Protein AF-0000000084599984 (afdb_homodimer)

Foldseek 3Di:
DCPPADPVLVVDDADADFLADEAEDAVQLLCVQVVCVVLPWAEEEEFAAPVLVVVVLCVSNVVSNVVSNHHYDYDHHFDFQAAQVLLVVLLVVCVVVVGQYYEFEEDQRSLLSRLQSQQPNFDPDHSVQQFPDPPGDHRDAAGGAYEYEYQAQAQLLLGAFWHWHAHLVVLAITIGGDSRSHHHYYYYHLVSNLPDALQRLQLRLVNLLQLLLQLCQWSNHDDQLVVLSLLLLLLSLVQSLVCNVHSNPSVSSVSSNSSSNSSNSSPRRHFGALLQLLLRLVVSPAVFRSSLSSLLLVLLLLLLQCVLPLQSLLSSLVSSVHDCVPPDSNLSSLSSSVVSVVSSVSSPRDAPVSRPHDLVCLLVSLVSSCPRPSHVGRSDHDDSVNSSSSSCVSVVVDDRPSD/DCPPADPVLVVDDADADFLADEAEDAVQLLCVQVVCVVLVWAEEEEFAAPVLVVVVLCVSNVVSNVVSNHHYDYDHHFDFQAAQVLLVVLLVVCVVVVGQYYEFEEAQRSLLSRLQSQQPNFDPDHSVQQFPDPPGDHRDAAGGAYEYEYQAQAQLLLGAFWHWHAHLVVLAITIGGDSRSHHHYYYYHLVSNLPDALQRLQLRLVNLLQLLLQLCQFSNHDDQLVVLSLLLLLLSLVQSLVCNVHSNPSVSSVSSNSSSNSSNSSPRRHFGALLQLLLRLVVSPAVFRSSLSSLLLVLLLLLLQCVLPLQSLLSSLVSSVHDCVPPDSNLSSLSSSVVSVVSSVSSPRDAPVSRPDDLVCLLVSLVSSCPRPSNPRRSDRDDSVNSSSSSCVSVVVDDRPSD

Nearest PDB structures (foldseek):
  3bfj-assembly1_A  TM=9.751E-01  e=1.156E-36  Klebsiella pneumoniae
  3ox4-assembly2_C  TM=9.682E-01  e=1.104E-35  Zymomonas mobilis
  5yvm-assembly1_A  TM=9.123E-01  e=4.122E-34  candidate division MSBL1 archaeon SCGC-AAA259E19
  5yvr-assembly1_A-2  TM=9.114E-01  e=8.154E-34  candidate division MSBL1 archaeon SCGC-AAA259E19
  6jkp-assembly1_A  TM=9.214E-01  e=4.272E-28  Bifidobacterium catenulatum PV20-2

Structure (mmCIF, N/CA/C/O backbone):
data_AF-0000000084599984-model_v1
#
loop_
_entity.id
_entity.type
_entity.pdbx_description
1 polymer 'Alcohol dehydrogenase'
#
loop_
_atom_site.group_PDB
_atom_site.id
_atom_site.type_symbol
_atom_site.label_atom_id
_atom_site.label_alt_id
_atom_site.label_comp_id
_atom_site.label_asym_id
_atom_site.label_entity_id
_atom_site.label_seq_id
_atom_site.pdbx_PDB_ins_code
_atom_site.Cartn_x
_atom_site.Cartn_y
_atom_site.Cartn_z
_atom_site.occupancy
_atom_site.B_iso_or_equiv
_atom_site.auth_seq_id
_atom_site.auth_comp_id
_atom_site.auth_asym_id
_atom_site.auth_atom_id
_atom_site.pdbx_PDB_model_num
ATOM 1 N N . MET A 1 1 ? 17.562 8.758 -10.367 1 39.75 1 MET A N 1
ATOM 2 C CA . MET A 1 1 ? 16.75 7.707 -10.969 1 39.75 1 MET A CA 1
ATOM 3 C C . MET A 1 1 ? 15.328 8.203 -11.219 1 39.75 1 MET A C 1
ATOM 5 O O . MET A 1 1 ? 14.695 8.773 -10.328 1 39.75 1 MET A O 1
ATOM 9 N N . SER A 1 2 ? 15.102 8.516 -12.461 1 47.41 2 SER A N 1
ATOM 10 C CA . SER A 1 2 ? 13.938 9.211 -13 1 47.41 2 SER A CA 1
ATOM 11 C C . SER A 1 2 ? 12.648 8.477 -12.641 1 47.41 2 SER A C 1
ATOM 13 O O . SER A 1 2 ? 12.438 7.336 -13.055 1 47.41 2 SER A O 1
ATOM 15 N N . MET A 1 3 ? 12.234 8.578 -11.406 1 57.84 3 MET A N 1
ATOM 16 C CA . MET A 1 3 ? 10.844 8.273 -11.07 1 57.84 3 MET A CA 1
ATOM 17 C C . MET A 1 3 ? 9.898 8.867 -12.102 1 57.84 3 MET A C 1
ATOM 19 O O . MET A 1 3 ? 8.711 9.055 -11.828 1 57.84 3 MET A O 1
ATOM 23 N N . HIS A 1 4 ? 10.438 8.906 -13.352 1 67.06 4 HIS A N 1
ATOM 24 C CA . HIS A 1 4 ? 9.609 9.727 -14.234 1 67.06 4 HIS A CA 1
ATOM 25 C C . HIS A 1 4 ? 8.484 8.898 -14.844 1 67.06 4 HIS A C 1
ATOM 27 O O . HIS A 1 4 ? 8.742 7.957 -15.602 1 67.06 4 HIS A O 1
ATOM 33 N N . MET A 1 5 ? 7.41 9.055 -14.305 1 78.5 5 MET A N 1
ATOM 34 C CA . MET A 1 5 ? 6.195 8.539 -14.93 1 78.5 5 MET A CA 1
ATOM 35 C C . MET A 1 5 ? 5.949 9.203 -16.281 1 78.5 5 MET A C 1
ATOM 37 O O . MET A 1 5 ? 6.207 10.391 -16.453 1 78.5 5 MET A O 1
ATOM 41 N N . LYS A 1 6 ? 5.5 8.422 -17.234 1 85.19 6 LYS A N 1
ATOM 42 C CA . LYS A 1 6 ? 5.094 8.977 -18.516 1 85.19 6 LYS A CA 1
ATOM 43 C C . LYS A 1 6 ? 3.898 9.914 -18.359 1 85.19 6 LYS A C 1
ATOM 45 O O . LYS A 1 6 ? 3.057 9.711 -17.469 1 85.19 6 LYS A O 1
ATOM 50 N N . VAL A 1 7 ? 3.861 10.883 -19.203 1 85.88 7 VAL A N 1
ATOM 51 C CA . VAL A 1 7 ? 2.797 11.875 -19.141 1 85.88 7 VAL A CA 1
ATOM 52 C C . VAL A 1 7 ? 1.439 11.195 -19.297 1 85.88 7 VAL A C 1
ATOM 54 O O . VAL A 1 7 ? 0.481 11.555 -18.609 1 85.88 7 VAL A O 1
ATOM 57 N N . GLU A 1 8 ? 1.394 10.172 -20.156 1 87.94 8 GLU A N 1
ATOM 58 C CA . GLU A 1 8 ? 0.133 9.469 -20.375 1 87.94 8 GLU A CA 1
ATOM 59 C C . GLU A 1 8 ? -0.333 8.766 -19.109 1 87.94 8 GLU A C 1
ATOM 61 O O . GLU A 1 8 ? -1.536 8.648 -18.859 1 87.94 8 GLU A O 1
ATOM 66 N N . SER A 1 9 ? 0.617 8.367 -18.312 1 87.75 9 SER A N 1
ATOM 67 C CA . SER A 1 9 ? 0.284 7.711 -17.047 1 87.75 9 SER A CA 1
ATOM 68 C C . SER A 1 9 ? -0.282 8.711 -16.047 1 87.75 9 SER A C 1
ATOM 70 O O . SER A 1 9 ? -1.201 8.383 -15.297 1 87.75 9 SER A O 1
ATOM 72 N N . MET A 1 10 ? 0.209 9.922 -16.031 1 91.38 10 MET A N 1
ATOM 73 C CA . MET A 1 10 ? -0.267 10.945 -15.117 1 91.38 10 MET A CA 1
ATOM 74 C C . MET A 1 10 ? -1.677 11.398 -15.484 1 91.38 10 MET A C 1
ATOM 76 O O . MET A 1 10 ? -2.453 11.789 -14.609 1 91.38 10 MET A O 1
ATOM 80 N N . LEU A 1 11 ? -2.01 11.273 -16.812 1 92.19 11 LEU A N 1
ATOM 81 C CA . LEU A 1 11 ? -3.307 11.711 -17.312 1 92.19 11 LEU A CA 1
ATOM 82 C C . LEU A 1 11 ? -4.363 10.633 -17.109 1 92.19 11 LEU A C 1
ATOM 84 O O . LEU A 1 11 ? -5.562 10.914 -17.156 1 92.19 11 LEU A O 1
ATOM 88 N N . SER A 1 12 ? -3.873 9.414 -16.859 1 92.75 12 SER A N 1
ATOM 89 C CA . SER A 1 12 ? -4.785 8.297 -16.672 1 92.75 12 SER A CA 1
ATOM 90 C C . SER A 1 12 ? -5.477 8.359 -15.312 1 92.75 12 SER A C 1
ATOM 92 O O . SER A 1 12 ? -4.945 8.953 -14.367 1 92.75 12 SER A O 1
ATOM 94 N N . TYR A 1 13 ? -6.723 7.859 -15.273 1 96.06 13 TYR A N 1
ATOM 95 C CA . TYR A 1 13 ? -7.465 7.703 -14.031 1 96.06 13 TYR A CA 1
ATOM 96 C C . TYR A 1 13 ? -7.133 6.375 -13.359 1 96.06 13 TYR A C 1
ATOM 98 O O . TYR A 1 13 ? -7.703 5.34 -13.703 1 96.06 13 TYR A O 1
ATOM 106 N N . HIS A 1 14 ? -6.254 6.418 -12.391 1 95.94 14 HIS A N 1
ATOM 107 C CA . HIS A 1 14 ? -5.75 5.223 -11.727 1 95.94 14 HIS A CA 1
ATOM 108 C C . HIS A 1 14 ? -6.586 4.879 -10.5 1 95.94 14 HIS A C 1
ATOM 110 O O . HIS A 1 14 ? -7.199 5.762 -9.891 1 95.94 14 HIS A O 1
ATOM 116 N N . THR A 1 15 ? -6.656 3.65 -10.18 1 95.81 15 THR A N 1
ATOM 117 C CA . THR A 1 15 ? -7.332 3.154 -8.984 1 95.81 15 THR A CA 1
ATOM 118 C C . THR A 1 15 ? -6.453 2.154 -8.242 1 95.81 15 THR A C 1
ATOM 120 O O . THR A 1 15 ? -5.773 1.332 -8.867 1 95.81 15 THR A O 1
ATOM 123 N N . PHE A 1 16 ? -6.387 2.244 -6.973 1 96.44 16 PHE A N 1
ATOM 124 C CA . PHE A 1 16 ? -5.746 1.271 -6.094 1 96.44 16 PHE A CA 1
ATOM 125 C C . PHE A 1 16 ? -6.629 0.969 -4.887 1 96.44 16 PHE A C 1
ATOM 127 O O . PHE A 1 16 ? -7.012 1.878 -4.148 1 96.44 16 PHE A O 1
ATOM 134 N N . GLU A 1 17 ? -6.91 -0.33 -4.66 1 95.62 17 GLU A N 1
ATOM 135 C CA . GLU A 1 17 ? -7.762 -0.783 -3.566 1 95.62 17 GLU A CA 1
ATOM 136 C C . GLU A 1 17 ? -7.199 -2.041 -2.912 1 95.62 17 GLU A C 1
ATOM 138 O O . GLU A 1 17 ? -6.707 -2.939 -3.6 1 95.62 17 GLU A O 1
ATOM 143 N N . VAL A 1 18 ? -7.25 -2.105 -1.603 1 95.56 18 VAL A N 1
ATOM 144 C CA . VAL A 1 18 ? -6.852 -3.277 -0.828 1 95.56 18 VAL A CA 1
ATOM 145 C C . VAL A 1 18 ? -7.961 -3.646 0.155 1 95.56 18 VAL A C 1
ATOM 147 O O . VAL A 1 18 ? -7.898 -3.289 1.333 1 95.56 18 VAL A O 1
ATOM 150 N N . PRO A 1 19 ? -8.914 -4.438 -0.272 1 95.5 19 PRO A N 1
ATOM 151 C CA . PRO A 1 19 ? -10.039 -4.797 0.592 1 95.5 19 PRO A CA 1
ATOM 152 C C . PRO A 1 19 ? -9.648 -5.777 1.695 1 95.5 19 PRO A C 1
ATOM 154 O O . PRO A 1 19 ? -10.469 -6.098 2.561 1 95.5 19 PRO A O 1
ATOM 157 N N . THR A 1 20 ? -8.445 -6.23 1.667 1 97.5 20 THR A N 1
ATOM 158 C CA . THR A 1 20 ? -7.98 -7.273 2.574 1 97.5 20 THR A CA 1
ATOM 159 C C . THR A 1 20 ? -7.227 -6.672 3.756 1 97.5 20 THR A C 1
ATOM 161 O O . THR A 1 20 ? -6.348 -5.828 3.572 1 97.5 20 THR A O 1
ATOM 164 N N . ALA A 1 21 ? -7.645 -7.055 4.988 1 97.44 21 ALA A N 1
ATOM 165 C CA . ALA A 1 21 ? -6.801 -6.77 6.145 1 97.44 21 ALA A CA 1
ATOM 166 C C . ALA A 1 21 ? -5.57 -7.676 6.168 1 97.44 21 ALA A C 1
ATOM 168 O O . ALA A 1 21 ? -5.699 -8.898 6.262 1 97.44 21 ALA A O 1
ATOM 169 N N . ILE A 1 22 ? -4.402 -7.105 6.086 1 98.19 22 ILE A N 1
ATOM 170 C CA . ILE A 1 22 ? -3.156 -7.863 6.008 1 98.19 22 ILE A CA 1
ATOM 171 C C . ILE A 1 22 ? -2.523 -7.961 7.395 1 98.19 22 ILE A C 1
ATOM 173 O O . ILE A 1 22 ? -2.158 -6.941 7.988 1 98.19 22 ILE A O 1
ATOM 177 N N . LYS A 1 23 ? -2.4 -9.133 7.887 1 98.25 23 LYS A N 1
ATOM 178 C CA . LYS A 1 23 ? -1.77 -9.375 9.18 1 98.25 23 LYS A CA 1
ATOM 179 C C . LYS A 1 23 ? -0.641 -10.391 9.062 1 98.25 23 LYS A C 1
ATOM 181 O O . LYS A 1 23 ? -0.747 -11.359 8.305 1 98.25 23 LYS A O 1
ATOM 186 N N . HIS A 1 24 ? 0.423 -10.109 9.758 1 98 24 HIS A N 1
ATOM 187 C CA . HIS A 1 24 ? 1.549 -11.023 9.594 1 98 24 HIS A CA 1
ATOM 188 C C . HIS A 1 24 ? 2.455 -11.008 10.82 1 98 24 HIS A C 1
ATOM 190 O O . HIS A 1 24 ? 2.395 -10.078 11.625 1 98 24 HIS A O 1
ATOM 196 N N . GLY A 1 25 ? 3.307 -11.938 10.945 1 97.75 25 GLY A N 1
ATOM 197 C CA . GLY A 1 25 ? 4.305 -12.133 11.984 1 97.75 25 GLY A CA 1
ATOM 198 C C . GLY A 1 25 ? 4.672 -13.594 12.188 1 97.75 25 GLY A C 1
ATOM 199 O O . GLY A 1 25 ? 3.924 -14.492 11.797 1 97.75 25 GLY A O 1
ATOM 200 N N . ILE A 1 26 ? 5.836 -13.82 12.828 1 97.62 26 ILE A N 1
ATOM 201 C CA . ILE A 1 26 ? 6.211 -15.18 13.203 1 97.62 26 ILE A CA 1
ATOM 202 C C . ILE A 1 26 ? 5.27 -15.703 14.289 1 97.62 26 ILE A C 1
ATOM 204 O O . ILE A 1 26 ? 5.164 -15.109 15.359 1 97.62 26 ILE A O 1
ATOM 208 N N . GLY A 1 27 ? 4.539 -16.719 13.945 1 98 27 GLY A N 1
ATOM 209 C CA . GLY A 1 27 ? 3.582 -17.297 14.883 1 98 27 GLY A CA 1
ATOM 210 C C . GLY A 1 27 ? 2.217 -16.641 14.812 1 98 27 GLY A C 1
ATOM 211 O O . GLY A 1 27 ? 1.361 -16.875 15.664 1 98 27 GLY A O 1
ATOM 212 N N . ALA A 1 28 ? 1.979 -15.898 13.789 1 98.44 28 ALA A N 1
ATOM 213 C CA . ALA A 1 28 ? 0.77 -15.086 13.68 1 98.44 28 ALA A CA 1
ATOM 214 C C . ALA A 1 28 ? -0.473 -15.961 13.562 1 98.44 28 ALA A C 1
ATOM 216 O O . ALA A 1 28 ? -1.584 -15.516 13.867 1 98.44 28 ALA A O 1
ATOM 217 N N . ILE A 1 29 ? -0.336 -17.203 13.203 1 98.56 29 ILE A N 1
ATOM 218 C CA . ILE A 1 29 ? -1.457 -18.078 12.891 1 98.56 29 ILE A CA 1
ATOM 219 C C . ILE A 1 29 ? -2.291 -18.328 14.148 1 98.56 29 ILE A C 1
ATOM 221 O O . ILE A 1 29 ? -3.482 -18.625 14.062 1 98.56 29 ILE A O 1
ATOM 225 N N . LYS A 1 30 ? -1.701 -18.188 15.297 1 98.31 30 LYS A N 1
ATOM 226 C CA . LYS A 1 30 ? -2.391 -18.422 16.562 1 98.31 30 LYS A CA 1
ATOM 227 C C . LYS A 1 30 ? -3.568 -17.453 16.734 1 98.31 30 LYS A C 1
ATOM 229 O O . LYS A 1 30 ? -4.48 -17.719 17.516 1 98.31 30 LYS A O 1
ATOM 234 N N . HIS A 1 31 ? -3.592 -16.359 16 1 98.5 31 HIS A N 1
ATOM 235 C CA . HIS A 1 31 ? -4.621 -15.344 16.141 1 98.5 31 HIS A CA 1
ATOM 236 C C . HIS A 1 31 ? -5.801 -15.609 15.219 1 98.5 31 HIS A C 1
ATOM 238 O O . HIS A 1 31 ? -6.84 -14.961 15.32 1 98.5 31 HIS A O 1
ATOM 244 N N . LEU A 1 32 ? -5.742 -16.547 14.312 1 98.75 32 LEU A N 1
ATOM 245 C CA . LEU A 1 32 ? -6.711 -16.766 13.242 1 98.75 32 LEU A CA 1
ATOM 246 C C . LEU A 1 32 ? -8.109 -16.984 13.812 1 98.75 32 LEU A C 1
ATOM 248 O O . LEU A 1 32 ? -9.07 -16.375 13.352 1 98.75 32 LEU A O 1
ATOM 252 N N . GLY A 1 33 ? -8.195 -17.906 14.773 1 98.62 33 GLY A N 1
ATOM 253 C CA . GLY A 1 33 ? -9.492 -18.25 15.32 1 98.62 33 GLY A CA 1
ATOM 254 C C . GLY A 1 33 ? -10.258 -17.047 15.836 1 98.62 33 GLY A C 1
ATOM 255 O O . GLY A 1 33 ? -11.43 -16.859 15.5 1 98.62 33 GLY A O 1
ATOM 256 N N . GLU A 1 34 ? -9.625 -16.234 16.578 1 98.25 34 GLU A N 1
ATOM 257 C CA . GLU A 1 34 ? -10.258 -15.047 17.141 1 98.25 34 GLU A CA 1
ATOM 258 C C . GLU A 1 34 ? -10.633 -14.047 16.047 1 98.25 34 GLU A C 1
ATOM 260 O O . GLU A 1 34 ? -11.648 -13.359 16.156 1 98.25 34 GLU A O 1
ATOM 265 N N . GLU A 1 35 ? -9.766 -13.945 15.062 1 98.25 35 GLU A N 1
ATOM 266 C CA . GLU A 1 35 ? -10.062 -13.062 13.945 1 98.25 35 GLU A CA 1
ATOM 267 C C . GLU A 1 35 ? -11.32 -13.516 13.203 1 98.25 35 GLU A C 1
ATOM 269 O O . GLU A 1 35 ? -12.188 -12.695 12.883 1 98.25 35 GLU A O 1
ATOM 274 N N . ILE A 1 36 ? -11.398 -14.766 12.938 1 98.38 36 ILE A N 1
ATOM 275 C CA . ILE A 1 36 ? -12.531 -15.328 12.211 1 98.38 36 ILE A CA 1
ATOM 276 C C . ILE A 1 36 ? -13.805 -15.133 13.031 1 98.38 36 ILE A C 1
ATOM 278 O O . ILE A 1 36 ? -14.852 -14.781 12.484 1 98.38 36 ILE A O 1
ATOM 282 N N . LYS A 1 37 ? -13.719 -15.352 14.297 1 97.31 37 LYS A N 1
ATOM 283 C CA . LYS A 1 37 ? -14.852 -15.141 15.195 1 97.31 37 LYS A CA 1
ATOM 284 C C . LYS A 1 37 ? -15.312 -13.688 15.172 1 97.31 37 LYS A C 1
ATOM 286 O O . LYS A 1 37 ? -16.516 -13.406 15.18 1 97.31 37 LYS A O 1
ATOM 291 N N . ALA A 1 38 ? -14.375 -12.82 15.117 1 95.5 38 ALA A N 1
ATOM 292 C CA . ALA A 1 38 ? -14.68 -11.391 15.109 1 95.5 38 ALA A CA 1
ATOM 293 C C . ALA A 1 38 ? -15.43 -10.992 13.844 1 95.5 38 ALA A C 1
ATOM 295 O O . ALA A 1 38 ? -16.219 -10.047 13.852 1 95.5 38 ALA A O 1
ATOM 296 N N . PHE A 1 39 ? -15.211 -11.758 12.75 1 96.19 39 PHE A N 1
ATOM 297 C CA . PHE A 1 39 ? -15.93 -11.516 11.508 1 96.19 39 PHE A CA 1
ATOM 298 C C . PHE A 1 39 ? -17.328 -12.117 11.555 1 96.19 39 PHE A C 1
ATOM 300 O O . PHE A 1 39 ? -18.141 -11.906 10.648 1 96.19 39 PHE A O 1
ATOM 307 N N . GLY A 1 40 ? -17.578 -12.953 12.562 1 96.31 40 GLY A N 1
ATOM 308 C CA . GLY A 1 40 ? -18.906 -13.477 12.789 1 96.31 40 GLY A CA 1
ATOM 309 C C . GLY A 1 40 ? -19.094 -14.891 12.258 1 96.31 40 GLY A C 1
ATOM 310 O O . GLY A 1 40 ? -20.188 -15.445 12.32 1 96.31 40 GLY A O 1
ATOM 311 N N . SER A 1 41 ? -18.031 -15.508 11.742 1 97.75 41 SER A N 1
ATOM 312 C CA . SER A 1 41 ? -18.125 -16.859 11.211 1 97.75 41 SER A CA 1
ATOM 313 C C . SER A 1 41 ? -18.062 -17.906 12.328 1 97.75 41 SER A C 1
ATOM 315 O O . SER A 1 41 ? -17.25 -17.781 13.25 1 97.75 41 SER A O 1
ATOM 317 N N . LYS A 1 42 ? -18.922 -18.906 12.242 1 98.12 42 LYS A N 1
ATOM 318 C CA . LYS A 1 42 ? -19 -19.938 13.266 1 98.12 42 LYS A CA 1
ATOM 319 C C . LYS A 1 42 ? -18.578 -21.297 12.703 1 98.12 42 LYS A C 1
ATOM 321 O O . LYS A 1 42 ? -18.172 -22.188 13.461 1 98.12 42 LYS A O 1
ATOM 326 N N . LYS A 1 43 ? -18.859 -21.547 11.523 1 98.56 43 LYS A N 1
ATOM 327 C CA . LYS A 1 43 ? -18.531 -22.781 10.828 1 98.56 43 LYS A CA 1
ATOM 328 C C . LYS A 1 43 ? -17.891 -22.5 9.469 1 98.56 43 LYS A C 1
ATOM 330 O O . LYS A 1 43 ? -18.578 -22.078 8.539 1 98.56 43 LYS A O 1
ATOM 335 N N . VAL A 1 44 ? -16.516 -22.781 9.281 1 98.88 44 VAL A N 1
ATOM 336 C CA . VAL A 1 44 ? -15.82 -22.375 8.062 1 98.88 44 VAL A CA 1
ATOM 337 C C . VAL A 1 44 ? -15.484 -23.625 7.23 1 98.88 44 VAL A C 1
ATOM 339 O O . VAL A 1 44 ? -15.25 -24.703 7.777 1 98.88 44 VAL A O 1
ATOM 342 N N . LEU A 1 45 ? -15.531 -23.453 5.926 1 98.94 45 LEU A N 1
ATOM 343 C CA . LEU A 1 45 ? -14.953 -24.422 5.012 1 98.94 45 LEU A CA 1
ATOM 344 C C . LEU A 1 45 ? -13.453 -24.203 4.859 1 98.94 45 LEU A C 1
ATOM 346 O O . LEU A 1 45 ? -13.023 -23.156 4.375 1 98.94 45 LEU A O 1
ATOM 350 N N . LEU A 1 46 ? -12.695 -25.141 5.328 1 98.88 46 LEU A N 1
ATOM 351 C CA . LEU A 1 46 ? -11.25 -25.094 5.137 1 98.88 46 LEU A CA 1
ATOM 352 C C . LEU A 1 46 ? -10.859 -25.672 3.785 1 98.88 46 LEU A C 1
ATOM 354 O O . LEU A 1 46 ? -11.047 -26.859 3.543 1 98.88 46 LEU A O 1
ATOM 358 N N . VAL A 1 47 ? -10.383 -24.828 2.926 1 98.88 47 VAL A N 1
ATOM 359 C CA . VAL A 1 47 ? -10.055 -25.188 1.552 1 98.88 47 VAL A CA 1
ATOM 360 C C . VAL A 1 47 ? -8.539 -25.344 1.407 1 98.88 47 VAL A C 1
ATOM 362 O O . VAL A 1 47 ? -7.785 -24.406 1.655 1 98.88 47 VAL A O 1
ATOM 365 N N . THR A 1 48 ? -8.109 -26.516 1.024 1 98.38 48 THR A N 1
ATOM 366 C CA . THR A 1 48 ? -6.688 -26.781 0.888 1 98.38 48 THR A CA 1
ATOM 367 C C . THR A 1 48 ? -6.449 -27.938 -0.092 1 98.38 48 THR A C 1
ATOM 369 O O . THR A 1 48 ? -7.391 -28.438 -0.704 1 98.38 48 THR A O 1
ATOM 372 N N . ASP A 1 49 ? -5.23 -28.203 -0.403 1 95.88 49 ASP A N 1
ATOM 373 C CA . ASP A 1 49 ? -4.902 -29.344 -1.263 1 95.88 49 ASP A CA 1
ATOM 374 C C . ASP A 1 49 ? -4.461 -30.547 -0.436 1 95.88 49 ASP A C 1
ATOM 376 O O . ASP A 1 49 ? -3.982 -30.391 0.689 1 95.88 49 ASP A O 1
ATOM 380 N N . PRO A 1 50 ? -4.613 -31.781 -0.982 1 96.12 50 PRO A N 1
ATOM 381 C CA . PRO A 1 50 ? -4.312 -33 -0.23 1 96.12 50 PRO A CA 1
ATOM 382 C C . PRO A 1 50 ? -2.861 -33.062 0.237 1 96.12 50 PRO A C 1
ATOM 384 O O . PRO A 1 50 ? -2.58 -33.562 1.328 1 96.12 50 PRO A O 1
ATOM 387 N N . GLY A 1 51 ? -1.997 -32.594 -0.567 1 92 51 GLY A N 1
ATOM 388 C CA . GLY A 1 51 ? -0.59 -32.625 -0.204 1 92 51 GLY A CA 1
ATOM 389 C C . GLY A 1 51 ? -0.268 -31.828 1.032 1 92 51 GLY A C 1
ATOM 390 O O . GLY A 1 51 ? 0.389 -32.312 1.953 1 92 51 GLY A O 1
ATOM 391 N N . ILE A 1 52 ? -0.755 -30.625 1.097 1 92.12 52 ILE A N 1
ATOM 392 C CA . ILE A 1 52 ? -0.554 -29.734 2.225 1 92.12 52 ILE A CA 1
ATOM 393 C C . ILE A 1 52 ? -1.21 -30.312 3.475 1 92.12 52 ILE A C 1
ATOM 395 O O . ILE A 1 52 ? -0.633 -30.266 4.562 1 92.12 52 ILE A O 1
ATOM 399 N N . TYR A 1 53 ? -2.346 -30.844 3.281 1 95.31 53 TYR A N 1
ATOM 400 C CA . TYR A 1 53 ? -3.066 -31.422 4.41 1 95.31 53 TYR A CA 1
ATOM 401 C C . TYR A 1 53 ? -2.326 -32.625 4.973 1 95.31 53 TYR A C 1
ATOM 403 O O . TYR A 1 53 ? -2.158 -32.75 6.188 1 95.31 53 TYR A O 1
ATOM 411 N N . GLN A 1 54 ? -1.889 -33.438 4.133 1 94.31 54 GLN A N 1
ATOM 412 C CA . GLN A 1 54 ? -1.204 -34.656 4.547 1 94.31 54 GLN A CA 1
ATOM 413 C C . GLN A 1 54 ? 0.126 -34.344 5.223 1 94.31 54 GLN A C 1
ATOM 415 O O . GLN A 1 54 ? 0.56 -35.062 6.125 1 94.31 54 GLN A O 1
ATOM 420 N N . ALA A 1 55 ? 0.684 -33.25 4.816 1 92 55 ALA A N 1
ATOM 421 C CA . ALA A 1 55 ? 1.96 -32.844 5.387 1 92 55 ALA A CA 1
ATOM 422 C C . ALA A 1 55 ? 1.766 -32.219 6.773 1 92 55 ALA A C 1
ATOM 424 O O . ALA A 1 55 ? 2.738 -31.953 7.48 1 92 55 ALA A O 1
ATOM 425 N N . GLY A 1 56 ? 0.532 -31.969 7.172 1 94.12 56 GLY A N 1
ATOM 426 C CA . GLY A 1 56 ? 0.239 -31.469 8.508 1 94.12 56 GLY A CA 1
ATOM 427 C C . GLY A 1 56 ? 0.326 -29.953 8.602 1 94.12 56 GLY A C 1
ATOM 428 O O . GLY A 1 56 ? 0.242 -29.391 9.695 1 94.12 56 GLY A O 1
ATOM 429 N N . VAL A 1 57 ? 0.44 -29.281 7.5 1 93.81 57 VAL A N 1
ATOM 430 C CA . VAL A 1 57 ? 0.651 -27.844 7.469 1 93.81 57 VAL A CA 1
ATOM 431 C C . VAL A 1 57 ? -0.601 -27.125 7.973 1 93.81 57 VAL A C 1
ATOM 433 O O . VAL A 1 57 ? -0.517 -26.016 8.5 1 93.81 57 VAL A O 1
ATOM 436 N N . THR A 1 58 ? -1.772 -27.766 7.875 1 97 58 THR A N 1
ATOM 437 C CA . THR A 1 58 ? -3.031 -27.125 8.242 1 97 58 THR A CA 1
ATOM 438 C C . THR A 1 58 ? -3.285 -27.266 9.742 1 97 58 THR A C 1
ATOM 440 O O . THR A 1 58 ? -4.172 -26.594 10.289 1 97 58 THR A O 1
ATOM 443 N N . LYS A 1 59 ? -2.537 -28.016 10.438 1 97.44 59 LYS A N 1
ATOM 444 C CA . LYS A 1 59 ? -2.814 -28.344 11.828 1 97.44 59 LYS A CA 1
ATOM 445 C C . LYS A 1 59 ? -2.859 -27.094 12.695 1 97.44 59 LYS A C 1
ATOM 447 O O . LYS A 1 59 ? -3.822 -26.875 13.43 1 97.44 59 LYS A O 1
ATOM 452 N N . PRO A 1 60 ? -1.8 -26.219 12.586 1 98 60 PRO A N 1
ATOM 453 C CA . PRO A 1 60 ? -1.861 -25.016 13.414 1 98 60 PRO A CA 1
ATOM 454 C C . PRO A 1 60 ? -3.07 -24.141 13.086 1 98 60 PRO A C 1
ATOM 456 O O . PRO A 1 60 ? -3.596 -23.453 13.969 1 98 60 PRO A O 1
ATOM 459 N N . VAL A 1 61 ? -3.492 -24.156 11.875 1 98.5 61 VAL A N 1
ATOM 460 C CA . VAL A 1 61 ? -4.664 -23.422 11.43 1 98.5 61 VAL A CA 1
ATOM 461 C C . VAL A 1 61 ? -5.918 -23.984 12.094 1 98.5 61 VAL A C 1
ATOM 463 O O . VAL A 1 61 ? -6.703 -23.234 12.688 1 98.5 61 VAL A O 1
ATOM 466 N N . GLU A 1 62 ? -6.043 -25.25 11.984 1 98.5 62 GLU A N 1
ATOM 467 C CA . GLU A 1 62 ? -7.191 -25.953 12.57 1 98.5 62 GLU A CA 1
ATOM 468 C C . GLU A 1 62 ? -7.227 -25.781 14.086 1 98.5 62 GLU A C 1
ATOM 470 O O . GLU A 1 62 ? -8.289 -25.578 14.672 1 98.5 62 GLU A O 1
ATOM 475 N N . ASP A 1 63 ? -6.062 -25.906 14.711 1 98.44 63 ASP A N 1
ATOM 476 C CA . ASP A 1 63 ? -5.973 -25.75 16.156 1 98.44 63 ASP A CA 1
ATOM 477 C C . ASP A 1 63 ? -6.441 -24.375 16.594 1 98.44 63 ASP A C 1
ATOM 479 O O . ASP A 1 63 ? -7.191 -24.234 17.562 1 98.44 63 ASP A O 1
ATOM 483 N N . SER A 1 64 ? -5.992 -23.344 15.906 1 98.62 64 SER A N 1
ATOM 484 C CA . SER A 1 64 ? -6.379 -21.984 16.234 1 98.62 64 SER A CA 1
ATOM 485 C C . SER A 1 64 ? -7.887 -21.797 16.125 1 98.62 64 SER A C 1
ATOM 487 O O . SER A 1 64 ? -8.508 -21.172 17 1 98.62 64 SER A O 1
ATOM 489 N N . LEU A 1 65 ? -8.492 -22.297 15.062 1 98.69 65 LEU A N 1
ATOM 490 C CA . LEU A 1 65 ? -9.93 -22.188 14.844 1 98.69 65 LEU A CA 1
ATOM 491 C C . LEU A 1 65 ? -10.703 -22.938 15.93 1 98.69 65 LEU A C 1
ATOM 493 O O . LEU A 1 65 ? -11.648 -22.391 16.516 1 98.69 65 LEU A O 1
ATOM 497 N N . LYS A 1 66 ? -10.273 -24.109 16.234 1 98.25 66 LYS A N 1
ATOM 498 C CA . LYS A 1 66 ? -10.922 -24.922 17.25 1 98.25 66 LYS A CA 1
ATOM 499 C C . LYS A 1 66 ? -10.859 -24.25 18.625 1 98.25 66 LYS A C 1
ATOM 501 O O . LYS A 1 66 ? -11.844 -24.25 19.359 1 98.25 66 LYS A O 1
ATOM 506 N N . GLU A 1 67 ? -9.734 -23.766 18.938 1 98.25 67 GLU A N 1
ATOM 507 C CA . GLU A 1 67 ? -9.539 -23.109 20.219 1 98.25 67 GLU A CA 1
ATOM 508 C C . GLU A 1 67 ? -10.484 -21.922 20.375 1 98.25 67 GLU A C 1
ATOM 510 O O . GLU A 1 67 ? -10.93 -21.609 21.484 1 98.25 67 GLU A O 1
ATOM 515 N N . ALA A 1 68 ? -10.812 -21.297 19.281 1 98.25 68 ALA A N 1
ATOM 516 C CA . ALA A 1 68 ? -11.695 -20.141 19.312 1 98.25 68 ALA A CA 1
ATOM 517 C C . ALA A 1 68 ? -13.164 -20.562 19.25 1 98.25 68 ALA A C 1
ATOM 519 O O . ALA A 1 68 ? -14.062 -19.719 19.312 1 98.25 68 ALA A O 1
ATOM 520 N N . GLY A 1 69 ? -13.391 -21.812 19.062 1 98.31 69 GLY A N 1
ATOM 521 C CA . GLY A 1 69 ? -14.75 -22.328 19.016 1 98.31 69 GLY A CA 1
ATOM 522 C C . GLY A 1 69 ? -15.359 -22.266 17.625 1 98.31 69 GLY A C 1
ATOM 523 O O . GLY A 1 69 ? -16.578 -22.312 17.484 1 98.31 69 GLY A O 1
ATOM 524 N N . VAL A 1 70 ? -14.547 -22.156 16.594 1 98.56 70 VAL A N 1
ATOM 525 C CA . VAL A 1 70 ? -15.016 -22.141 15.211 1 98.56 70 VAL A CA 1
ATOM 526 C C . VAL A 1 70 ? -14.992 -23.562 14.641 1 98.56 70 VAL A C 1
ATOM 528 O O . VAL A 1 70 ? -13.961 -24.234 14.688 1 98.56 70 VAL A O 1
ATOM 531 N N . LYS A 1 71 ? -16.094 -24.047 14.125 1 98.69 71 LYS A N 1
ATOM 532 C CA . LYS A 1 71 ? -16.156 -25.375 13.523 1 98.69 71 LYS A CA 1
ATOM 533 C C . LYS A 1 71 ? -15.492 -25.391 12.148 1 98.69 71 LYS A C 1
ATOM 535 O O . LYS A 1 71 ? -15.602 -24.438 11.391 1 98.69 71 LYS A O 1
ATOM 540 N N . VAL A 1 72 ? -14.867 -26.516 11.891 1 98.69 72 VAL A N 1
ATOM 541 C CA . VAL A 1 72 ? -14.125 -26.625 10.641 1 98.69 72 VAL A CA 1
ATOM 542 C C . VAL A 1 72 ? -14.688 -27.781 9.797 1 98.69 72 VAL A C 1
ATOM 544 O O . VAL A 1 72 ? -14.836 -28.891 10.289 1 98.69 72 VAL A O 1
ATOM 547 N N . VAL A 1 73 ? -15.047 -27.484 8.578 1 98.75 73 VAL A N 1
ATOM 548 C CA . VAL A 1 73 ? -15.367 -28.469 7.555 1 98.75 73 VAL A CA 1
ATOM 549 C C . VAL A 1 73 ? -14.227 -28.531 6.535 1 98.75 73 VAL A C 1
ATOM 551 O O . VAL A 1 73 ? -13.891 -27.531 5.906 1 98.75 73 VAL A O 1
ATOM 554 N N . LEU A 1 74 ? -13.719 -29.703 6.375 1 98.56 74 LEU A N 1
ATOM 555 C CA . LEU A 1 74 ? -12.508 -29.828 5.57 1 98.56 74 LEU A CA 1
ATOM 556 C C . LEU A 1 74 ? -12.852 -30.125 4.113 1 98.56 74 LEU A C 1
ATOM 558 O O . LEU A 1 74 ? -13.609 -31.062 3.826 1 98.56 74 LEU A O 1
ATOM 562 N N . PHE A 1 75 ? -12.398 -29.328 3.207 1 98.69 75 PHE A N 1
ATOM 563 C CA . PHE A 1 75 ? -12.375 -29.562 1.767 1 98.69 75 PHE A CA 1
ATOM 564 C C . PHE A 1 75 ? -10.945 -29.625 1.247 1 98.69 75 PHE A C 1
ATOM 566 O O . PHE A 1 75 ? -10.398 -28.609 0.796 1 98.69 75 PHE A O 1
ATOM 573 N N . ASN A 1 76 ? -10.32 -30.766 1.203 1 97.94 76 ASN A N 1
ATOM 574 C CA . ASN A 1 76 ? -8.922 -30.938 0.821 1 97.94 76 ASN A CA 1
ATOM 575 C C . ASN A 1 76 ? -8.797 -31.594 -0.549 1 97.94 76 ASN A C 1
ATOM 577 O O . ASN A 1 76 ? -8.055 -32.562 -0.708 1 97.94 76 ASN A O 1
ATOM 581 N N . GLU A 1 77 ? -9.461 -31 -1.531 1 97.5 77 GLU A N 1
ATOM 582 C CA . GLU A 1 77 ? -9.539 -31.594 -2.861 1 97.5 77 GLU A CA 1
ATOM 583 C C . GLU A 1 77 ? -8.961 -30.656 -3.92 1 97.5 77 GLU A C 1
ATOM 585 O O . GLU A 1 77 ? -9.078 -30.922 -5.117 1 97.5 77 GLU A O 1
ATOM 590 N N . VAL A 1 78 ? -8.344 -29.594 -3.492 1 96.44 78 VAL A N 1
ATOM 591 C CA . VAL A 1 78 ? -7.871 -28.578 -4.422 1 96.44 78 VAL A CA 1
ATOM 592 C C . VAL A 1 78 ? -6.824 -29.188 -5.355 1 96.44 78 VAL A C 1
ATOM 594 O O . VAL A 1 78 ? -5.977 -29.969 -4.93 1 96.44 78 VAL A O 1
ATOM 597 N N . GLU A 1 79 ? -6.949 -28.797 -6.617 1 90.81 79 GLU A N 1
ATOM 598 C CA . GLU A 1 79 ? -6.004 -29.156 -7.672 1 90.81 79 GLU A CA 1
ATOM 599 C C . GLU A 1 79 ? -5.309 -27.922 -8.234 1 90.81 79 GLU A C 1
ATOM 601 O O . GLU A 1 79 ? -5.859 -26.812 -8.18 1 90.81 79 GLU A O 1
ATOM 606 N N . PRO A 1 80 ? -4.02 -28.156 -8.68 1 86.81 80 PRO A N 1
ATOM 607 C CA . PRO A 1 80 ? -3.418 -27.047 -9.422 1 86.81 80 PRO A CA 1
ATOM 608 C C . PRO A 1 80 ? -4.273 -26.594 -10.602 1 86.81 80 PRO A C 1
ATOM 610 O O . PRO A 1 80 ? -4.891 -27.422 -11.273 1 86.81 80 PRO A O 1
ATOM 613 N N . ASN A 1 81 ? -4.309 -25.375 -10.922 1 87 81 ASN A N 1
ATOM 614 C CA . ASN A 1 81 ? -5.164 -24.859 -11.984 1 87 81 ASN A CA 1
ATOM 615 C C . ASN A 1 81 ? -6.609 -25.312 -11.812 1 87 81 ASN A C 1
ATOM 617 O O . ASN A 1 81 ? -7.141 -26.031 -12.656 1 87 81 ASN A O 1
ATOM 621 N N . PRO A 1 82 ? -7.18 -24.812 -10.711 1 93.25 82 PRO A N 1
ATOM 622 C CA . PRO A 1 82 ? -8.477 -25.375 -10.32 1 93.25 82 PRO A CA 1
ATOM 623 C C . PRO A 1 82 ? -9.523 -25.266 -11.422 1 93.25 82 PRO A C 1
ATOM 625 O O . PRO A 1 82 ? -9.797 -24.172 -11.922 1 93.25 82 PRO A O 1
ATOM 628 N N . PRO A 1 83 ? -10.172 -26.375 -11.75 1 94.88 83 PRO A N 1
ATOM 629 C CA . PRO A 1 83 ? -11.203 -26.391 -12.789 1 94.88 83 PRO A CA 1
ATOM 630 C C . PRO A 1 83 ? -12.578 -26 -12.25 1 94.88 83 PRO A C 1
ATOM 632 O O . PRO A 1 83 ? -12.82 -26.078 -11.047 1 94.88 83 PRO A O 1
ATOM 635 N N . THR A 1 84 ? -13.484 -25.672 -13.156 1 96.75 84 THR A N 1
ATOM 636 C CA . THR A 1 84 ? -14.828 -25.234 -12.797 1 96.75 84 THR A CA 1
ATOM 637 C C . THR A 1 84 ? -15.57 -26.344 -12.062 1 96.75 84 THR A C 1
ATOM 639 O O . THR A 1 84 ? -16.375 -26.078 -11.172 1 96.75 84 THR A O 1
ATOM 642 N N . LYS A 1 85 ? -15.305 -27.578 -12.414 1 96.88 85 LYS A N 1
ATOM 643 C CA . LYS A 1 85 ? -15.977 -28.688 -11.758 1 96.88 85 LYS A CA 1
ATOM 644 C C . LYS A 1 85 ? -15.633 -28.75 -10.273 1 96.88 85 LYS A C 1
ATOM 646 O O . LYS A 1 85 ? -16.469 -29.109 -9.453 1 96.88 85 LYS A O 1
ATOM 651 N N . LEU A 1 86 ? -14.438 -28.484 -9.992 1 97.62 86 LEU A N 1
ATOM 652 C CA . LEU A 1 86 ? -13.992 -28.469 -8.602 1 97.62 86 LEU A CA 1
ATOM 653 C C . LEU A 1 86 ? -14.672 -27.359 -7.812 1 97.62 86 LEU A C 1
ATOM 655 O O . LEU A 1 86 ? -15.031 -27.547 -6.648 1 97.62 86 LEU A O 1
ATOM 659 N N . ILE A 1 87 ? -14.852 -26.203 -8.438 1 98.5 87 ILE A N 1
ATOM 660 C CA . ILE A 1 87 ? -15.523 -25.078 -7.805 1 98.5 87 ILE A CA 1
ATOM 661 C C . ILE A 1 87 ? -16.969 -25.438 -7.48 1 98.5 87 ILE A C 1
ATOM 663 O O . ILE A 1 87 ? -17.453 -25.188 -6.375 1 98.5 87 ILE A O 1
ATOM 667 N N . ALA A 1 88 ? -17.578 -26.078 -8.438 1 98.12 88 ALA A N 1
ATOM 668 C CA . ALA A 1 88 ? -18.953 -26.5 -8.242 1 98.12 88 ALA A CA 1
ATOM 669 C C . ALA A 1 88 ? -19.062 -27.484 -7.074 1 98.12 88 ALA A C 1
ATOM 671 O O . ALA A 1 88 ? -19.984 -27.391 -6.262 1 98.12 88 ALA A O 1
ATOM 672 N N . ARG A 1 89 ? -18.156 -28.375 -7.051 1 98.25 89 ARG A N 1
ATOM 673 C CA . ARG A 1 89 ? -18.125 -29.344 -5.961 1 98.25 89 ARG A CA 1
ATOM 674 C C . ARG A 1 89 ? -17.938 -28.656 -4.617 1 98.25 89 ARG A C 1
ATOM 676 O O . ARG A 1 89 ? -18.625 -28.969 -3.648 1 98.25 89 ARG A O 1
ATOM 683 N N . GLY A 1 90 ? -17 -27.766 -4.539 1 98.62 90 GLY A N 1
ATOM 684 C CA . GLY A 1 90 ? -16.734 -27.031 -3.312 1 98.62 90 GLY A CA 1
ATOM 685 C C . GLY A 1 90 ? -17.906 -26.188 -2.857 1 98.62 90 GLY A C 1
ATOM 686 O O . GLY A 1 90 ? -18.188 -26.109 -1.661 1 98.62 90 GLY A O 1
ATOM 687 N N . SER A 1 91 ? -18.578 -25.562 -3.811 1 98.69 91 SER A N 1
ATOM 688 C CA . SER A 1 91 ? -19.75 -24.734 -3.498 1 98.69 91 SER A CA 1
ATOM 689 C C . SER A 1 91 ? -20.891 -25.578 -2.924 1 98.69 91 SER A C 1
ATOM 691 O O . SER A 1 91 ? -21.531 -25.188 -1.949 1 98.69 91 SER A O 1
ATOM 693 N N . ALA A 1 92 ? -21.094 -26.703 -3.588 1 98.56 92 ALA A N 1
ATOM 694 C CA . ALA A 1 92 ? -22.125 -27.625 -3.084 1 98.56 92 ALA A CA 1
ATOM 695 C C . ALA A 1 92 ? -21.781 -28.094 -1.673 1 98.56 92 ALA A C 1
ATOM 697 O O . ALA A 1 92 ? -22.656 -28.156 -0.809 1 98.56 92 ALA A O 1
ATOM 698 N N . PHE A 1 93 ? -20.547 -28.406 -1.475 1 98.62 93 PHE A N 1
ATOM 699 C CA . PHE A 1 93 ? -20.078 -28.891 -0.182 1 98.62 93 PHE A CA 1
ATOM 700 C C . PHE A 1 93 ? -20.25 -27.828 0.892 1 98.62 93 PHE A C 1
ATOM 702 O O . PHE A 1 93 ? -20.656 -28.125 2.014 1 98.62 93 PHE A O 1
ATOM 709 N N . TYR A 1 94 ? -19.922 -26.594 0.594 1 98.81 94 TYR A N 1
ATOM 710 C CA . TYR A 1 94 ? -20.109 -25.438 1.461 1 98.81 94 TYR A CA 1
ATOM 711 C C . TYR A 1 94 ? -21.547 -25.312 1.914 1 98.81 94 TYR A C 1
ATOM 713 O O . TYR A 1 94 ? -21.828 -25.141 3.104 1 98.81 94 TYR A O 1
ATOM 721 N N . LEU A 1 95 ? -22.469 -25.391 0.954 1 98.56 95 LEU A N 1
ATOM 722 C CA . LEU A 1 95 ? -23.891 -25.203 1.216 1 98.56 95 LEU A CA 1
ATOM 723 C C . LEU A 1 95 ? -24.453 -26.406 1.98 1 98.56 95 LEU A C 1
ATOM 725 O O . LEU A 1 95 ? -25.234 -26.234 2.92 1 98.56 95 LEU A O 1
ATOM 729 N N . GLU A 1 96 ? -24.031 -27.578 1.597 1 98.44 96 GLU A N 1
ATOM 730 C CA . GLU A 1 96 ? -24.5 -28.812 2.23 1 98.44 96 GLU A CA 1
ATOM 731 C C . GLU A 1 96 ? -24.125 -28.844 3.711 1 98.44 96 GLU A C 1
ATOM 733 O O . GLU A 1 96 ? -24.859 -29.438 4.52 1 98.44 96 GLU A O 1
ATOM 738 N N . ASN A 1 97 ? -23.078 -28.25 4.078 1 98.69 97 ASN A N 1
ATOM 739 C CA . ASN A 1 97 ? -22.594 -28.297 5.453 1 98.69 97 ASN A CA 1
ATOM 740 C C . ASN A 1 97 ? -22.938 -27.016 6.215 1 98.69 97 ASN A C 1
ATOM 742 O O . ASN A 1 97 ? -22.453 -26.812 7.332 1 98.69 97 ASN A O 1
ATOM 746 N N . ASP A 1 98 ? -23.625 -26.109 5.625 1 98.5 98 ASP A N 1
ATOM 747 C CA . ASP A 1 98 ? -24.109 -24.891 6.254 1 98.5 98 ASP A CA 1
ATOM 748 C C . ASP A 1 98 ? -22.953 -24.016 6.746 1 98.5 98 ASP A C 1
ATOM 750 O O . ASP A 1 98 ? -22.953 -23.547 7.887 1 98.5 98 ASP A O 1
ATOM 754 N N . CYS A 1 99 ? -21.922 -23.969 5.934 1 98.81 99 CYS A N 1
ATOM 755 C CA . CYS A 1 99 ? -20.797 -23.094 6.266 1 98.81 99 CYS A CA 1
ATOM 756 C C . CYS A 1 99 ? -21.188 -21.625 6.129 1 98.81 99 CYS A C 1
ATOM 758 O O . CYS A 1 99 ? -22.109 -21.297 5.383 1 98.81 99 CYS A O 1
ATOM 760 N N . ASP A 1 100 ? -20.5 -20.75 6.879 1 98.75 100 ASP A N 1
ATOM 761 C CA . ASP A 1 100 ? -20.781 -19.328 6.812 1 98.75 100 ASP A CA 1
ATOM 762 C C . ASP A 1 100 ? -19.5 -18.531 6.609 1 98.75 100 ASP A C 1
ATOM 764 O O . ASP A 1 100 ? -19.469 -17.312 6.844 1 98.75 100 ASP A O 1
ATOM 768 N N . GLY A 1 101 ? -18.391 -19.172 6.262 1 98.75 101 GLY A N 1
ATOM 769 C CA . GLY A 1 101 ? -17.109 -18.578 5.957 1 98.75 101 GLY A CA 1
ATOM 770 C C . GLY A 1 101 ? -16.125 -19.531 5.305 1 98.75 101 GLY A C 1
ATOM 771 O O . GLY A 1 101 ? -16.422 -20.719 5.156 1 98.75 101 GLY A O 1
ATOM 772 N N . LEU A 1 102 ? -15.047 -19.031 4.867 1 98.94 102 LEU A N 1
ATOM 773 C CA . LEU A 1 102 ? -14.008 -19.797 4.184 1 98.94 102 LEU A CA 1
ATOM 774 C C . LEU A 1 102 ? -12.641 -19.5 4.785 1 98.94 102 LEU A C 1
ATOM 776 O O . LEU A 1 102 ? -12.359 -18.375 5.191 1 98.94 102 LEU A O 1
ATOM 780 N N . VAL A 1 103 ? -11.789 -20.469 4.859 1 98.88 103 VAL A N 1
ATOM 781 C CA . VAL A 1 103 ? -10.367 -20.359 5.172 1 98.88 103 VAL A CA 1
ATOM 782 C C . VAL A 1 103 ? -9.547 -21.125 4.145 1 98.88 103 VAL A C 1
ATOM 784 O O . VAL A 1 103 ? -9.688 -22.344 4.02 1 98.88 103 VAL A O 1
ATOM 787 N N . ALA A 1 104 ? -8.781 -20.438 3.398 1 98.81 104 ALA A N 1
ATOM 788 C CA . ALA A 1 104 ? -7.945 -21.062 2.383 1 98.81 104 ALA A CA 1
ATOM 789 C C . ALA A 1 104 ? -6.504 -21.203 2.867 1 98.81 104 ALA A C 1
ATOM 791 O O . ALA A 1 104 ? -5.871 -20.219 3.232 1 98.81 104 ALA A O 1
ATOM 792 N N . VAL A 1 105 ? -6.008 -22.406 2.875 1 98.44 105 VAL A N 1
ATOM 793 C CA . VAL A 1 105 ? -4.645 -22.688 3.314 1 98.44 105 VAL A CA 1
ATOM 794 C C . VAL A 1 105 ? -3.848 -23.281 2.164 1 98.44 105 VAL A C 1
ATOM 796 O O . VAL A 1 105 ? -4.227 -24.328 1.617 1 98.44 105 VAL A O 1
ATOM 799 N N . GLY A 1 106 ? -2.82 -22.688 1.764 1 96.81 106 GLY A N 1
ATOM 800 C CA . GLY A 1 106 ? -1.992 -23.203 0.688 1 96.81 106 GLY A CA 1
ATOM 801 C C . GLY A 1 106 ? -1.485 -22.125 -0.25 1 96.81 106 GLY A C 1
ATOM 802 O O . GLY A 1 106 ? -1.158 -21.016 0.187 1 96.81 106 GLY A O 1
ATOM 803 N N . GLY A 1 107 ? -1.308 -22.5 -1.477 1 94.25 107 GLY A N 1
ATOM 804 C CA . GLY A 1 107 ? -0.874 -21.547 -2.484 1 94.25 107 GLY A CA 1
ATOM 805 C C . GLY A 1 107 ? -2.023 -20.938 -3.262 1 94.25 107 GLY A C 1
ATOM 806 O O . GLY A 1 107 ? -3.143 -20.828 -2.752 1 94.25 107 GLY A O 1
ATOM 807 N N . GLY A 1 108 ? -1.717 -20.469 -4.418 1 94.56 108 GLY A N 1
ATOM 808 C CA . GLY A 1 108 ? -2.676 -19.781 -5.262 1 94.56 108 GLY A CA 1
ATOM 809 C C . GLY A 1 108 ? -3.879 -20.625 -5.625 1 94.56 108 GLY A C 1
ATOM 810 O O . GLY A 1 108 ? -5.004 -20.125 -5.672 1 94.56 108 GLY A O 1
ATOM 811 N N . SER A 1 109 ? -3.631 -21.891 -5.871 1 95.25 109 SER A N 1
ATOM 812 C CA . SER A 1 109 ? -4.727 -22.766 -6.273 1 95.25 109 SER A CA 1
ATOM 813 C C . SER A 1 109 ? -5.773 -22.891 -5.176 1 95.25 109 SER A C 1
ATOM 815 O O . SER A 1 109 ? -6.977 -22.875 -5.449 1 95.25 109 SER A O 1
ATOM 817 N N . SER A 1 110 ? -5.324 -23.047 -3.939 1 97.62 110 SER A N 1
ATOM 818 C CA . SER A 1 110 ? -6.246 -23.125 -2.811 1 97.62 110 SER A CA 1
ATOM 819 C C . SER A 1 110 ? -7.02 -21.828 -2.635 1 97.62 110 SER A C 1
ATOM 821 O O . SER A 1 110 ? -8.234 -21.844 -2.414 1 97.62 110 SER A O 1
ATOM 823 N N . MET A 1 111 ? -6.355 -20.734 -2.766 1 97.88 111 MET A N 1
ATOM 824 C CA . MET A 1 111 ? -6.969 -19.438 -2.535 1 97.88 111 MET A CA 1
ATOM 825 C C . MET A 1 111 ? -7.91 -19.062 -3.678 1 97.88 111 MET A C 1
ATOM 827 O O . MET A 1 111 ? -9 -18.531 -3.443 1 97.88 111 MET A O 1
ATOM 831 N N . ASP A 1 112 ? -7.504 -19.375 -4.867 1 97.56 112 ASP A N 1
ATOM 832 C CA . ASP A 1 112 ? -8.383 -19.125 -6.008 1 97.56 112 ASP A CA 1
ATOM 833 C C . ASP A 1 112 ? -9.641 -19.984 -5.93 1 97.56 112 ASP A C 1
ATOM 835 O O . ASP A 1 112 ? -10.734 -19.531 -6.262 1 97.56 112 ASP A O 1
ATOM 839 N N . THR A 1 113 ? -9.422 -21.234 -5.523 1 98.5 113 THR A N 1
ATOM 840 C CA . THR A 1 113 ? -10.555 -22.125 -5.332 1 98.5 113 THR A CA 1
ATOM 841 C C . THR A 1 113 ? -11.531 -21.547 -4.305 1 98.5 113 THR A C 1
ATOM 843 O O . THR A 1 113 ? -12.734 -21.484 -4.551 1 98.5 113 THR A O 1
ATOM 846 N N . ALA A 1 114 ? -11.016 -21.109 -3.199 1 98.81 114 ALA A N 1
ATOM 847 C CA . ALA A 1 114 ? -11.859 -20.547 -2.141 1 98.81 114 ALA A CA 1
ATOM 848 C C . ALA A 1 114 ? -12.594 -19.297 -2.619 1 98.81 114 ALA A C 1
ATOM 850 O O . ALA A 1 114 ? -13.781 -19.141 -2.35 1 98.81 114 ALA A O 1
ATOM 851 N N . LYS A 1 115 ? -11.914 -18.422 -3.283 1 98.62 115 LYS A N 1
ATOM 852 C CA . LYS A 1 115 ? -12.531 -17.219 -3.838 1 98.62 115 LYS A CA 1
ATOM 853 C C . LYS A 1 115 ? -13.672 -17.578 -4.785 1 98.62 115 LYS A C 1
ATOM 855 O O . LYS A 1 115 ? -14.758 -17 -4.707 1 98.62 115 LYS A O 1
ATOM 860 N N . ALA A 1 116 ? -13.406 -18.516 -5.656 1 98.62 116 ALA A N 1
ATOM 861 C CA . ALA A 1 116 ? -14.391 -18.922 -6.656 1 98.62 116 ALA A CA 1
ATOM 862 C C . ALA A 1 116 ? -15.594 -19.594 -6 1 98.62 116 ALA A C 1
ATOM 864 O O . ALA A 1 116 ? -16.734 -19.375 -6.422 1 98.62 116 ALA A O 1
ATOM 865 N N . ILE A 1 117 ? -15.336 -20.438 -4.988 1 98.81 117 ILE A N 1
ATOM 866 C CA . ILE A 1 117 ? -16.422 -21 -4.199 1 98.81 117 ILE A CA 1
ATOM 867 C C . ILE A 1 117 ? -17.266 -19.859 -3.607 1 98.81 117 ILE A C 1
ATOM 869 O O . ILE A 1 117 ? -18.5 -19.906 -3.674 1 98.81 117 ILE A O 1
ATOM 873 N N . GLY A 1 118 ? -16.594 -18.844 -3.059 1 98.81 118 GLY A N 1
ATOM 874 C CA . GLY A 1 118 ? -17.281 -17.688 -2.52 1 98.81 118 GLY A CA 1
ATOM 875 C C . GLY A 1 118 ? -18.188 -17.016 -3.527 1 98.81 118 GLY A C 1
ATOM 876 O O . GLY A 1 118 ? -19.312 -16.625 -3.193 1 98.81 118 GLY A O 1
ATOM 877 N N . VAL A 1 119 ? -17.734 -16.906 -4.734 1 98.56 119 VAL A N 1
ATOM 878 C CA . VAL A 1 119 ? -18.516 -16.281 -5.797 1 98.56 119 VAL A CA 1
ATOM 879 C C . VAL A 1 119 ? -19.781 -17.094 -6.062 1 98.56 119 VAL A C 1
ATOM 881 O O . VAL A 1 119 ? -20.875 -16.562 -6.113 1 98.56 119 VAL A O 1
ATOM 884 N N . GLU A 1 120 ? -19.625 -18.375 -6.172 1 98.5 120 GLU A N 1
ATOM 885 C CA . GLU A 1 120 ? -20.766 -19.219 -6.535 1 98.5 120 GLU A CA 1
ATOM 886 C C . GLU A 1 120 ? -21.797 -19.281 -5.414 1 98.5 120 GLU A C 1
ATOM 888 O O . GLU A 1 120 ? -23 -19.359 -5.676 1 98.5 120 GLU A O 1
ATOM 893 N N . VAL A 1 121 ? -21.375 -19.219 -4.188 1 98.44 121 VAL A N 1
ATOM 894 C CA . VAL A 1 121 ? -22.328 -19.375 -3.092 1 98.44 121 VAL A CA 1
ATOM 895 C C . VAL A 1 121 ? -23.031 -18.031 -2.836 1 98.44 121 VAL A C 1
ATOM 897 O O . VAL A 1 121 ? -24.078 -18 -2.191 1 98.44 121 VAL A O 1
ATOM 900 N N . SER A 1 122 ? -22.438 -16.969 -3.316 1 98.06 122 SER A N 1
ATOM 901 C CA . SER A 1 122 ? -23 -15.648 -3.062 1 98.06 122 SER A CA 1
ATOM 902 C C . SER A 1 122 ? -23.75 -15.125 -4.289 1 98.06 122 SER A C 1
ATOM 904 O O . SER A 1 122 ? -24.312 -14.031 -4.254 1 98.06 122 SER A O 1
ATOM 906 N N . HIS A 1 123 ? -23.656 -15.828 -5.387 1 97.75 123 HIS A N 1
ATOM 907 C CA . HIS A 1 123 ? -24.297 -15.414 -6.633 1 97.75 123 HIS A CA 1
ATOM 908 C C . HIS A 1 123 ? -25.078 -16.562 -7.258 1 97.75 123 HIS A C 1
ATOM 910 O O . HIS A 1 123 ? -24.875 -17.734 -6.891 1 97.75 123 HIS A O 1
ATOM 916 N N . GLU A 1 124 ? -25.984 -16.188 -8.266 1 96 124 GLU A N 1
ATOM 917 C CA . GLU A 1 124 ? -26.688 -17.203 -9.047 1 96 124 GLU A CA 1
ATOM 918 C C . GLU A 1 124 ? -25.844 -17.688 -10.219 1 96 124 GLU A C 1
ATOM 920 O O . GLU A 1 124 ? -25.156 -16.875 -10.867 1 96 124 GLU A O 1
ATOM 925 N N . GLY A 1 125 ? -25.859 -18.938 -10.398 1 94.69 125 GLY A N 1
ATOM 926 C CA . GLY A 1 125 ? -25.109 -19.484 -11.531 1 94.69 125 GLY A CA 1
ATOM 927 C C . GLY A 1 125 ? -23.703 -19.938 -11.164 1 94.69 125 GLY A C 1
ATOM 928 O O . GLY A 1 125 ? -23.406 -20.156 -9.992 1 94.69 125 GLY A O 1
ATOM 929 N N . SER A 1 126 ? -22.922 -20.141 -12.219 1 96.56 126 SER A N 1
ATOM 930 C CA . SER A 1 126 ? -21.547 -20.641 -12.047 1 96.56 126 SER A CA 1
ATOM 931 C C . SER A 1 126 ? -20.547 -19.5 -12.102 1 96.56 126 SER A C 1
ATOM 933 O O . SER A 1 126 ? -20.859 -18.406 -12.562 1 96.56 126 SER A O 1
ATOM 935 N N . VAL A 1 127 ? -19.375 -19.766 -11.555 1 97.38 127 VAL A N 1
ATOM 936 C CA . VAL A 1 127 ? -18.297 -18.781 -11.578 1 97.38 127 VAL A CA 1
ATOM 937 C C . VAL A 1 127 ? -18.016 -18.359 -13.023 1 97.38 127 VAL A C 1
ATOM 939 O O . VAL A 1 127 ? -17.578 -17.234 -13.273 1 97.38 127 VAL A O 1
ATOM 942 N N . LEU A 1 128 ? -18.328 -19.188 -13.977 1 96.19 128 LEU A N 1
ATOM 943 C CA . LEU A 1 128 ? -18.125 -18.906 -15.391 1 96.19 128 LEU A CA 1
ATOM 944 C C . LEU A 1 128 ? -18.953 -17.688 -15.82 1 96.19 128 LEU A C 1
ATOM 946 O O . LEU A 1 128 ? -18.547 -16.938 -16.703 1 96.19 128 LEU A O 1
ATOM 950 N N . ASP A 1 129 ? -20.078 -17.531 -15.211 1 96.94 129 ASP A N 1
ATOM 951 C CA . ASP A 1 129 ? -20.969 -16.422 -15.539 1 96.94 129 ASP A CA 1
ATOM 952 C C . ASP A 1 129 ? -20.359 -15.086 -15.148 1 96.94 129 ASP A C 1
ATOM 954 O O . ASP A 1 129 ? -20.797 -14.031 -15.602 1 96.94 129 ASP A O 1
ATOM 958 N N . TYR A 1 130 ? -19.391 -15.18 -14.359 1 97.31 130 TYR A N 1
ATOM 959 C CA . TYR A 1 130 ? -18.781 -13.977 -13.789 1 97.31 130 TYR A CA 1
ATOM 960 C C . TYR A 1 130 ? -17.344 -13.812 -14.266 1 97.31 130 TYR A C 1
ATOM 962 O O . TYR A 1 130 ? -16.531 -13.172 -13.594 1 97.31 130 TYR A O 1
ATOM 970 N N . GLU A 1 131 ? -16.984 -14.484 -15.336 1 95.25 131 GLU A N 1
ATOM 971 C CA . GLU A 1 131 ? -15.695 -14.258 -15.984 1 95.25 131 GLU A CA 1
ATOM 972 C C . GLU A 1 131 ? -15.492 -12.789 -16.312 1 95.25 131 GLU A C 1
ATOM 974 O O . GLU A 1 131 ? -16.422 -12.109 -16.766 1 95.25 131 GLU A O 1
ATOM 979 N N . ALA A 1 132 ? -14.305 -12.266 -16.047 1 91.5 132 ALA A N 1
ATOM 980 C CA . ALA A 1 132 ? -13.992 -10.891 -16.422 1 91.5 132 ALA A CA 1
ATOM 981 C C . ALA A 1 132 ? -13.836 -10.75 -17.938 1 91.5 132 ALA A C 1
ATOM 983 O O . ALA A 1 132 ? -12.719 -10.625 -18.438 1 91.5 132 ALA A O 1
ATOM 984 N N . ALA A 1 133 ? -14.891 -10.719 -18.609 1 89.62 133 ALA A N 1
ATOM 985 C CA . ALA A 1 133 ? -14.953 -10.641 -20.078 1 89.62 133 ALA A CA 1
ATOM 986 C C . ALA A 1 133 ? -16.219 -9.93 -20.531 1 89.62 133 ALA A C 1
ATOM 988 O O . ALA A 1 133 ? -17.188 -9.805 -19.766 1 89.62 133 ALA A O 1
ATOM 989 N N . ASP A 1 134 ? -16.188 -9.477 -21.734 1 89.75 134 ASP A N 1
ATOM 990 C CA . ASP A 1 134 ? -17.344 -8.797 -22.297 1 89.75 134 ASP A CA 1
ATOM 991 C C . ASP A 1 134 ? -18.562 -9.719 -22.359 1 89.75 134 ASP A C 1
ATOM 993 O O . ASP A 1 134 ? -18.438 -10.898 -22.703 1 89.75 134 ASP A O 1
ATOM 997 N N . GLY A 1 135 ? -19.672 -9.172 -21.984 1 91.88 135 GLY A N 1
ATOM 998 C CA . GLY A 1 135 ? -20.922 -9.914 -22.094 1 91.88 135 GLY A CA 1
ATOM 999 C C . GLY A 1 135 ? -21.203 -10.766 -20.859 1 91.88 135 GLY A C 1
ATOM 1000 O O . GLY A 1 135 ? -22.25 -11.398 -20.766 1 91.88 135 GLY A O 1
ATOM 1001 N N . LYS A 1 136 ? -20.281 -10.797 -19.906 1 94.75 136 LYS A N 1
ATOM 1002 C CA . LYS A 1 136 ? -20.453 -11.562 -18.688 1 94.75 136 LYS A CA 1
ATOM 1003 C C . LYS A 1 136 ? -21.047 -10.703 -17.578 1 94.75 136 LYS A C 1
ATOM 1005 O O . LYS A 1 136 ? -21.203 -9.484 -17.734 1 94.75 136 LYS A O 1
ATOM 1010 N N . LYS A 1 137 ? -21.469 -11.32 -16.531 1 95.31 137 LYS A N 1
ATOM 1011 C CA . LYS A 1 137 ? -22.094 -10.625 -15.398 1 95.31 137 LYS A CA 1
ATOM 1012 C C . LYS A 1 137 ? -21.031 -10.047 -14.461 1 95.31 137 LYS A C 1
ATOM 1014 O O . LYS A 1 137 ? -19.984 -10.664 -14.234 1 95.31 137 LYS A O 1
ATOM 1019 N N . PRO A 1 138 ? -21.281 -8.883 -13.977 1 94.31 138 PRO A N 1
ATOM 1020 C CA . PRO A 1 138 ? -20.406 -8.352 -12.93 1 94.31 138 PRO A CA 1
ATOM 1021 C C . PRO A 1 138 ? -20.672 -8.992 -11.562 1 94.31 138 PRO A C 1
ATOM 1023 O O . PRO A 1 138 ? -21.766 -9.492 -11.312 1 94.31 138 PRO A O 1
ATOM 1026 N N . LEU A 1 139 ? -19.688 -8.984 -10.727 1 95.75 139 LEU A N 1
ATOM 1027 C CA . LEU A 1 139 ? -19.922 -9.344 -9.336 1 95.75 139 LEU A CA 1
ATOM 1028 C C . LEU A 1 139 ? -20.781 -8.289 -8.641 1 95.75 139 LEU A C 1
ATOM 1030 O O . LEU A 1 139 ? -20.516 -7.09 -8.766 1 95.75 139 LEU A O 1
ATOM 1034 N N . GLU A 1 140 ? -21.719 -8.719 -7.949 1 95.06 140 GLU A N 1
ATOM 1035 C CA . GLU A 1 140 ? -22.641 -7.781 -7.316 1 95.06 140 GLU A CA 1
ATOM 1036 C C . GLU A 1 140 ? -22.594 -7.898 -5.793 1 95.06 140 GLU A C 1
ATOM 1038 O O . GLU A 1 140 ? -22.953 -6.961 -5.082 1 95.06 140 GLU A O 1
ATOM 1043 N N . ASN A 1 141 ? -22.156 -9.07 -5.359 1 96.44 141 ASN A N 1
ATOM 1044 C CA . ASN A 1 141 ? -22.141 -9.336 -3.924 1 96.44 141 ASN A CA 1
ATOM 1045 C C . ASN A 1 141 ? -20.734 -9.641 -3.428 1 96.44 141 ASN A C 1
ATOM 1047 O O . ASN A 1 141 ? -19.953 -10.289 -4.129 1 96.44 141 ASN A O 1
ATOM 1051 N N . ARG A 1 142 ? -20.5 -9.133 -2.227 1 97.19 142 ARG A N 1
ATOM 1052 C CA . ARG A 1 142 ? -19.266 -9.562 -1.562 1 97.19 142 ARG A CA 1
ATOM 1053 C C . ARG A 1 142 ? -19.344 -11.039 -1.197 1 97.19 142 ARG A C 1
ATOM 1055 O O . ARG A 1 142 ? -20.391 -11.539 -0.785 1 97.19 142 ARG A O 1
ATOM 1062 N N . ILE A 1 143 ? -18.266 -11.773 -1.399 1 98.38 143 ILE A N 1
ATOM 1063 C CA . ILE A 1 143 ? -18.234 -13.188 -1.031 1 98.38 143 ILE A CA 1
ATOM 1064 C C . ILE A 1 143 ? -18.266 -13.328 0.489 1 98.38 143 ILE A C 1
ATOM 1066 O O . ILE A 1 143 ? -18.047 -12.352 1.213 1 98.38 143 ILE A O 1
ATOM 1070 N N . PRO A 1 144 ? -18.594 -14.547 1.018 1 98.44 144 PRO A N 1
ATOM 1071 C CA . PRO A 1 144 ? -18.516 -14.742 2.467 1 98.44 144 PRO A CA 1
ATOM 1072 C C . PRO A 1 144 ? -17.125 -14.484 3.033 1 98.44 144 PRO A C 1
ATOM 1074 O O . PRO A 1 144 ? -16.141 -14.43 2.279 1 98.44 144 PRO A O 1
ATOM 1077 N N . THR A 1 145 ? -17.109 -14.312 4.336 1 98.56 145 THR A N 1
ATOM 1078 C CA . THR A 1 145 ? -15.82 -14.078 4.984 1 98.56 145 THR A CA 1
ATOM 1079 C C . THR A 1 145 ? -14.789 -15.102 4.52 1 98.56 145 THR A C 1
ATOM 1081 O O . THR A 1 145 ? -15.016 -16.312 4.59 1 98.56 145 THR A O 1
ATOM 1084 N N . LEU A 1 146 ? -13.719 -14.625 3.996 1 98.88 146 LEU A N 1
ATOM 1085 C CA . LEU A 1 146 ? -12.609 -15.461 3.545 1 98.88 146 LEU A CA 1
ATOM 1086 C C . LEU A 1 146 ? -11.297 -15.023 4.199 1 98.88 146 LEU A C 1
ATOM 1088 O O . LEU A 1 146 ? -10.914 -13.859 4.105 1 98.88 146 LEU A O 1
ATOM 1092 N N . ALA A 1 147 ? -10.672 -15.898 4.895 1 98.88 147 ALA A N 1
ATOM 1093 C CA . ALA A 1 147 ? -9.297 -15.719 5.352 1 98.88 147 ALA A CA 1
ATOM 1094 C C . ALA A 1 147 ? -8.328 -16.547 4.512 1 98.88 147 ALA A C 1
ATOM 1096 O O . ALA A 1 147 ? -8.594 -17.719 4.219 1 98.88 147 ALA A O 1
ATOM 1097 N N . THR A 1 148 ? -7.289 -15.945 4.109 1 98.81 148 THR A N 1
ATOM 1098 C CA . THR A 1 148 ? -6.25 -16.656 3.379 1 98.81 148 THR A CA 1
ATOM 1099 C C . THR A 1 148 ? -5.004 -16.844 4.242 1 98.81 148 THR A C 1
ATOM 1101 O O . THR A 1 148 ? -4.617 -15.93 4.977 1 98.81 148 THR A O 1
ATOM 1104 N N . ILE A 1 149 ? -4.449 -18.016 4.191 1 98.75 149 ILE A N 1
ATOM 1105 C CA . ILE A 1 149 ? -3.232 -18.391 4.902 1 98.75 149 ILE A CA 1
ATOM 1106 C C . ILE A 1 149 ? -2.217 -18.969 3.914 1 98.75 149 ILE A C 1
ATOM 1108 O O . ILE A 1 149 ? -2.146 -20.188 3.715 1 98.75 149 ILE A O 1
ATOM 1112 N N . PRO A 1 150 ? -1.392 -18.094 3.42 1 98.44 150 PRO A N 1
ATOM 1113 C CA . PRO A 1 150 ? -0.441 -18.609 2.426 1 98.44 150 PRO A CA 1
ATOM 1114 C C . PRO A 1 150 ? 0.616 -19.531 3.035 1 98.44 150 PRO A C 1
ATOM 1116 O O . PRO A 1 150 ? 1.127 -19.25 4.125 1 98.44 150 PRO A O 1
ATOM 1119 N N . THR A 1 151 ? 0.879 -20.578 2.309 1 97.5 151 THR A N 1
ATOM 1120 C CA . THR A 1 151 ? 1.947 -21.484 2.701 1 97.5 151 THR A CA 1
ATOM 1121 C C . THR A 1 151 ? 3.051 -21.516 1.647 1 97.5 151 THR A C 1
ATOM 1123 O O . THR A 1 151 ? 3.986 -22.312 1.74 1 97.5 151 THR A O 1
ATOM 1126 N N . THR A 1 152 ? 2.891 -20.703 0.644 1 95.5 152 THR A N 1
ATOM 1127 C CA . THR A 1 152 ? 3.934 -20.406 -0.33 1 95.5 152 THR A CA 1
ATOM 1128 C C . THR A 1 152 ? 4.137 -18.906 -0.459 1 95.5 152 THR A C 1
ATOM 1130 O O . THR A 1 152 ? 3.311 -18.125 0.006 1 95.5 152 THR A O 1
ATOM 1133 N N . ALA A 1 153 ? 5.254 -18.547 -0.969 1 96.75 153 ALA A N 1
ATOM 1134 C CA . ALA A 1 153 ? 5.59 -17.125 -1.167 1 96.75 153 ALA A CA 1
ATOM 1135 C C . ALA A 1 153 ? 5.805 -16.828 -2.645 1 96.75 153 ALA A C 1
ATOM 1137 O O . ALA A 1 153 ? 6.938 -16.609 -3.082 1 96.75 153 ALA A O 1
ATOM 1138 N N . GLY A 1 154 ? 4.664 -16.719 -3.404 1 94.94 154 GLY A N 1
ATOM 1139 C CA . GLY A 1 154 ? 4.836 -16.516 -4.832 1 94.94 154 GLY A CA 1
ATOM 1140 C C . GLY A 1 154 ? 3.682 -15.758 -5.469 1 94.94 154 GLY A C 1
ATOM 1141 O O . GLY A 1 154 ? 3.818 -14.586 -5.824 1 94.94 154 GLY A O 1
ATOM 1142 N N . THR A 1 155 ? 2.508 -16.266 -5.422 1 91.44 155 THR A N 1
ATOM 1143 C CA . THR A 1 155 ? 1.365 -15.805 -6.199 1 91.44 155 THR A CA 1
ATOM 1144 C C . THR A 1 155 ? 0.826 -14.492 -5.641 1 91.44 155 THR A C 1
ATOM 1146 O O . THR A 1 155 ? 0.231 -13.695 -6.371 1 91.44 155 THR A O 1
ATOM 1149 N N . GLY A 1 156 ? 0.989 -14.344 -4.348 1 96 156 GLY A N 1
ATOM 1150 C CA . GLY A 1 156 ? 0.383 -13.172 -3.729 1 96 156 GLY A CA 1
ATOM 1151 C C . GLY A 1 156 ? -1.134 -13.227 -3.717 1 96 156 GLY A C 1
ATOM 1152 O O . GLY A 1 156 ? -1.79 -12.227 -3.4 1 96 156 GLY A O 1
ATOM 1153 N N . SER A 1 157 ? -1.728 -14.312 -4.023 1 96.06 157 SER A N 1
ATOM 1154 C CA . SER A 1 157 ? -3.174 -14.469 -4.141 1 96.06 157 SER A CA 1
ATOM 1155 C C . SER A 1 157 ? -3.875 -14.102 -2.834 1 96.06 157 SER A C 1
ATOM 1157 O O . SER A 1 157 ? -5.062 -13.773 -2.832 1 96.06 157 SER A O 1
ATOM 1159 N N . GLU A 1 158 ? -3.168 -14.133 -1.754 1 97.75 158 GLU A N 1
ATOM 1160 C CA . GLU A 1 158 ? -3.736 -13.82 -0.447 1 97.75 158 GLU A CA 1
ATOM 1161 C C . GLU A 1 158 ? -4.211 -12.367 -0.384 1 97.75 158 GLU A C 1
ATOM 1163 O O . GLU A 1 158 ? -5.055 -12.023 0.446 1 97.75 158 GLU A O 1
ATOM 1168 N N . VAL A 1 159 ? -3.678 -11.484 -1.334 1 97.44 159 VAL A N 1
ATOM 1169 C CA . VAL A 1 159 ? -4.07 -10.086 -1.268 1 97.44 159 VAL A CA 1
ATOM 1170 C C . VAL A 1 159 ? -4.578 -9.625 -2.631 1 97.44 159 VAL A C 1
ATOM 1172 O O . VAL A 1 159 ? -4.914 -8.453 -2.812 1 97.44 159 VAL A O 1
ATOM 1175 N N . THR A 1 160 ? -4.602 -10.516 -3.605 1 96 160 THR A N 1
ATOM 1176 C CA . THR A 1 160 ? -5.082 -10.117 -4.926 1 96 160 THR A CA 1
ATOM 1177 C C . THR A 1 160 ? -6.605 -10.133 -4.969 1 96 160 THR A C 1
ATOM 1179 O O . THR A 1 160 ? -7.254 -10.711 -4.094 1 96 160 THR A O 1
ATOM 1182 N N . GLN A 1 161 ? -7.141 -9.523 -5.977 1 95.31 161 GLN A N 1
ATOM 1183 C CA . GLN A 1 161 ? -8.586 -9.406 -6.164 1 95.31 161 GLN A CA 1
ATOM 1184 C C . GLN A 1 161 ? -9.055 -10.25 -7.348 1 95.31 161 GLN A C 1
ATOM 1186 O O . GLN A 1 161 ? -10 -9.875 -8.039 1 95.31 161 GLN A O 1
ATOM 1191 N N . TRP A 1 162 ? -8.289 -11.32 -7.605 1 93.69 162 TRP A N 1
ATOM 1192 C CA . TRP A 1 162 ? -8.57 -12.141 -8.781 1 93.69 162 TRP A CA 1
ATOM 1193 C C . TRP A 1 162 ? -8.5 -13.625 -8.43 1 93.69 162 TRP A C 1
ATOM 1195 O O . TRP A 1 162 ? -7.75 -14.023 -7.535 1 93.69 162 TRP A O 1
ATOM 1205 N N . ALA A 1 163 ? -9.266 -14.359 -9.078 1 95.69 163 ALA A N 1
ATOM 1206 C CA . ALA A 1 163 ? -9.148 -15.82 -9.109 1 95.69 163 ALA A CA 1
ATOM 1207 C C . ALA A 1 163 ? -9.008 -16.328 -10.539 1 95.69 163 ALA A C 1
ATOM 1209 O O . ALA A 1 163 ? -9.734 -15.891 -11.438 1 95.69 163 ALA A O 1
ATOM 1210 N N . VAL A 1 164 ? -8.062 -17.172 -10.719 1 93.06 164 VAL A N 1
ATOM 1211 C CA . VAL A 1 164 ? -7.832 -17.781 -12.023 1 93.06 164 VAL A CA 1
ATOM 1212 C C . VAL A 1 164 ? -8.344 -19.219 -12.039 1 93.06 164 VAL A C 1
ATOM 1214 O O . VAL A 1 164 ? -7.852 -20.062 -11.281 1 93.06 164 VAL A O 1
ATOM 1217 N N . ILE A 1 165 ? -9.297 -19.469 -12.891 1 94.88 165 ILE A N 1
ATOM 1218 C CA . ILE A 1 165 ? -9.984 -20.75 -12.922 1 94.88 165 ILE A CA 1
ATOM 1219 C C . ILE A 1 165 ? -9.891 -21.344 -14.328 1 94.88 165 ILE A C 1
ATOM 1221 O O . ILE A 1 165 ? -9.891 -20.625 -15.32 1 94.88 165 ILE A O 1
ATOM 1225 N N . THR A 1 166 ? -9.797 -22.641 -14.367 1 92.38 166 THR A N 1
ATOM 1226 C CA . THR A 1 166 ? -9.711 -23.344 -15.641 1 92.38 166 THR A CA 1
ATOM 1227 C C . THR A 1 166 ? -11.094 -23.781 -16.125 1 92.38 166 THR A C 1
ATOM 1229 O O . THR A 1 166 ? -11.82 -24.453 -15.398 1 92.38 166 THR A O 1
ATOM 1232 N N . ASP A 1 167 ? -11.438 -23.312 -17.266 1 93.62 167 ASP A N 1
ATOM 1233 C CA . ASP A 1 167 ? -12.586 -23.844 -17.984 1 93.62 167 ASP A CA 1
ATOM 1234 C C . ASP A 1 167 ? -12.203 -25.094 -18.781 1 93.62 167 ASP A C 1
ATOM 1236 O O . ASP A 1 167 ? -11.656 -24.984 -19.875 1 93.62 167 ASP A O 1
ATOM 1240 N N . GLU A 1 168 ? -12.602 -26.203 -18.312 1 90.38 168 GLU A N 1
ATOM 1241 C CA . GLU A 1 168 ? -12.172 -27.469 -18.906 1 90.38 168 GLU A CA 1
ATOM 1242 C C . GLU A 1 168 ? -12.742 -27.641 -20.312 1 90.38 168 GLU A C 1
ATOM 1244 O O . GLU A 1 168 ? -12.078 -28.203 -21.188 1 90.38 168 GLU A O 1
ATOM 1249 N N . LYS A 1 169 ? -13.898 -27.125 -20.516 1 90.81 169 LYS A N 1
ATOM 1250 C CA . LYS A 1 169 ? -14.531 -27.266 -21.812 1 90.81 169 LYS A CA 1
ATOM 1251 C C . LYS A 1 169 ? -13.781 -26.453 -22.875 1 90.81 169 LYS A C 1
ATOM 1253 O O . LYS A 1 169 ? -13.531 -26.938 -23.984 1 90.81 169 LYS A O 1
ATOM 1258 N N . ARG A 1 170 ? -13.43 -25.25 -22.594 1 89.69 170 ARG A N 1
ATOM 1259 C CA . ARG A 1 170 ? -12.758 -24.359 -23.531 1 89.69 170 ARG A CA 1
ATOM 1260 C C . ARG A 1 170 ? -11.242 -24.578 -23.5 1 89.69 170 ARG A C 1
ATOM 1262 O O . ARG A 1 170 ? -10.523 -24.047 -24.344 1 89.69 170 ARG A O 1
ATOM 1269 N N . GLU A 1 171 ? -10.797 -25.328 -22.438 1 85.5 171 GLU A N 1
ATOM 1270 C CA . GLU A 1 171 ? -9.367 -25.484 -22.203 1 85.5 171 GLU A CA 1
ATOM 1271 C C . GLU A 1 171 ? -8.672 -24.125 -22.109 1 85.5 171 GLU A C 1
ATOM 1273 O O . GLU A 1 171 ? -7.668 -23.891 -22.781 1 85.5 171 GLU A O 1
ATOM 1278 N N . TYR A 1 172 ? -9.195 -23.375 -21.312 1 86.56 172 TYR A N 1
ATOM 1279 C CA . TYR A 1 172 ? -8.789 -21.984 -21.141 1 86.56 172 TYR A CA 1
ATOM 1280 C C . TYR A 1 172 ? -8.883 -21.562 -19.688 1 86.56 172 TYR A C 1
ATOM 1282 O O . TYR A 1 172 ? -9.812 -21.953 -18.969 1 86.56 172 TYR A O 1
ATOM 1290 N N . LYS A 1 173 ? -7.883 -20.703 -19.266 1 89.5 173 LYS A N 1
ATOM 1291 C CA . LYS A 1 173 ? -7.93 -20.125 -17.938 1 89.5 173 LYS A CA 1
ATOM 1292 C C . LYS A 1 173 ? -8.531 -18.719 -17.969 1 89.5 173 LYS A C 1
ATOM 1294 O O . LYS A 1 173 ? -8.086 -17.875 -18.734 1 89.5 173 LYS A O 1
ATOM 1299 N N . PHE A 1 174 ? -9.562 -18.547 -17.172 1 90.62 174 PHE A N 1
ATOM 1300 C CA . PHE A 1 174 ? -10.188 -17.219 -17.141 1 90.62 174 PHE A CA 1
ATOM 1301 C C . PHE A 1 174 ? -10.078 -16.609 -15.742 1 90.62 174 PHE A C 1
ATOM 1303 O O . PHE A 1 174 ? -9.852 -17.328 -14.766 1 90.62 174 PHE A O 1
ATOM 1310 N N . ASN A 1 175 ? -10.25 -15.312 -15.711 1 92.12 175 ASN A N 1
ATOM 1311 C CA . ASN A 1 175 ? -10.188 -14.57 -14.461 1 92.12 175 ASN A CA 1
ATOM 1312 C C . ASN A 1 175 ? -11.562 -14.094 -14.016 1 92.12 175 ASN A C 1
ATOM 1314 O O . ASN A 1 175 ? -12.391 -13.711 -14.852 1 92.12 175 ASN A O 1
ATOM 1318 N N . THR A 1 176 ? -11.828 -14.219 -12.82 1 94.88 176 THR A N 1
ATOM 1319 C CA . THR A 1 176 ? -12.945 -13.555 -12.148 1 94.88 176 THR A CA 1
ATOM 1320 C C . THR A 1 176 ? -12.445 -12.688 -10.992 1 94.88 176 THR A C 1
ATOM 1322 O O . THR A 1 176 ? -11.516 -13.07 -10.281 1 94.88 176 THR A O 1
ATOM 1325 N N . GLY A 1 177 ? -13.023 -11.461 -10.977 1 93.88 177 GLY A N 1
ATOM 1326 C CA . GLY A 1 177 ? -12.414 -10.703 -9.898 1 93.88 177 GLY A CA 1
ATOM 1327 C C . GLY A 1 177 ? -13.023 -9.328 -9.711 1 93.88 177 GLY A C 1
ATOM 1328 O O . GLY A 1 177 ? -14.086 -9.031 -10.266 1 93.88 177 GLY A O 1
ATOM 1329 N N . GLY A 1 178 ? -12.281 -8.492 -8.898 1 92.69 178 GLY A N 1
ATOM 1330 C CA . GLY A 1 178 ? -12.68 -7.203 -8.367 1 92.69 178 GLY A CA 1
ATOM 1331 C C . GLY A 1 178 ? -12.656 -7.152 -6.848 1 92.69 178 GLY A C 1
ATOM 1332 O O . GLY A 1 178 ? -12.305 -8.141 -6.195 1 92.69 178 GLY A O 1
ATOM 1333 N N . PRO A 1 179 ? -12.992 -6.047 -6.34 1 93.62 179 PRO A N 1
ATOM 1334 C CA . PRO A 1 179 ? -12.883 -5.855 -4.891 1 93.62 179 PRO A CA 1
ATOM 1335 C C . PRO A 1 179 ? -13.812 -6.773 -4.102 1 93.62 179 PRO A C 1
ATOM 1337 O O . PRO A 1 179 ? -13.539 -7.086 -2.939 1 93.62 179 PRO A O 1
ATOM 1340 N N . LEU A 1 180 ? -14.836 -7.301 -4.703 1 96.38 180 LEU A N 1
ATOM 1341 C CA . LEU A 1 180 ? -15.867 -8.062 -4.008 1 96.38 180 LEU A CA 1
ATOM 1342 C C . LEU A 1 180 ? -15.445 -9.516 -3.816 1 96.38 180 LEU A C 1
ATOM 1344 O O . LEU A 1 180 ? -16.062 -10.25 -3.039 1 96.38 180 LEU A O 1
ATOM 1348 N N . ILE A 1 181 ? -14.344 -9.945 -4.465 1 97.25 181 ILE A N 1
ATOM 1349 C CA . ILE A 1 181 ? -13.898 -11.336 -4.383 1 97.25 181 ILE A CA 1
ATOM 1350 C C . ILE A 1 181 ? -12.711 -11.445 -3.43 1 97.25 181 ILE A C 1
ATOM 1352 O O . ILE A 1 181 ? -12.336 -12.547 -3.016 1 97.25 181 ILE A O 1
ATOM 1356 N N . ALA A 1 182 ? -12.086 -10.312 -3.031 1 97.25 182 ALA A N 1
ATOM 1357 C CA . ALA A 1 182 ? -10.852 -10.281 -2.254 1 97.25 182 ALA A CA 1
ATOM 1358 C C . ALA A 1 182 ? -11.07 -10.859 -0.858 1 97.25 182 ALA A C 1
ATOM 1360 O O . ALA A 1 182 ? -12.172 -10.766 -0.306 1 97.25 182 ALA A O 1
ATOM 1361 N N . ALA A 1 183 ? -10.016 -11.453 -0.31 1 98.31 183 ALA A N 1
ATOM 1362 C CA . ALA A 1 183 ? -10.078 -11.945 1.062 1 98.31 183 ALA A CA 1
ATOM 1363 C C . ALA A 1 183 ? -10.398 -10.82 2.041 1 98.31 183 ALA A C 1
ATOM 1365 O O . ALA A 1 183 ? -10.062 -9.656 1.787 1 98.31 183 ALA A O 1
ATOM 1366 N N . HIS A 1 184 ? -11.133 -11.211 3.051 1 98.25 184 HIS A N 1
ATOM 1367 C CA . HIS A 1 184 ? -11.375 -10.258 4.125 1 98.25 184 HIS A CA 1
ATOM 1368 C C . HIS A 1 184 ? -10.141 -10.094 5.004 1 98.25 184 HIS A C 1
ATOM 1370 O O . HIS A 1 184 ? -9.883 -9.008 5.535 1 98.25 184 HIS A O 1
ATOM 1376 N N . LEU A 1 185 ? -9.414 -11.172 5.137 1 98.56 185 LEU A N 1
ATOM 1377 C CA . LEU A 1 185 ? -8.258 -11.258 6.02 1 98.56 185 LEU A CA 1
ATOM 1378 C C . LEU A 1 185 ? -7.188 -12.172 5.434 1 98.56 185 LEU A C 1
ATOM 1380 O O . LEU A 1 185 ? -7.504 -13.234 4.895 1 98.56 185 LEU A O 1
ATOM 1384 N N . THR A 1 186 ? -5.973 -11.742 5.508 1 98.81 186 THR A N 1
ATOM 1385 C CA . THR A 1 186 ? -4.871 -12.672 5.316 1 98.81 186 THR A CA 1
ATOM 1386 C C . THR A 1 186 ? -3.963 -12.703 6.543 1 98.81 186 THR A C 1
ATOM 1388 O O . THR A 1 186 ? -3.723 -11.664 7.164 1 98.81 186 THR A O 1
ATOM 1391 N N . ILE A 1 187 ? -3.586 -13.852 6.973 1 98.81 187 ILE A N 1
ATOM 1392 C CA . ILE A 1 187 ? -2.561 -14.016 7.996 1 98.81 187 ILE A CA 1
ATOM 1393 C C . ILE A 1 187 ? -1.328 -14.68 7.391 1 98.81 187 ILE A C 1
ATOM 1395 O O . ILE A 1 187 ? -1.393 -15.828 6.938 1 98.81 187 ILE A O 1
ATOM 1399 N N . ILE A 1 188 ? -0.29 -13.984 7.363 1 98.69 188 ILE A N 1
ATOM 1400 C CA . ILE A 1 188 ? 0.973 -14.469 6.812 1 98.69 188 ILE A CA 1
ATOM 1401 C C . ILE A 1 188 ? 1.911 -14.875 7.945 1 98.69 188 ILE A C 1
ATOM 1403 O O . ILE A 1 188 ? 2.381 -14.023 8.703 1 98.69 188 ILE A O 1
ATOM 1407 N N . ASP A 1 189 ? 2.148 -16.125 8.078 1 98.62 189 ASP A N 1
ATOM 1408 C CA . ASP A 1 189 ? 3.039 -16.688 9.086 1 98.62 189 ASP A CA 1
ATOM 1409 C C . ASP A 1 189 ? 4.16 -17.5 8.43 1 98.62 189 ASP A C 1
ATOM 1411 O O . ASP A 1 189 ? 3.93 -18.594 7.934 1 98.62 189 ASP A O 1
ATOM 1415 N N . PRO A 1 190 ? 5.383 -16.984 8.484 1 97.38 190 PRO A N 1
ATOM 1416 C CA . PRO A 1 190 ? 6.492 -17.656 7.797 1 97.38 190 PRO A CA 1
ATOM 1417 C C . PRO A 1 190 ? 6.766 -19.062 8.336 1 97.38 190 PRO A C 1
ATOM 1419 O O . PRO A 1 190 ? 7.395 -19.875 7.656 1 97.38 190 PRO A O 1
ATOM 1422 N N . GLU A 1 191 ? 6.316 -19.359 9.5 1 97.5 191 GLU A N 1
ATOM 1423 C CA . GLU A 1 191 ? 6.504 -20.703 10.031 1 97.5 191 GLU A CA 1
ATOM 1424 C C . GLU A 1 191 ? 5.812 -21.75 9.164 1 97.5 191 GLU A C 1
ATOM 1426 O O . GLU A 1 191 ? 6.246 -22.906 9.094 1 97.5 191 GLU A O 1
ATOM 1431 N N . LEU A 1 192 ? 4.828 -21.344 8.492 1 97.5 192 LEU A N 1
ATOM 1432 C CA . LEU A 1 192 ? 4.062 -22.25 7.652 1 97.5 192 LEU A CA 1
ATOM 1433 C C . LEU A 1 192 ? 4.742 -22.453 6.301 1 97.5 192 LEU A C 1
ATOM 1435 O O . LEU A 1 192 ? 4.289 -23.25 5.484 1 97.5 192 LEU A O 1
ATOM 1439 N N . HIS A 1 193 ? 5.859 -21.75 6.074 1 96.81 193 HIS A N 1
ATOM 1440 C CA . HIS A 1 193 ? 6.559 -21.812 4.793 1 96.81 193 HIS A CA 1
ATOM 1441 C C . HIS A 1 193 ? 7.793 -22.703 4.875 1 96.81 193 HIS A C 1
ATOM 1443 O O . HIS A 1 193 ? 8.43 -22.969 3.857 1 96.81 193 HIS A O 1
ATOM 1449 N N . THR A 1 194 ? 8.125 -23.219 5.992 1 95 194 THR A N 1
ATOM 1450 C CA . THR A 1 194 ? 9.414 -23.859 6.211 1 95 194 THR A CA 1
ATOM 1451 C C . THR A 1 194 ? 9.453 -25.234 5.566 1 95 194 THR A C 1
ATOM 1453 O O . THR A 1 194 ? 10.531 -25.766 5.266 1 95 194 THR A O 1
ATOM 1456 N N . SER A 1 195 ? 8.32 -25.812 5.332 1 89.88 195 SER A N 1
ATOM 1457 C CA . SER A 1 195 ? 8.281 -27.156 4.762 1 89.88 195 SER A CA 1
ATOM 1458 C C . SER A 1 195 ? 8.359 -27.125 3.24 1 89.88 195 SER A C 1
ATOM 1460 O O . SER A 1 195 ? 8.43 -28.156 2.588 1 89.88 195 SER A O 1
ATOM 1462 N N . MET A 1 196 ? 8.398 -25.953 2.666 1 93 196 MET A N 1
ATOM 1463 C CA . MET A 1 196 ? 8.453 -25.828 1.213 1 93 196 MET A CA 1
ATOM 1464 C C . MET A 1 196 ? 9.758 -26.406 0.661 1 93 196 MET A C 1
ATOM 1466 O O . MET A 1 196 ? 10.844 -26 1.081 1 93 196 MET A O 1
ATOM 1470 N N . PRO A 1 197 ? 9.633 -27.312 -0.29 1 94.69 197 PRO A N 1
ATOM 1471 C CA . PRO A 1 197 ? 10.852 -27.812 -0.917 1 94.69 197 PRO A CA 1
ATOM 1472 C C . PRO A 1 197 ? 11.586 -26.75 -1.731 1 94.69 197 PRO A C 1
ATOM 1474 O O . PRO A 1 197 ? 10.984 -25.75 -2.135 1 94.69 197 PRO A O 1
ATOM 1477 N N . PRO A 1 198 ? 12.844 -26.984 -1.981 1 96.94 198 PRO A N 1
ATOM 1478 C CA . PRO A 1 198 ? 13.664 -26 -2.699 1 96.94 198 PRO A CA 1
ATOM 1479 C C . PRO A 1 198 ? 13.086 -25.641 -4.07 1 96.94 198 PRO A C 1
ATOM 1481 O O . PRO A 1 198 ? 13.039 -24.469 -4.434 1 96.94 198 PRO A O 1
ATOM 1484 N N . HIS A 1 199 ? 12.625 -26.656 -4.812 1 95.75 199 HIS A N 1
ATOM 1485 C CA . HIS A 1 199 ? 12.125 -26.391 -6.156 1 95.75 199 HIS A CA 1
ATOM 1486 C C . HIS A 1 199 ? 10.875 -25.516 -6.117 1 95.75 199 HIS A C 1
ATOM 1488 O O . HIS A 1 199 ? 10.688 -24.656 -6.98 1 95.75 199 HIS A O 1
ATOM 1494 N N . VAL A 1 200 ? 10.016 -25.688 -5.109 1 95.12 200 VAL A N 1
ATOM 1495 C CA . VAL A 1 200 ? 8.82 -24.859 -4.941 1 95.12 200 VAL A CA 1
ATOM 1496 C C . VAL A 1 200 ? 9.227 -23.453 -4.492 1 95.12 200 VAL A C 1
ATOM 1498 O O . VAL A 1 200 ? 8.656 -22.469 -4.953 1 95.12 200 VAL A O 1
ATOM 1501 N N . THR A 1 201 ? 10.273 -23.406 -3.602 1 97.5 201 THR A N 1
ATOM 1502 C CA . THR A 1 201 ? 10.812 -22.125 -3.162 1 97.5 201 THR A CA 1
ATOM 1503 C C . THR A 1 201 ? 11.32 -21.312 -4.352 1 97.5 201 THR A C 1
ATOM 1505 O O . THR A 1 201 ? 11.031 -20.125 -4.461 1 97.5 201 THR A O 1
ATOM 1508 N N . ALA A 1 202 ? 11.953 -21.984 -5.27 1 97.75 202 ALA A N 1
ATOM 1509 C CA . ALA A 1 202 ? 12.523 -21.328 -6.441 1 97.75 202 ALA A CA 1
ATOM 1510 C C . ALA A 1 202 ? 11.43 -20.781 -7.355 1 97.75 202 ALA A C 1
ATOM 1512 O O . ALA A 1 202 ? 11.422 -19.609 -7.695 1 97.75 202 ALA A O 1
ATOM 1513 N N . MET A 1 203 ? 10.5 -21.609 -7.723 1 96 203 MET A N 1
ATOM 1514 C CA . MET A 1 203 ? 9.5 -21.219 -8.711 1 96 203 MET A CA 1
ATOM 1515 C C . MET A 1 203 ? 8.562 -20.156 -8.148 1 96 203 MET A C 1
ATOM 1517 O O . MET A 1 203 ? 8.203 -19.203 -8.836 1 96 203 MET A O 1
ATOM 1521 N N . THR A 1 204 ? 8.164 -20.297 -6.879 1 96.69 204 THR A N 1
ATOM 1522 C CA . THR A 1 204 ? 7.262 -19.312 -6.289 1 96.69 204 THR A CA 1
ATOM 1523 C C . THR A 1 204 ? 7.996 -18 -6.027 1 96.69 204 THR A C 1
ATOM 1525 O O . THR A 1 204 ? 7.445 -16.922 -6.246 1 96.69 204 THR A O 1
ATOM 1528 N N . GLY A 1 205 ? 9.227 -18.094 -5.543 1 98.25 205 GLY A N 1
ATOM 1529 C CA . GLY A 1 205 ? 10.016 -16.891 -5.316 1 98.25 205 GLY A CA 1
ATOM 1530 C C . GLY A 1 205 ? 10.234 -16.078 -6.582 1 98.25 205 GLY A C 1
ATOM 1531 O O . GLY A 1 205 ? 10.102 -14.852 -6.57 1 98.25 205 GLY A O 1
ATOM 1532 N N . ILE A 1 206 ? 10.555 -16.75 -7.66 1 98.31 206 ILE A N 1
ATOM 1533 C CA . ILE A 1 206 ? 10.758 -16.062 -8.93 1 98.31 206 ILE A CA 1
ATOM 1534 C C . ILE A 1 206 ? 9.43 -15.523 -9.445 1 98.31 206 ILE A C 1
ATOM 1536 O O . ILE A 1 206 ? 9.375 -14.438 -10.039 1 98.31 206 ILE A O 1
ATOM 1540 N N . ASP A 1 207 ? 8.383 -16.234 -9.18 1 97.38 207 ASP A N 1
ATOM 1541 C CA . ASP A 1 207 ? 7.059 -15.742 -9.539 1 97.38 207 ASP A CA 1
ATOM 1542 C C . ASP A 1 207 ? 6.762 -14.414 -8.859 1 97.38 207 ASP A C 1
ATOM 1544 O O . ASP A 1 207 ? 6.195 -13.5 -9.469 1 97.38 207 ASP A O 1
ATOM 1548 N N . ALA A 1 208 ? 7.113 -14.297 -7.59 1 97.94 208 ALA A N 1
ATOM 1549 C CA . ALA A 1 208 ? 6.941 -13.039 -6.867 1 97.94 208 ALA A CA 1
ATOM 1550 C C . ALA A 1 208 ? 7.742 -11.914 -7.523 1 97.94 208 ALA A C 1
ATOM 1552 O O . ALA A 1 208 ? 7.238 -10.805 -7.695 1 97.94 208 ALA A O 1
ATOM 1553 N N . ILE A 1 209 ? 8.969 -12.219 -7.883 1 98.56 209 ILE A N 1
ATOM 1554 C CA . ILE A 1 209 ? 9.812 -11.242 -8.57 1 98.56 209 ILE A CA 1
ATOM 1555 C C . ILE A 1 209 ? 9.172 -10.859 -9.898 1 98.56 209 ILE A C 1
ATOM 1557 O O . ILE A 1 209 ? 9.148 -9.68 -10.266 1 98.56 209 ILE A O 1
ATOM 1561 N N . ALA A 1 210 ? 8.664 -11.844 -10.578 1 98.12 210 ALA A N 1
ATOM 1562 C CA . ALA A 1 210 ? 8.055 -11.609 -11.883 1 98.12 210 ALA A CA 1
ATOM 1563 C C . ALA A 1 210 ? 6.848 -10.68 -11.766 1 98.12 210 ALA A C 1
ATOM 1565 O O . ALA A 1 210 ? 6.699 -9.742 -12.555 1 98.12 210 ALA A O 1
ATOM 1566 N N . HIS A 1 211 ? 6 -10.961 -10.797 1 97.69 211 HIS A N 1
ATOM 1567 C CA . HIS A 1 211 ? 4.875 -10.062 -10.539 1 97.69 211 HIS A CA 1
ATOM 1568 C C . HIS A 1 211 ? 5.352 -8.633 -10.336 1 97.69 211 HIS A C 1
ATOM 1570 O O . HIS A 1 211 ? 4.824 -7.703 -10.945 1 97.69 211 HIS A O 1
ATOM 1576 N N . ALA A 1 212 ? 6.312 -8.469 -9.5 1 98.19 212 ALA A N 1
ATOM 1577 C CA . ALA A 1 212 ? 6.805 -7.145 -9.141 1 98.19 212 ALA A CA 1
ATOM 1578 C C . ALA A 1 212 ? 7.43 -6.441 -10.336 1 98.19 212 ALA A C 1
ATOM 1580 O O . ALA A 1 212 ? 7.125 -5.277 -10.617 1 98.19 212 ALA A O 1
ATOM 1581 N N . VAL A 1 213 ? 8.258 -7.141 -11.094 1 98.31 213 VAL A N 1
ATOM 1582 C CA . VAL A 1 213 ? 8.961 -6.566 -12.234 1 98.31 213 VAL A CA 1
ATOM 1583 C C . VAL A 1 213 ? 7.961 -6.176 -13.32 1 98.31 213 VAL A C 1
ATOM 1585 O O . VAL A 1 213 ? 8.031 -5.078 -13.875 1 98.31 213 VAL A O 1
ATOM 1588 N N . GLU A 1 214 ? 7.059 -7.078 -13.602 1 97.62 214 GLU A N 1
ATOM 1589 C CA . GLU A 1 214 ? 6.102 -6.809 -14.672 1 97.62 214 GLU A CA 1
ATOM 1590 C C . GLU A 1 214 ? 5.156 -5.668 -14.297 1 97.62 214 GLU A C 1
ATOM 1592 O O . GLU A 1 214 ? 4.883 -4.789 -15.117 1 97.62 214 GLU A O 1
ATOM 1597 N N . CYS A 1 215 ? 4.727 -5.641 -13.094 1 96.19 215 CYS A N 1
ATOM 1598 C CA . CYS A 1 215 ? 3.834 -4.566 -12.664 1 96.19 215 CYS A CA 1
ATOM 1599 C C . CYS A 1 215 ? 4.562 -3.23 -12.633 1 96.19 215 CYS A C 1
ATOM 1601 O O . CYS A 1 215 ? 3.988 -2.195 -12.977 1 96.19 215 CYS A O 1
ATOM 1603 N N . TYR A 1 216 ? 5.781 -3.223 -12.219 1 96.75 216 TYR A N 1
ATOM 1604 C CA . TYR A 1 216 ? 6.57 -2 -12.117 1 96.75 216 TYR A CA 1
ATOM 1605 C C . TYR A 1 216 ? 6.844 -1.403 -13.492 1 96.75 216 TYR A C 1
ATOM 1607 O O . TYR A 1 216 ? 6.914 -0.181 -13.641 1 96.75 216 TYR A O 1
ATOM 1615 N N . THR A 1 217 ? 6.941 -2.25 -14.484 1 96.5 217 THR A N 1
ATOM 1616 C CA . THR A 1 217 ? 7.406 -1.782 -15.789 1 96.5 217 THR A CA 1
ATOM 1617 C C . THR A 1 217 ? 6.238 -1.612 -16.75 1 96.5 217 THR A C 1
ATOM 1619 O O . THR A 1 217 ? 6.395 -1.027 -17.828 1 96.5 217 THR A O 1
ATOM 1622 N N . MET A 1 218 ? 5.082 -2.092 -16.375 1 94.31 218 MET A N 1
ATOM 1623 C CA . MET A 1 218 ? 3.951 -2.062 -17.297 1 94.31 218 MET A CA 1
ATOM 1624 C C . MET A 1 218 ? 3.457 -0.635 -17.516 1 94.31 218 MET A C 1
ATOM 1626 O O . MET A 1 218 ? 3.756 0.254 -16.719 1 94.31 218 MET A O 1
ATOM 1630 N N . LYS A 1 219 ? 2.602 -0.439 -18.516 1 91.88 219 LYS A N 1
ATOM 1631 C CA . LYS A 1 219 ? 2.115 0.879 -18.922 1 91.88 219 LYS A CA 1
ATOM 1632 C C . LYS A 1 219 ? 1.155 1.449 -17.875 1 91.88 219 LYS A C 1
ATOM 1634 O O . LYS A 1 219 ? 1.019 2.668 -17.75 1 91.88 219 LYS A O 1
ATOM 1639 N N . TYR A 1 220 ? 0.539 0.588 -17.078 1 90.56 220 TYR A N 1
ATOM 1640 C CA . TYR A 1 220 ? -0.493 1.018 -16.141 1 90.56 220 TYR A CA 1
ATOM 1641 C C . TYR A 1 220 ? 0.096 1.263 -14.75 1 90.56 220 TYR A C 1
ATOM 1643 O O . TYR A 1 220 ? -0.635 1.553 -13.805 1 90.56 220 TYR A O 1
ATOM 1651 N N . ALA A 1 221 ? 1.408 1.149 -14.648 1 93.06 221 ALA A N 1
ATOM 1652 C CA . ALA A 1 221 ? 2.057 1.323 -13.352 1 93.06 221 ALA A CA 1
ATOM 1653 C C . ALA A 1 221 ? 1.72 2.684 -12.742 1 93.06 221 ALA A C 1
ATOM 1655 O O . ALA A 1 221 ? 1.532 3.662 -13.469 1 93.06 221 ALA A O 1
ATOM 1656 N N . GLN A 1 222 ? 1.625 2.76 -11.492 1 94.69 222 GLN A N 1
ATOM 1657 C CA . GLN A 1 222 ? 1.341 3.963 -10.719 1 94.69 222 GLN A CA 1
ATOM 1658 C C . GLN A 1 222 ? 2.168 4 -9.438 1 94.69 222 GLN A C 1
ATOM 1660 O O . GLN A 1 222 ? 2.732 2.986 -9.023 1 94.69 222 GLN A O 1
ATOM 1665 N N . PRO A 1 223 ? 2.229 5.074 -8.758 1 95.75 223 PRO A N 1
ATOM 1666 C CA . PRO A 1 223 ? 3.174 5.25 -7.656 1 95.75 223 PRO A CA 1
ATOM 1667 C C . PRO A 1 223 ? 2.967 4.242 -6.531 1 95.75 223 PRO A C 1
ATOM 1669 O O . PRO A 1 223 ? 3.932 3.658 -6.031 1 95.75 223 PRO A O 1
ATOM 1672 N N . VAL A 1 224 ? 1.78 3.99 -6.137 1 96.44 224 VAL A N 1
ATOM 1673 C CA . VAL A 1 224 ? 1.559 3.09 -5.008 1 96.44 224 VAL A CA 1
ATOM 1674 C C . VAL A 1 224 ? 1.979 1.673 -5.391 1 96.44 224 VAL A C 1
ATOM 1676 O O . VAL A 1 224 ? 2.609 0.97 -4.594 1 96.44 224 VAL A O 1
ATOM 1679 N N . THR A 1 225 ? 1.659 1.193 -6.602 1 96.75 225 THR A N 1
ATOM 1680 C CA . THR A 1 225 ? 2.098 -0.133 -7.023 1 96.75 225 THR A CA 1
ATOM 1681 C C . THR A 1 225 ? 3.609 -0.166 -7.219 1 96.75 225 THR A C 1
ATOM 1683 O O . THR A 1 225 ? 4.25 -1.19 -6.969 1 96.75 225 THR A O 1
ATOM 1686 N N . ASP A 1 226 ? 4.191 0.98 -7.711 1 97 226 ASP A N 1
ATOM 1687 C CA . ASP A 1 226 ? 5.641 1.07 -7.832 1 97 226 ASP A CA 1
ATOM 1688 C C . ASP A 1 226 ? 6.32 0.857 -6.484 1 97 226 ASP A C 1
ATOM 1690 O O . ASP A 1 226 ? 7.324 0.145 -6.391 1 97 226 ASP A O 1
ATOM 1694 N N . ALA A 1 227 ? 5.734 1.44 -5.449 1 97.75 227 ALA A N 1
ATOM 1695 C CA . ALA A 1 227 ? 6.324 1.374 -4.113 1 97.75 227 ALA A CA 1
ATOM 1696 C C . ALA A 1 227 ? 6.434 -0.07 -3.633 1 97.75 227 ALA A C 1
ATOM 1698 O O . ALA A 1 227 ? 7.516 -0.524 -3.252 1 97.75 227 ALA A O 1
ATOM 1699 N N . VAL A 1 228 ? 5.359 -0.766 -3.738 1 98 228 VAL A N 1
ATOM 1700 C CA . VAL A 1 228 ? 5.324 -2.121 -3.197 1 98 228 VAL A CA 1
ATOM 1701 C C . VAL A 1 228 ? 6.078 -3.068 -4.129 1 98 228 VAL A C 1
ATOM 1703 O O . VAL A 1 228 ? 6.73 -4.012 -3.672 1 98 228 VAL A O 1
ATOM 1706 N N . ALA A 1 229 ? 6.062 -2.828 -5.41 1 98 229 ALA A N 1
ATOM 1707 C CA . ALA A 1 229 ? 6.801 -3.664 -6.352 1 98 229 ALA A CA 1
ATOM 1708 C C . ALA A 1 229 ? 8.305 -3.566 -6.113 1 98 229 ALA A C 1
ATOM 1710 O O . ALA A 1 229 ? 9 -4.586 -6.055 1 98 229 ALA A O 1
ATOM 1711 N N . LEU A 1 230 ? 8.797 -2.361 -5.969 1 97.94 230 LEU A N 1
ATOM 1712 C CA . LEU A 1 230 ? 10.227 -2.154 -5.801 1 97.94 230 LEU A CA 1
ATOM 1713 C C . LEU A 1 230 ? 10.734 -2.83 -4.531 1 97.94 230 LEU A C 1
ATOM 1715 O O . LEU A 1 230 ? 11.773 -3.49 -4.543 1 97.94 230 LEU A O 1
ATOM 1719 N N . LEU A 1 231 ? 9.969 -2.676 -3.451 1 98.19 231 LEU A N 1
ATOM 1720 C CA . LEU A 1 231 ? 10.43 -3.297 -2.215 1 98.19 231 LEU A CA 1
ATOM 1721 C C . LEU A 1 231 ? 10.281 -4.812 -2.277 1 98.19 231 LEU A C 1
ATOM 1723 O O . LEU A 1 231 ? 11.078 -5.547 -1.693 1 98.19 231 LEU A O 1
ATOM 1727 N N . ALA A 1 232 ? 9.273 -5.305 -2.998 1 98.44 232 ALA A N 1
ATOM 1728 C CA . ALA A 1 232 ? 9.148 -6.742 -3.217 1 98.44 232 ALA A CA 1
ATOM 1729 C C . ALA A 1 232 ? 10.391 -7.312 -3.889 1 98.44 232 ALA A C 1
ATOM 1731 O O . ALA A 1 232 ? 10.906 -8.352 -3.477 1 98.44 232 ALA A O 1
ATOM 1732 N N . ILE A 1 233 ? 10.852 -6.617 -4.918 1 98.62 233 ILE A N 1
ATOM 1733 C CA . ILE A 1 233 ? 12.047 -7.055 -5.641 1 98.62 233 ILE A CA 1
ATOM 1734 C C . ILE A 1 233 ? 13.242 -7.066 -4.699 1 98.62 233 ILE A C 1
ATOM 1736 O O . ILE A 1 233 ? 14.023 -8.023 -4.688 1 98.62 233 ILE A O 1
ATOM 1740 N N . GLU A 1 234 ? 13.367 -6.066 -3.887 1 98 234 GLU A N 1
ATOM 1741 C CA . GLU A 1 234 ? 14.484 -5.973 -2.957 1 98 234 GLU A CA 1
ATOM 1742 C C . GLU A 1 234 ? 14.469 -7.121 -1.955 1 98 234 GLU A C 1
ATOM 1744 O O . GLU A 1 234 ? 15.508 -7.738 -1.691 1 98 234 GLU A O 1
ATOM 1749 N N . TYR A 1 235 ? 13.32 -7.375 -1.35 1 97.94 235 TYR A N 1
ATOM 1750 C CA . TYR A 1 235 ? 13.188 -8.469 -0.392 1 97.94 235 TYR A CA 1
ATOM 1751 C C . TYR A 1 235 ? 13.508 -9.805 -1.041 1 97.94 235 TYR A C 1
ATOM 1753 O O . TYR A 1 235 ? 14.281 -10.602 -0.493 1 97.94 235 TYR A O 1
ATOM 1761 N N . ALA A 1 236 ? 12.93 -10.039 -2.193 1 98.44 236 ALA A N 1
ATOM 1762 C CA . ALA A 1 236 ? 13.148 -11.32 -2.859 1 98.44 236 ALA A CA 1
ATOM 1763 C C . ALA A 1 236 ? 14.617 -11.508 -3.225 1 98.44 236 ALA A C 1
ATOM 1765 O O . ALA A 1 236 ? 15.18 -12.586 -3.035 1 98.44 236 ALA A O 1
ATOM 1766 N N . ALA A 1 237 ? 15.203 -10.445 -3.787 1 97.94 237 ALA A N 1
ATOM 1767 C CA . ALA A 1 237 ? 16.609 -10.508 -4.164 1 97.94 237 ALA A CA 1
ATOM 1768 C C . ALA A 1 237 ? 17.484 -10.805 -2.951 1 97.94 237 ALA A C 1
ATOM 1770 O O . ALA A 1 237 ? 18.5 -11.5 -3.064 1 97.94 237 ALA A O 1
ATOM 1771 N N . THR A 1 238 ? 17.141 -10.344 -1.811 1 97.31 238 THR A N 1
ATOM 1772 C CA . THR A 1 238 ? 17.922 -10.484 -0.59 1 97.31 238 THR A CA 1
ATOM 1773 C C . THR A 1 238 ? 17.781 -11.891 -0.018 1 97.31 238 THR A C 1
ATOM 1775 O O . THR A 1 238 ? 18.75 -12.445 0.521 1 97.31 238 THR A O 1
ATOM 1778 N N . TYR A 1 239 ? 16.578 -12.539 -0.195 1 97.81 239 TYR A N 1
ATOM 1779 C CA . TYR A 1 239 ? 16.328 -13.672 0.693 1 97.81 239 TYR A CA 1
ATOM 1780 C C . TYR A 1 239 ? 16.109 -14.953 -0.101 1 97.81 239 TYR A C 1
ATOM 1782 O O . TYR A 1 239 ? 16.156 -16.047 0.459 1 97.81 239 TYR A O 1
ATOM 1790 N N . ILE A 1 240 ? 15.891 -14.898 -1.396 1 98.44 240 ILE A N 1
ATOM 1791 C CA . ILE A 1 240 ? 15.438 -16.062 -2.143 1 98.44 240 ILE A CA 1
ATOM 1792 C C . ILE A 1 240 ? 16.531 -17.125 -2.148 1 98.44 240 ILE A C 1
ATOM 1794 O O . ILE A 1 240 ? 16.234 -18.328 -2.01 1 98.44 240 ILE A O 1
ATOM 1798 N N . ARG A 1 241 ? 17.812 -16.781 -2.322 1 98.38 241 ARG A N 1
ATOM 1799 C CA . ARG A 1 241 ? 18.906 -17.75 -2.338 1 98.38 241 ARG A CA 1
ATOM 1800 C C . ARG A 1 241 ? 19.031 -18.453 -0.992 1 98.38 241 ARG A C 1
ATOM 1802 O O . ARG A 1 241 ? 19.25 -19.672 -0.938 1 98.38 241 ARG A O 1
ATOM 1809 N N . ARG A 1 242 ? 18.828 -17.656 0.1 1 97.81 242 ARG A N 1
ATOM 1810 C CA . ARG A 1 242 ? 18.906 -18.234 1.442 1 97.81 242 ARG A CA 1
ATOM 1811 C C . ARG A 1 242 ? 17.75 -19.188 1.688 1 97.81 242 ARG A C 1
ATOM 1813 O O . ARG A 1 242 ? 17.953 -20.281 2.217 1 97.81 242 ARG A O 1
ATOM 1820 N N . ALA A 1 243 ? 16.562 -18.781 1.284 1 98.06 243 ALA A N 1
ATOM 1821 C CA . ALA A 1 243 ? 15.383 -19.625 1.472 1 98.06 243 ALA A CA 1
ATOM 1822 C C . ALA A 1 243 ? 15.492 -20.906 0.651 1 98.06 243 ALA A C 1
ATOM 1824 O O . ALA A 1 243 ? 15.039 -21.969 1.084 1 98.06 243 ALA A O 1
ATOM 1825 N N . PHE A 1 244 ? 16.062 -20.812 -0.499 1 98.31 244 PHE A N 1
ATOM 1826 C CA . PHE A 1 244 ? 16.25 -21.938 -1.392 1 98.31 244 PHE A CA 1
ATOM 1827 C C . PHE A 1 244 ? 17.25 -22.938 -0.804 1 98.31 244 PHE A C 1
ATOM 1829 O O . PHE A 1 244 ? 17.047 -24.141 -0.866 1 98.31 244 PHE A O 1
ATOM 1836 N N . SER A 1 245 ? 18.281 -22.438 -0.206 1 98 245 SER A N 1
ATOM 1837 C CA . SER A 1 245 ? 19.391 -23.25 0.283 1 98 245 SER A CA 1
ATOM 1838 C C . SER A 1 245 ? 19.078 -23.875 1.635 1 98 245 SER A C 1
ATOM 1840 O O . SER A 1 245 ? 19.562 -24.953 1.953 1 98 245 SER A O 1
ATOM 1842 N N . ASP A 1 246 ? 18.312 -23.203 2.445 1 97.44 246 ASP A N 1
ATOM 1843 C CA . ASP A 1 246 ? 17.938 -23.641 3.785 1 97.44 246 ASP A CA 1
ATOM 1844 C C . ASP A 1 246 ? 16.453 -23.344 4.066 1 97.44 246 ASP A C 1
ATOM 1846 O O . ASP A 1 246 ? 16.109 -22.234 4.5 1 97.44 246 ASP A O 1
ATOM 1850 N N . GLY A 1 247 ? 15.688 -24.359 3.906 1 95.44 247 GLY A N 1
ATOM 1851 C CA . GLY A 1 247 ? 14.25 -24.203 4.059 1 95.44 247 GLY A CA 1
ATOM 1852 C C . GLY A 1 247 ? 13.836 -23.812 5.465 1 95.44 247 GLY A C 1
ATOM 1853 O O . GLY A 1 247 ? 12.734 -23.297 5.672 1 95.44 247 GLY A O 1
ATOM 1854 N N . ASP A 1 248 ? 14.688 -23.906 6.441 1 96.44 248 ASP A N 1
ATOM 1855 C CA . ASP A 1 248 ? 14.359 -23.641 7.836 1 96.44 248 ASP A CA 1
ATOM 1856 C C . ASP A 1 248 ? 14.805 -22.234 8.242 1 96.44 248 ASP A C 1
ATOM 1858 O O . ASP A 1 248 ? 14.586 -21.812 9.383 1 96.44 248 ASP A O 1
ATOM 1862 N N . ASP A 1 249 ? 15.422 -21.516 7.293 1 97.06 249 ASP A N 1
ATOM 1863 C CA . ASP A 1 249 ? 15.836 -20.141 7.559 1 97.06 249 ASP A CA 1
ATOM 1864 C C . ASP A 1 249 ? 14.625 -19.219 7.711 1 97.06 249 ASP A C 1
ATOM 1866 O O . ASP A 1 249 ? 14.172 -18.609 6.738 1 97.06 249 ASP A O 1
ATOM 1870 N N . LEU A 1 250 ? 14.211 -19.062 8.938 1 96.69 250 LEU A N 1
ATOM 1871 C CA . LEU A 1 250 ? 12.953 -18.375 9.219 1 96.69 250 LEU A CA 1
ATOM 1872 C C . LEU A 1 250 ? 13.008 -16.922 8.781 1 96.69 250 LEU A C 1
ATOM 1874 O O . LEU A 1 250 ? 12.008 -16.359 8.328 1 96.69 250 LEU A O 1
ATOM 1878 N N . GLU A 1 251 ? 14.133 -16.281 8.961 1 96.31 251 GLU A N 1
ATOM 1879 C CA . GLU A 1 251 ? 14.281 -14.914 8.484 1 96.31 251 GLU A CA 1
ATOM 1880 C C . GLU A 1 251 ? 14.07 -14.828 6.969 1 96.31 251 GLU A C 1
ATOM 1882 O O . GLU A 1 251 ? 13.391 -13.93 6.48 1 96.31 251 GLU A O 1
ATOM 1887 N N . ALA A 1 252 ? 14.656 -15.758 6.262 1 97.44 252 ALA A N 1
ATOM 1888 C CA . ALA A 1 252 ? 14.508 -15.781 4.809 1 97.44 252 ALA A CA 1
ATOM 1889 C C . ALA A 1 252 ? 13.062 -16.062 4.414 1 97.44 252 ALA A C 1
ATOM 1891 O O . ALA A 1 252 ? 12.539 -15.477 3.465 1 97.44 252 ALA A O 1
ATOM 1892 N N . ARG A 1 253 ? 12.461 -17 5.172 1 98.19 253 ARG A N 1
ATOM 1893 C CA . ARG A 1 253 ? 11.055 -17.297 4.914 1 98.19 253 ARG A CA 1
ATOM 1894 C C . ARG A 1 253 ? 10.172 -16.078 5.168 1 98.19 253 ARG A C 1
ATOM 1896 O O . ARG A 1 253 ? 9.25 -15.805 4.402 1 98.19 253 ARG A O 1
ATOM 1903 N N . TYR A 1 254 ? 10.484 -15.352 6.211 1 97.69 254 TYR A N 1
ATOM 1904 C CA . TYR A 1 254 ? 9.781 -14.109 6.488 1 97.69 254 TYR A CA 1
ATOM 1905 C C . TYR A 1 254 ? 9.945 -13.125 5.34 1 97.69 254 TYR A C 1
ATOM 1907 O O . TYR A 1 254 ? 8.953 -12.578 4.832 1 97.69 254 TYR A O 1
ATOM 1915 N N . GLY A 1 255 ? 11.172 -12.922 4.953 1 97.69 255 GLY A N 1
ATOM 1916 C CA . GLY A 1 255 ? 11.445 -11.992 3.869 1 97.69 255 GLY A CA 1
ATOM 1917 C C . GLY A 1 255 ? 10.742 -12.359 2.576 1 97.69 255 GLY A C 1
ATOM 1918 O O . GLY A 1 255 ? 10.164 -11.5 1.914 1 97.69 255 GLY A O 1
ATOM 1919 N N . MET A 1 256 ? 10.727 -13.617 2.229 1 98.5 256 MET A N 1
ATOM 1920 C CA . MET A 1 256 ? 10.086 -14.07 0.997 1 98.5 256 MET A CA 1
ATOM 1921 C C . MET A 1 256 ? 8.57 -13.938 1.092 1 98.5 256 MET A C 1
ATOM 1923 O O . MET A 1 256 ? 7.906 -13.625 0.1 1 98.5 256 MET A O 1
ATOM 1927 N N . ALA A 1 257 ? 8.023 -14.219 2.254 1 98.5 257 ALA A N 1
ATOM 1928 C CA . ALA A 1 257 ? 6.586 -14.047 2.445 1 98.5 257 ALA A CA 1
ATOM 1929 C C . ALA A 1 257 ? 6.176 -12.594 2.23 1 98.5 257 ALA A C 1
ATOM 1931 O O . ALA A 1 257 ? 5.16 -12.312 1.586 1 98.5 257 ALA A O 1
ATOM 1932 N N . GLN A 1 258 ? 6.965 -11.703 2.76 1 98.19 258 GLN A N 1
ATOM 1933 C CA . GLN A 1 258 ? 6.691 -10.281 2.57 1 98.19 258 GLN A CA 1
ATOM 1934 C C . GLN A 1 258 ? 6.828 -9.891 1.102 1 98.19 258 GLN A C 1
ATOM 1936 O O . GLN A 1 258 ? 6.023 -9.109 0.586 1 98.19 258 GLN A O 1
ATOM 1941 N N . ALA A 1 259 ? 7.836 -10.414 0.444 1 98.44 259 ALA A N 1
ATOM 1942 C CA . ALA A 1 259 ? 8.023 -10.133 -0.978 1 98.44 259 ALA A CA 1
ATOM 1943 C C . ALA A 1 259 ? 6.793 -10.547 -1.784 1 98.44 259 ALA A C 1
ATOM 1945 O O . ALA A 1 259 ? 6.324 -9.789 -2.639 1 98.44 259 ALA A O 1
ATOM 1946 N N . ALA A 1 260 ? 6.316 -11.719 -1.495 1 98.44 260 ALA A N 1
ATOM 1947 C CA . ALA A 1 260 ? 5.152 -12.234 -2.215 1 98.44 260 ALA A CA 1
ATOM 1948 C C . ALA A 1 260 ? 3.922 -11.367 -1.957 1 98.44 260 ALA A C 1
ATOM 1950 O O . ALA A 1 260 ? 3.164 -11.062 -2.881 1 98.44 260 ALA A O 1
ATOM 1951 N N . MET A 1 261 ? 3.701 -10.992 -0.748 1 98.44 261 MET A N 1
ATOM 1952 C CA . MET A 1 261 ? 2.57 -10.141 -0.384 1 98.44 261 MET A CA 1
ATOM 1953 C C . MET A 1 261 ? 2.666 -8.781 -1.068 1 98.44 261 MET A C 1
ATOM 1955 O O . MET A 1 261 ? 1.698 -8.312 -1.67 1 98.44 261 MET A O 1
ATOM 1959 N N . LEU A 1 262 ? 3.826 -8.148 -1.015 1 98.44 262 LEU A N 1
ATOM 1960 C CA . LEU A 1 262 ? 4.043 -6.852 -1.647 1 98.44 262 LEU A CA 1
ATOM 1961 C C . LEU A 1 262 ? 3.824 -6.941 -3.154 1 98.44 262 LEU A C 1
ATOM 1963 O O . LEU A 1 262 ? 3.16 -6.082 -3.74 1 98.44 262 LEU A O 1
ATOM 1967 N N . ALA A 1 263 ? 4.379 -7.961 -3.75 1 98.25 263 ALA A N 1
ATOM 1968 C CA . ALA A 1 263 ? 4.172 -8.18 -5.18 1 98.25 263 ALA A CA 1
ATOM 1969 C C . ALA A 1 263 ? 2.695 -8.406 -5.492 1 98.25 263 ALA A C 1
ATOM 1971 O O . ALA A 1 263 ? 2.195 -7.953 -6.523 1 98.25 263 ALA A O 1
ATOM 1972 N N . GLY A 1 264 ? 2.061 -9.125 -4.629 1 97.56 264 GLY A N 1
ATOM 1973 C CA . GLY A 1 264 ? 0.634 -9.359 -4.781 1 97.56 264 GLY A CA 1
ATOM 1974 C C . GLY A 1 264 ? -0.188 -8.086 -4.742 1 97.56 264 GLY A C 1
ATOM 1975 O O . GLY A 1 264 ? -1.173 -7.953 -5.473 1 97.56 264 GLY A O 1
ATOM 1976 N N . LEU A 1 265 ? 0.191 -7.168 -3.883 1 97.25 265 LEU A N 1
ATOM 1977 C CA . LEU A 1 265 ? -0.489 -5.879 -3.811 1 97.25 265 LEU A CA 1
ATOM 1978 C C . LEU A 1 265 ? -0.345 -5.117 -5.125 1 97.25 265 LEU A C 1
ATOM 1980 O O . LEU A 1 265 ? -1.286 -4.453 -5.566 1 97.25 265 LEU A O 1
ATOM 1984 N N . SER A 1 266 ? 0.799 -5.207 -5.672 1 96 266 SER A N 1
ATOM 1985 C CA . SER A 1 266 ? 1.044 -4.539 -6.945 1 96 266 SER A CA 1
ATOM 1986 C C . SER A 1 266 ? 0.244 -5.188 -8.07 1 96 266 SER A C 1
ATOM 1988 O O . SER A 1 266 ? -0.479 -4.504 -8.797 1 96 266 SER A O 1
ATOM 1990 N N . TYR A 1 267 ? 0.292 -6.465 -8.141 1 90.25 267 TYR A N 1
ATOM 1991 C CA . TYR A 1 267 ? -0.361 -7.254 -9.18 1 90.25 267 TYR A CA 1
ATOM 1992 C C . TYR A 1 267 ? -1.876 -7.219 -9.023 1 90.25 267 TYR A C 1
ATOM 1994 O O . TYR A 1 267 ? -2.611 -7.23 -10.016 1 90.25 267 TYR A O 1
ATOM 2002 N N . GLY A 1 268 ? -2.348 -7.207 -7.863 1 82.38 268 GLY A N 1
ATOM 2003 C CA . GLY A 1 268 ? -3.773 -7.23 -7.582 1 82.38 268 GLY A CA 1
ATOM 2004 C C . GLY A 1 268 ? -4.496 -5.984 -8.055 1 82.38 268 GLY A C 1
ATOM 2005 O O . GLY A 1 268 ? -5.703 -6.02 -8.305 1 82.38 268 GLY A O 1
ATOM 2006 N N . SER A 1 269 ? -3.758 -4.977 -8.211 1 78 269 SER A N 1
ATOM 2007 C CA . SER A 1 269 ? -4.363 -3.707 -8.602 1 78 269 SER A CA 1
ATOM 2008 C C . SER A 1 269 ? -4.105 -3.4 -10.07 1 78 269 SER A C 1
ATOM 2010 O O . SER A 1 269 ? -4.754 -2.529 -10.656 1 78 269 SER A O 1
ATOM 2012 N N . GLU A 1 270 ? -3.15 -4.09 -10.508 1 79.62 270 GLU A N 1
ATOM 2013 C CA . GLU A 1 270 ? -2.789 -3.867 -11.906 1 79.62 270 GLU A CA 1
ATOM 2014 C C . GLU A 1 270 ? -2.623 -5.188 -12.656 1 79.62 270 GLU A C 1
ATOM 2016 O O . GLU A 1 270 ? -3.057 -6.238 -12.172 1 79.62 270 GLU A O 1
ATOM 2021 N N . SER A 1 271 ? -2.098 -5.102 -13.805 1 77.94 271 SER A N 1
ATOM 2022 C CA . SER A 1 271 ? -1.851 -6.27 -14.648 1 77.94 271 SER A CA 1
ATOM 2023 C C . SER A 1 271 ? -0.371 -6.637 -14.664 1 77.94 271 SER A C 1
ATOM 2025 O O . SER A 1 271 ? 0.465 -5.895 -14.148 1 77.94 271 SER A O 1
ATOM 2027 N N . ALA A 1 272 ? -0.229 -7.844 -14.977 1 87.69 272 ALA A N 1
ATOM 2028 C CA . ALA A 1 272 ? 1.149 -8.25 -15.234 1 87.69 272 ALA A CA 1
ATOM 2029 C C . ALA A 1 272 ? 1.544 -7.977 -16.688 1 87.69 272 ALA A C 1
ATOM 2031 O O . ALA A 1 272 ? 1.191 -6.938 -17.234 1 87.69 272 ALA A O 1
ATOM 2032 N N . GLY A 1 273 ? 2.42 -8.859 -17.297 1 93.81 273 GLY A N 1
ATOM 2033 C CA . GLY A 1 273 ? 2.936 -8.633 -18.641 1 93.81 273 GLY A CA 1
ATOM 2034 C C . GLY A 1 273 ? 3.16 -9.914 -19.422 1 93.81 273 GLY A C 1
ATOM 2035 O O . GLY A 1 273 ? 2.379 -10.859 -19.297 1 93.81 273 GLY A O 1
ATOM 2036 N N . ALA A 1 274 ? 4.082 -9.906 -20.25 1 97 274 ALA A N 1
ATOM 2037 C CA . ALA A 1 274 ? 4.336 -10.938 -21.25 1 97 274 ALA A CA 1
ATOM 2038 C C . ALA A 1 274 ? 4.59 -12.289 -20.578 1 97 274 ALA A C 1
ATOM 2040 O O . ALA A 1 274 ? 4.133 -13.32 -21.078 1 97 274 ALA A O 1
ATOM 2041 N N . ALA A 1 275 ? 5.332 -12.32 -19.5 1 97 275 ALA A N 1
ATOM 2042 C CA . ALA A 1 275 ? 5.648 -13.594 -18.844 1 97 275 ALA A CA 1
ATOM 2043 C C . ALA A 1 275 ? 4.379 -14.297 -18.375 1 97 275 ALA A C 1
ATOM 2045 O O . ALA A 1 275 ? 4.219 -15.5 -18.562 1 97 275 ALA A O 1
ATOM 2046 N N . HIS A 1 276 ? 3.508 -13.523 -17.797 1 95.56 276 HIS A N 1
ATOM 2047 C CA . HIS A 1 276 ? 2.271 -14.109 -17.297 1 95.56 276 HIS A CA 1
ATOM 2048 C C . HIS A 1 276 ? 1.305 -14.422 -18.422 1 95.56 276 HIS A C 1
ATOM 2050 O O . HIS A 1 276 ? 0.588 -15.422 -18.375 1 95.56 276 HIS A O 1
ATOM 2056 N N . ALA A 1 277 ? 1.255 -13.547 -19.438 1 94.75 277 ALA A N 1
ATOM 2057 C CA . ALA A 1 277 ? 0.458 -13.852 -20.625 1 94.75 277 ALA A CA 1
ATOM 2058 C C . ALA A 1 277 ? 0.895 -15.18 -21.25 1 94.75 277 ALA A C 1
ATOM 2060 O O . ALA A 1 277 ? 0.057 -16.016 -21.594 1 94.75 277 ALA A O 1
ATOM 2061 N N . MET A 1 278 ? 2.176 -15.375 -21.375 1 96.56 278 MET A N 1
ATOM 2062 C CA . MET A 1 278 ? 2.744 -16.578 -21.953 1 96.56 278 MET A CA 1
ATOM 2063 C C . MET A 1 278 ? 2.461 -17.797 -21.078 1 96.56 278 MET A C 1
ATOM 2065 O O . MET A 1 278 ? 2.047 -18.844 -21.562 1 96.56 278 MET A O 1
ATOM 2069 N N . SER A 1 279 ? 2.676 -17.656 -19.781 1 93.88 279 SER A N 1
ATOM 2070 C CA . SER A 1 279 ? 2.52 -18.781 -18.859 1 93.88 279 SER A CA 1
ATOM 2071 C C . SER A 1 279 ? 1.06 -19.203 -18.75 1 93.88 279 SER A C 1
ATOM 2073 O O . SER A 1 279 ? 0.753 -20.391 -18.719 1 93.88 279 SER A O 1
ATOM 2075 N N . GLN A 1 280 ? 0.17 -18.234 -18.625 1 90.25 280 GLN A N 1
ATOM 2076 C CA . GLN A 1 280 ? -1.251 -18.547 -18.5 1 90.25 280 GLN A CA 1
ATOM 2077 C C . GLN A 1 280 ? -1.784 -19.234 -19.75 1 90.25 280 GLN A C 1
ATOM 2079 O O . GLN A 1 280 ? -2.541 -20.203 -19.641 1 90.25 280 GLN A O 1
ATOM 2084 N N . SER A 1 281 ? -1.419 -18.719 -20.891 1 90.62 281 SER A N 1
ATOM 2085 C CA . SER A 1 281 ? -1.872 -19.312 -22.141 1 90.62 281 SER A CA 1
ATOM 2086 C C . SER A 1 281 ? -1.302 -20.719 -22.312 1 90.62 281 SER A C 1
ATOM 2088 O O . SER A 1 281 ? -2.016 -21.641 -22.719 1 90.62 281 SER A O 1
ATOM 2090 N N . LEU A 1 282 ? -0.059 -20.906 -22 1 91.25 282 LEU A N 1
ATOM 2091 C CA . LEU A 1 282 ? 0.593 -22.203 -22.109 1 91.25 282 LEU A CA 1
ATOM 2092 C C . LEU A 1 282 ? -0.024 -23.203 -21.125 1 91.25 282 LEU A C 1
ATOM 2094 O O . LEU A 1 282 ? -0.202 -24.375 -21.469 1 91.25 282 LEU A O 1
ATOM 2098 N N . GLY A 1 283 ? -0.293 -22.734 -19.906 1 85.88 283 GLY A N 1
ATOM 2099 C CA . GLY A 1 283 ? -0.838 -23.578 -18.859 1 85.88 283 GLY A CA 1
ATOM 2100 C C . GLY A 1 283 ? -2.205 -24.141 -19.203 1 85.88 283 GLY A C 1
ATOM 2101 O O . GLY A 1 283 ? -2.611 -25.172 -18.656 1 85.88 283 GLY A O 1
ATOM 2102 N N . GLY A 1 284 ? -2.881 -23.469 -20.094 1 83.44 284 GLY A N 1
ATOM 2103 C CA . GLY A 1 284 ? -4.168 -23.969 -20.547 1 83.44 284 GLY A CA 1
ATOM 2104 C C . GLY A 1 284 ? -4.051 -25.094 -21.578 1 83.44 284 GLY A C 1
ATOM 2105 O O . GLY A 1 284 ? -5.016 -25.812 -21.828 1 83.44 284 GLY A O 1
ATOM 2106 N N . ILE A 1 285 ? -2.795 -25.266 -22.125 1 85.62 285 ILE A N 1
ATOM 2107 C CA . ILE A 1 285 ? -2.59 -26.188 -23.234 1 85.62 285 ILE A CA 1
ATOM 2108 C C . ILE A 1 285 ? -1.711 -27.344 -22.797 1 85.62 285 ILE A C 1
ATOM 2110 O O . ILE A 1 285 ? -1.947 -28.5 -23.172 1 85.62 285 ILE A O 1
ATOM 2114 N N . VAL A 1 286 ? -0.656 -27.031 -22.078 1 88 286 VAL A N 1
ATOM 2115 C CA . VAL A 1 286 ? 0.326 -27.984 -21.594 1 88 286 VAL A CA 1
ATOM 2116 C C . VAL A 1 286 ? 0.278 -28.031 -20.062 1 88 286 VAL A C 1
ATOM 2118 O O . VAL A 1 286 ? 0.063 -27.016 -19.406 1 88 286 VAL A O 1
ATOM 2121 N N . PRO A 1 287 ? 0.411 -29.188 -19.516 1 84.44 287 PRO A N 1
ATOM 2122 C CA . PRO A 1 287 ? 0.394 -29.312 -18.062 1 84.44 287 PRO A CA 1
ATOM 2123 C C . PRO A 1 287 ? 1.676 -28.797 -17.406 1 84.44 287 PRO A C 1
ATOM 2125 O O . PRO A 1 287 ? 2.449 -29.578 -16.859 1 84.44 287 PRO A O 1
ATOM 2128 N N . VAL A 1 288 ? 1.896 -27.578 -17.406 1 87.12 288 VAL A N 1
ATOM 2129 C CA . VAL A 1 288 ? 3.053 -26.953 -16.797 1 87.12 288 VAL A CA 1
ATOM 2130 C C . VAL A 1 288 ? 2.623 -26.234 -15.516 1 87.12 288 VAL A C 1
ATOM 2132 O O . VAL A 1 288 ? 1.497 -25.734 -15.422 1 87.12 288 VAL A O 1
ATOM 2135 N N . ALA A 1 289 ? 3.469 -26.266 -14.531 1 84.81 289 ALA A N 1
ATOM 2136 C CA . ALA A 1 289 ? 3.221 -25.453 -13.344 1 84.81 289 ALA A CA 1
ATOM 2137 C C . ALA A 1 289 ? 3.451 -23.984 -13.633 1 84.81 289 ALA A C 1
ATOM 2139 O O . ALA A 1 289 ? 4.473 -23.609 -14.211 1 84.81 289 ALA A O 1
ATOM 2140 N N . HIS A 1 290 ? 2.506 -23.172 -13.211 1 87.38 290 HIS A N 1
ATOM 2141 C CA . HIS A 1 290 ? 2.51 -21.75 -13.516 1 87.38 290 HIS A CA 1
ATOM 2142 C C . HIS A 1 290 ? 3.828 -21.109 -13.109 1 87.38 290 HIS A C 1
ATOM 2144 O O . HIS A 1 290 ? 4.523 -20.516 -13.938 1 87.38 290 HIS A O 1
ATOM 2150 N N . GLY A 1 291 ? 4.234 -21.219 -11.812 1 89.56 291 GLY A N 1
ATOM 2151 C CA . GLY A 1 291 ? 5.426 -20.578 -11.281 1 89.56 291 GLY A CA 1
ATOM 2152 C C . GLY A 1 291 ? 6.695 -21 -11.992 1 89.56 291 GLY A C 1
ATOM 2153 O O . GLY A 1 291 ? 7.598 -20.188 -12.203 1 89.56 291 GLY A O 1
ATOM 2154 N N . GLN A 1 292 ? 6.77 -22.25 -12.367 1 92.5 292 GLN A N 1
ATOM 2155 C CA . GLN A 1 292 ? 7.945 -22.781 -13.055 1 92.5 292 GLN A CA 1
ATOM 2156 C C . GLN A 1 292 ? 8.055 -22.234 -14.469 1 92.5 292 GLN A C 1
ATOM 2158 O O . GLN A 1 292 ? 9.148 -21.906 -14.93 1 92.5 292 GLN A O 1
ATOM 2163 N N . CYS A 1 293 ? 6.922 -22.219 -15.055 1 94.38 293 CYS A N 1
ATOM 2164 C CA . CYS A 1 293 ? 6.867 -21.672 -16.422 1 94.38 293 CYS A CA 1
ATOM 2165 C C . CYS A 1 293 ? 7.27 -20.203 -16.438 1 94.38 293 CYS A C 1
ATOM 2167 O O . CYS A 1 293 ? 8.094 -19.797 -17.266 1 94.38 293 CYS A O 1
ATOM 2169 N N . VAL A 1 294 ? 6.73 -19.406 -15.562 1 96.44 294 VAL A N 1
ATOM 2170 C CA . VAL A 1 294 ? 7.062 -17.984 -15.445 1 96.44 294 VAL A CA 1
ATOM 2171 C C . VAL A 1 294 ? 8.562 -17.828 -15.203 1 96.44 294 VAL A C 1
ATOM 2173 O O . VAL A 1 294 ? 9.219 -17 -15.859 1 96.44 294 VAL A O 1
ATOM 2176 N N . ALA A 1 295 ? 9.047 -18.641 -14.289 1 96.62 295 ALA A N 1
ATOM 2177 C CA . ALA A 1 295 ? 10.461 -18.547 -13.93 1 96.62 295 ALA A CA 1
ATOM 2178 C C . ALA A 1 295 ? 11.352 -18.797 -15.141 1 96.62 295 ALA A C 1
ATOM 2180 O O . ALA A 1 295 ? 12.32 -18.062 -15.359 1 96.62 295 ALA A O 1
ATOM 2181 N N . ALA A 1 296 ? 10.992 -19.766 -15.945 1 96.56 296 ALA A N 1
ATOM 2182 C CA . ALA A 1 296 ? 11.812 -20.141 -17.094 1 96.56 296 ALA A CA 1
ATOM 2183 C C . ALA A 1 296 ? 11.773 -19.062 -18.172 1 96.56 296 ALA A C 1
ATOM 2185 O O . ALA A 1 296 ? 12.711 -18.938 -18.969 1 96.56 296 ALA A O 1
ATOM 2186 N N . MET A 1 297 ? 10.766 -18.297 -18.172 1 97.81 297 MET A N 1
ATOM 2187 C CA . MET A 1 297 ? 10.547 -17.359 -19.266 1 97.81 297 MET A CA 1
ATOM 2188 C C . MET A 1 297 ? 10.984 -15.953 -18.891 1 97.81 297 MET A C 1
ATOM 2190 O O . MET A 1 297 ? 11.141 -15.094 -19.75 1 97.81 297 MET A O 1
ATOM 2194 N N . MET A 1 298 ? 11.219 -15.641 -17.641 1 98.25 298 MET A N 1
ATOM 2195 C CA . MET A 1 298 ? 11.344 -14.266 -17.156 1 98.25 298 MET A CA 1
ATOM 2196 C C . MET A 1 298 ? 12.578 -13.594 -17.734 1 98.25 298 MET A C 1
ATOM 2198 O O . MET A 1 298 ? 12.547 -12.414 -18.078 1 98.25 298 MET A O 1
ATOM 2202 N N . GLY A 1 299 ? 13.742 -14.297 -17.812 1 98.12 299 GLY A N 1
ATOM 2203 C CA . GLY A 1 299 ? 14.93 -13.734 -18.438 1 98.12 299 GLY A CA 1
ATOM 2204 C C . GLY A 1 299 ? 14.688 -13.211 -19.844 1 98.12 299 GLY A C 1
ATOM 2205 O O . GLY A 1 299 ? 14.844 -12.016 -20.094 1 98.12 299 GLY A O 1
ATOM 2206 N N . PRO A 1 300 ? 14.203 -14.094 -20.734 1 98.56 300 PRO A N 1
ATOM 2207 C CA . PRO A 1 300 ? 13.906 -13.688 -22.109 1 98.56 300 PRO A CA 1
ATOM 2208 C C . PRO A 1 300 ? 12.883 -12.555 -22.188 1 98.56 300 PRO A C 1
ATOM 2210 O O . PRO A 1 300 ? 13.016 -11.648 -23.016 1 98.56 300 PRO A O 1
ATOM 2213 N N . VAL A 1 301 ? 11.867 -12.594 -21.359 1 98.69 301 VAL A N 1
ATOM 2214 C CA . VAL A 1 301 ? 10.852 -11.547 -21.344 1 98.69 301 VAL A CA 1
ATOM 2215 C C . VAL A 1 301 ? 11.477 -10.211 -20.969 1 98.69 301 VAL A C 1
ATOM 2217 O O . VAL A 1 301 ? 11.227 -9.195 -21.625 1 98.69 301 VAL A O 1
ATOM 2220 N N . MET A 1 302 ? 12.297 -10.203 -19.938 1 98.75 302 MET A N 1
ATOM 2221 C CA . MET A 1 302 ? 12.977 -8.977 -19.531 1 98.75 302 MET A CA 1
ATOM 2222 C C . MET A 1 302 ? 13.922 -8.492 -20.625 1 98.75 302 MET A C 1
ATOM 2224 O O . MET A 1 302 ? 14.055 -7.289 -20.844 1 98.75 302 MET A O 1
ATOM 2228 N N . GLU A 1 303 ? 14.555 -9.453 -21.266 1 98.69 303 GLU A N 1
ATOM 2229 C CA . GLU A 1 303 ? 15.477 -9.125 -22.344 1 98.69 303 GLU A CA 1
ATOM 2230 C C . GLU A 1 303 ? 14.766 -8.398 -23.484 1 98.69 303 GLU A C 1
ATOM 2232 O O . GLU A 1 303 ? 15.305 -7.461 -24.062 1 98.69 303 GLU A O 1
ATOM 2237 N N . PHE A 1 304 ? 13.609 -8.805 -23.75 1 98.44 304 PHE A N 1
ATOM 2238 C CA . PHE A 1 304 ? 12.805 -8.133 -24.766 1 98.44 304 PHE A CA 1
ATOM 2239 C C . PHE A 1 304 ? 12.336 -6.77 -24.281 1 98.44 304 PHE A C 1
ATOM 2241 O O . PHE A 1 304 ? 12.383 -5.781 -25.016 1 98.44 304 PHE A O 1
ATOM 2248 N N . ASN A 1 305 ? 11.945 -6.66 -23.047 1 98.31 305 ASN A N 1
ATOM 2249 C CA . ASN A 1 305 ? 11.125 -5.57 -22.516 1 98.31 305 ASN A CA 1
ATOM 2250 C C . ASN A 1 305 ? 11.977 -4.371 -22.125 1 98.31 305 ASN A C 1
ATOM 2252 O O . ASN A 1 305 ? 11.492 -3.238 -22.109 1 98.31 305 ASN A O 1
ATOM 2256 N N . TRP A 1 306 ? 13.273 -4.566 -21.75 1 98 306 TRP A N 1
ATOM 2257 C CA . TRP A 1 306 ? 14.016 -3.49 -21.109 1 98 306 TRP A CA 1
ATOM 2258 C C . TRP A 1 306 ? 14.086 -2.26 -22 1 98 306 TRP A C 1
ATOM 2260 O O . TRP A 1 306 ? 14.086 -1.127 -21.516 1 98 306 TRP A O 1
ATOM 2270 N N . LYS A 1 307 ? 13.992 -2.406 -23.312 1 96.88 307 LYS A N 1
ATOM 2271 C CA . LYS A 1 307 ? 14.062 -1.297 -24.25 1 96.88 307 LYS A CA 1
ATOM 2272 C C . LYS A 1 307 ? 12.82 -0.417 -24.156 1 96.88 307 LYS A C 1
ATOM 2274 O O . LYS A 1 307 ? 12.859 0.766 -24.5 1 96.88 307 LYS A O 1
ATOM 2279 N N . GLY A 1 308 ? 11.758 -1.041 -23.703 1 95.56 308 GLY A N 1
ATOM 2280 C CA . GLY A 1 308 ? 10.516 -0.3 -23.578 1 95.56 308 GLY A CA 1
ATOM 2281 C C . GLY A 1 308 ? 10.477 0.615 -22.375 1 95.56 308 GLY A C 1
ATOM 2282 O O . GLY A 1 308 ? 9.695 1.568 -22.344 1 95.56 308 GLY A O 1
ATOM 2283 N N . ALA A 1 309 ? 11.312 0.367 -21.391 1 95.69 309 ALA A N 1
ATOM 2284 C CA . ALA A 1 309 ? 11.359 1.156 -20.156 1 95.69 309 ALA A CA 1
ATOM 2285 C C . ALA A 1 309 ? 12.742 1.086 -19.516 1 95.69 309 ALA A C 1
ATOM 2287 O O . ALA A 1 309 ? 12.883 0.639 -18.375 1 95.69 309 ALA A O 1
ATOM 2288 N N . PRO A 1 310 ? 13.75 1.597 -20.188 1 96.56 310 PRO A N 1
ATOM 2289 C CA . PRO A 1 310 ? 15.133 1.418 -19.734 1 96.56 310 PRO A CA 1
ATOM 2290 C C . PRO A 1 310 ? 15.359 1.975 -18.328 1 96.56 310 PRO A C 1
ATOM 2292 O O . PRO A 1 310 ? 16.062 1.355 -17.516 1 96.56 310 PRO A O 1
ATOM 2295 N N . GLY A 1 311 ? 14.836 3.16 -18.047 1 96.19 311 GLY A N 1
ATOM 2296 C CA . GLY A 1 311 ? 14.984 3.744 -16.719 1 96.19 311 GLY A CA 1
ATOM 2297 C C . GLY A 1 311 ? 14.438 2.867 -15.617 1 96.19 311 GLY A C 1
ATOM 2298 O O . GLY A 1 311 ? 15.055 2.73 -14.555 1 96.19 311 GLY A O 1
ATOM 2299 N N . ARG A 1 312 ? 13.281 2.279 -15.805 1 97 312 ARG A N 1
ATOM 2300 C CA . ARG A 1 312 ? 12.656 1.424 -14.797 1 97 312 ARG A CA 1
ATOM 2301 C C . ARG A 1 312 ? 13.445 0.13 -14.617 1 97 312 ARG A C 1
ATOM 2303 O O . ARG A 1 312 ? 13.57 -0.375 -13.5 1 97 312 ARG A O 1
ATOM 2310 N N . PHE A 1 313 ? 13.984 -0.422 -15.688 1 98.06 313 PHE A N 1
ATOM 2311 C CA . PHE A 1 313 ? 14.805 -1.62 -15.57 1 98.06 313 PHE A CA 1
ATOM 2312 C C . PHE A 1 313 ? 16.094 -1.315 -14.828 1 98.06 313 PHE A C 1
ATOM 2314 O O . PHE A 1 313 ? 16.609 -2.16 -14.094 1 98.06 313 PHE A O 1
ATOM 2321 N N . ALA A 1 314 ? 16.656 -0.118 -15.086 1 97.88 314 ALA A N 1
ATOM 2322 C CA . ALA A 1 314 ? 17.828 0.298 -14.328 1 97.88 314 ALA A CA 1
ATOM 2323 C C . ALA A 1 314 ? 17.516 0.351 -12.828 1 97.88 314 ALA A C 1
ATOM 2325 O O . ALA A 1 314 ? 18.344 -0.037 -12.008 1 97.88 314 ALA A O 1
ATOM 2326 N N . ARG A 1 315 ? 16.375 0.856 -12.477 1 97.19 315 ARG A N 1
ATOM 2327 C CA . ARG A 1 315 ? 15.938 0.896 -11.078 1 97.19 315 ARG A CA 1
ATOM 2328 C C . ARG A 1 315 ? 15.781 -0.511 -10.516 1 97.19 315 ARG A C 1
ATOM 2330 O O . ARG A 1 315 ? 16.078 -0.751 -9.344 1 97.19 315 ARG A O 1
ATOM 2337 N N . ILE A 1 316 ? 15.305 -1.422 -11.32 1 98.38 316 ILE A N 1
ATOM 2338 C CA . ILE A 1 316 ? 15.188 -2.82 -10.922 1 98.38 316 ILE A CA 1
ATOM 2339 C C . ILE A 1 316 ? 16.578 -3.379 -10.602 1 98.38 316 ILE A C 1
ATOM 2341 O O . ILE A 1 316 ? 16.734 -4.141 -9.641 1 98.38 316 ILE A O 1
ATOM 2345 N N . ALA A 1 317 ? 17.547 -3.021 -11.414 1 98.44 317 ALA A N 1
ATOM 2346 C CA . ALA A 1 317 ? 18.922 -3.441 -11.117 1 98.44 317 ALA A CA 1
ATOM 2347 C C . ALA A 1 317 ? 19.328 -3.01 -9.711 1 98.44 317 ALA A C 1
ATOM 2349 O O . ALA A 1 317 ? 19.906 -3.795 -8.961 1 98.44 317 ALA A O 1
ATOM 2350 N N . GLN A 1 318 ? 19.031 -1.807 -9.367 1 96.19 318 GLN A N 1
ATOM 2351 C CA . GLN A 1 318 ? 19.328 -1.312 -8.023 1 96.19 318 GLN A CA 1
ATOM 2352 C C . GLN A 1 318 ? 18.578 -2.127 -6.969 1 96.19 318 GLN A C 1
ATOM 2354 O O . GLN A 1 318 ? 19.156 -2.479 -5.934 1 96.19 318 GLN A O 1
ATOM 2359 N N . ALA A 1 319 ? 17.359 -2.418 -7.238 1 97.25 319 ALA A N 1
ATOM 2360 C CA . ALA A 1 319 ? 16.547 -3.193 -6.301 1 97.25 319 ALA A CA 1
ATOM 2361 C C . ALA A 1 319 ? 17.109 -4.605 -6.137 1 97.25 319 ALA A C 1
ATOM 2363 O O . ALA A 1 319 ? 16.984 -5.207 -5.066 1 97.25 319 ALA A O 1
ATOM 2364 N N . PHE A 1 320 ? 17.719 -5.113 -7.184 1 98.25 320 PHE A N 1
ATOM 2365 C CA . PHE A 1 320 ? 18.359 -6.426 -7.133 1 98.25 320 PHE A CA 1
ATOM 2366 C C . PHE A 1 320 ? 19.641 -6.371 -6.316 1 98.25 320 PHE A C 1
ATOM 2368 O O . PHE A 1 320 ? 20.266 -7.406 -6.062 1 98.25 320 PHE A O 1
ATOM 2375 N N . GLY A 1 321 ? 20.031 -5.188 -5.906 1 95.12 321 GLY A N 1
ATOM 2376 C CA . GLY A 1 321 ? 21.234 -5.031 -5.105 1 95.12 321 GLY A CA 1
ATOM 2377 C C . GLY A 1 321 ? 22.484 -4.785 -5.941 1 95.12 321 GLY A C 1
ATOM 2378 O O . GLY A 1 321 ? 23.594 -4.875 -5.434 1 95.12 321 GLY A O 1
ATOM 2379 N N . ILE A 1 322 ? 22.297 -4.465 -7.219 1 96.25 322 ILE A N 1
ATOM 2380 C CA . ILE A 1 322 ? 23.422 -4.195 -8.109 1 96.25 322 ILE A CA 1
ATOM 2381 C C . ILE A 1 322 ? 23.891 -2.754 -7.914 1 96.25 322 ILE A C 1
ATOM 2383 O O . ILE A 1 322 ? 23.078 -1.833 -7.836 1 96.25 322 ILE A O 1
ATOM 2387 N N . ASN A 1 323 ? 25.188 -2.543 -7.758 1 93.88 323 ASN A N 1
ATOM 2388 C CA . ASN A 1 323 ? 25.75 -1.195 -7.734 1 93.88 323 ASN A CA 1
ATOM 2389 C C . ASN A 1 323 ? 25.766 -0.567 -9.125 1 93.88 323 ASN A C 1
ATOM 2391 O O . ASN A 1 323 ? 26.609 -0.892 -9.953 1 93.88 323 ASN A O 1
ATOM 2395 N N . THR A 1 324 ? 24.875 0.348 -9.367 1 94.38 324 THR A N 1
ATOM 2396 C CA . THR A 1 324 ? 24.703 0.915 -10.703 1 94.38 324 THR A CA 1
ATOM 2397 C C . THR A 1 324 ? 25.312 2.312 -10.781 1 94.38 324 THR A C 1
ATOM 2399 O O . THR A 1 324 ? 25.078 3.043 -11.75 1 94.38 324 THR A O 1
ATOM 2402 N N . ALA A 1 325 ? 26.078 2.773 -9.781 1 90.75 325 ALA A N 1
ATOM 2403 C CA . ALA A 1 325 ? 26.547 4.148 -9.672 1 90.75 325 ALA A CA 1
ATOM 2404 C C . ALA A 1 325 ? 27.375 4.547 -10.891 1 90.75 325 ALA A C 1
ATOM 2406 O O . ALA A 1 325 ? 27.328 5.699 -11.328 1 90.75 325 ALA A O 1
ATOM 2407 N N . ASP A 1 326 ? 28.109 3.643 -11.484 1 93.25 326 ASP A N 1
ATOM 2408 C CA . ASP A 1 326 ? 29 3.965 -12.602 1 93.25 326 ASP A CA 1
ATOM 2409 C C . ASP A 1 326 ? 28.484 3.354 -13.906 1 93.25 326 ASP A C 1
ATOM 2411 O O . ASP A 1 326 ? 29.25 3.162 -14.852 1 93.25 326 ASP A O 1
ATOM 2415 N N . MET A 1 327 ? 27.203 3.064 -13.945 1 95.81 327 MET A N 1
ATOM 2416 C CA . MET A 1 327 ? 26.594 2.473 -15.141 1 95.81 327 MET A CA 1
ATOM 2417 C C . MET A 1 327 ? 25.688 3.471 -15.844 1 95.81 327 MET A C 1
ATOM 2419 O O . MET A 1 327 ? 25.062 4.309 -15.195 1 95.81 327 MET A O 1
ATOM 2423 N N . THR A 1 328 ? 25.734 3.379 -17.188 1 97.19 328 THR A N 1
ATOM 2424 C CA . THR A 1 328 ? 24.672 4.07 -17.906 1 97.19 328 THR A CA 1
ATOM 2425 C C . THR A 1 328 ? 23.312 3.406 -17.656 1 97.19 328 THR A C 1
ATOM 2427 O O . THR A 1 328 ? 23.25 2.289 -17.141 1 97.19 328 THR A O 1
ATOM 2430 N N . THR A 1 329 ? 22.234 4.074 -17.984 1 96.81 329 THR A N 1
ATOM 2431 C CA . THR A 1 329 ? 20.891 3.521 -17.844 1 96.81 329 THR A CA 1
ATOM 2432 C C . THR A 1 329 ? 20.766 2.199 -18.594 1 96.81 329 THR A C 1
ATOM 2434 O O . THR A 1 329 ? 20.219 1.228 -18.062 1 96.81 329 THR A O 1
ATOM 2437 N N . GLU A 1 330 ? 21.281 2.162 -19.766 1 97.5 330 GLU A N 1
ATOM 2438 C CA . GLU A 1 330 ? 21.203 0.962 -20.594 1 97.5 330 GLU A CA 1
ATOM 2439 C C . GLU A 1 330 ? 22 -0.184 -19.969 1 97.5 330 GLU A C 1
ATOM 2441 O O . GLU A 1 330 ? 21.531 -1.325 -19.953 1 97.5 330 GLU A O 1
ATOM 2446 N N . GLU A 1 331 ? 23.203 0.108 -19.469 1 98.06 331 GLU A N 1
ATOM 2447 C CA . GLU A 1 331 ? 24.031 -0.91 -18.844 1 98.06 331 GLU A CA 1
ATOM 2448 C C . GLU A 1 331 ? 23.344 -1.494 -17.609 1 98.06 331 GLU A C 1
ATOM 2450 O O . GLU A 1 331 ? 23.344 -2.711 -17.406 1 98.06 331 GLU A O 1
ATOM 2455 N N . ALA A 1 332 ? 22.75 -0.605 -16.812 1 98.06 332 ALA A N 1
ATOM 2456 C CA . ALA A 1 332 ? 22.047 -1.041 -15.609 1 98.06 332 ALA A CA 1
ATOM 2457 C C . ALA A 1 332 ? 20.828 -1.895 -15.961 1 98.06 332 ALA A C 1
ATOM 2459 O O . ALA A 1 332 ? 20.562 -2.91 -15.312 1 98.06 332 ALA A O 1
ATOM 2460 N N . ALA A 1 333 ? 20.078 -1.441 -16.984 1 98.19 333 ALA A N 1
ATOM 2461 C CA . ALA A 1 333 ? 18.922 -2.207 -17.438 1 98.19 333 ALA A CA 1
ATOM 2462 C C . ALA A 1 333 ? 19.328 -3.615 -17.859 1 98.19 333 ALA A C 1
ATOM 2464 O O . ALA A 1 333 ? 18.688 -4.594 -17.484 1 98.19 333 ALA A O 1
ATOM 2465 N N . LYS A 1 334 ? 20.391 -3.75 -18.594 1 98.56 334 LYS A N 1
ATOM 2466 C CA . LYS A 1 334 ? 20.875 -5.043 -19.062 1 98.56 334 LYS A CA 1
ATOM 2467 C C . LYS A 1 334 ? 21.406 -5.883 -17.906 1 98.56 334 LYS A C 1
ATOM 2469 O O . LYS A 1 334 ? 21.281 -7.109 -17.922 1 98.56 334 LYS A O 1
ATOM 2474 N N . ALA A 1 335 ? 21.984 -5.184 -16.938 1 98.56 335 ALA A N 1
ATOM 2475 C CA . ALA A 1 335 ? 22.453 -5.895 -15.742 1 98.56 335 ALA A CA 1
ATOM 2476 C C . ALA A 1 335 ? 21.281 -6.547 -15.008 1 98.56 335 ALA A C 1
ATOM 2478 O O . ALA A 1 335 ? 21.422 -7.641 -14.453 1 98.56 335 ALA A O 1
ATOM 2479 N N . ALA A 1 336 ? 20.156 -5.859 -14.977 1 98.69 336 ALA A N 1
ATOM 2480 C CA . ALA A 1 336 ? 18.953 -6.434 -14.367 1 98.69 336 ALA A CA 1
ATOM 2481 C C . ALA A 1 336 ? 18.516 -7.699 -15.109 1 98.69 336 ALA A C 1
ATOM 2483 O O . ALA A 1 336 ? 18.125 -8.688 -14.484 1 98.69 336 ALA A O 1
ATOM 2484 N N . VAL A 1 337 ? 18.562 -7.656 -16.406 1 98.75 337 VAL A N 1
ATOM 2485 C CA . VAL A 1 337 ? 18.203 -8.805 -17.234 1 98.75 337 VAL A CA 1
ATOM 2486 C C . VAL A 1 337 ? 19.141 -9.969 -16.938 1 98.75 337 VAL A C 1
ATOM 2488 O O . VAL A 1 337 ? 18.688 -11.094 -16.703 1 98.75 337 VAL A O 1
ATOM 2491 N N . GLN A 1 338 ? 20.406 -9.719 -16.906 1 98.5 338 GLN A N 1
ATOM 2492 C CA . GLN A 1 338 ? 21.406 -10.758 -16.641 1 98.5 338 GLN A CA 1
ATOM 2493 C C . GLN A 1 338 ? 21.203 -11.359 -15.25 1 98.5 338 GLN A C 1
ATOM 2495 O O . GLN A 1 338 ? 21.359 -12.57 -15.07 1 98.5 338 GLN A O 1
ATOM 2500 N N . TYR A 1 339 ? 20.922 -10.453 -14.336 1 98.62 339 TYR A N 1
ATOM 2501 C CA . TYR A 1 339 ? 20.641 -10.93 -12.984 1 98.62 339 TYR A CA 1
ATOM 2502 C C . TYR A 1 339 ? 19.547 -11.992 -13 1 98.62 339 TYR A C 1
ATOM 2504 O O . TYR A 1 339 ? 19.656 -13.016 -12.32 1 98.62 339 TYR A O 1
ATOM 2512 N N . MET A 1 340 ? 18.5 -11.773 -13.742 1 98.62 340 MET A N 1
ATOM 2513 C CA . MET A 1 340 ? 17.375 -12.695 -13.789 1 98.62 340 MET A CA 1
ATOM 2514 C C . MET A 1 340 ? 17.781 -14.031 -14.406 1 98.62 340 MET A C 1
ATOM 2516 O O . MET A 1 340 ? 17.406 -15.094 -13.914 1 98.62 340 MET A O 1
ATOM 2520 N N . TYR A 1 341 ? 18.562 -13.984 -15.492 1 98.19 341 TYR A N 1
ATOM 2521 C CA . TYR A 1 341 ? 19.062 -15.211 -16.094 1 98.19 341 TYR A CA 1
ATOM 2522 C C . TYR A 1 341 ? 19.891 -16 -15.078 1 98.19 341 TYR A C 1
ATOM 2524 O O . TYR A 1 341 ? 19.703 -17.219 -14.938 1 98.19 341 TYR A O 1
ATOM 2532 N N . ASP A 1 342 ? 20.766 -15.32 -14.398 1 98.25 342 ASP A N 1
ATOM 2533 C CA . ASP A 1 342 ? 21.641 -15.977 -13.43 1 98.25 342 ASP A CA 1
ATOM 2534 C C . ASP A 1 342 ? 20.844 -16.578 -12.281 1 98.25 342 ASP A C 1
ATOM 2536 O O . ASP A 1 342 ? 21.125 -17.688 -11.836 1 98.25 342 ASP A O 1
ATOM 2540 N N . LEU A 1 343 ? 19.891 -15.836 -11.828 1 98.56 343 LEU A N 1
ATOM 2541 C CA . LEU A 1 343 ? 19.078 -16.297 -10.711 1 98.56 343 LEU A CA 1
ATOM 2542 C C . LEU A 1 343 ? 18.328 -17.578 -11.07 1 98.56 343 LEU A C 1
ATOM 2544 O O . LEU A 1 343 ? 18.312 -18.531 -10.289 1 98.56 343 LEU A O 1
ATOM 2548 N N . VAL A 1 344 ? 17.719 -17.609 -12.195 1 98.12 344 VAL A N 1
ATOM 2549 C CA . VAL A 1 344 ? 16.953 -18.766 -12.664 1 98.12 344 VAL A CA 1
ATOM 2550 C C . VAL A 1 344 ? 17.859 -19.984 -12.75 1 98.12 344 VAL A C 1
ATOM 2552 O O . VAL A 1 344 ? 17.453 -21.094 -12.359 1 98.12 344 VAL A O 1
ATOM 2555 N N . GLU A 1 345 ? 19 -19.797 -13.234 1 97.06 345 GLU A N 1
ATOM 2556 C CA . GLU A 1 345 ? 19.969 -20.875 -13.336 1 97.06 345 GLU A CA 1
ATOM 2557 C C . GLU A 1 345 ? 20.422 -21.344 -11.953 1 97.06 345 GLU A C 1
ATOM 2559 O O . GLU A 1 345 ? 20.453 -22.547 -11.68 1 97.06 345 GLU A O 1
ATOM 2564 N N . GLU A 1 346 ? 20.734 -20.422 -11.102 1 98 346 GLU A N 1
ATOM 2565 C CA . GLU A 1 346 ? 21.219 -20.719 -9.766 1 98 346 GLU A CA 1
ATOM 2566 C C . GLU A 1 346 ? 20.188 -21.5 -8.953 1 98 346 GLU A C 1
ATOM 2568 O O . GLU A 1 346 ? 20.547 -22.344 -8.141 1 98 346 GLU A O 1
ATOM 2573 N N . LEU A 1 347 ? 18.938 -21.203 -9.211 1 98.19 347 LEU A N 1
ATOM 2574 C CA . LEU A 1 347 ? 17.859 -21.812 -8.438 1 98.19 347 LEU A CA 1
ATOM 2575 C C . LEU A 1 347 ? 17.375 -23.094 -9.109 1 98.19 347 LEU A C 1
ATOM 2577 O O . LEU A 1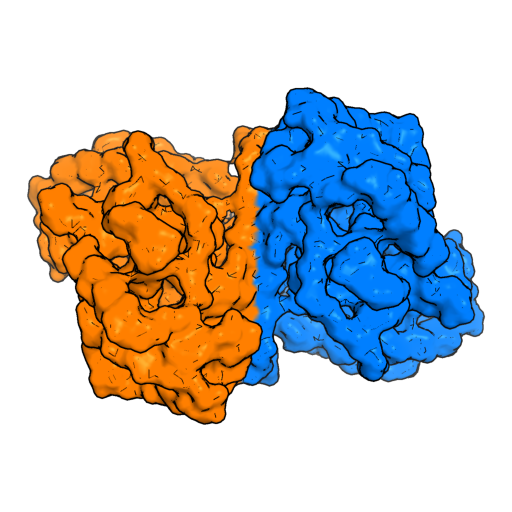 347 ? 16.344 -23.641 -8.727 1 98.19 347 LEU A O 1
ATOM 2581 N N . GLU A 1 348 ? 18.016 -23.484 -10.148 1 97.88 348 GLU A N 1
ATOM 2582 C CA . GLU A 1 348 ? 17.828 -24.797 -10.781 1 97.88 348 GLU A CA 1
ATOM 2583 C C . GLU A 1 348 ? 16.422 -24.938 -11.359 1 97.88 348 GLU A C 1
ATOM 2585 O O . GLU A 1 348 ? 15.789 -25.984 -11.219 1 97.88 348 GLU A O 1
ATOM 2590 N N . VAL A 1 349 ? 15.953 -23.906 -11.961 1 97.56 349 VAL A N 1
ATOM 2591 C CA . VAL A 1 349 ? 14.648 -23.953 -12.617 1 97.56 349 VAL A CA 1
ATOM 2592 C C . VAL A 1 349 ? 14.75 -24.75 -13.914 1 97.56 349 VAL A C 1
ATOM 2594 O O . VAL A 1 349 ? 15.617 -24.484 -14.75 1 97.56 349 VAL A O 1
ATOM 2597 N N . PRO A 1 350 ? 13.898 -25.75 -14.109 1 97.06 350 PRO A N 1
ATOM 2598 C CA . PRO A 1 350 ? 13.914 -26.484 -15.375 1 97.06 350 PRO A CA 1
ATOM 2599 C C . PRO A 1 350 ? 13.602 -25.594 -16.578 1 97.06 350 PRO A C 1
ATOM 2601 O O . PRO A 1 350 ? 12.797 -24.656 -16.469 1 97.06 350 PRO A O 1
ATOM 2604 N N . THR A 1 351 ? 14.203 -25.906 -17.688 1 96.44 351 THR A N 1
ATOM 2605 C CA . THR A 1 351 ? 13.906 -25.188 -18.922 1 96.44 351 THR A CA 1
ATOM 2606 C C . THR A 1 351 ? 12.477 -25.469 -19.391 1 96.44 351 THR A C 1
ATOM 2608 O O . THR A 1 351 ? 11.828 -26.391 -18.891 1 96.44 351 THR A O 1
ATOM 2611 N N . LEU A 1 352 ? 11.992 -24.672 -20.328 1 96.31 352 LEU A N 1
ATOM 2612 C CA . LEU A 1 352 ? 10.656 -24.875 -20.859 1 96.31 352 LEU A CA 1
ATOM 2613 C C . LEU A 1 352 ? 10.531 -26.266 -21.484 1 96.31 352 LEU A C 1
ATOM 2615 O O . LEU A 1 352 ? 9.5 -26.922 -21.344 1 96.31 352 LEU A O 1
ATOM 2619 N N . GLU A 1 353 ? 11.586 -26.656 -22.141 1 95.69 353 GLU A N 1
ATOM 2620 C CA . GLU A 1 353 ? 11.602 -27.984 -22.75 1 95.69 353 GLU A CA 1
ATOM 2621 C C . GLU A 1 353 ? 11.516 -29.094 -21.703 1 95.69 353 GLU A C 1
ATOM 2623 O O . GLU A 1 353 ? 10.797 -30.062 -21.891 1 95.69 353 GLU A O 1
ATOM 2628 N N . GLU A 1 354 ? 12.258 -28.906 -20.672 1 96 354 GLU A N 1
ATOM 2629 C CA . GLU A 1 354 ? 12.242 -29.875 -19.594 1 96 354 GLU A CA 1
ATOM 2630 C C . GLU A 1 354 ? 10.867 -29.938 -18.922 1 96 354 GLU A C 1
ATOM 2632 O O . GLU A 1 354 ? 10.523 -30.922 -18.266 1 96 354 GLU A O 1
ATOM 2637 N N . GLN A 1 355 ? 10.117 -28.859 -19.109 1 95.06 355 GLN A N 1
ATOM 2638 C CA . GLN A 1 355 ? 8.781 -28.812 -18.516 1 95.06 355 GLN A CA 1
ATOM 2639 C C . GLN A 1 355 ? 7.73 -29.375 -19.469 1 95.06 355 GLN A C 1
ATOM 2641 O O . GLN A 1 355 ? 6.543 -29.391 -19.141 1 95.06 355 GLN A O 1
ATOM 2646 N N . GLY A 1 356 ? 8.18 -29.766 -20.641 1 94.69 356 GLY A N 1
ATOM 2647 C CA . GLY A 1 356 ? 7.277 -30.438 -21.562 1 94.69 356 GLY A CA 1
ATOM 2648 C C . GLY A 1 356 ? 6.773 -29.531 -22.672 1 94.69 356 GLY A C 1
ATOM 2649 O O . GLY A 1 356 ? 5.863 -29.906 -23.422 1 94.69 356 GLY A O 1
ATOM 2650 N N . VAL A 1 357 ? 7.293 -28.391 -22.797 1 96.31 357 VAL A N 1
ATOM 2651 C CA . VAL A 1 357 ? 6.883 -27.453 -23.828 1 96.31 357 VAL A CA 1
ATOM 2652 C C . VAL A 1 357 ? 7.656 -27.75 -25.125 1 96.31 357 VAL A C 1
ATOM 2654 O O . VAL A 1 357 ? 8.891 -27.688 -25.141 1 96.31 357 VAL A O 1
ATOM 2657 N N . ASP A 1 358 ? 6.984 -28 -26.203 1 96.44 358 ASP A N 1
ATOM 2658 C CA . ASP A 1 358 ? 7.566 -28.406 -27.484 1 96.44 358 ASP A CA 1
ATOM 2659 C C . ASP A 1 358 ? 8.141 -27.203 -28.219 1 96.44 358 ASP A C 1
ATOM 2661 O O . ASP A 1 358 ? 7.395 -26.312 -28.641 1 96.44 358 ASP A O 1
ATOM 2665 N N . PRO A 1 359 ? 9.43 -27.172 -28.469 1 96.75 359 PRO A N 1
ATOM 2666 C CA . PRO A 1 359 ? 10.039 -26.031 -29.156 1 96.75 359 PRO A CA 1
ATOM 2667 C C . PRO A 1 359 ? 9.578 -25.906 -30.594 1 96.75 359 PRO A C 1
ATOM 2669 O O . PRO A 1 359 ? 9.789 -24.859 -31.234 1 96.75 359 PRO A O 1
ATOM 2672 N N . LYS A 1 360 ? 8.961 -26.906 -31.141 1 97.06 360 LYS A N 1
ATOM 2673 C CA . LYS A 1 360 ? 8.531 -26.875 -32.531 1 97.06 360 LYS A CA 1
ATOM 2674 C C . LYS A 1 360 ? 7.18 -26.172 -32.688 1 97.06 360 LYS A C 1
ATOM 2676 O O . LYS A 1 360 ? 6.754 -25.875 -33.812 1 97.06 360 LYS A O 1
ATOM 2681 N N . GLN A 1 361 ? 6.551 -25.828 -31.578 1 96.88 361 GLN A N 1
ATOM 2682 C CA . GLN A 1 361 ? 5.211 -25.25 -31.625 1 96.88 361 GLN A CA 1
ATOM 2683 C C . GLN A 1 361 ? 5.23 -23.781 -31.219 1 96.88 361 GLN A C 1
ATOM 2685 O O . GLN A 1 361 ? 4.238 -23.25 -30.703 1 96.88 361 GLN A O 1
ATOM 2690 N N . VAL A 1 362 ? 6.23 -23.141 -31.422 1 97.19 362 VAL A N 1
ATOM 2691 C CA . VAL A 1 362 ? 6.457 -21.766 -30.969 1 97.19 362 VAL A CA 1
ATOM 2692 C C . VAL A 1 362 ? 5.398 -20.844 -31.578 1 97.19 362 VAL A C 1
ATOM 2694 O O . VAL A 1 362 ? 4.867 -19.969 -30.891 1 97.19 362 VAL A O 1
ATOM 2697 N N . ASP A 1 363 ? 5.094 -21.047 -32.844 1 97.38 363 ASP A N 1
ATOM 2698 C CA . ASP A 1 363 ? 4.105 -20.219 -33.5 1 97.38 363 ASP A CA 1
ATOM 2699 C C . ASP A 1 363 ? 2.744 -20.312 -32.812 1 97.38 363 ASP A C 1
ATOM 2701 O O . ASP A 1 363 ? 2.055 -19.312 -32.625 1 97.38 363 ASP A O 1
ATOM 2705 N N . ARG A 1 364 ? 2.418 -21.469 -32.469 1 96.25 364 ARG A N 1
ATOM 2706 C CA . ARG A 1 364 ? 1.149 -21.719 -31.781 1 96.25 364 ARG A CA 1
ATOM 2707 C C . ARG A 1 364 ? 1.138 -21.047 -30.406 1 96.25 364 ARG A C 1
ATOM 2709 O O . ARG A 1 364 ? 0.159 -20.406 -30.031 1 96.25 364 ARG A O 1
ATOM 2716 N N . TRP A 1 365 ? 2.211 -21.25 -29.656 1 96.25 365 TRP A N 1
ATOM 2717 C CA . TRP A 1 365 ? 2.307 -20.656 -28.328 1 96.25 365 TRP A CA 1
ATOM 2718 C C . TRP A 1 365 ? 2.209 -19.141 -28.406 1 96.25 365 TRP A C 1
ATOM 2720 O O . TRP A 1 365 ? 1.515 -18.516 -27.594 1 96.25 365 TRP A O 1
ATOM 2730 N N . ALA A 1 366 ? 2.902 -18.578 -29.359 1 97.56 366 ALA A N 1
ATOM 2731 C CA . ALA A 1 366 ? 2.932 -17.141 -29.531 1 97.56 366 ALA A CA 1
ATOM 2732 C C . ALA A 1 366 ? 1.54 -16.594 -29.844 1 97.56 366 ALA A C 1
ATOM 2734 O O . ALA A 1 366 ? 1.147 -15.547 -29.328 1 97.56 366 ALA A O 1
ATOM 2735 N N . GLU A 1 367 ? 0.837 -17.266 -30.688 1 96.81 367 GLU A N 1
ATOM 2736 C CA . GLU A 1 367 ? -0.513 -16.859 -31.047 1 96.81 367 GLU A CA 1
ATOM 2737 C C . GLU A 1 367 ? -1.438 -16.844 -29.844 1 96.81 367 GLU A C 1
ATOM 2739 O O . GLU A 1 367 ? -2.211 -15.891 -29.656 1 96.81 367 GLU A O 1
ATOM 2744 N N . GLU A 1 368 ? -1.367 -17.828 -29.047 1 94.25 368 GLU A N 1
ATOM 2745 C CA . GLU A 1 368 ? -2.225 -17.922 -27.859 1 94.25 368 GLU A CA 1
ATOM 2746 C C . GLU A 1 368 ? -1.853 -16.859 -26.828 1 94.25 368 GLU A C 1
ATOM 2748 O O . GLU A 1 368 ? -2.729 -16.266 -26.188 1 94.25 368 GLU A O 1
ATOM 2753 N N . ALA A 1 369 ? -0.577 -16.641 -26.641 1 95.5 369 ALA A N 1
ATOM 2754 C CA . ALA A 1 369 ? -0.118 -15.617 -25.703 1 95.5 369 ALA A CA 1
ATOM 2755 C C . ALA A 1 369 ? -0.618 -14.234 -26.094 1 95.5 369 ALA A C 1
ATOM 2757 O O . ALA A 1 369 ? -0.994 -13.43 -25.234 1 95.5 369 ALA A O 1
ATOM 2758 N N . LEU A 1 370 ? -0.611 -13.992 -27.391 1 96.31 370 LEU A N 1
ATOM 2759 C CA . LEU A 1 370 ? -1.01 -12.695 -27.906 1 96.31 370 LEU A CA 1
ATOM 2760 C C . LEU A 1 370 ? -2.461 -12.391 -27.562 1 96.31 370 LEU A C 1
ATOM 2762 O O . LEU A 1 370 ? -2.828 -11.227 -27.375 1 96.31 370 LEU A O 1
ATOM 2766 N N . LYS A 1 371 ? -3.23 -13.414 -27.406 1 91.75 371 LYS A N 1
ATOM 2767 C CA . LYS A 1 371 ? -4.652 -13.258 -27.125 1 91.75 371 LYS A CA 1
ATOM 2768 C C . LYS A 1 371 ? -4.895 -12.93 -25.656 1 91.75 371 LYS A C 1
ATOM 2770 O O . LYS A 1 371 ? -5.973 -12.461 -25.281 1 91.75 371 LYS A O 1
ATOM 2775 N N . ASP A 1 372 ? -3.953 -13.219 -24.828 1 91 372 ASP A N 1
ATOM 2776 C CA . ASP A 1 372 ? -4.109 -12.977 -23.391 1 91 372 ASP A CA 1
ATOM 2777 C C . ASP A 1 372 ? -4.176 -11.484 -23.094 1 91 372 ASP A C 1
ATOM 2779 O O . ASP A 1 372 ? -3.348 -10.711 -23.578 1 91 372 ASP A O 1
ATOM 2783 N N . PRO A 1 373 ? -5.098 -11.055 -22.266 1 88 373 PRO A N 1
ATOM 2784 C CA . PRO A 1 373 ? -5.285 -9.633 -21.969 1 88 373 PRO A CA 1
ATOM 2785 C C . PRO A 1 373 ? -4.066 -9 -21.312 1 88 373 PRO A C 1
ATOM 2787 O O . PRO A 1 373 ? -3.877 -7.781 -21.391 1 88 373 PRO A O 1
ATOM 2790 N N . GLN A 1 374 ? -3.25 -9.719 -20.672 1 90.06 374 GLN A N 1
ATOM 2791 C CA . GLN A 1 374 ? -2.09 -9.195 -19.969 1 90.06 374 GLN A CA 1
ATOM 2792 C C . GLN A 1 374 ? -1.003 -8.75 -20.938 1 90.06 374 GLN A C 1
ATOM 2794 O O . GLN A 1 374 ? 0.005 -8.172 -20.531 1 90.06 374 GLN A O 1
ATOM 2799 N N . THR A 1 375 ? -1.227 -8.945 -22.281 1 92.69 375 THR A N 1
ATOM 2800 C CA . THR A 1 375 ? -0.321 -8.508 -23.328 1 92.69 375 THR A CA 1
ATOM 2801 C C . THR A 1 375 ? -0.351 -6.988 -23.469 1 92.69 375 THR A C 1
ATOM 2803 O O . THR A 1 375 ? 0.674 -6.367 -23.75 1 92.69 375 THR A O 1
ATOM 2806 N N . ILE A 1 376 ? -1.447 -6.336 -23.375 1 89.19 376 ILE A N 1
ATOM 2807 C CA . ILE A 1 376 ? -1.706 -4.953 -23.766 1 89.19 376 ILE A CA 1
ATOM 2808 C C . ILE A 1 376 ? -0.906 -4.004 -22.875 1 89.19 376 ILE A C 1
ATOM 2810 O O . ILE A 1 376 ? -0.382 -2.994 -23.344 1 89.19 376 ILE A O 1
ATOM 2814 N N . GLY A 1 377 ? -0.58 -4.27 -21.656 1 91.12 377 GLY A N 1
ATOM 2815 C CA . GLY A 1 377 ? 0.083 -3.365 -20.734 1 91.12 377 GLY A CA 1
ATOM 2816 C C . GLY A 1 377 ? 1.58 -3.594 -20.641 1 91.12 377 GLY A C 1
ATOM 2817 O O . GLY A 1 377 ? 2.279 -2.885 -19.922 1 91.12 377 GLY A O 1
ATOM 2818 N N . ASN A 1 378 ? 2.082 -4.445 -21.516 1 96.38 378 ASN A N 1
ATOM 2819 C CA . ASN A 1 378 ? 3.514 -4.727 -21.516 1 96.38 378 ASN A CA 1
ATOM 2820 C C . ASN A 1 378 ? 4.324 -3.492 -21.891 1 96.38 378 ASN A C 1
ATOM 2822 O O . ASN A 1 378 ? 3.895 -2.695 -22.719 1 96.38 378 ASN A O 1
ATOM 2826 N N . PRO A 1 379 ? 5.48 -3.236 -21.25 1 95.56 379 PRO A N 1
ATOM 2827 C CA . PRO A 1 379 ? 6.207 -1.98 -21.453 1 95.56 379 PRO A CA 1
ATOM 2828 C C . PRO A 1 379 ? 6.645 -1.786 -22.906 1 95.56 379 PRO A C 1
ATOM 2830 O O . PRO A 1 379 ? 6.789 -0.65 -23.375 1 95.56 379 PRO A O 1
ATOM 2833 N N . ARG A 1 380 ? 6.926 -2.84 -23.578 1 96.75 380 ARG A N 1
ATOM 2834 C CA . ARG A 1 380 ? 7.176 -2.842 -25.016 1 96.75 380 ARG A CA 1
ATOM 2835 C C . ARG A 1 380 ? 6.047 -3.535 -25.781 1 96.75 380 ARG A C 1
ATOM 2837 O O . ARG A 1 380 ? 5.637 -4.641 -25.406 1 96.75 380 ARG A O 1
ATOM 2844 N N . ASP A 1 381 ? 5.516 -2.867 -26.812 1 96.25 381 ASP A N 1
ATOM 2845 C CA . ASP A 1 381 ? 4.41 -3.451 -27.578 1 96.25 381 ASP A CA 1
ATOM 2846 C C . ASP A 1 381 ? 4.781 -4.828 -28.109 1 96.25 381 ASP A C 1
ATOM 2848 O O . ASP A 1 381 ? 5.91 -5.043 -28.562 1 96.25 381 ASP A O 1
ATOM 2852 N N . LEU A 1 382 ? 3.809 -5.695 -28.125 1 97.5 382 LEU A N 1
ATOM 2853 C CA . LEU A 1 382 ? 4.051 -7.086 -28.484 1 97.5 382 LEU A CA 1
ATOM 2854 C C . LEU A 1 382 ? 3.221 -7.48 -29.703 1 97.5 382 LEU A C 1
ATOM 2856 O O . LEU A 1 382 ? 2.014 -7.238 -29.734 1 97.5 382 LEU A O 1
ATOM 2860 N N . THR A 1 383 ? 3.865 -7.961 -30.656 1 97.38 383 THR A N 1
ATOM 2861 C CA . THR A 1 383 ? 3.236 -8.641 -31.797 1 97.38 383 THR A CA 1
ATOM 2862 C C . THR A 1 383 ? 3.467 -10.141 -31.719 1 97.38 383 THR A C 1
ATOM 2864 O O . THR A 1 383 ? 4.176 -10.625 -30.828 1 97.38 383 THR A O 1
ATOM 2867 N N . LYS A 1 384 ? 2.797 -10.852 -32.625 1 97.81 384 LYS A N 1
ATOM 2868 C CA . LYS A 1 384 ? 3.045 -12.289 -32.688 1 97.81 384 LYS A CA 1
ATOM 2869 C C . LYS A 1 384 ? 4.523 -12.586 -32.906 1 97.81 384 LYS A C 1
ATOM 2871 O O . LYS A 1 384 ? 5.09 -13.477 -32.281 1 97.81 384 LYS A O 1
ATOM 2876 N N . LYS A 1 385 ? 5.141 -11.844 -33.812 1 98.19 385 LYS A N 1
ATOM 2877 C CA . LYS A 1 385 ? 6.559 -12.016 -34.094 1 98.19 385 LYS A CA 1
ATOM 2878 C C . LYS A 1 385 ? 7.414 -11.812 -32.844 1 98.19 385 LYS A C 1
ATOM 2880 O O . LYS A 1 385 ? 8.43 -12.492 -32.688 1 98.19 385 LYS A O 1
ATOM 2885 N N . ASP A 1 386 ? 7.062 -10.867 -32.062 1 98.25 386 ASP A N 1
ATOM 2886 C CA . ASP A 1 386 ? 7.797 -10.586 -30.828 1 98.25 386 ASP A CA 1
ATOM 2887 C C . ASP A 1 386 ? 7.684 -11.75 -29.844 1 98.25 386 ASP A C 1
ATOM 2889 O O . ASP A 1 386 ? 8.672 -12.133 -29.219 1 98.25 386 ASP A O 1
ATOM 2893 N N . TYR A 1 387 ? 6.473 -12.281 -29.656 1 98.44 387 TYR A N 1
ATOM 2894 C CA . TYR A 1 387 ? 6.293 -13.445 -28.812 1 98.44 387 TYR A CA 1
ATOM 2895 C C . TYR A 1 387 ? 7.082 -14.641 -29.328 1 98.44 387 TYR A C 1
ATOM 2897 O O . TYR A 1 387 ? 7.633 -15.422 -28.562 1 98.44 387 TYR A O 1
ATOM 2905 N N . VAL A 1 388 ? 7.066 -14.773 -30.672 1 98.5 388 VAL A N 1
ATOM 2906 C CA . VAL A 1 388 ? 7.875 -15.836 -31.266 1 98.5 388 VAL A CA 1
ATOM 2907 C C . VAL A 1 388 ? 9.336 -15.664 -30.875 1 98.5 388 VAL A C 1
ATOM 2909 O O . VAL A 1 388 ? 10 -16.625 -30.469 1 98.5 388 VAL A O 1
ATOM 2912 N N . TRP A 1 389 ? 9.797 -14.484 -30.969 1 98.44 389 TRP A N 1
ATOM 2913 C CA . TRP A 1 389 ? 11.188 -14.227 -30.594 1 98.44 389 TRP A CA 1
ATOM 2914 C C . TRP A 1 389 ? 11.43 -14.602 -29.141 1 98.44 389 TRP A C 1
ATOM 2916 O O . TRP A 1 389 ? 12.445 -15.227 -28.812 1 98.44 389 TRP A O 1
ATOM 2926 N N . ILE A 1 390 ? 10.57 -14.188 -28.219 1 98.5 390 ILE A N 1
ATOM 2927 C CA . ILE A 1 390 ? 10.734 -14.469 -26.781 1 98.5 390 ILE A CA 1
ATOM 2928 C C . ILE A 1 390 ? 10.781 -15.977 -26.562 1 98.5 390 ILE A C 1
ATOM 2930 O O . ILE A 1 390 ? 11.633 -16.469 -25.828 1 98.5 390 ILE A O 1
ATOM 2934 N N . TYR A 1 391 ? 9.828 -16.734 -27.219 1 98.19 391 TYR A N 1
ATOM 2935 C CA . TYR A 1 391 ? 9.82 -18.172 -27.078 1 98.19 391 TYR A CA 1
ATOM 2936 C C . TYR A 1 391 ? 11.109 -18.781 -27.625 1 98.19 391 TYR A C 1
ATOM 2938 O O . TYR A 1 391 ? 11.68 -19.703 -27.031 1 98.19 391 TYR A O 1
ATOM 2946 N N . GLU A 1 392 ? 11.516 -18.281 -28.781 1 98.31 392 GLU A N 1
ATOM 2947 C CA . GLU A 1 392 ? 12.766 -18.781 -29.359 1 98.31 392 GLU A CA 1
ATOM 2948 C C . GLU A 1 392 ? 13.945 -18.516 -28.438 1 98.31 392 GLU A C 1
ATOM 2950 O O . GLU A 1 392 ? 14.852 -19.344 -28.328 1 98.31 392 GLU A O 1
ATOM 2955 N N . ARG A 1 393 ? 13.945 -17.375 -27.797 1 97.94 393 ARG A N 1
ATOM 2956 C CA . ARG A 1 393 ? 14.977 -17.062 -26.812 1 97.94 393 ARG A CA 1
ATOM 2957 C C . ARG A 1 393 ? 14.922 -18.016 -25.641 1 97.94 393 ARG A C 1
ATOM 2959 O O . ARG A 1 393 ? 15.961 -18.438 -25.125 1 97.94 393 ARG A O 1
ATOM 2966 N N . CYS A 1 394 ? 13.75 -18.391 -25.188 1 97.62 394 CYS A N 1
ATOM 2967 C CA . CYS A 1 394 ? 13.57 -19.344 -24.094 1 97.62 394 CYS A CA 1
ATOM 2968 C C . CYS A 1 394 ? 14.188 -20.688 -24.438 1 97.62 394 CYS A C 1
ATOM 2970 O O . CYS A 1 394 ? 14.68 -21.391 -23.562 1 97.62 394 CYS A O 1
ATOM 2972 N N . PHE A 1 395 ? 14.172 -21.016 -25.766 1 97.5 395 PHE A N 1
ATOM 2973 C CA . PHE A 1 395 ? 14.672 -22.312 -26.219 1 97.5 395 PHE A CA 1
ATOM 2974 C C . PHE A 1 395 ? 16.125 -22.219 -26.672 1 97.5 395 PHE A C 1
ATOM 2976 O O . PHE A 1 395 ? 16.688 -23.188 -27.172 1 97.5 395 PHE A O 1
ATOM 2983 N N . ASN A 1 396 ? 16.688 -21.062 -26.562 1 95.88 396 ASN A N 1
ATOM 2984 C CA . ASN A 1 396 ? 18.047 -20.781 -26.984 1 95.88 396 ASN A CA 1
ATOM 2985 C C . ASN A 1 396 ? 18.234 -20.969 -28.484 1 95.88 396 ASN A C 1
ATOM 2987 O O . ASN A 1 396 ? 19.281 -21.422 -28.938 1 95.88 396 ASN A O 1
ATOM 2991 N N . ASN A 1 397 ? 17.219 -20.719 -29.172 1 96.44 397 ASN A N 1
ATOM 2992 C CA . ASN A 1 397 ? 17.266 -20.828 -30.625 1 96.44 397 ASN A CA 1
ATOM 2993 C C . ASN A 1 397 ? 17.719 -19.531 -31.281 1 96.44 397 ASN A C 1
ATOM 2995 O O . ASN A 1 397 ? 18 -19.5 -32.469 1 96.44 397 ASN A O 1
ATOM 2999 N N . VAL A 1 398 ? 17.719 -18.453 -30.547 1 96.31 398 VAL A N 1
ATOM 3000 C CA . VAL A 1 398 ? 18.25 -17.172 -30.984 1 96.31 398 VAL A CA 1
ATOM 3001 C C . VAL A 1 398 ? 19.25 -16.656 -29.953 1 96.31 398 VAL A C 1
ATOM 3003 O O . VAL A 1 398 ? 19.141 -16.938 -28.766 1 96.31 398 VAL A O 1
ATOM 3006 N N . PRO A 1 399 ? 20.219 -15.945 -30.375 1 95.38 399 PRO A N 1
ATOM 3007 C CA . PRO A 1 399 ? 21.234 -15.461 -29.438 1 95.38 399 PRO A CA 1
ATOM 3008 C C . PRO A 1 399 ? 20.703 -14.383 -28.5 1 95.38 399 PRO A C 1
ATOM 3010 O O . PRO A 1 399 ? 19.781 -13.633 -28.875 1 95.38 399 PRO A O 1
ATOM 3013 N N . SER A 1 400 ? 21.281 -14.312 -27.359 1 95.5 400 SER A N 1
ATOM 3014 C CA . SER A 1 400 ? 20.969 -13.242 -26.422 1 95.5 400 SER A CA 1
ATOM 3015 C C . SER A 1 400 ? 21.422 -11.891 -26.953 1 95.5 400 SER A C 1
ATOM 3017 O O . SER A 1 400 ? 22.469 -11.789 -27.594 1 95.5 400 SER A O 1
ATOM 3019 N N . THR A 1 401 ? 20.688 -10.867 -26.641 1 93.56 401 THR A N 1
ATOM 3020 C CA . THR A 1 401 ? 21.031 -9.516 -27.078 1 93.56 401 THR A CA 1
ATOM 3021 C C . THR A 1 401 ? 21.672 -8.734 -25.938 1 93.56 401 THR A C 1
ATOM 3023 O O . THR A 1 401 ? 22.016 -7.562 -26.094 1 93.56 401 THR A O 1
ATOM 3026 N N . VAL A 1 402 ? 21.766 -9.234 -24.719 1 90.94 402 VAL A N 1
ATOM 3027 C CA . VAL A 1 402 ? 22.328 -8.516 -23.578 1 90.94 402 VAL A CA 1
ATOM 3028 C C . VAL A 1 402 ? 23.641 -9.148 -23.156 1 90.94 402 VAL A C 1
ATOM 3030 O O . VAL A 1 402 ? 24.406 -8.562 -22.375 1 90.94 402 VAL A O 1
ATOM 3033 N N . ARG A 1 403 ? 23.906 -10.367 -23.547 1 77.88 403 ARG A N 1
ATOM 3034 C CA . ARG A 1 403 ? 25.172 -11.016 -23.25 1 77.88 403 ARG A CA 1
ATOM 3035 C C . ARG A 1 403 ? 26.156 -10.828 -24.391 1 77.88 403 ARG A C 1
ATOM 3037 O O . ARG A 1 403 ? 25.766 -10.68 -25.547 1 77.88 403 ARG A O 1
ATOM 3044 N N . MET B 1 1 ? 22.125 -2.559 1.771 1 39.62 1 MET B N 1
ATOM 3045 C CA . MET B 1 1 ? 21.188 -1.771 2.574 1 39.62 1 MET B CA 1
ATOM 3046 C C . MET B 1 1 ? 20.266 -2.678 3.379 1 39.62 1 MET B C 1
ATOM 3048 O O . MET B 1 1 ? 19.656 -3.594 2.828 1 39.62 1 MET B O 1
ATOM 3052 N N . SER B 1 2 ? 20.641 -2.793 4.617 1 47.16 2 SER B N 1
ATOM 3053 C CA . SER B 1 2 ? 20.078 -3.75 5.566 1 47.16 2 SER B CA 1
ATOM 3054 C C . SER B 1 2 ? 18.578 -3.555 5.727 1 47.16 2 SER B C 1
ATOM 3056 O O . SER B 1 2 ? 18.125 -2.502 6.188 1 47.16 2 SER B O 1
ATOM 3058 N N . MET B 1 3 ? 17.781 -3.945 4.727 1 58.34 3 MET B N 1
ATOM 3059 C CA . MET B 1 3 ? 16.359 -4.176 4.93 1 58.34 3 MET B CA 1
ATOM 3060 C C . MET B 1 3 ? 16.109 -4.957 6.215 1 58.34 3 MET B C 1
ATOM 3062 O O . MET B 1 3 ? 14.984 -5.41 6.465 1 58.34 3 MET B O 1
ATOM 3066 N N . HIS B 1 4 ? 17.094 -4.801 7.137 1 67.19 4 HIS B N 1
ATOM 3067 C CA . HIS B 1 4 ? 16.984 -5.797 8.195 1 67.19 4 HIS B CA 1
ATOM 3068 C C . HIS B 1 4 ? 16.047 -5.316 9.305 1 67.19 4 HIS B C 1
ATOM 3070 O O . HIS B 1 4 ? 16.328 -4.312 9.961 1 67.19 4 HIS B O 1
ATOM 3076 N N . MET B 1 5 ? 14.961 -5.805 9.258 1 77.94 5 MET B N 1
ATOM 3077 C CA . MET B 1 5 ? 14.023 -5.648 10.375 1 77.94 5 MET B CA 1
ATOM 3078 C C . MET B 1 5 ? 14.586 -6.277 11.641 1 77.94 5 MET B C 1
ATOM 3080 O O . MET B 1 5 ? 15.25 -7.316 11.586 1 77.94 5 MET B O 1
ATOM 3084 N N . LYS B 1 6 ? 14.367 -5.625 12.758 1 84 6 LYS B N 1
ATOM 3085 C CA . LYS B 1 6 ? 14.719 -6.215 14.047 1 84 6 LYS B CA 1
ATOM 3086 C C . LYS B 1 6 ? 13.914 -7.488 14.312 1 84 6 LYS B C 1
ATOM 3088 O O . LYS B 1 6 ? 12.773 -7.605 13.875 1 84 6 LYS B O 1
ATOM 3093 N N . VAL B 1 7 ? 14.523 -8.375 15.008 1 85.5 7 VAL B N 1
ATOM 3094 C CA . VAL B 1 7 ? 13.891 -9.656 15.297 1 85.5 7 VAL B CA 1
ATOM 3095 C C . VAL B 1 7 ? 12.578 -9.438 16.031 1 85.5 7 VAL B C 1
ATOM 3097 O O . VAL B 1 7 ? 11.586 -10.125 15.773 1 85.5 7 VAL B O 1
ATOM 3100 N N . GLU B 1 8 ? 12.57 -8.43 16.938 1 87.44 8 GLU B N 1
ATOM 3101 C CA . GLU B 1 8 ? 11.359 -8.148 17.703 1 87.44 8 GLU B CA 1
ATOM 3102 C C . GLU B 1 8 ? 10.219 -7.707 16.797 1 87.44 8 GLU B C 1
ATOM 3104 O O . GLU B 1 8 ? 9.047 -7.992 17.078 1 87.44 8 GLU B O 1
ATOM 3109 N N . SER B 1 9 ? 10.586 -7.082 15.711 1 87.38 9 SER B N 1
ATOM 3110 C CA . SER B 1 9 ? 9.578 -6.645 14.75 1 87.38 9 SER B CA 1
ATOM 3111 C C . SER B 1 9 ? 8.992 -7.828 13.984 1 87.38 9 SER B C 1
ATOM 3113 O O . SER B 1 9 ? 7.789 -7.855 13.703 1 87.38 9 SER B O 1
ATOM 3115 N N . MET B 1 10 ? 9.781 -8.82 13.688 1 91.12 10 MET B N 1
ATOM 3116 C CA . MET B 1 10 ? 9.312 -10 12.969 1 91.12 10 MET B CA 1
ATOM 3117 C C . MET B 1 10 ? 8.391 -10.836 13.836 1 91.12 10 MET B C 1
ATOM 3119 O O . MET B 1 10 ? 7.492 -11.516 13.328 1 91.12 10 MET B O 1
ATOM 3123 N N . LEU B 1 11 ? 8.594 -10.742 15.188 1 91.88 11 LEU B N 1
ATOM 3124 C CA . LEU B 1 11 ? 7.82 -11.531 16.141 1 91.88 11 LEU B CA 1
ATOM 3125 C C . LEU B 1 11 ? 6.492 -10.844 16.453 1 91.88 11 LEU B C 1
ATOM 3127 O O . LEU B 1 11 ? 5.574 -11.477 16.984 1 91.88 11 LEU B O 1
ATOM 3131 N N . SER B 1 12 ? 6.434 -9.57 16.109 1 92.56 12 SER B N 1
ATOM 3132 C CA . SER B 1 12 ? 5.227 -8.805 16.391 1 92.56 12 SER B CA 1
ATOM 3133 C C . SER B 1 12 ? 4.105 -9.164 15.422 1 92.56 12 SER B C 1
ATOM 3135 O O . SER B 1 12 ? 4.367 -9.609 14.305 1 92.56 12 SER B O 1
ATOM 3137 N N . TYR B 1 13 ? 2.869 -9.078 15.93 1 96 13 TYR B N 1
ATOM 3138 C CA . TYR B 1 13 ? 1.678 -9.242 15.102 1 96 13 TYR B CA 1
ATOM 3139 C C . TYR B 1 13 ? 1.286 -7.922 14.445 1 96 13 TYR B C 1
ATOM 3141 O O . TYR B 1 13 ? 0.638 -7.078 15.07 1 96 13 TYR B O 1
ATOM 3149 N N . HIS B 1 14 ? 1.647 -7.766 13.195 1 95.94 14 HIS B N 1
ATOM 3150 C CA . HIS B 1 14 ? 1.446 -6.52 12.469 1 95.94 14 HIS B CA 1
ATOM 3151 C C . HIS B 1 14 ? 0.126 -6.531 11.703 1 95.94 14 HIS B C 1
ATOM 3153 O O . HIS B 1 14 ? -0.371 -7.598 11.336 1 95.94 14 HIS B O 1
ATOM 3159 N N . THR B 1 15 ? -0.436 -5.402 11.523 1 95.81 15 THR B N 1
ATOM 3160 C CA . THR B 1 15 ? -1.652 -5.219 10.742 1 95.81 15 THR B CA 1
ATOM 3161 C C . THR B 1 15 ? -1.504 -4.047 9.773 1 95.81 15 THR B C 1
ATOM 3163 O O . THR B 1 15 ? -0.923 -3.018 10.125 1 95.81 15 THR B O 1
ATOM 3166 N N . PHE B 1 16 ? -1.934 -4.195 8.578 1 96.44 16 PHE B N 1
ATOM 3167 C CA . PHE B 1 16 ? -2.037 -3.135 7.59 1 96.44 16 PHE B CA 1
ATOM 3168 C C . PHE B 1 16 ? -3.377 -3.199 6.863 1 96.44 16 PHE B C 1
ATOM 3170 O O . PHE B 1 16 ? -3.721 -4.223 6.273 1 96.44 16 PHE B O 1
ATOM 3177 N N . GLU B 1 17 ? -4.121 -2.07 6.863 1 95.69 17 GLU B N 1
ATOM 3178 C CA . GLU B 1 17 ? -5.438 -1.977 6.246 1 95.69 17 GLU B CA 1
ATOM 3179 C C . GLU B 1 17 ? -5.609 -0.649 5.512 1 95.69 17 GLU B C 1
ATOM 3181 O O . GLU B 1 17 ? -5.188 0.398 6.008 1 95.69 17 GLU B O 1
ATOM 3186 N N . VAL B 1 18 ? -6.203 -0.689 4.34 1 95.56 18 VAL B N 1
ATOM 3187 C CA . VAL B 1 18 ? -6.535 0.496 3.557 1 95.56 18 VAL B CA 1
ATOM 3188 C C . VAL B 1 18 ? -8 0.435 3.125 1 95.56 18 VAL B C 1
ATOM 3190 O O . VAL B 1 18 ? -8.305 0.039 1.997 1 95.56 18 VAL B O 1
ATOM 3193 N N . PRO B 1 19 ? -8.891 0.921 3.949 1 95.56 19 PRO B N 1
ATOM 3194 C CA . PRO B 1 19 ? -10.32 0.849 3.631 1 95.56 19 PRO B CA 1
ATOM 3195 C C . PRO B 1 19 ? -10.727 1.825 2.533 1 95.56 19 PRO B C 1
ATOM 3197 O O . PRO B 1 19 ? -11.883 1.812 2.088 1 95.56 19 PRO B O 1
ATOM 3200 N N . THR B 1 20 ? -9.828 2.641 2.107 1 97.5 20 THR B N 1
ATOM 3201 C CA . THR B 1 20 ? -10.117 3.715 1.162 1 97.5 20 THR B CA 1
ATOM 3202 C C . THR B 1 20 ? -9.75 3.295 -0.259 1 97.5 20 THR B C 1
ATOM 3204 O O . THR B 1 20 ? -8.656 2.787 -0.5 1 97.5 20 THR B O 1
ATOM 3207 N N . ALA B 1 21 ? -10.727 3.447 -1.19 1 97.44 21 ALA B N 1
ATOM 3208 C CA . ALA B 1 21 ? -10.375 3.357 -2.605 1 97.44 21 ALA B CA 1
ATOM 3209 C C . ALA B 1 21 ? -9.609 4.598 -3.059 1 97.44 21 ALA B C 1
ATOM 3211 O O . ALA B 1 21 ? -10.125 5.715 -3 1 97.44 21 ALA B O 1
ATOM 3212 N N . ILE B 1 22 ? -8.398 4.418 -3.508 1 98.19 22 ILE B N 1
ATOM 3213 C CA . ILE B 1 22 ? -7.527 5.527 -3.887 1 98.19 22 ILE B CA 1
ATOM 3214 C C . ILE B 1 22 ? -7.566 5.719 -5.402 1 98.19 22 ILE B C 1
ATOM 3216 O O . ILE B 1 22 ? -7.172 4.828 -6.156 1 98.19 22 ILE B O 1
ATOM 3220 N N . LYS B 1 23 ? -8.023 6.84 -5.824 1 98.25 23 LYS B N 1
ATOM 3221 C CA . LYS B 1 23 ? -8.078 7.176 -7.246 1 98.25 23 LYS B CA 1
ATOM 3222 C C . LYS B 1 23 ? -7.375 8.5 -7.523 1 98.25 23 LYS B C 1
ATOM 3224 O O . LYS B 1 23 ? -7.461 9.438 -6.723 1 98.25 23 LYS B O 1
ATOM 3229 N N . HIS B 1 24 ? -6.656 8.523 -8.602 1 98 24 HIS B N 1
ATOM 3230 C CA . HIS B 1 24 ? -5.902 9.75 -8.844 1 98 24 HIS B CA 1
ATOM 3231 C C . HIS B 1 24 ? -5.609 9.93 -10.328 1 98 24 HIS B C 1
ATOM 3233 O O . HIS B 1 24 ? -5.703 8.977 -11.109 1 98 24 HIS B O 1
ATOM 3239 N N . GLY B 1 25 ? -5.223 11.07 -10.727 1 97.81 25 GLY B N 1
ATOM 3240 C CA . GLY B 1 25 ? -4.84 11.492 -12.07 1 97.81 25 GLY B CA 1
ATOM 3241 C C . GLY B 1 25 ? -5.059 12.977 -12.305 1 97.81 25 GLY B C 1
ATOM 3242 O O . GLY B 1 25 ? -5.82 13.617 -11.586 1 97.81 25 GLY B O 1
ATOM 3243 N N . ILE B 1 26 ? -4.383 13.5 -13.359 1 97.69 26 ILE B N 1
ATOM 3244 C CA . ILE B 1 26 ? -4.629 14.883 -13.758 1 97.69 26 ILE B CA 1
ATOM 3245 C C . ILE B 1 26 ? -6.039 15.008 -14.328 1 97.69 26 ILE B C 1
ATOM 3247 O O . ILE B 1 26 ? -6.383 14.344 -15.305 1 97.69 26 ILE B O 1
ATOM 3251 N N . GLY B 1 27 ? -6.852 15.781 -13.656 1 98 27 GLY B N 1
ATOM 3252 C CA . GLY B 1 27 ? -8.227 15.961 -14.086 1 98 27 GLY B CA 1
ATOM 3253 C C . GLY B 1 27 ? -9.172 14.922 -13.508 1 98 27 GLY B C 1
ATOM 3254 O O . GLY B 1 27 ? -10.328 14.828 -13.93 1 98 27 GLY B O 1
ATOM 3255 N N . ALA B 1 28 ? -8.742 14.219 -12.523 1 98.44 28 ALA B N 1
ATOM 3256 C CA . ALA B 1 28 ? -9.484 13.078 -11.992 1 98.44 28 ALA B CA 1
ATOM 3257 C C . ALA B 1 28 ? -10.781 13.531 -11.32 1 98.44 28 ALA B C 1
ATOM 3259 O O . ALA B 1 28 ? -11.719 12.75 -11.18 1 98.44 28 ALA B O 1
ATOM 3260 N N . ILE B 1 29 ? -10.898 14.773 -10.969 1 98.56 29 ILE B N 1
ATOM 3261 C CA . ILE B 1 29 ? -12.008 15.281 -10.172 1 98.56 29 ILE B CA 1
ATOM 3262 C C . ILE B 1 29 ? -13.305 15.164 -10.961 1 98.56 29 ILE B C 1
ATOM 3264 O O . ILE B 1 29 ? -14.391 15.094 -10.383 1 98.56 29 ILE B O 1
ATOM 3268 N N . LYS B 1 30 ? -13.227 15.148 -12.258 1 98.31 30 LYS B N 1
ATOM 3269 C CA . LYS B 1 30 ? -14.398 15.07 -13.125 1 98.31 30 LYS B CA 1
ATOM 3270 C C . LYS B 1 30 ? -15.188 13.789 -12.867 1 98.31 30 LYS B C 1
ATOM 3272 O O . LYS B 1 30 ? -16.375 13.703 -13.203 1 98.31 30 LYS B O 1
ATOM 3277 N N . HIS B 1 31 ? -14.578 12.797 -12.266 1 98.5 31 HIS B N 1
ATOM 3278 C CA . HIS B 1 31 ? -15.203 11.5 -12.047 1 98.5 31 HIS B CA 1
ATOM 3279 C C . HIS B 1 31 ? -15.93 11.445 -10.703 1 98.5 31 HIS B C 1
ATOM 3281 O O . HIS B 1 31 ? -16.672 10.5 -10.43 1 98.5 31 HIS B O 1
ATOM 3287 N N . LEU B 1 32 ? -15.797 12.406 -9.844 1 98.75 32 LEU B N 1
ATOM 3288 C CA . LEU B 1 32 ? -16.266 12.375 -8.461 1 98.75 32 LEU B CA 1
ATOM 3289 C C . LEU B 1 32 ? -17.766 12.125 -8.398 1 98.75 32 LEU B C 1
ATOM 3291 O O . LEU B 1 32 ? -18.219 11.266 -7.633 1 98.75 32 LEU B O 1
ATOM 3295 N N . GLY B 1 33 ? -18.516 12.914 -9.188 1 98.62 33 GLY B N 1
ATOM 3296 C CA . GLY B 1 33 ? -19.969 12.797 -9.141 1 98.62 33 GLY B CA 1
ATOM 3297 C C . GLY B 1 33 ? -20.453 11.383 -9.383 1 98.62 33 GLY B C 1
ATOM 3298 O O . GLY B 1 33 ? -21.281 10.867 -8.617 1 98.62 33 GLY B O 1
ATOM 3299 N N . GLU B 1 34 ? -19.953 10.758 -10.367 1 98.25 34 GLU B N 1
ATOM 3300 C CA . GLU B 1 34 ? -20.359 9.398 -10.711 1 98.25 34 GLU B CA 1
ATOM 3301 C C . GLU B 1 34 ? -19.938 8.406 -9.625 1 98.25 34 GLU B C 1
ATOM 3303 O O . GLU B 1 34 ? -20.641 7.434 -9.359 1 98.25 34 GLU B O 1
ATOM 3308 N N . GLU B 1 35 ? -18.766 8.648 -9.078 1 98.19 35 GLU B N 1
ATOM 3309 C CA . GLU B 1 35 ? -18.297 7.797 -7.988 1 98.19 35 GLU B CA 1
ATOM 3310 C C . GLU B 1 35 ? -19.234 7.887 -6.777 1 98.19 35 GLU B C 1
ATOM 3312 O O . GLU B 1 35 ? -19.594 6.867 -6.191 1 98.19 35 GLU B O 1
ATOM 3317 N N . ILE B 1 36 ? -19.562 9.07 -6.422 1 98.38 36 ILE B N 1
ATOM 3318 C CA . ILE B 1 36 ? -20.422 9.305 -5.27 1 98.38 36 ILE B CA 1
ATOM 3319 C C . ILE B 1 36 ? -21.797 8.68 -5.512 1 98.38 36 ILE B C 1
ATOM 3321 O O . ILE B 1 36 ? -22.375 8.055 -4.613 1 98.38 36 ILE B O 1
ATOM 3325 N N . LYS B 1 37 ? -22.297 8.82 -6.699 1 97.31 37 LYS B N 1
ATOM 3326 C CA . LYS B 1 37 ? -23.578 8.211 -7.078 1 97.31 37 LYS B CA 1
ATOM 3327 C C . LYS B 1 37 ? -23.516 6.695 -6.965 1 97.31 37 LYS B C 1
ATOM 3329 O O . LYS B 1 37 ? -24.469 6.062 -6.512 1 97.31 37 LYS B O 1
ATOM 3334 N N . ALA B 1 38 ? -22.422 6.156 -7.355 1 95.56 38 ALA B N 1
ATOM 3335 C CA . ALA B 1 38 ? -22.234 4.711 -7.316 1 95.56 38 ALA B CA 1
ATOM 3336 C C . ALA B 1 38 ? -22.25 4.191 -5.883 1 95.56 38 ALA B C 1
ATOM 3338 O O . ALA B 1 38 ? -22.641 3.047 -5.633 1 95.56 38 ALA B O 1
ATOM 3339 N N . PHE B 1 39 ? -21.859 5.055 -4.926 1 96.31 39 PHE B N 1
ATOM 3340 C CA . PHE B 1 39 ? -21.906 4.688 -3.516 1 96.31 39 PHE B CA 1
ATOM 3341 C C . PHE B 1 39 ? -23.328 4.824 -2.965 1 96.31 39 PHE B C 1
ATOM 3343 O O . PHE B 1 39 ? -23.594 4.434 -1.827 1 96.31 39 PHE B O 1
ATOM 3350 N N . GLY B 1 40 ? -24.188 5.484 -3.721 1 96.38 40 GLY B N 1
ATOM 3351 C CA . GLY B 1 40 ? -25.594 5.562 -3.354 1 96.38 40 GLY B CA 1
ATOM 3352 C C . GLY B 1 40 ? -25.969 6.883 -2.705 1 96.38 40 GLY B C 1
ATOM 3353 O O . GLY B 1 40 ? -27.109 7.066 -2.275 1 96.38 40 GLY B O 1
ATOM 3354 N N . SER B 1 41 ? -25.031 7.816 -2.617 1 97.75 41 SER B N 1
ATOM 3355 C CA . SER B 1 41 ? -25.312 9.109 -2.004 1 97.75 41 SER B CA 1
ATOM 3356 C C . SER B 1 41 ? -26.031 10.039 -2.98 1 97.75 41 SER B C 1
ATOM 3358 O O . SER B 1 41 ? -25.656 10.125 -4.152 1 97.75 41 SER B O 1
ATOM 3360 N N . LYS B 1 42 ? -27.031 10.734 -2.49 1 98.19 42 LYS B N 1
ATOM 3361 C CA . LYS B 1 42 ? -27.828 11.633 -3.324 1 98.19 42 LYS B CA 1
ATOM 3362 C C . LYS B 1 42 ? -27.656 13.086 -2.895 1 98.19 42 LYS B C 1
ATOM 3364 O O . LYS B 1 42 ? -27.875 14 -3.686 1 98.19 42 LYS B O 1
ATOM 3369 N N . LYS B 1 43 ? -27.438 13.336 -1.65 1 98.69 43 LYS B N 1
ATOM 3370 C CA . LYS B 1 43 ? -27.234 14.656 -1.067 1 98.69 43 LYS B CA 1
ATOM 3371 C C . LYS B 1 43 ? -26.062 14.664 -0.092 1 98.69 43 LYS B C 1
ATOM 3373 O O . LYS B 1 43 ? -26.156 14.102 1.001 1 98.69 43 LYS B O 1
ATOM 3378 N N . VAL B 1 44 ? -24.984 15.367 -0.5 1 98.88 44 VAL B N 1
ATOM 3379 C CA . VAL B 1 44 ? -23.766 15.281 0.299 1 98.88 44 VAL B CA 1
ATOM 3380 C C . VAL B 1 44 ? -23.531 16.609 1.01 1 98.88 44 VAL B C 1
ATOM 3382 O O . VAL B 1 44 ? -23.875 17.672 0.489 1 98.88 44 VAL B O 1
ATOM 3385 N N . LEU B 1 45 ? -22.984 16.516 2.199 1 98.94 45 LEU B N 1
ATOM 3386 C CA . LEU B 1 45 ? -22.406 17.688 2.867 1 98.94 45 LEU B CA 1
ATOM 3387 C C . LEU B 1 45 ? -20.984 17.938 2.387 1 98.94 45 LEU B C 1
ATOM 3389 O O . LEU B 1 45 ? -20.094 17.109 2.588 1 98.94 45 LEU B O 1
ATOM 3393 N N . LEU B 1 46 ? -20.812 19.031 1.711 1 98.88 46 LEU B N 1
ATOM 3394 C CA . LEU B 1 46 ? -19.484 19.438 1.303 1 98.88 46 LEU B CA 1
ATOM 3395 C C . LEU B 1 46 ? -18.781 20.203 2.42 1 98.88 46 LEU B C 1
ATOM 3397 O O . LEU B 1 46 ? -19.219 21.297 2.793 1 98.88 46 LEU B O 1
ATOM 3401 N N . VAL B 1 47 ? -17.766 19.609 2.961 1 98.88 47 VAL B N 1
ATOM 3402 C CA . VAL B 1 47 ? -17.047 20.156 4.105 1 98.88 47 VAL B CA 1
ATOM 3403 C C . VAL B 1 47 ? -15.734 20.781 3.643 1 98.88 47 VAL B C 1
ATOM 3405 O O . VAL B 1 47 ? -14.883 20.094 3.053 1 98.88 47 VAL B O 1
ATOM 3408 N N . THR B 1 48 ? -15.562 22.031 3.896 1 98.38 48 THR B N 1
ATOM 3409 C CA . THR B 1 48 ? -14.367 22.75 3.467 1 98.38 48 THR B CA 1
ATOM 3410 C C . THR B 1 48 ? -14.117 23.969 4.344 1 98.38 48 THR B C 1
ATOM 3412 O O . THR B 1 48 ? -14.844 24.203 5.316 1 98.38 48 THR B O 1
ATOM 3415 N N . ASP B 1 49 ? -13.031 24.625 4.156 1 95.81 49 ASP B N 1
ATOM 3416 C CA . ASP B 1 49 ? -12.75 25.859 4.883 1 95.81 49 ASP B CA 1
ATOM 3417 C C . ASP B 1 49 ? -13.07 27.094 4.031 1 95.81 49 ASP B C 1
ATOM 3419 O O . ASP B 1 49 ? -13.07 27.016 2.801 1 95.81 49 ASP B O 1
ATOM 3423 N N . PRO B 1 50 ? -13.352 28.234 4.664 1 96.06 50 PRO B N 1
ATOM 3424 C CA . PRO B 1 50 ? -13.766 29.438 3.938 1 96.06 50 PRO B CA 1
ATOM 3425 C C . PRO B 1 50 ? -12.719 29.906 2.934 1 96.06 50 PRO B C 1
ATOM 3427 O O . PRO B 1 50 ? -13.07 30.406 1.856 1 96.06 50 PRO B O 1
ATOM 3430 N N . GLY B 1 51 ? -11.508 29.797 3.287 1 91.94 51 GLY B N 1
ATOM 3431 C CA . GLY B 1 51 ? -10.453 30.234 2.393 1 91.94 51 GLY B CA 1
ATOM 3432 C C . GLY B 1 51 ? -10.422 29.484 1.08 1 91.94 51 GLY B C 1
ATOM 3433 O O . GLY B 1 51 ? -10.375 30.094 0.008 1 91.94 51 GLY B O 1
ATOM 3434 N N . ILE B 1 52 ? -10.5 28.203 1.137 1 92.12 52 ILE B N 1
ATOM 3435 C CA . ILE B 1 52 ? -10.5 27.328 -0.033 1 92.12 52 ILE B CA 1
ATOM 3436 C C . ILE B 1 52 ? -11.75 27.594 -0.872 1 92.12 52 ILE B C 1
ATOM 3438 O O . ILE B 1 52 ? -11.68 27.656 -2.102 1 92.12 52 ILE B O 1
ATOM 3442 N N . TYR B 1 53 ? -12.82 27.766 -0.206 1 95.25 53 TYR B N 1
ATOM 3443 C CA . TYR B 1 53 ? -14.07 28.016 -0.909 1 95.25 53 TYR B CA 1
ATOM 3444 C C . TYR B 1 53 ? -14.023 29.359 -1.642 1 95.25 53 TYR B C 1
ATOM 3446 O O . TYR B 1 53 ? -14.414 29.438 -2.811 1 95.25 53 TYR B O 1
ATOM 3454 N N . GLN B 1 54 ? -13.547 30.312 -1 1 94.12 54 GLN B N 1
ATOM 3455 C CA . GLN B 1 54 ? -13.5 31.641 -1.575 1 94.12 54 GLN B CA 1
ATOM 3456 C C . GLN B 1 54 ? -12.523 31.703 -2.748 1 94.12 54 GLN B C 1
ATOM 3458 O O . GLN B 1 54 ? -12.734 32.469 -3.699 1 94.12 54 GLN B O 1
ATOM 3463 N N . ALA B 1 55 ? -11.562 30.875 -2.668 1 91.81 55 ALA B N 1
ATOM 3464 C CA . ALA B 1 55 ? -10.562 30.828 -3.732 1 91.81 55 ALA B CA 1
ATOM 3465 C C . ALA B 1 55 ? -11.102 30.109 -4.961 1 91.81 55 ALA B C 1
ATOM 3467 O O . ALA B 1 55 ? -10.461 30.094 -6.016 1 91.81 55 ALA B O 1
ATOM 3468 N N . GLY B 1 56 ? -12.25 29.453 -4.84 1 94.06 56 GLY B N 1
ATOM 3469 C CA . GLY B 1 56 ? -12.883 28.797 -5.973 1 94.06 56 GLY B CA 1
ATOM 3470 C C . GLY B 1 56 ? -12.391 27.375 -6.195 1 94.06 56 GLY B C 1
ATOM 3471 O O . GLY B 1 56 ? -12.734 26.75 -7.195 1 94.06 56 GLY B O 1
ATOM 3472 N N . VAL B 1 57 ? -11.648 26.859 -5.277 1 93.75 57 VAL B N 1
ATOM 3473 C CA . VAL B 1 57 ? -11.008 25.562 -5.426 1 93.75 57 VAL B CA 1
ATOM 3474 C C . VAL B 1 57 ? -12.07 24.453 -5.43 1 93.75 57 VAL B C 1
ATOM 3476 O O . VAL B 1 57 ? -11.867 23.391 -6.016 1 93.75 57 VAL B O 1
ATOM 3479 N N . THR B 1 58 ? -13.234 24.703 -4.824 1 96.94 58 THR B N 1
ATOM 3480 C CA . THR B 1 58 ? -14.273 23.688 -4.699 1 96.94 58 THR B CA 1
ATOM 3481 C C . THR B 1 58 ? -15.133 23.641 -5.957 1 96.94 58 THR B C 1
ATOM 3483 O O . THR B 1 58 ? -15.914 22.703 -6.141 1 96.94 58 THR B O 1
ATOM 3486 N N . LYS B 1 59 ? -15.008 24.547 -6.84 1 97.31 59 LYS B N 1
ATOM 3487 C CA . LYS B 1 59 ? -15.906 24.672 -7.98 1 97.31 59 LYS B CA 1
ATOM 3488 C C . LYS B 1 59 ? -15.906 23.406 -8.836 1 97.31 59 LYS B C 1
ATOM 3490 O O . LYS B 1 59 ? -16.969 22.859 -9.133 1 97.31 59 LYS B O 1
ATOM 3495 N N . PRO B 1 60 ? -14.695 22.922 -9.227 1 98 60 PRO B N 1
ATOM 3496 C CA . PRO B 1 60 ? -14.703 21.688 -10.023 1 98 60 PRO B CA 1
ATOM 3497 C C . PRO B 1 60 ? -15.344 20.516 -9.297 1 98 60 PRO B C 1
ATOM 3499 O O . PRO B 1 60 ? -15.938 19.641 -9.93 1 98 60 PRO B O 1
ATOM 3502 N N . VAL B 1 61 ? -15.227 20.5 -8.016 1 98.5 61 VAL B N 1
ATOM 3503 C CA . VAL B 1 61 ? -15.82 19.453 -7.188 1 98.5 61 VAL B CA 1
ATOM 3504 C C . VAL B 1 61 ? -17.344 19.562 -7.25 1 98.5 61 VAL B C 1
ATOM 3506 O O . VAL B 1 61 ? -18.031 18.578 -7.523 1 98.5 61 VAL B O 1
ATOM 3509 N N . GLU B 1 62 ? -17.797 20.75 -7.016 1 98.5 62 GLU B N 1
ATOM 3510 C CA . GLU B 1 62 ? -19.234 21 -7.039 1 98.5 62 GLU B CA 1
ATOM 3511 C C . GLU B 1 62 ? -19.828 20.734 -8.422 1 98.5 62 GLU B C 1
ATOM 3513 O O . GLU B 1 62 ? -20.922 20.172 -8.539 1 98.5 62 GLU B O 1
ATOM 3518 N N . ASP B 1 63 ? -19.109 21.172 -9.461 1 98.44 63 ASP B N 1
ATOM 3519 C CA . ASP B 1 63 ? -19.578 20.953 -10.828 1 98.44 63 ASP B CA 1
ATOM 3520 C C . ASP B 1 63 ? -19.719 19.453 -11.133 1 98.44 63 ASP B C 1
ATOM 3522 O O . ASP B 1 63 ? -20.719 19.047 -11.727 1 98.44 63 ASP B O 1
ATOM 3526 N N . SER B 1 64 ? -18.75 18.688 -10.75 1 98.62 64 SER B N 1
ATOM 3527 C CA . SER B 1 64 ? -18.797 17.25 -10.984 1 98.62 64 SER B CA 1
ATOM 3528 C C . SER B 1 64 ? -19.984 16.609 -10.289 1 98.62 64 SER B C 1
ATOM 3530 O O . SER B 1 64 ? -20.688 15.773 -10.867 1 98.62 64 SER B O 1
ATOM 3532 N N . LEU B 1 65 ? -20.219 16.969 -9.039 1 98.69 65 LEU B N 1
ATOM 3533 C CA . LEU B 1 65 ? -21.344 16.438 -8.273 1 98.69 65 LEU B CA 1
ATOM 3534 C C . LEU B 1 65 ? -22.672 16.828 -8.906 1 98.69 65 LEU B C 1
ATOM 3536 O O . LEU B 1 65 ? -23.547 15.977 -9.086 1 98.69 65 LEU B O 1
ATOM 3540 N N . LYS B 1 66 ? -22.797 18.062 -9.273 1 98.25 66 LYS B N 1
ATOM 3541 C CA . LYS B 1 66 ? -24.016 18.562 -9.883 1 98.25 66 LYS B CA 1
ATOM 3542 C C . LYS B 1 66 ? -24.312 17.859 -11.211 1 98.25 66 LYS B C 1
ATOM 3544 O O . LYS B 1 66 ? -25.453 17.5 -11.484 1 98.25 66 LYS B O 1
ATOM 3549 N N . GLU B 1 67 ? -23.328 17.734 -11.977 1 98.25 67 GLU B N 1
ATOM 3550 C CA . GLU B 1 67 ? -23.469 17.078 -13.273 1 98.25 67 GLU B CA 1
ATOM 3551 C C . GLU B 1 67 ? -23.969 15.641 -13.117 1 98.25 67 GLU B C 1
ATOM 3553 O O . GLU B 1 67 ? -24.703 15.141 -13.977 1 98.25 67 GLU B O 1
ATOM 3558 N N . ALA B 1 68 ? -23.641 15.039 -12.023 1 98.19 68 ALA B N 1
ATOM 3559 C CA . ALA B 1 68 ? -24.047 13.656 -11.773 1 98.19 68 ALA B CA 1
ATOM 3560 C C . ALA B 1 68 ? -25.406 13.609 -11.094 1 98.19 68 ALA B C 1
ATOM 3562 O O . ALA B 1 68 ? -25.953 12.523 -10.836 1 98.19 68 ALA B O 1
ATOM 3563 N N . GLY B 1 69 ? -25.922 14.734 -10.75 1 98.25 69 GLY B N 1
ATOM 3564 C CA . GLY B 1 69 ? -27.234 14.805 -10.125 1 98.25 69 GLY B CA 1
ATOM 3565 C C . GLY B 1 69 ? -27.172 14.656 -8.617 1 98.25 69 GLY B C 1
ATOM 3566 O O . GLY B 1 69 ? -28.188 14.336 -7.984 1 98.25 69 GLY B O 1
ATOM 3567 N N . VAL B 1 70 ? -26.031 14.875 -8 1 98.56 70 VAL B N 1
ATOM 3568 C CA . VAL B 1 70 ? -25.875 14.82 -6.555 1 98.56 70 VAL B CA 1
ATOM 3569 C C . VAL B 1 70 ? -26.062 16.203 -5.953 1 98.56 70 VAL B C 1
ATOM 3571 O O . VAL B 1 70 ? -25.406 17.156 -6.363 1 98.56 70 VAL B O 1
ATOM 3574 N N . LYS B 1 71 ? -26.953 16.375 -5.008 1 98.69 71 LYS B N 1
ATOM 3575 C CA . LYS B 1 71 ? -27.188 17.656 -4.344 1 98.69 71 LYS B CA 1
ATOM 3576 C C . LYS B 1 71 ? -26.047 17.969 -3.363 1 98.69 71 LYS B C 1
ATOM 3578 O O . LYS B 1 71 ? -25.547 17.078 -2.686 1 98.69 71 LYS B O 1
ATOM 3583 N N . VAL B 1 72 ? -25.766 19.25 -3.299 1 98.69 72 VAL B N 1
ATOM 3584 C CA . VAL B 1 72 ? -24.656 19.656 -2.449 1 98.69 72 VAL B CA 1
ATOM 3585 C C . VAL B 1 72 ? -25.156 20.625 -1.381 1 98.69 72 VAL B C 1
ATOM 3587 O O . VAL B 1 72 ? -25.828 21.625 -1.693 1 98.69 72 VAL B O 1
ATOM 3590 N N . VAL B 1 73 ? -24.875 20.312 -0.15 1 98.75 73 VAL B N 1
ATOM 3591 C CA . VAL B 1 73 ? -25.047 21.219 0.981 1 98.75 73 VAL B CA 1
ATOM 3592 C C . VAL B 1 73 ? -23.672 21.703 1.461 1 98.75 73 VAL B C 1
ATOM 3594 O O . VAL B 1 73 ? -22.812 20.891 1.835 1 98.75 73 VAL B O 1
ATOM 3597 N N . LEU B 1 74 ? -23.516 22.984 1.479 1 98.5 74 LEU B N 1
ATOM 3598 C CA . LEU B 1 74 ? -22.188 23.531 1.734 1 98.5 74 LEU B CA 1
ATOM 3599 C C . LEU B 1 74 ? -22 23.797 3.223 1 98.5 74 LEU B C 1
ATOM 3601 O O . LEU B 1 74 ? -22.812 24.469 3.852 1 98.5 74 LEU B O 1
ATOM 3605 N N . PHE B 1 75 ? -21 23.25 3.812 1 98.62 75 PHE B N 1
ATOM 3606 C CA . PHE B 1 75 ? -20.469 23.562 5.133 1 98.62 75 PHE B CA 1
ATOM 3607 C C . PHE B 1 75 ? -19.047 24.094 5.035 1 98.62 75 PHE B C 1
ATOM 3609 O O . PHE B 1 75 ? -18.078 23.344 5.168 1 98.62 75 PHE B O 1
ATOM 3616 N N . ASN B 1 76 ? -18.844 25.359 4.887 1 97.88 76 ASN B N 1
ATOM 3617 C CA . ASN B 1 76 ? -17.547 25.984 4.684 1 97.88 76 ASN B CA 1
ATOM 3618 C C . ASN B 1 76 ? -17.078 26.75 5.93 1 97.88 76 ASN B C 1
ATOM 3620 O O . ASN B 1 76 ? -16.672 27.906 5.84 1 97.88 76 ASN B O 1
ATOM 3624 N N . GLU B 1 77 ? -17.062 26.047 7.062 1 97.44 77 GLU B N 1
ATOM 3625 C CA . GLU B 1 77 ? -16.781 26.672 8.344 1 97.44 77 GLU B CA 1
ATOM 3626 C C . GLU B 1 77 ? -15.57 26.047 9.016 1 97.44 77 GLU B C 1
ATOM 3628 O O . GLU B 1 77 ? -15.266 26.344 10.172 1 97.44 77 GLU B O 1
ATOM 3633 N N . VAL B 1 78 ? -14.898 25.188 8.312 1 96.31 78 VAL B N 1
ATOM 3634 C CA . VAL B 1 78 ? -13.805 24.438 8.906 1 96.31 78 VAL B CA 1
ATOM 3635 C C . VAL B 1 78 ? -12.711 25.391 9.383 1 96.31 78 VAL B C 1
ATOM 3637 O O . VAL B 1 78 ? -12.391 26.375 8.703 1 96.31 78 VAL B O 1
ATOM 3640 N N . GLU B 1 79 ? -12.203 25.062 10.555 1 90.69 79 GLU B N 1
ATOM 3641 C CA . GLU B 1 79 ? -11.07 25.766 11.164 1 90.69 79 GLU B CA 1
ATOM 3642 C C . GLU B 1 79 ? -9.867 24.844 11.312 1 90.69 79 GLU B C 1
ATOM 3644 O O . GLU B 1 79 ? -10.023 23.625 11.422 1 90.69 79 GLU B O 1
ATOM 3649 N N . PRO B 1 80 ? -8.648 25.5 11.219 1 86.56 80 PRO B N 1
ATOM 3650 C CA . PRO B 1 80 ? -7.488 24.672 11.578 1 86.56 80 PRO B CA 1
ATOM 3651 C C . PRO B 1 80 ? -7.605 24.062 12.977 1 86.56 80 PRO B C 1
ATOM 3653 O O . PRO B 1 80 ? -8.125 24.703 13.891 1 86.56 80 PRO B O 1
ATOM 3656 N N . ASN B 1 81 ? -7.121 22.906 13.195 1 86.81 81 ASN B N 1
ATOM 3657 C CA . ASN B 1 81 ? -7.27 22.234 14.477 1 86.81 81 ASN B CA 1
ATOM 3658 C C . ASN B 1 81 ? -8.727 22.219 14.93 1 86.81 81 ASN B C 1
ATOM 3660 O O . ASN B 1 81 ? -9.062 22.797 15.969 1 86.81 81 ASN B O 1
ATOM 3664 N N . PRO B 1 82 ? -9.508 21.5 14.125 1 93.19 82 PRO B N 1
ATOM 3665 C CA . PRO B 1 82 ? -10.953 21.594 14.32 1 93.19 82 PRO B CA 1
ATOM 3666 C C . PRO B 1 82 ? -11.383 21.25 15.742 1 93.19 82 PRO B C 1
ATOM 3668 O O . PRO B 1 82 ? -11.07 20.156 16.234 1 93.19 82 PRO B O 1
ATOM 3671 N N . PRO B 1 83 ? -12.148 22.141 16.391 1 94.75 83 PRO B N 1
ATOM 3672 C CA . PRO B 1 83 ? -12.625 21.891 17.75 1 94.75 83 PRO B CA 1
ATOM 3673 C C . PRO B 1 83 ? -13.906 21.047 17.781 1 94.75 83 PRO B C 1
ATOM 3675 O O . PRO B 1 83 ? -14.633 20.984 16.781 1 94.75 83 PRO B O 1
ATOM 3678 N N . THR B 1 84 ? -14.227 20.516 18.938 1 96.75 84 THR B N 1
ATOM 3679 C CA . THR B 1 84 ? -15.398 19.672 19.125 1 96.75 84 THR B CA 1
ATOM 3680 C C . THR B 1 84 ? -16.688 20.453 18.828 1 96.75 84 THR B C 1
ATOM 3682 O O . THR B 1 84 ? -17.656 19.875 18.328 1 96.75 84 THR B O 1
ATOM 3685 N N . LYS B 1 85 ? -16.688 21.719 19.125 1 96.75 85 LYS B N 1
ATOM 3686 C CA . LYS B 1 85 ? -17.875 22.531 18.875 1 96.75 85 LYS B CA 1
ATOM 3687 C C . LYS B 1 85 ? -18.188 22.594 17.391 1 96.75 85 LYS B C 1
ATOM 3689 O O . LYS B 1 85 ? -19.359 22.609 17 1 96.75 85 LYS B O 1
ATOM 3694 N N . LEU B 1 86 ? -17.188 22.688 16.625 1 97.62 86 LEU B N 1
ATOM 3695 C CA . LEU B 1 86 ? -17.359 22.734 15.172 1 97.62 86 LEU B CA 1
ATOM 3696 C C . LEU B 1 86 ? -17.922 21.406 14.656 1 97.62 86 LEU B C 1
ATOM 3698 O O . LEU B 1 86 ? -18.75 21.406 13.75 1 97.62 86 LEU B O 1
ATOM 3702 N N . ILE B 1 87 ? -17.469 20.297 15.219 1 98.44 87 ILE B N 1
ATOM 3703 C CA . ILE B 1 87 ? -17.938 18.969 14.844 1 98.44 87 ILE B CA 1
ATOM 3704 C C . ILE B 1 87 ? -19.438 18.859 15.148 1 98.44 87 ILE B C 1
ATOM 3706 O O . ILE B 1 87 ? -20.219 18.391 14.312 1 98.44 87 ILE B O 1
ATOM 3710 N N . ALA B 1 88 ? -19.766 19.328 16.312 1 98.06 88 ALA B N 1
ATOM 3711 C CA . ALA B 1 88 ? -21.172 19.297 16.719 1 98.06 88 ALA B CA 1
ATOM 3712 C C . ALA B 1 88 ? -22.047 20.109 15.758 1 98.06 88 ALA B C 1
ATOM 3714 O O . ALA B 1 88 ? -23.141 19.672 15.383 1 98.06 88 ALA B O 1
ATOM 3715 N N . ARG B 1 89 ? -21.547 21.25 15.422 1 98.25 89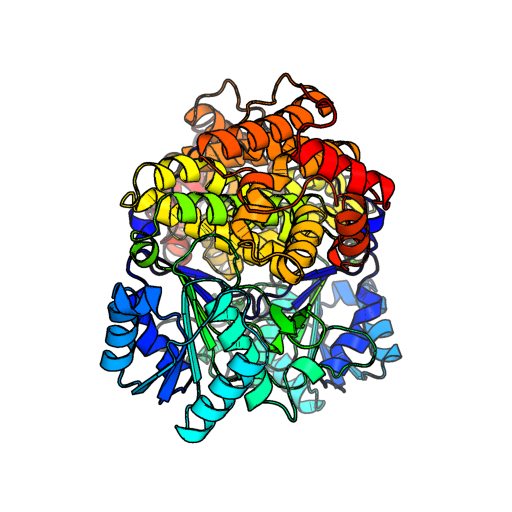 ARG B N 1
ATOM 3716 C CA . ARG B 1 89 ? -22.266 22.109 14.484 1 98.25 89 ARG B CA 1
ATOM 3717 C C . ARG B 1 89 ? -22.422 21.422 13.133 1 98.25 89 ARG B C 1
ATOM 3719 O O . ARG B 1 89 ? -23.5 21.422 12.547 1 98.25 89 ARG B O 1
ATOM 3726 N N . GLY B 1 90 ? -21.375 20.859 12.617 1 98.62 90 GLY B N 1
ATOM 3727 C CA . GLY B 1 90 ? -21.406 20.156 11.344 1 98.62 90 GLY B CA 1
ATOM 3728 C C . GLY B 1 90 ? -22.344 18.969 11.352 1 98.62 90 GLY B C 1
ATOM 3729 O O . GLY B 1 90 ? -23.047 18.719 10.367 1 98.62 90 GLY B O 1
ATOM 3730 N N . SER B 1 91 ? -22.344 18.234 12.453 1 98.69 91 SER B N 1
ATOM 3731 C CA . SER B 1 91 ? -23.219 17.062 12.586 1 98.69 91 SER B CA 1
ATOM 3732 C C . SER B 1 91 ? -24.688 17.484 12.57 1 98.69 91 SER B C 1
ATOM 3734 O O . SER B 1 91 ? -25.516 16.844 11.914 1 98.69 91 SER B O 1
ATOM 3736 N N . ALA B 1 92 ? -24.953 18.516 13.352 1 98.56 92 ALA B N 1
ATOM 3737 C CA . ALA B 1 92 ? -26.312 19.031 13.359 1 98.56 92 ALA B CA 1
ATOM 3738 C C . ALA B 1 92 ? -26.734 19.484 11.969 1 98.56 92 ALA B C 1
ATOM 3740 O O . ALA B 1 92 ? -27.859 19.219 11.539 1 98.56 92 ALA B O 1
ATOM 3741 N N . PHE B 1 93 ? -25.859 20.156 11.305 1 98.62 93 PHE B N 1
ATOM 3742 C CA . PHE B 1 93 ? -26.125 20.688 9.969 1 98.62 93 PHE B CA 1
ATOM 3743 C C . PHE B 1 93 ? -26.375 19.547 8.984 1 98.62 93 PHE B C 1
ATOM 3745 O O . PHE B 1 93 ? -27.266 19.625 8.148 1 98.62 93 PHE B O 1
ATOM 3752 N N . TYR B 1 94 ? -25.578 18.5 9.055 1 98.81 94 TYR B N 1
ATOM 3753 C CA . TYR B 1 94 ? -25.734 17.281 8.258 1 98.81 94 TYR B CA 1
ATOM 3754 C C . TYR B 1 94 ? -27.125 16.688 8.422 1 98.81 94 TYR B C 1
ATOM 3756 O O . TYR B 1 94 ? -27.781 16.359 7.434 1 98.81 94 TYR B O 1
ATOM 3764 N N . LEU B 1 95 ? -27.547 16.547 9.648 1 98.56 95 LEU B N 1
ATOM 3765 C CA . LEU B 1 95 ? -28.828 15.922 9.969 1 98.56 95 LEU B CA 1
ATOM 3766 C C . LEU B 1 95 ? -29.984 16.828 9.578 1 98.56 95 LEU B C 1
ATOM 3768 O O . LEU B 1 95 ? -30.984 16.359 9.023 1 98.56 95 LEU B O 1
ATOM 3772 N N . GLU B 1 96 ? -29.828 18.094 9.844 1 98.44 96 GLU B N 1
ATOM 3773 C CA . GLU B 1 96 ? -30.875 19.062 9.539 1 98.44 96 GLU B CA 1
ATOM 3774 C C . GLU B 1 96 ? -31.172 19.109 8.039 1 98.44 96 GLU B C 1
ATOM 3776 O O . GLU B 1 96 ? -32.281 19.391 7.629 1 98.44 96 GLU B O 1
ATOM 3781 N N . ASN B 1 97 ? -30.234 18.844 7.242 1 98.69 97 ASN B N 1
ATOM 3782 C CA . ASN B 1 97 ? -30.375 18.953 5.793 1 98.69 97 ASN B CA 1
ATOM 3783 C C . ASN B 1 97 ? -30.578 17.594 5.148 1 98.69 97 ASN B C 1
ATOM 3785 O O . ASN B 1 97 ? -30.562 17.469 3.924 1 98.69 97 ASN B O 1
ATOM 3789 N N . ASP B 1 98 ? -30.641 16.547 5.898 1 98.44 98 ASP B N 1
ATOM 3790 C CA . ASP B 1 98 ? -30.922 15.195 5.441 1 98.44 98 ASP B CA 1
ATOM 3791 C C . ASP B 1 98 ? -29.859 14.703 4.469 1 98.44 98 ASP B C 1
ATOM 3793 O O . ASP B 1 98 ? -30.172 14.172 3.398 1 98.44 98 ASP B O 1
ATOM 3797 N N . CYS B 1 99 ? -28.641 15.016 4.801 1 98.81 99 CYS B N 1
ATOM 3798 C CA . CYS B 1 99 ? -27.531 14.523 3.986 1 98.81 99 CYS B CA 1
ATOM 3799 C C . CYS B 1 99 ? -27.359 13.016 4.168 1 98.81 99 CYS B C 1
ATOM 3801 O O . CYS B 1 99 ? -27.734 12.461 5.199 1 98.81 99 CYS B O 1
ATOM 3803 N N . ASP B 1 100 ? -26.797 12.359 3.15 1 98.75 100 ASP B N 1
ATOM 3804 C CA . ASP B 1 100 ? -26.562 10.914 3.227 1 98.75 100 ASP B CA 1
ATOM 3805 C C . ASP B 1 100 ? -25.141 10.57 2.836 1 98.75 100 ASP B C 1
ATOM 3807 O O . ASP B 1 100 ? -24.828 9.422 2.521 1 98.75 100 ASP B O 1
ATOM 3811 N N . GLY B 1 101 ? -24.25 11.555 2.762 1 98.69 101 GLY B N 1
ATOM 3812 C CA . GLY B 1 101 ? -22.844 11.398 2.477 1 98.69 101 GLY B CA 1
ATOM 3813 C C . GLY B 1 101 ? -22.031 12.656 2.75 1 98.69 101 GLY B C 1
ATOM 3814 O O . GLY B 1 101 ? -22.594 13.695 3.08 1 98.69 101 GLY B O 1
ATOM 3815 N N . LEU B 1 102 ? -20.766 12.531 2.68 1 98.94 102 LEU B N 1
ATOM 3816 C CA . LEU B 1 102 ? -19.828 13.617 2.939 1 98.94 102 LEU B CA 1
ATOM 3817 C C . LEU B 1 102 ? -18.797 13.727 1.82 1 98.94 102 LEU B C 1
ATOM 3819 O O . LEU B 1 102 ? -18.375 12.711 1.266 1 98.94 102 LEU B O 1
ATOM 3823 N N . VAL B 1 103 ? -18.406 14.898 1.471 1 98.88 103 VAL B N 1
ATOM 3824 C CA . VAL B 1 103 ? -17.281 15.211 0.607 1 98.88 103 VAL B CA 1
ATOM 3825 C C . VAL B 1 103 ? -16.391 16.266 1.269 1 98.88 103 VAL B C 1
ATOM 3827 O O . VAL B 1 103 ? -16.844 17.391 1.518 1 98.88 103 VAL B O 1
ATOM 3830 N N . ALA B 1 104 ? -15.219 15.891 1.599 1 98.81 104 ALA B N 1
ATOM 3831 C CA . ALA B 1 104 ? -14.281 16.812 2.23 1 98.81 104 ALA B CA 1
ATOM 3832 C C . ALA B 1 104 ? -13.281 17.359 1.217 1 98.81 104 ALA B C 1
ATOM 3834 O O . ALA B 1 104 ? -12.578 16.594 0.558 1 98.81 104 ALA B O 1
ATOM 3835 N N . VAL B 1 105 ? -13.227 18.656 1.09 1 98.44 105 VAL B N 1
ATOM 3836 C CA . VAL B 1 105 ? -12.312 19.312 0.159 1 98.44 105 VAL B CA 1
ATOM 3837 C C . VAL B 1 105 ? -11.352 20.203 0.928 1 98.44 105 VAL B C 1
ATOM 3839 O O . VAL B 1 105 ? -11.773 21.109 1.653 1 98.44 105 VAL B O 1
ATOM 3842 N N . GLY B 1 106 ? -10.117 19.969 0.835 1 96.75 106 GLY B N 1
ATOM 3843 C CA . GLY B 1 106 ? -9.125 20.797 1.516 1 96.75 106 GLY B CA 1
ATOM 3844 C C . GLY B 1 106 ? -7.977 19.984 2.094 1 96.75 106 GLY B C 1
ATOM 3845 O O . GLY B 1 106 ? -7.527 19.016 1.488 1 96.75 106 GLY B O 1
ATOM 3846 N N . GLY B 1 107 ? -7.449 20.484 3.172 1 94.12 107 GLY B N 1
ATOM 3847 C CA . GLY B 1 107 ? -6.371 19.781 3.855 1 94.12 107 GLY B CA 1
ATOM 3848 C C . GLY B 1 107 ? -6.863 18.891 4.984 1 94.12 107 GLY B C 1
ATOM 3849 O O . GLY B 1 107 ? -7.996 18.406 4.961 1 94.12 107 GLY B O 1
ATOM 3850 N N . GLY B 1 108 ? -5.988 18.625 5.891 1 94.5 108 GLY B N 1
ATOM 3851 C CA . GLY B 1 108 ? -6.262 17.734 7 1 94.5 108 GLY B CA 1
ATOM 3852 C C . GLY B 1 108 ? -7.414 18.188 7.871 1 94.5 108 GLY B C 1
ATOM 3853 O O . GLY B 1 108 ? -8.219 17.375 8.328 1 94.5 108 GLY B O 1
ATOM 3854 N N . SER B 1 109 ? -7.496 19.484 8.086 1 95.19 109 SER B N 1
ATOM 3855 C CA . SER B 1 109 ? -8.547 20.016 8.953 1 95.19 109 SER B CA 1
ATOM 3856 C C . SER B 1 109 ? -9.93 19.719 8.375 1 95.19 109 SER B C 1
ATOM 3858 O O . SER B 1 109 ? -10.852 19.359 9.117 1 95.19 109 SER B O 1
ATOM 3860 N N . SER B 1 110 ? -10.094 19.938 7.078 1 97.62 110 SER B N 1
ATOM 3861 C CA . SER B 1 110 ? -11.367 19.641 6.426 1 97.62 110 SER B CA 1
ATOM 3862 C C . SER B 1 110 ? -11.695 18.156 6.488 1 97.62 110 SER B C 1
ATOM 3864 O O . SER B 1 110 ? -12.836 17.781 6.777 1 97.62 110 SER B O 1
ATOM 3866 N N . MET B 1 111 ? -10.734 17.344 6.27 1 97.88 111 MET B N 1
ATOM 3867 C CA . MET B 1 111 ? -10.953 15.898 6.223 1 97.88 111 MET B CA 1
ATOM 3868 C C . MET B 1 111 ? -11.195 15.336 7.617 1 97.88 111 MET B C 1
ATOM 3870 O O . MET B 1 111 ? -12.062 14.484 7.809 1 97.88 111 MET B O 1
ATOM 3874 N N . ASP B 1 112 ? -10.453 15.828 8.562 1 97.56 112 ASP B N 1
ATOM 3875 C CA . ASP B 1 112 ? -10.68 15.398 9.938 1 97.56 112 ASP B CA 1
ATOM 3876 C C . ASP B 1 112 ? -12.062 15.828 10.43 1 97.56 112 ASP B C 1
ATOM 3878 O O . ASP B 1 112 ? -12.734 15.078 11.141 1 97.56 112 ASP B O 1
ATOM 3882 N N . THR B 1 113 ? -12.422 17.062 10.055 1 98.5 113 THR B N 1
ATOM 3883 C CA . THR B 1 113 ? -13.758 17.531 10.398 1 98.5 113 THR B CA 1
ATOM 3884 C C . THR B 1 113 ? -14.828 16.625 9.812 1 98.5 113 THR B C 1
ATOM 3886 O O . THR B 1 113 ? -15.75 16.203 10.516 1 98.5 113 THR B O 1
ATOM 3889 N N . ALA B 1 114 ? -14.695 16.281 8.57 1 98.81 114 ALA B N 1
ATOM 3890 C CA . ALA B 1 114 ? -15.672 15.43 7.902 1 98.81 114 ALA B CA 1
ATOM 3891 C C . ALA B 1 114 ? -15.727 14.047 8.555 1 98.81 114 ALA B C 1
ATOM 3893 O O . ALA B 1 114 ? -16.812 13.5 8.773 1 98.81 114 ALA B O 1
ATOM 3894 N N . LYS B 1 115 ? -14.594 13.461 8.828 1 98.62 115 LYS B N 1
ATOM 3895 C CA . LYS B 1 115 ? -14.539 12.172 9.508 1 98.62 115 LYS B CA 1
ATOM 3896 C C . LYS B 1 115 ? -15.25 12.219 10.859 1 98.62 115 LYS B C 1
ATOM 3898 O O . LYS B 1 115 ? -16.031 11.328 11.188 1 98.62 115 LYS B O 1
ATOM 3903 N N . ALA B 1 116 ? -14.961 13.258 11.602 1 98.62 116 ALA B N 1
ATOM 3904 C CA . ALA B 1 116 ? -15.539 13.391 12.938 1 98.62 116 ALA B CA 1
ATOM 3905 C C . ALA B 1 116 ? -17.047 13.617 12.867 1 98.62 116 ALA B C 1
ATOM 3907 O O . ALA B 1 116 ? -17.797 13.094 13.695 1 98.62 116 ALA B O 1
ATOM 3908 N N . ILE B 1 117 ? -17.484 14.438 11.898 1 98.75 117 ILE B N 1
ATOM 3909 C CA . ILE B 1 117 ? -18.906 14.578 11.656 1 98.75 117 ILE B CA 1
ATOM 3910 C C . ILE B 1 117 ? -19.531 13.203 11.375 1 98.75 117 ILE B C 1
ATOM 3912 O O . ILE B 1 117 ? -20.578 12.859 11.93 1 98.75 117 ILE B O 1
ATOM 3916 N N . GLY B 1 118 ? -18.844 12.414 10.531 1 98.81 118 GLY B N 1
ATOM 3917 C CA . GLY B 1 118 ? -19.297 11.062 10.234 1 98.81 118 GLY B CA 1
ATOM 3918 C C . GLY B 1 118 ? -19.469 10.211 11.477 1 98.81 118 GLY B C 1
ATOM 3919 O O . GLY B 1 118 ? -20.453 9.469 11.602 1 98.81 118 GLY B O 1
ATOM 3920 N N . VAL B 1 119 ? -18.562 10.32 12.391 1 98.56 119 VAL B N 1
ATOM 3921 C CA . VAL B 1 119 ? -18.625 9.555 13.633 1 98.56 119 VAL B CA 1
ATOM 3922 C C . VAL B 1 119 ? -19.844 9.969 14.438 1 98.56 119 VAL B C 1
ATOM 3924 O O . VAL B 1 119 ? -20.609 9.117 14.898 1 98.56 119 VAL B O 1
ATOM 3927 N N . GLU B 1 120 ? -20.078 11.234 14.57 1 98.5 120 GLU B N 1
ATOM 3928 C CA . GLU B 1 120 ? -21.172 11.711 15.414 1 98.5 120 GLU B CA 1
ATOM 3929 C C . GLU B 1 120 ? -22.516 11.367 14.812 1 98.5 120 GLU B C 1
ATOM 3931 O O . GLU B 1 120 ? -23.484 11.094 15.539 1 98.5 120 GLU B O 1
ATOM 3936 N N . VAL B 1 121 ? -22.641 11.359 13.516 1 98.44 121 VAL B N 1
ATOM 3937 C CA . VAL B 1 121 ? -23.953 11.133 12.906 1 98.44 121 VAL B CA 1
ATOM 3938 C C . VAL B 1 121 ? -24.25 9.633 12.867 1 98.44 121 VAL B C 1
ATOM 3940 O O . VAL B 1 121 ? -25.391 9.227 12.703 1 98.44 121 VAL B O 1
ATOM 3943 N N . SER B 1 122 ? -23.203 8.844 12.992 1 98.06 122 SER B N 1
ATOM 3944 C CA . SER B 1 122 ? -23.375 7.398 12.906 1 98.06 122 SER B CA 1
ATOM 3945 C C . SER B 1 122 ? -23.359 6.754 14.289 1 98.06 122 SER B C 1
ATOM 3947 O O . SER B 1 122 ? -23.531 5.539 14.414 1 98.06 122 SER B O 1
ATOM 3949 N N . HIS B 1 123 ? -23.062 7.512 15.305 1 97.75 123 HIS B N 1
ATOM 3950 C CA . HIS B 1 123 ? -22.984 7.012 16.672 1 97.75 123 HIS B CA 1
ATOM 3951 C C . HIS B 1 123 ? -23.75 7.91 17.625 1 97.75 123 HIS B C 1
ATOM 3953 O O . HIS B 1 123 ? -24.078 9.055 17.297 1 97.75 123 HIS B O 1
ATOM 3959 N N . GLU B 1 124 ? -24.031 7.336 18.906 1 95.94 124 GLU B N 1
ATOM 3960 C CA . GLU B 1 124 ? -24.625 8.141 19.969 1 95.94 124 GLU B CA 1
ATOM 3961 C C . GLU B 1 124 ? -23.578 8.93 20.719 1 95.94 124 GLU B C 1
ATOM 3963 O O . GLU B 1 124 ? -22.484 8.422 20.984 1 95.94 124 GLU B O 1
ATOM 3968 N N . GLY B 1 125 ? -23.891 10.133 20.969 1 94.56 125 GLY B N 1
ATOM 3969 C CA . GLY B 1 125 ? -22.969 10.945 21.734 1 94.56 125 GLY B CA 1
ATOM 3970 C C . GLY B 1 125 ? -22.047 11.781 20.875 1 94.56 125 GLY B C 1
ATOM 3971 O O . GLY B 1 125 ? -22.328 12.016 19.688 1 94.56 125 GLY B O 1
ATOM 3972 N N . SER B 1 126 ? -21.016 12.312 21.516 1 96.5 126 SER B N 1
ATOM 3973 C CA . SER B 1 126 ? -20.062 13.188 20.844 1 96.5 126 SER B CA 1
ATOM 3974 C C . SER B 1 126 ? -18.812 12.43 20.406 1 96.5 126 SER B C 1
ATOM 3976 O O . SER B 1 126 ? -18.547 11.328 20.891 1 96.5 126 SER B O 1
ATOM 3978 N N . VAL B 1 127 ? -18.094 13 19.453 1 97.31 127 VAL B N 1
ATOM 3979 C CA . VAL B 1 127 ? -16.859 12.391 18.984 1 97.31 127 VAL B CA 1
ATOM 3980 C C . VAL B 1 127 ? -15.898 12.188 20.156 1 97.31 127 VAL B C 1
ATOM 3982 O O . VAL B 1 127 ? -15.078 11.266 20.141 1 97.31 127 VAL B O 1
ATOM 3985 N N . LEU B 1 128 ? -16.031 12.945 21.203 1 96.12 128 LEU B N 1
ATOM 3986 C CA . LEU B 1 128 ? -15.211 12.836 22.406 1 96.12 128 LEU B CA 1
ATOM 3987 C C . LEU B 1 128 ? -15.383 11.469 23.047 1 96.12 128 LEU B C 1
ATOM 3989 O O . LEU B 1 128 ? -14.445 10.938 23.641 1 96.12 128 LEU B O 1
ATOM 3993 N N . ASP B 1 129 ? -16.562 10.922 22.953 1 96.88 129 ASP B N 1
ATOM 3994 C CA . ASP B 1 129 ? -16.844 9.617 23.531 1 96.88 129 ASP B CA 1
ATOM 3995 C C . ASP B 1 129 ? -16.062 8.516 22.844 1 96.88 129 ASP B C 1
ATOM 3997 O O . ASP B 1 129 ? -15.93 7.406 23.375 1 96.88 129 ASP B O 1
ATOM 4001 N N . TYR B 1 130 ? -15.57 8.844 21.734 1 97.25 130 TYR B N 1
ATOM 4002 C CA . TYR B 1 130 ? -14.906 7.848 20.906 1 97.25 130 TYR B CA 1
ATOM 4003 C C . TYR B 1 130 ? -13.43 8.164 20.75 1 97.25 130 TYR B C 1
ATOM 4005 O O . TYR B 1 130 ? -12.797 7.75 19.766 1 97.25 130 TYR B O 1
ATOM 4013 N N . GLU B 1 131 ? -12.898 8.984 21.625 1 95.19 131 GLU B N 1
ATOM 4014 C CA . GLU B 1 131 ? -11.461 9.211 21.688 1 95.19 131 GLU B CA 1
ATOM 4015 C C . GLU B 1 131 ? -10.695 7.895 21.812 1 95.19 131 GLU B C 1
ATOM 4017 O O . GLU B 1 131 ? -11.109 7 22.547 1 95.19 131 GLU B O 1
ATOM 4022 N N . ALA B 1 132 ? -9.617 7.758 21.047 1 91.44 132 ALA B N 1
ATOM 4023 C CA . ALA B 1 132 ? -8.766 6.574 21.172 1 91.44 132 ALA B CA 1
ATOM 4024 C C . ALA B 1 132 ? -7.984 6.598 22.484 1 91.44 132 ALA B C 1
ATOM 4026 O O . ALA B 1 132 ? -6.781 6.863 22.484 1 91.44 132 ALA B O 1
ATOM 4027 N N . ALA B 1 133 ? -8.609 6.289 23.531 1 89.38 133 ALA B N 1
ATOM 4028 C CA . ALA B 1 133 ? -8.047 6.297 24.875 1 89.38 133 ALA B CA 1
ATOM 4029 C C . ALA B 1 133 ? -8.742 5.266 25.766 1 89.38 133 ALA B C 1
ATOM 4031 O O . ALA B 1 133 ? -9.836 4.789 25.438 1 89.38 133 ALA B O 1
ATOM 4032 N N . ASP B 1 134 ? -8.094 4.926 26.812 1 89.75 134 ASP B N 1
ATOM 4033 C CA . ASP B 1 134 ? -8.648 3.963 27.766 1 89.75 134 ASP B CA 1
ATOM 4034 C C . ASP B 1 134 ? -9.961 4.473 28.359 1 89.75 134 ASP B C 1
ATOM 4036 O O . ASP B 1 134 ? -10.07 5.652 28.703 1 89.75 134 ASP B O 1
ATOM 4040 N N . GLY B 1 135 ? -10.891 3.584 28.438 1 91.88 135 GLY B N 1
ATOM 4041 C CA . GLY B 1 135 ? -12.156 3.914 29.078 1 91.88 135 GLY B CA 1
ATOM 4042 C C . GLY B 1 135 ? -13.156 4.551 28.125 1 91.88 135 GLY B C 1
ATOM 4043 O O . GLY B 1 135 ? -14.297 4.82 28.516 1 91.88 135 GLY B O 1
ATOM 4044 N N . LYS B 1 136 ? -12.758 4.793 26.891 1 94.69 136 LYS B N 1
ATOM 4045 C CA . LYS B 1 136 ? -13.633 5.383 25.875 1 94.69 136 LYS B CA 1
ATOM 4046 C C . LYS B 1 136 ? -14.328 4.305 25.062 1 94.69 136 LYS B C 1
ATOM 4048 O O . LYS B 1 136 ? -14.023 3.117 25.188 1 94.69 136 LYS B O 1
ATOM 4053 N N . LYS B 1 137 ? -15.297 4.691 24.312 1 95.44 137 LYS B N 1
ATOM 4054 C CA . LYS B 1 137 ? -16.078 3.768 23.484 1 95.44 137 LYS B CA 1
ATOM 4055 C C . LYS B 1 137 ? -15.359 3.479 22.172 1 95.44 137 LYS B C 1
ATOM 4057 O O . LYS B 1 137 ? -14.734 4.367 21.578 1 95.44 137 LYS B O 1
ATOM 4062 N N . PRO B 1 138 ? -15.422 2.244 21.734 1 94.31 138 PRO B N 1
ATOM 4063 C CA . PRO B 1 138 ? -14.922 1.945 20.391 1 94.31 138 PRO B CA 1
ATOM 4064 C C . PRO B 1 138 ? -15.891 2.379 19.297 1 94.31 138 PRO B C 1
ATOM 4066 O O . PRO B 1 138 ? -17.094 2.504 19.547 1 94.31 138 PRO B O 1
ATOM 4069 N N . LEU B 1 139 ? -15.383 2.615 18.141 1 95.75 139 LEU B N 1
ATOM 4070 C CA . LEU B 1 139 ? -16.266 2.791 16.984 1 95.75 139 LEU B CA 1
ATOM 4071 C C . LEU B 1 139 ? -16.953 1.479 16.625 1 95.75 139 LEU B C 1
ATOM 4073 O O . LEU B 1 139 ? -16.297 0.434 16.547 1 95.75 139 LEU B O 1
ATOM 4077 N N . GLU B 1 140 ? -18.172 1.548 16.406 1 95.12 140 GLU B N 1
ATOM 4078 C CA . GLU B 1 140 ? -18.938 0.332 16.125 1 95.12 140 GLU B CA 1
ATOM 4079 C C . GLU B 1 140 ? -19.531 0.36 14.727 1 95.12 140 GLU B C 1
ATOM 4081 O O . GLU B 1 140 ? -19.844 -0.689 14.156 1 95.12 140 GLU B O 1
ATOM 4086 N N . ASN B 1 141 ? -19.703 1.574 14.234 1 96.5 141 ASN B N 1
ATOM 4087 C CA . ASN B 1 141 ? -20.344 1.737 12.938 1 96.5 141 ASN B CA 1
ATOM 4088 C C . ASN B 1 141 ? -19.422 2.428 11.938 1 96.5 141 ASN B C 1
ATOM 4090 O O . ASN B 1 141 ? -18.672 3.326 12.305 1 96.5 141 ASN B O 1
ATOM 4094 N N . ARG B 1 142 ? -19.547 1.934 10.711 1 97.19 142 ARG B N 1
ATOM 4095 C CA . ARG B 1 142 ? -18.891 2.674 9.633 1 97.19 142 ARG B CA 1
ATOM 4096 C C . ARG B 1 142 ? -19.562 4.031 9.43 1 97.19 142 ARG B C 1
ATOM 4098 O O . ARG B 1 142 ? -20.781 4.152 9.508 1 97.19 142 ARG B O 1
ATOM 4105 N N . ILE B 1 143 ? -18.781 5.07 9.227 1 98.38 143 ILE B N 1
ATOM 4106 C CA . ILE B 1 143 ? -19.328 6.395 8.969 1 98.38 143 ILE B CA 1
ATOM 4107 C C . ILE B 1 143 ? -20.016 6.41 7.605 1 98.38 143 ILE B C 1
ATOM 4109 O O . ILE B 1 143 ? -19.812 5.508 6.789 1 98.38 143 ILE B O 1
ATOM 4113 N N . PRO B 1 144 ? -20.891 7.441 7.328 1 98.38 144 PRO B N 1
ATOM 4114 C CA . PRO B 1 144 ? -21.469 7.551 5.988 1 98.38 144 PRO B CA 1
ATOM 4115 C C . PRO B 1 144 ? -20.422 7.695 4.895 1 98.38 144 PRO B C 1
ATOM 4117 O O . PRO B 1 144 ? -19.25 7.992 5.188 1 98.38 144 PRO B O 1
ATOM 4120 N N . THR B 1 145 ? -20.875 7.457 3.689 1 98.56 145 THR B N 1
ATOM 4121 C CA . THR B 1 145 ? -19.953 7.59 2.561 1 98.56 145 THR B CA 1
ATOM 4122 C C . THR B 1 145 ? -19.188 8.906 2.639 1 98.56 145 THR B C 1
ATOM 4124 O O . THR B 1 145 ? -19.797 9.977 2.746 1 98.56 145 THR B O 1
ATOM 4127 N N . LEU B 1 146 ? -17.922 8.82 2.658 1 98.88 146 LEU B N 1
ATOM 4128 C CA . LEU B 1 146 ? -17.031 9.977 2.68 1 98.88 146 LEU B CA 1
ATOM 4129 C C . LEU B 1 146 ? -16.047 9.922 1.528 1 98.88 146 LEU B C 1
ATOM 4131 O O . LEU B 1 146 ? -15.312 8.945 1.38 1 98.88 146 LEU B O 1
ATOM 4135 N N . ALA B 1 147 ? -16.047 10.906 0.695 1 98.88 147 ALA B N 1
ATOM 4136 C CA . ALA B 1 147 ? -14.992 11.133 -0.289 1 98.88 147 ALA B CA 1
ATOM 4137 C C . ALA B 1 147 ? -14.078 12.273 0.14 1 98.88 147 ALA B C 1
ATOM 4139 O O . ALA B 1 147 ? -14.547 13.312 0.595 1 98.88 147 ALA B O 1
ATOM 4140 N N . THR B 1 148 ? -12.836 12.047 0.048 1 98.81 148 THR B N 1
ATOM 4141 C CA . THR B 1 148 ? -11.867 13.094 0.345 1 98.81 148 THR B CA 1
ATOM 4142 C C . THR B 1 148 ? -11.195 13.586 -0.933 1 98.81 148 THR B C 1
ATOM 4144 O O . THR B 1 148 ? -10.883 12.797 -1.822 1 98.81 148 THR B O 1
ATOM 4147 N N . ILE B 1 149 ? -11.055 14.883 -1.041 1 98.75 149 ILE B N 1
ATOM 4148 C CA . ILE B 1 149 ? -10.414 15.578 -2.152 1 98.75 149 ILE B CA 1
ATOM 4149 C C . ILE B 1 149 ? -9.312 16.5 -1.621 1 98.75 149 ILE B C 1
ATOM 4151 O O . ILE B 1 149 ? -9.555 17.688 -1.377 1 98.75 149 ILE B O 1
ATOM 4155 N N . PRO B 1 150 ? -8.141 15.961 -1.561 1 98.44 150 PRO B N 1
ATOM 4156 C CA . PRO B 1 150 ? -7.074 16.797 -1.003 1 98.44 150 PRO B CA 1
ATOM 4157 C C . PRO B 1 150 ? -6.691 17.953 -1.924 1 98.44 150 PRO B C 1
ATOM 4159 O O . PRO B 1 150 ? -6.598 17.766 -3.141 1 98.44 150 PRO B O 1
ATOM 4162 N N . THR B 1 151 ? -6.5 19.078 -1.301 1 97.44 151 THR B N 1
ATOM 4163 C CA . THR B 1 151 ? -6.02 20.25 -2.029 1 97.44 151 THR B CA 1
ATOM 4164 C C . THR B 1 151 ? -4.656 20.688 -1.506 1 97.44 151 THR B C 1
ATOM 4166 O O . THR B 1 151 ? -4.137 21.734 -1.911 1 97.44 151 THR B O 1
ATOM 4169 N N . THR B 1 152 ? -4.141 19.953 -0.576 1 95.44 152 THR B N 1
ATOM 4170 C CA . THR B 1 152 ? -2.756 20.062 -0.126 1 95.44 152 THR B CA 1
ATOM 4171 C C . THR B 1 152 ? -2.061 18.703 -0.193 1 95.44 152 THR B C 1
ATOM 4173 O O . THR B 1 152 ? -2.719 17.672 -0.333 1 95.44 152 THR B O 1
ATOM 4176 N N . ALA B 1 153 ? -0.788 18.734 -0.204 1 96.69 153 ALA B N 1
ATOM 4177 C CA . ALA B 1 153 ? 0.016 17.516 -0.258 1 96.69 153 ALA B CA 1
ATOM 4178 C C . ALA B 1 153 ? 0.894 17.375 0.983 1 96.69 153 ALA B C 1
ATOM 4180 O O . ALA B 1 153 ? 2.113 17.547 0.91 1 96.69 153 ALA B O 1
ATOM 4181 N N . GLY B 1 154 ? 0.251 17 2.127 1 94.88 154 GLY B N 1
ATOM 4182 C CA . GLY B 1 154 ? 1.043 16.938 3.346 1 94.88 154 GLY B CA 1
ATOM 4183 C C . GLY B 1 154 ? 0.531 15.922 4.348 1 94.88 154 GLY B C 1
ATOM 4184 O O . GLY B 1 154 ? 1.159 14.883 4.555 1 94.88 154 GLY B O 1
ATOM 4185 N N . THR B 1 155 ? -0.653 16.031 4.797 1 91.38 155 THR B N 1
ATOM 4186 C CA . THR B 1 155 ? -1.183 15.297 5.938 1 91.38 155 THR B CA 1
ATOM 4187 C C . THR B 1 155 ? -1.466 13.844 5.566 1 91.38 155 THR B C 1
ATOM 4189 O O . THR B 1 155 ? -1.437 12.961 6.422 1 91.38 155 THR B O 1
ATOM 4192 N N . GLY B 1 156 ? -1.798 13.656 4.316 1 95.94 156 GLY B N 1
ATOM 4193 C CA . GLY B 1 156 ? -2.207 12.32 3.922 1 95.94 156 GLY B CA 1
ATOM 4194 C C . GLY B 1 156 ? -3.535 11.898 4.527 1 95.94 156 GLY B C 1
ATOM 4195 O O . GLY B 1 156 ? -3.922 10.734 4.441 1 95.94 156 GLY B O 1
ATOM 4196 N N . SER B 1 157 ? -4.258 12.766 5.117 1 96.06 157 SER B N 1
ATOM 4197 C CA . SER B 1 157 ? -5.504 12.477 5.816 1 96.06 157 SER B CA 1
ATOM 4198 C C . SER B 1 157 ? -6.52 11.82 4.883 1 96.06 157 SER B C 1
ATOM 4200 O O . SER B 1 157 ? -7.441 11.141 5.34 1 96.06 157 SER B O 1
ATOM 4202 N N . GLU B 1 158 ? -6.355 12 3.619 1 97.75 158 GLU B N 1
ATOM 4203 C CA . GLU B 1 158 ? -7.277 11.438 2.635 1 97.75 158 GLU B CA 1
ATOM 4204 C C . GLU B 1 158 ? -7.262 9.914 2.67 1 97.75 158 GLU B C 1
ATOM 4206 O O . GLU B 1 158 ? -8.211 9.266 2.225 1 97.75 158 GLU B O 1
ATOM 4211 N N . VAL B 1 159 ? -6.152 9.305 3.271 1 97.44 159 VAL B N 1
ATOM 4212 C CA . VAL B 1 159 ? -6.082 7.852 3.273 1 97.44 159 VAL B CA 1
ATOM 4213 C C . VAL B 1 159 ? -5.828 7.344 4.691 1 97.44 159 VAL B C 1
ATOM 4215 O O . VAL B 1 159 ? -5.676 6.141 4.91 1 97.44 159 VAL B O 1
ATOM 4218 N N . THR B 1 160 ? -5.742 8.25 5.645 1 95.94 160 THR B N 1
ATOM 4219 C CA . THR B 1 160 ? -5.5 7.812 7.016 1 95.94 160 THR B CA 1
ATOM 4220 C C . THR B 1 160 ? -6.801 7.348 7.672 1 95.94 160 THR B C 1
ATOM 4222 O O . THR B 1 160 ? -7.891 7.629 7.168 1 95.94 160 THR B O 1
ATOM 4225 N N . GLN B 1 161 ? -6.66 6.68 8.773 1 95.25 161 GLN B N 1
ATOM 4226 C CA . GLN B 1 161 ? -7.789 6.137 9.523 1 95.25 161 GLN B CA 1
ATOM 4227 C C . GLN B 1 161 ? -7.977 6.871 10.844 1 95.25 161 GLN B C 1
ATOM 4229 O O . GLN B 1 161 ? -8.398 6.273 11.844 1 95.25 161 GLN B O 1
ATOM 4234 N N . TRP B 1 162 ? -7.547 8.141 10.844 1 93.69 162 TRP B N 1
ATOM 4235 C CA . TRP B 1 162 ? -7.574 8.914 12.078 1 93.69 162 TRP B CA 1
ATOM 4236 C C . TRP B 1 162 ? -8.102 10.32 11.836 1 93.69 162 TRP B C 1
ATOM 4238 O O . TRP B 1 162 ? -7.941 10.867 10.742 1 93.69 162 TRP B O 1
ATOM 4248 N N . ALA B 1 163 ? -8.742 10.82 12.781 1 95.62 163 ALA B N 1
ATOM 4249 C CA . ALA B 1 163 ? -9.078 12.242 12.859 1 95.62 163 ALA B CA 1
ATOM 4250 C C . ALA B 1 163 ? -8.539 12.859 14.141 1 95.62 163 ALA B C 1
ATOM 4252 O O . ALA B 1 163 ? -8.672 12.289 15.227 1 95.62 163 ALA B O 1
ATOM 4253 N N . VAL B 1 164 ? -7.91 13.977 13.977 1 93 164 VAL B N 1
ATOM 4254 C CA . VAL B 1 164 ? -7.367 14.703 15.125 1 93 164 VAL B CA 1
ATOM 4255 C C . VAL B 1 164 ? -8.25 15.914 15.43 1 93 164 VAL B C 1
ATOM 4257 O O . VAL B 1 164 ? -8.391 16.812 14.609 1 93 164 VAL B O 1
ATOM 4260 N N . ILE B 1 165 ? -8.805 15.922 16.609 1 94.81 165 ILE B N 1
ATOM 4261 C CA . ILE B 1 165 ? -9.781 16.922 17 1 94.81 165 ILE B CA 1
ATOM 4262 C C . ILE B 1 165 ? -9.328 17.625 18.281 1 94.81 165 ILE B C 1
ATOM 4264 O O . ILE B 1 165 ? -8.703 16.984 19.141 1 94.81 165 ILE B O 1
ATOM 4268 N N . THR B 1 166 ? -9.625 18.891 18.375 1 92.31 166 THR B N 1
ATOM 4269 C CA . THR B 1 166 ? -9.25 19.656 19.562 1 92.31 166 THR B CA 1
ATOM 4270 C C . THR B 1 166 ? -10.375 19.672 20.578 1 92.31 166 THR B C 1
ATOM 4272 O O . THR B 1 166 ? -11.508 20.062 20.266 1 92.31 166 THR B O 1
ATOM 4275 N N . ASP B 1 167 ? -10.062 19.172 21.75 1 93.56 167 ASP B N 1
ATOM 4276 C CA . ASP B 1 167 ? -10.93 19.391 22.891 1 93.56 167 ASP B CA 1
ATOM 4277 C C . ASP B 1 167 ? -10.656 20.75 23.547 1 93.56 167 ASP B C 1
ATOM 4279 O O . ASP B 1 167 ? -9.695 20.891 24.312 1 93.56 167 ASP B O 1
ATOM 4283 N N . GLU B 1 168 ? -11.523 21.641 23.344 1 90 168 GLU B N 1
ATOM 4284 C CA . GLU B 1 168 ? -11.305 23.016 23.797 1 90 168 GLU B CA 1
ATOM 4285 C C . GLU B 1 168 ? -11.273 23.094 25.328 1 90 168 GLU B C 1
ATOM 4287 O O . GLU B 1 168 ? -10.539 23.906 25.891 1 90 168 GLU B O 1
ATOM 4292 N N . LYS B 1 169 ? -12.031 22.312 25.953 1 90.81 169 LYS B N 1
ATOM 4293 C CA . LYS B 1 169 ? -12.086 22.344 27.406 1 90.81 169 LYS B CA 1
ATOM 4294 C C . LYS B 1 169 ? -10.766 21.875 28.016 1 90.81 169 LYS B C 1
ATOM 4296 O O . LYS B 1 169 ? -10.227 22.516 28.906 1 90.81 169 LYS B O 1
ATOM 4301 N N . ARG B 1 170 ? -10.211 20.812 27.5 1 88.5 170 ARG B N 1
ATOM 4302 C CA . ARG B 1 170 ? -8.977 20.234 28.031 1 88.5 170 ARG B CA 1
ATOM 4303 C C . ARG B 1 170 ? -7.754 20.906 27.391 1 88.5 170 ARG B C 1
ATOM 4305 O O . ARG B 1 170 ? -6.629 20.703 27.844 1 88.5 170 ARG B O 1
ATOM 4312 N N . GLU B 1 171 ? -7.988 21.672 26.344 1 86.31 171 GLU B N 1
ATOM 4313 C CA . GLU B 1 171 ? -6.898 22.234 25.547 1 86.31 171 GLU B CA 1
ATOM 4314 C C . GLU B 1 171 ? -5.926 21.156 25.094 1 86.31 171 GLU B C 1
ATOM 4316 O O . GLU B 1 171 ? -4.715 21.281 25.281 1 86.31 171 GLU B O 1
ATOM 4321 N N . TYR B 1 172 ? -6.531 20.203 24.516 1 86.81 172 TYR B N 1
ATOM 4322 C CA . TYR B 1 172 ? -5.816 19 24.109 1 86.81 172 TYR B CA 1
ATOM 4323 C C . TYR B 1 172 ? -6.355 18.469 22.781 1 86.81 172 TYR B C 1
ATOM 4325 O O . TYR B 1 172 ? -7.562 18.516 22.531 1 86.81 172 TYR B O 1
ATOM 4333 N N . LYS B 1 173 ? -5.402 17.953 21.953 1 89.44 173 LYS B N 1
ATOM 4334 C CA . LYS B 1 173 ? -5.805 17.297 20.703 1 89.44 173 LYS B CA 1
ATOM 4335 C C . LYS B 1 173 ? -5.875 15.781 20.891 1 89.44 173 LYS B C 1
ATOM 4337 O O . LYS B 1 173 ? -4.91 15.156 21.328 1 89.44 173 LYS B O 1
ATOM 4342 N N . PHE B 1 174 ? -7.027 15.242 20.562 1 90.69 174 PHE B N 1
ATOM 4343 C CA . PHE B 1 174 ? -7.176 13.797 20.688 1 90.69 174 PHE B CA 1
ATOM 4344 C C . PHE B 1 174 ? -7.461 13.156 19.344 1 90.69 174 PHE B C 1
ATOM 4346 O O . PHE B 1 174 ? -7.883 13.836 18.406 1 90.69 174 PHE B O 1
ATOM 4353 N N . ASN B 1 175 ? -7.207 11.867 19.281 1 92.06 175 ASN B N 1
ATOM 4354 C CA . ASN B 1 175 ? -7.426 11.102 18.062 1 92.06 175 ASN B CA 1
ATOM 4355 C C . ASN B 1 175 ? -8.641 10.188 18.188 1 92.06 175 ASN B C 1
ATOM 4357 O O . ASN B 1 175 ? -8.898 9.633 19.266 1 92.06 175 ASN B O 1
ATOM 4361 N N . THR B 1 176 ? -9.391 10.141 17.219 1 94.75 176 THR B N 1
ATOM 4362 C CA . THR B 1 176 ? -10.414 9.125 17.016 1 94.75 176 THR B CA 1
ATOM 4363 C C . THR B 1 176 ? -10.188 8.383 15.695 1 94.75 176 THR B C 1
ATOM 4365 O O . THR B 1 176 ? -9.781 8.977 14.703 1 94.75 176 THR B O 1
ATOM 4368 N N . GLY B 1 177 ? -10.32 7.035 15.828 1 93.88 177 GLY B N 1
ATOM 4369 C CA . GLY B 1 177 ? -10 6.438 14.547 1 93.88 177 GLY B CA 1
ATOM 4370 C C . GLY B 1 177 ? -10.164 4.93 14.531 1 93.88 177 GLY B C 1
ATOM 4371 O O . GLY B 1 177 ? -10.758 4.355 15.453 1 93.88 177 GLY B O 1
ATOM 4372 N N . GLY B 1 178 ? -9.602 4.309 13.438 1 92.69 178 GLY B N 1
ATOM 4373 C CA . GLY B 1 178 ? -9.758 2.924 13.023 1 92.69 178 GLY B CA 1
ATOM 4374 C C . GLY B 1 178 ? -10.328 2.779 11.625 1 92.69 178 GLY B C 1
ATOM 4375 O O . GLY B 1 178 ? -10.594 3.775 10.953 1 92.69 178 GLY B O 1
ATOM 4376 N N . PRO B 1 179 ? -10.484 1.583 11.227 1 93.62 179 PRO B N 1
ATOM 4377 C CA . PRO B 1 179 ? -10.914 1.334 9.852 1 93.62 179 PRO B CA 1
ATOM 4378 C C . PRO B 1 179 ? -12.312 1.864 9.562 1 93.62 179 PRO B C 1
ATOM 4380 O O . PRO B 1 179 ? -12.641 2.166 8.406 1 93.62 179 PRO B O 1
ATOM 4383 N N . LEU B 1 180 ? -13.109 2.107 10.555 1 96.38 180 LEU B N 1
ATOM 4384 C CA . LEU B 1 180 ? -14.516 2.461 10.391 1 96.38 180 LEU B CA 1
ATOM 4385 C C . LEU B 1 180 ? -14.672 3.959 10.141 1 96.38 180 LEU B C 1
ATOM 4387 O O . LEU B 1 180 ? -15.742 4.414 9.719 1 96.38 180 LEU B O 1
ATOM 4391 N N . ILE B 1 181 ? -13.602 4.75 10.32 1 97.19 181 ILE B N 1
ATOM 4392 C CA . ILE B 1 181 ? -13.68 6.199 10.156 1 97.19 181 ILE B CA 1
ATOM 4393 C C . ILE B 1 181 ? -13.078 6.602 8.812 1 97.19 181 ILE B C 1
ATOM 4395 O O . ILE B 1 181 ? -13.258 7.734 8.359 1 97.19 181 ILE B O 1
ATOM 4399 N N . ALA B 1 182 ? -12.336 5.688 8.133 1 97.25 182 ALA B N 1
ATOM 4400 C CA . ALA B 1 182 ? -11.578 5.992 6.918 1 97.25 182 ALA B CA 1
ATOM 4401 C C . ALA B 1 182 ? -12.508 6.379 5.773 1 97.25 182 ALA B C 1
ATOM 4403 O O . ALA B 1 182 ? -13.648 5.91 5.703 1 97.25 182 ALA B O 1
ATOM 4404 N N . ALA B 1 183 ? -12.008 7.242 4.887 1 98.31 183 ALA B N 1
ATOM 4405 C CA . ALA B 1 183 ? -12.773 7.598 3.695 1 98.31 183 ALA B CA 1
ATOM 4406 C C . ALA B 1 183 ? -13.086 6.363 2.854 1 98.31 183 ALA B C 1
ATOM 4408 O O . ALA B 1 183 ? -12.344 5.383 2.877 1 98.31 183 ALA B O 1
ATOM 4409 N N . HIS B 1 184 ? -14.25 6.441 2.25 1 98.25 184 HIS B N 1
ATOM 4410 C CA . HIS B 1 184 ? -14.594 5.383 1.304 1 98.25 184 HIS B CA 1
ATOM 4411 C C . HIS B 1 184 ? -13.828 5.555 -0.006 1 98.25 184 HIS B C 1
ATOM 4413 O O . HIS B 1 184 ? -13.492 4.566 -0.665 1 98.25 184 HIS B O 1
ATOM 4419 N N . LEU B 1 185 ? -13.594 6.797 -0.347 1 98.56 185 LEU B N 1
ATOM 4420 C CA . LEU B 1 185 ? -12.984 7.172 -1.617 1 98.56 185 LEU B CA 1
ATOM 4421 C C . LEU B 1 185 ? -12.109 8.414 -1.452 1 98.56 185 LEU B C 1
ATOM 4423 O O . LEU B 1 185 ? -12.492 9.359 -0.763 1 98.56 185 LEU B O 1
ATOM 4427 N N . THR B 1 186 ? -10.961 8.359 -2.039 1 98.81 186 THR B N 1
ATOM 4428 C CA . THR B 1 186 ? -10.219 9.602 -2.246 1 98.81 186 THR B CA 1
ATOM 4429 C C . THR B 1 186 ? -9.945 9.828 -3.73 1 98.81 186 THR B C 1
ATOM 4431 O O . THR B 1 186 ? -9.672 8.875 -4.465 1 98.81 186 THR B O 1
ATOM 4434 N N . ILE B 1 187 ? -10.148 11 -4.199 1 98.81 187 ILE B N 1
ATOM 4435 C CA . ILE B 1 187 ? -9.727 11.406 -5.535 1 98.81 187 ILE B CA 1
ATOM 4436 C C . ILE B 1 187 ? -8.633 12.461 -5.434 1 98.81 187 ILE B C 1
ATOM 4438 O O . ILE B 1 187 ? -8.859 13.562 -4.914 1 98.81 187 ILE B O 1
ATOM 4442 N N . ILE B 1 188 ? -7.508 12.133 -5.883 1 98.69 188 ILE B N 1
ATOM 4443 C CA . ILE B 1 188 ? -6.348 13.016 -5.855 1 98.69 188 ILE B CA 1
ATOM 4444 C C . ILE B 1 188 ? -6.121 13.609 -7.238 1 98.69 188 ILE B C 1
ATOM 4446 O O . ILE B 1 188 ? -5.754 12.898 -8.18 1 98.69 188 ILE B O 1
ATOM 4450 N N . ASP B 1 189 ? -6.363 14.867 -7.375 1 98.62 189 AS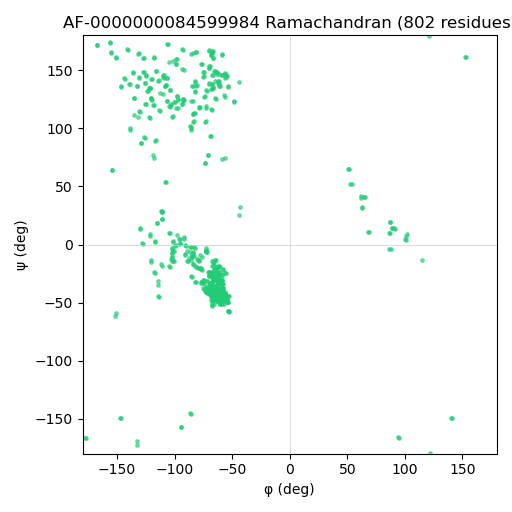P B N 1
ATOM 4451 C CA . ASP B 1 189 ? -6.176 15.625 -8.617 1 98.62 189 ASP B CA 1
ATOM 4452 C C . ASP B 1 189 ? -5.195 16.781 -8.414 1 98.62 189 ASP B C 1
ATOM 4454 O O . ASP B 1 189 ? -5.535 17.781 -7.785 1 98.62 189 ASP B O 1
ATOM 4458 N N . PRO B 1 190 ? -4.008 16.656 -8.984 1 97.38 190 PRO B N 1
ATOM 4459 C CA . PRO B 1 190 ? -2.982 17.688 -8.758 1 97.38 190 PRO B CA 1
ATOM 4460 C C . PRO B 1 190 ? -3.393 19.062 -9.273 1 97.38 190 PRO B C 1
ATOM 4462 O O . PRO B 1 190 ? -2.83 20.078 -8.852 1 97.38 190 PRO B O 1
ATOM 4465 N N . GLU B 1 191 ? -4.344 19.141 -10.125 1 97.5 191 GLU B N 1
ATOM 4466 C CA . GLU B 1 191 ? -4.812 20.438 -10.602 1 97.5 191 GLU B CA 1
ATOM 4467 C C . GLU B 1 191 ? -5.383 21.266 -9.461 1 97.5 191 GLU B C 1
ATOM 4469 O O . GLU B 1 191 ? -5.336 22.5 -9.508 1 97.5 191 GLU B O 1
ATOM 4474 N N . LEU B 1 192 ? -5.832 20.625 -8.484 1 97.44 192 LEU B N 1
ATOM 4475 C CA . LEU B 1 192 ? -6.438 21.312 -7.348 1 97.44 192 LEU B CA 1
ATOM 4476 C C . LEU B 1 192 ? -5.367 21.797 -6.379 1 97.44 192 LEU B C 1
ATOM 4478 O O . LEU B 1 192 ? -5.68 22.484 -5.402 1 97.44 192 LEU B O 1
ATOM 4482 N N . HIS B 1 193 ? -4.102 21.5 -6.664 1 96.75 193 HIS B N 1
ATOM 4483 C CA . HIS B 1 193 ? -3.002 21.859 -5.773 1 96.75 193 HIS B CA 1
ATOM 4484 C C . HIS B 1 193 ? -2.242 23.078 -6.285 1 96.75 193 HIS B C 1
ATOM 4486 O O . HIS B 1 193 ? -1.365 23.594 -5.598 1 96.75 193 HIS B O 1
ATOM 4492 N N . THR B 1 194 ? -2.58 23.594 -7.398 1 94.94 194 THR B N 1
ATOM 4493 C CA . THR B 1 194 ? -1.749 24.578 -8.078 1 94.94 194 THR B CA 1
ATOM 4494 C C . THR B 1 194 ? -1.882 25.953 -7.414 1 94.94 194 THR B C 1
ATOM 4496 O O . THR B 1 194 ? -0.995 26.797 -7.543 1 94.94 194 THR B O 1
ATOM 4499 N N . SER B 1 195 ? -2.939 26.172 -6.703 1 89.62 195 SER B N 1
ATOM 4500 C CA . SER B 1 195 ? -3.148 27.484 -6.082 1 89.62 195 SER B CA 1
ATOM 4501 C C . SER B 1 195 ? -2.455 27.562 -4.727 1 89.62 195 SER B C 1
ATOM 4503 O O . SER B 1 195 ? -2.453 28.625 -4.086 1 89.62 195 SER B O 1
ATOM 4505 N N . MET B 1 196 ? -1.844 26.516 -4.293 1 92.94 196 MET B N 1
ATOM 4506 C CA . MET B 1 196 ? -1.172 26.484 -2.996 1 92.94 196 MET B CA 1
ATOM 4507 C C . MET B 1 196 ? -0.003 27.469 -2.975 1 92.94 196 MET B C 1
ATOM 4509 O O . MET B 1 196 ? 0.891 27.391 -3.82 1 92.94 196 MET B O 1
ATOM 4513 N N . PRO B 1 197 ? -0.007 28.359 -2.004 1 94.62 197 PRO B N 1
ATOM 4514 C CA . PRO B 1 197 ? 1.142 29.266 -1.893 1 94.62 197 PRO B CA 1
ATOM 4515 C C . PRO B 1 197 ? 2.428 28.531 -1.513 1 94.62 197 PRO B C 1
ATOM 4517 O O . PRO B 1 197 ? 2.379 27.438 -0.968 1 94.62 197 PRO B O 1
ATOM 4520 N N . PRO B 1 198 ? 3.543 29.156 -1.78 1 96.88 198 PRO B N 1
ATOM 4521 C CA . PRO B 1 198 ? 4.836 28.516 -1.518 1 96.88 198 PRO B CA 1
ATOM 4522 C C . PRO B 1 198 ? 5.004 28.094 -0.058 1 96.88 198 PRO B C 1
ATOM 4524 O O . PRO B 1 198 ? 5.473 27 0.22 1 96.88 198 PRO B O 1
ATOM 4527 N N . HIS B 1 199 ? 4.594 28.969 0.873 1 95.69 199 HIS B N 1
ATOM 4528 C CA . HIS B 1 199 ? 4.793 28.656 2.281 1 95.69 199 HIS B CA 1
ATOM 4529 C C . HIS B 1 199 ? 3.967 27.438 2.691 1 95.69 199 HIS B C 1
ATOM 4531 O O . HIS B 1 199 ? 4.418 26.625 3.5 1 95.69 199 HIS B O 1
ATOM 4537 N N . VAL B 1 200 ? 2.768 27.266 2.135 1 95.06 200 VAL B N 1
ATOM 4538 C CA . VAL B 1 200 ? 1.932 26.094 2.408 1 95.06 200 VAL B CA 1
ATOM 4539 C C . VAL B 1 200 ? 2.533 24.859 1.743 1 95.06 200 VAL B C 1
ATOM 4541 O O . VAL B 1 200 ? 2.535 23.781 2.324 1 95.06 200 VAL B O 1
ATOM 4544 N N . THR B 1 201 ? 3.082 25.078 0.51 1 97.5 201 THR B N 1
ATOM 4545 C CA . THR B 1 201 ? 3.771 24 -0.195 1 97.5 201 THR B CA 1
ATOM 4546 C C . THR B 1 201 ? 4.934 23.469 0.635 1 97.5 201 THR B C 1
ATOM 4548 O O . THR B 1 201 ? 5.105 22.266 0.769 1 97.5 201 THR B O 1
ATOM 4551 N N . ALA B 1 202 ? 5.648 24.375 1.254 1 97.75 202 ALA B N 1
ATOM 4552 C CA . ALA B 1 202 ? 6.816 24 2.051 1 97.75 202 ALA B CA 1
ATOM 4553 C C . ALA B 1 202 ? 6.406 23.219 3.291 1 97.75 202 ALA B C 1
ATOM 4555 O O . ALA B 1 202 ? 6.906 22.109 3.523 1 97.75 202 ALA B O 1
ATOM 4556 N N . MET B 1 203 ? 5.496 23.734 4.055 1 95.94 203 MET B N 1
ATOM 4557 C CA . MET B 1 203 ? 5.16 23.109 5.332 1 95.94 203 MET B CA 1
ATOM 4558 C C . MET B 1 203 ? 4.445 21.781 5.121 1 95.94 203 MET B C 1
ATOM 4560 O O . MET B 1 203 ? 4.715 20.812 5.828 1 95.94 203 MET B O 1
ATOM 4564 N N . THR B 1 204 ? 3.553 21.703 4.133 1 96.62 204 THR B N 1
ATOM 4565 C CA . THR B 1 204 ? 2.848 20.438 3.891 1 96.62 204 THR B CA 1
ATOM 4566 C C . THR B 1 204 ? 3.783 19.406 3.268 1 96.62 204 THR B C 1
ATOM 4568 O O . THR B 1 204 ? 3.734 18.234 3.619 1 96.62 204 THR B O 1
ATOM 4571 N N . GLY B 1 205 ? 4.617 19.844 2.33 1 98.19 205 GLY B N 1
ATOM 4572 C CA . GLY B 1 205 ? 5.574 18.938 1.729 1 98.19 205 GLY B CA 1
ATOM 4573 C C . GLY B 1 205 ? 6.527 18.328 2.736 1 98.19 205 GLY B C 1
ATOM 4574 O O . GLY B 1 205 ? 6.789 17.109 2.699 1 98.19 205 GLY B O 1
ATOM 4575 N N . ILE B 1 206 ? 7.031 19.125 3.637 1 98.25 206 ILE B N 1
ATOM 4576 C CA . ILE B 1 206 ? 7.93 18.625 4.668 1 98.25 206 ILE B CA 1
ATOM 4577 C C . ILE B 1 206 ? 7.16 17.734 5.641 1 98.25 206 ILE B C 1
ATOM 4579 O O . ILE B 1 206 ? 7.688 16.734 6.129 1 98.25 206 ILE B O 1
ATOM 4583 N N . ASP B 1 207 ? 5.934 18.062 5.867 1 97.31 207 ASP B N 1
ATOM 4584 C CA . ASP B 1 207 ? 5.09 17.219 6.699 1 97.31 207 ASP B CA 1
ATOM 4585 C C . ASP B 1 207 ? 4.977 15.812 6.105 1 97.31 207 ASP B C 1
ATOM 4587 O O . ASP B 1 207 ? 5.02 14.82 6.836 1 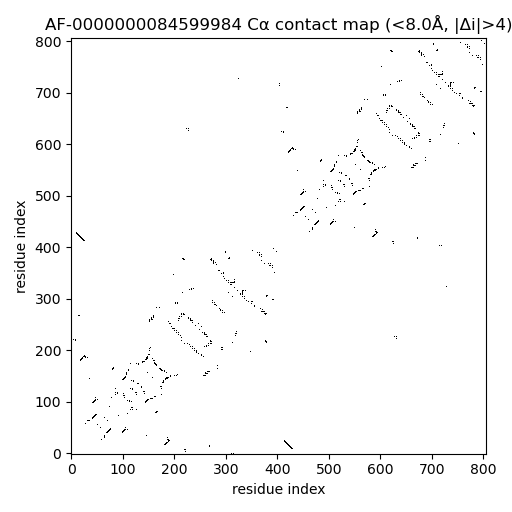97.31 207 ASP B O 1
ATOM 4591 N N . ALA B 1 208 ? 4.793 15.727 4.805 1 97.94 208 ALA B N 1
ATOM 4592 C CA . ALA B 1 208 ? 4.746 14.438 4.133 1 97.94 208 ALA B CA 1
ATOM 4593 C C . ALA B 1 208 ? 6.047 13.664 4.332 1 97.94 208 ALA B C 1
ATOM 4595 O O . ALA B 1 208 ? 6.027 12.461 4.621 1 97.94 208 ALA B O 1
ATOM 4596 N N . ILE B 1 209 ? 7.16 14.359 4.18 1 98.56 209 ILE B N 1
ATOM 4597 C CA . ILE B 1 209 ? 8.461 13.734 4.402 1 98.56 209 ILE B CA 1
ATOM 4598 C C . ILE B 1 209 ? 8.562 13.266 5.852 1 98.56 209 ILE B C 1
ATOM 4600 O O . ILE B 1 209 ? 9.062 12.164 6.113 1 98.56 209 ILE B O 1
ATOM 4604 N N . ALA B 1 210 ? 8.102 14.086 6.738 1 98.12 210 ALA B N 1
ATOM 4605 C CA . ALA B 1 210 ? 8.164 13.766 8.164 1 98.12 210 ALA B CA 1
ATOM 4606 C C . ALA B 1 210 ? 7.371 12.5 8.477 1 98.12 210 ALA B C 1
ATOM 4608 O O . ALA B 1 210 ? 7.848 11.617 9.195 1 98.12 210 ALA B O 1
ATOM 4609 N N . HIS B 1 211 ? 6.164 12.438 7.957 1 97.69 211 HIS B N 1
ATOM 4610 C CA . HIS B 1 211 ? 5.375 11.219 8.117 1 97.69 211 HIS B CA 1
ATOM 4611 C C . HIS B 1 211 ? 6.145 9.992 7.645 1 97.69 211 HIS B C 1
ATOM 4613 O O . HIS B 1 211 ? 6.23 8.992 8.359 1 97.69 211 HIS B O 1
ATOM 4619 N N . ALA B 1 212 ? 6.684 10.07 6.488 1 98.19 212 ALA B N 1
ATOM 4620 C CA . ALA B 1 212 ? 7.371 8.945 5.867 1 98.19 212 ALA B CA 1
ATOM 4621 C C . ALA B 1 212 ? 8.609 8.555 6.668 1 98.19 212 ALA B C 1
ATOM 4623 O O . ALA B 1 212 ? 8.82 7.375 6.965 1 98.19 212 ALA B O 1
ATOM 4624 N N . VAL B 1 213 ? 9.422 9.539 7.066 1 98.31 213 VAL B N 1
ATOM 4625 C CA . VAL B 1 213 ? 10.664 9.289 7.785 1 98.31 213 VAL B CA 1
ATOM 4626 C C . VAL B 1 213 ? 10.359 8.68 9.148 1 98.31 213 VAL B C 1
ATOM 4628 O O . VAL B 1 213 ? 10.984 7.699 9.555 1 98.31 213 VAL B O 1
ATOM 4631 N N . GLU B 1 214 ? 9.414 9.266 9.836 1 97.62 214 GLU B N 1
ATOM 4632 C CA . GLU B 1 214 ? 9.102 8.789 11.18 1 97.62 214 GLU B CA 1
ATOM 4633 C C . GLU B 1 214 ? 8.492 7.391 11.141 1 97.62 214 GLU B C 1
ATOM 4635 O O . GLU B 1 214 ? 8.859 6.527 11.938 1 97.62 214 GLU B O 1
ATOM 4640 N N . CYS B 1 215 ? 7.645 7.145 10.219 1 96.19 215 CYS B N 1
ATOM 4641 C CA . CYS B 1 215 ? 7.039 5.82 10.117 1 96.19 215 CYS B CA 1
ATOM 4642 C C . CYS B 1 215 ? 8.07 4.777 9.703 1 96.19 215 CYS B C 1
ATOM 4644 O O . CYS B 1 215 ? 8.031 3.641 10.172 1 96.19 215 CYS B O 1
ATOM 4646 N N . TYR B 1 216 ? 8.953 5.113 8.828 1 96.69 216 TYR B N 1
ATOM 4647 C CA . TYR B 1 216 ? 9.969 4.191 8.328 1 96.69 216 TYR B CA 1
ATOM 4648 C C . TYR B 1 216 ? 10.945 3.805 9.438 1 96.69 216 TYR B C 1
ATOM 4650 O O . TYR B 1 216 ? 11.445 2.676 9.461 1 96.69 216 TYR B O 1
ATOM 4658 N N . THR B 1 217 ? 11.172 4.719 10.367 1 96.5 217 THR B N 1
ATOM 4659 C CA . THR B 1 217 ? 12.242 4.508 11.336 1 96.5 217 THR B CA 1
ATOM 4660 C C . THR B 1 217 ? 11.68 4.047 12.672 1 96.5 217 THR B C 1
ATOM 4662 O O . THR B 1 217 ? 12.438 3.617 13.555 1 96.5 217 THR B O 1
ATOM 4665 N N . MET B 1 218 ? 10.383 4.109 12.828 1 94.19 218 MET B N 1
ATOM 4666 C CA . MET B 1 218 ? 9.789 3.791 14.117 1 94.19 218 MET B CA 1
ATOM 4667 C C . MET B 1 218 ? 9.898 2.297 14.414 1 94.19 218 MET B C 1
ATOM 4669 O O . MET B 1 218 ? 10.117 1.496 13.5 1 94.19 218 MET B O 1
ATOM 4673 N N . LYS B 1 219 ? 9.641 1.907 15.68 1 91.81 219 LYS B N 1
ATOM 4674 C CA . LYS B 1 219 ? 9.789 0.533 16.156 1 91.81 219 LYS B CA 1
ATOM 4675 C C . LYS B 1 219 ? 8.727 -0.377 15.547 1 91.81 219 LYS B C 1
ATOM 4677 O O . LYS B 1 219 ? 8.945 -1.582 15.398 1 91.81 219 LYS B O 1
ATOM 4682 N N . TYR B 1 220 ? 7.609 0.193 15.117 1 90.38 220 TYR B N 1
ATOM 4683 C CA . TYR B 1 220 ? 6.477 -0.601 14.648 1 90.38 220 TYR B CA 1
ATOM 4684 C C . TYR B 1 220 ? 6.5 -0.744 13.133 1 90.38 220 TYR B C 1
ATOM 4686 O O . TYR B 1 220 ? 5.578 -1.311 12.547 1 90.38 220 TYR B O 1
ATOM 4694 N N . ALA B 1 221 ? 7.539 -0.232 12.516 1 93 221 ALA B N 1
ATOM 4695 C CA . ALA B 1 221 ? 7.621 -0.282 11.062 1 93 221 ALA B CA 1
ATOM 4696 C C . ALA B 1 221 ? 7.512 -1.717 10.555 1 93 221 ALA B C 1
ATOM 4698 O O . ALA B 1 221 ? 7.949 -2.654 11.227 1 93 221 ALA B O 1
ATOM 4699 N N . GLN B 1 222 ? 6.949 -1.893 9.438 1 94.69 222 GLN B N 1
ATOM 4700 C CA . GLN B 1 222 ? 6.766 -3.174 8.766 1 94.69 222 GLN B CA 1
ATOM 4701 C C . GLN B 1 222 ? 6.973 -3.037 7.258 1 94.69 222 GLN B C 1
ATOM 4703 O O . GLN B 1 222 ? 6.977 -1.927 6.727 1 94.69 222 GLN B O 1
ATOM 4708 N N . PRO B 1 223 ? 7.074 -4.082 6.543 1 95.75 223 PRO B N 1
ATOM 4709 C CA . PRO B 1 223 ? 7.5 -4.031 5.141 1 95.75 223 PRO B CA 1
ATOM 4710 C C . PRO B 1 223 ? 6.555 -3.211 4.266 1 95.75 223 PRO B C 1
ATOM 4712 O O . PRO B 1 223 ? 7.004 -2.396 3.457 1 95.75 223 PRO B O 1
ATOM 4715 N N . VAL B 1 224 ? 5.301 -3.373 4.402 1 96.44 224 VAL B N 1
ATOM 4716 C CA . VAL B 1 224 ? 4.375 -2.662 3.527 1 96.44 224 VAL B CA 1
ATOM 4717 C C . VAL B 1 224 ? 4.453 -1.162 3.803 1 96.44 224 VAL B C 1
ATOM 4719 O O . VAL B 1 224 ? 4.457 -0.353 2.871 1 96.44 224 VAL B O 1
ATOM 4722 N N . THR B 1 225 ? 4.516 -0.727 5.074 1 96.75 225 THR B N 1
ATOM 4723 C CA . THR B 1 225 ? 4.652 0.694 5.375 1 96.75 225 THR B CA 1
ATOM 4724 C C . THR B 1 225 ? 6.023 1.208 4.945 1 96.75 225 THR B C 1
ATOM 4726 O O . THR B 1 225 ? 6.156 2.361 4.527 1 96.75 225 THR B O 1
ATOM 4729 N N . ASP B 1 226 ? 7.07 0.334 5.074 1 97 226 ASP B N 1
ATOM 4730 C CA . ASP B 1 226 ? 8.398 0.706 4.594 1 97 226 ASP B CA 1
ATOM 4731 C C . ASP B 1 226 ? 8.367 1.028 3.102 1 97 226 ASP B C 1
ATOM 4733 O O . ASP B 1 226 ? 8.977 2.008 2.662 1 97 226 ASP B O 1
ATOM 4737 N N . ALA B 1 227 ? 7.633 0.224 2.357 1 97.81 227 ALA B N 1
ATOM 4738 C CA . ALA B 1 227 ? 7.574 0.379 0.905 1 97.81 227 ALA B CA 1
ATOM 4739 C C . ALA B 1 227 ? 7.027 1.75 0.521 1 97.81 227 ALA B C 1
ATOM 4741 O O . ALA B 1 227 ? 7.66 2.49 -0.234 1 97.81 227 ALA B O 1
ATOM 4742 N N . VAL B 1 228 ? 5.934 2.088 1.096 1 98.06 228 VAL B N 1
ATOM 4743 C CA . VAL B 1 228 ? 5.266 3.326 0.708 1 98.06 228 VAL B CA 1
ATOM 4744 C C . VAL B 1 228 ? 5.996 4.52 1.318 1 98.06 228 VAL B C 1
ATOM 4746 O O . VAL B 1 228 ? 6.078 5.586 0.703 1 98.06 228 VAL B O 1
ATOM 4749 N N . ALA B 1 229 ? 6.57 4.367 2.479 1 98 229 ALA B N 1
ATOM 4750 C CA . ALA B 1 229 ? 7.328 5.453 3.098 1 98 229 ALA B CA 1
ATOM 4751 C C . ALA B 1 229 ? 8.555 5.812 2.266 1 98 229 ALA B C 1
ATOM 4753 O O . ALA B 1 229 ? 8.812 6.988 2.002 1 98 229 ALA B O 1
ATOM 4754 N N . LEU B 1 230 ? 9.289 4.812 1.855 1 97.94 230 LEU B N 1
ATOM 4755 C CA . LEU B 1 230 ? 10.516 5.051 1.112 1 97.94 230 LEU B CA 1
ATOM 4756 C C . LEU B 1 230 ? 10.234 5.762 -0.206 1 97.94 230 LEU B C 1
ATOM 4758 O O . LEU B 1 230 ? 10.93 6.711 -0.571 1 97.94 230 LEU B O 1
ATOM 4762 N N . LEU B 1 231 ? 9.188 5.309 -0.896 1 98.19 231 LEU B N 1
ATOM 4763 C CA . LEU B 1 231 ? 8.891 5.957 -2.168 1 98.19 231 LEU B CA 1
ATOM 4764 C C . LEU B 1 231 ? 8.32 7.352 -1.946 1 98.19 231 LEU B C 1
ATOM 4766 O O . LEU B 1 231 ? 8.547 8.258 -2.752 1 98.19 231 LEU B O 1
ATOM 4770 N N . ALA B 1 232 ? 7.598 7.559 -0.85 1 98.44 232 ALA B N 1
ATOM 4771 C CA . ALA B 1 232 ? 7.129 8.898 -0.5 1 98.44 232 ALA B CA 1
ATOM 4772 C C . ALA B 1 232 ? 8.297 9.867 -0.349 1 98.44 232 ALA B C 1
ATOM 4774 O O . ALA B 1 232 ? 8.25 10.992 -0.859 1 98.44 232 ALA B O 1
ATOM 4775 N N . ILE B 1 233 ? 9.32 9.422 0.356 1 98.62 233 ILE B N 1
ATOM 4776 C CA . ILE B 1 233 ? 10.5 10.258 0.566 1 98.62 233 ILE B CA 1
ATOM 4777 C C . ILE B 1 233 ? 11.148 10.578 -0.777 1 98.62 233 ILE B C 1
ATOM 4779 O O . ILE B 1 233 ? 11.516 11.727 -1.039 1 98.62 233 ILE B O 1
ATOM 4783 N N . GLU B 1 234 ? 11.234 9.617 -1.634 1 98 234 GLU B N 1
ATOM 4784 C CA . GLU B 1 234 ? 11.852 9.805 -2.939 1 98 234 GLU B CA 1
ATOM 4785 C C . GLU B 1 234 ? 11.078 10.828 -3.773 1 98 234 GLU B C 1
ATOM 4787 O O . GLU B 1 234 ? 11.672 11.711 -4.395 1 98 234 GLU B O 1
ATOM 4792 N N . TYR B 1 235 ? 9.766 10.664 -3.85 1 97.94 235 TYR B N 1
ATOM 4793 C CA . TYR B 1 235 ? 8.922 11.594 -4.598 1 97.94 235 TYR B CA 1
ATOM 4794 C C . TYR B 1 235 ? 9.047 13.008 -4.047 1 97.94 235 TYR B C 1
ATOM 4796 O O . TYR B 1 235 ? 9.242 13.961 -4.805 1 97.94 235 TYR B O 1
ATOM 4804 N N . ALA B 1 236 ? 8.938 13.133 -2.744 1 98.38 236 ALA B N 1
ATOM 4805 C CA . ALA B 1 236 ? 9 14.461 -2.139 1 98.38 236 ALA B CA 1
ATOM 4806 C C . ALA B 1 236 ? 10.352 15.117 -2.383 1 98.38 236 ALA B C 1
ATOM 4808 O O . ALA B 1 236 ? 10.422 16.312 -2.713 1 98.38 236 ALA B O 1
ATOM 4809 N N . ALA B 1 237 ? 11.414 14.336 -2.174 1 97.94 237 ALA B N 1
ATOM 4810 C CA . ALA B 1 237 ? 12.758 14.859 -2.395 1 97.94 237 ALA B CA 1
ATOM 4811 C C . ALA B 1 237 ? 12.93 15.328 -3.836 1 97.94 237 ALA B C 1
ATOM 4813 O O . ALA B 1 237 ? 13.633 16.312 -4.094 1 97.94 237 ALA B O 1
ATOM 4814 N N . THR B 1 238 ? 12.312 14.695 -4.758 1 97.25 238 THR B N 1
ATOM 4815 C CA . THR B 1 238 ? 12.453 14.984 -6.184 1 97.25 238 THR B CA 1
ATOM 4816 C C . THR B 1 238 ? 11.672 16.234 -6.559 1 97.25 238 THR B C 1
ATOM 4818 O O . THR B 1 238 ? 12.117 17.016 -7.406 1 97.25 238 THR B O 1
ATOM 4821 N N . TYR B 1 239 ? 10.516 16.5 -5.875 1 97.75 239 TYR B N 1
ATOM 4822 C CA . TYR B 1 239 ? 9.586 17.422 -6.508 1 97.75 239 TYR B CA 1
ATOM 4823 C C . TYR B 1 239 ? 9.328 18.641 -5.617 1 97.75 239 TYR B C 1
ATOM 4825 O O . TYR B 1 239 ? 8.797 19.656 -6.07 1 97.75 239 TYR B O 1
ATOM 4833 N N . ILE B 1 240 ? 9.672 18.609 -4.348 1 98.44 240 ILE B N 1
ATOM 4834 C CA . ILE B 1 240 ? 9.219 19.625 -3.404 1 98.44 240 ILE B CA 1
ATOM 4835 C C . ILE B 1 240 ? 9.828 20.984 -3.766 1 98.44 240 ILE B C 1
ATOM 4837 O O . ILE B 1 240 ? 9.156 22.016 -3.695 1 98.44 240 ILE B O 1
ATOM 4841 N N . ARG B 1 241 ? 11.109 21.047 -4.145 1 98.38 241 ARG B N 1
ATOM 4842 C CA . ARG B 1 241 ? 11.758 22.312 -4.504 1 98.38 241 ARG B CA 1
ATOM 4843 C C . ARG B 1 241 ? 11.102 22.922 -5.738 1 98.38 241 ARG B C 1
ATOM 4845 O O . ARG B 1 241 ? 10.898 24.141 -5.793 1 98.38 241 ARG B O 1
ATOM 4852 N N . ARG B 1 242 ? 10.742 22.047 -6.707 1 97.81 242 ARG B N 1
ATOM 4853 C CA . ARG B 1 242 ? 10.078 22.516 -7.918 1 97.81 242 ARG B CA 1
ATOM 4854 C C . ARG B 1 242 ? 8.688 23.047 -7.613 1 97.81 242 ARG B C 1
ATOM 4856 O O . ARG B 1 242 ? 8.305 24.109 -8.102 1 97.81 242 ARG B O 1
ATOM 4863 N N . ALA B 1 243 ? 7.965 22.312 -6.801 1 98.06 243 ALA B N 1
ATOM 4864 C CA . ALA B 1 243 ? 6.617 22.734 -6.438 1 98.06 243 ALA B CA 1
ATOM 4865 C C . ALA B 1 243 ? 6.641 24.031 -5.648 1 98.06 243 ALA B C 1
ATOM 4867 O O . ALA B 1 243 ? 5.746 24.875 -5.789 1 98.06 243 ALA B O 1
ATOM 4868 N N . PHE B 1 244 ? 7.617 24.203 -4.836 1 98.31 244 PHE B N 1
ATOM 4869 C CA . PHE B 1 244 ? 7.789 25.406 -4.023 1 98.31 244 PHE B CA 1
ATOM 4870 C C . PHE B 1 244 ? 8.109 26.609 -4.898 1 98.31 244 PHE B C 1
ATOM 4872 O O . PHE B 1 244 ? 7.578 27.703 -4.676 1 98.31 244 PHE B O 1
ATOM 4879 N N . SER B 1 245 ? 8.898 26.422 -5.891 1 98 245 SER B N 1
ATOM 4880 C CA . SER B 1 245 ? 9.414 27.5 -6.73 1 98 245 SER B CA 1
ATOM 4881 C C . SER B 1 245 ? 8.398 27.891 -7.797 1 98 245 SER B C 1
ATOM 4883 O O . SER B 1 245 ? 8.352 29.062 -8.211 1 98 245 SER B O 1
ATOM 4885 N N . ASP B 1 246 ? 7.625 26.969 -8.273 1 97.38 246 ASP B N 1
ATOM 4886 C CA . ASP B 1 246 ? 6.625 27.188 -9.312 1 97.38 246 ASP B CA 1
ATOM 4887 C C . ASP B 1 246 ? 5.336 26.422 -8.992 1 97.38 246 ASP B C 1
ATOM 4889 O O . ASP B 1 246 ? 5.203 25.25 -9.32 1 97.38 246 ASP B O 1
ATOM 4893 N N . GLY B 1 247 ? 4.426 27.156 -8.477 1 95.31 247 GLY B N 1
ATOM 4894 C CA . GLY B 1 247 ? 3.174 26.547 -8.039 1 95.31 247 GLY B CA 1
ATOM 4895 C C . GLY B 1 247 ? 2.371 25.953 -9.18 1 95.31 247 GLY B C 1
ATOM 4896 O O . GLY B 1 247 ? 1.498 25.109 -8.961 1 95.31 247 GLY B O 1
ATOM 4897 N N . ASP B 1 248 ? 2.684 26.25 -10.414 1 96.44 248 ASP B N 1
ATOM 4898 C CA . ASP B 1 248 ? 1.92 25.797 -11.578 1 96.44 248 ASP B CA 1
ATOM 4899 C C . ASP B 1 248 ? 2.57 24.578 -12.219 1 96.44 248 ASP B C 1
ATOM 4901 O O . ASP B 1 248 ? 2.053 24.031 -13.195 1 96.44 248 ASP B O 1
ATOM 4905 N N . ASP B 1 249 ? 3.703 24.141 -11.648 1 97.06 249 ASP B N 1
ATOM 4906 C CA . ASP B 1 249 ? 4.379 22.953 -12.156 1 97.06 249 ASP B CA 1
ATOM 4907 C C . ASP B 1 249 ? 3.561 21.703 -11.867 1 97.06 249 ASP B C 1
ATOM 4909 O O . ASP B 1 249 ? 3.752 21.047 -10.836 1 97.06 249 ASP B O 1
ATOM 4913 N N . LEU B 1 250 ? 2.766 21.328 -12.82 1 96.75 250 LEU B N 1
ATOM 4914 C CA . LEU B 1 250 ? 1.779 20.266 -12.617 1 96.75 250 LEU B CA 1
ATOM 4915 C C . LEU B 1 250 ? 2.461 18.938 -12.336 1 96.75 250 LEU B C 1
ATOM 4917 O O . LEU B 1 250 ? 1.949 18.125 -11.57 1 96.75 250 LEU B O 1
ATOM 4921 N N . GLU B 1 251 ? 3.551 18.672 -12.992 1 96.38 251 GLU B N 1
ATOM 4922 C CA . GLU B 1 251 ? 4.297 17.453 -12.711 1 96.38 251 GLU B CA 1
ATOM 4923 C C . GLU B 1 251 ? 4.754 17.406 -11.258 1 96.38 251 GLU B C 1
ATOM 4925 O O . GLU B 1 251 ? 4.637 16.375 -10.594 1 96.38 251 GLU B O 1
ATOM 4930 N N . ALA B 1 252 ? 5.258 18.516 -10.789 1 97.44 252 ALA B N 1
ATOM 4931 C CA . ALA B 1 252 ? 5.703 18.594 -9.398 1 97.44 252 ALA B CA 1
ATOM 4932 C C . ALA B 1 252 ? 4.531 18.438 -8.438 1 97.44 252 ALA B C 1
ATOM 4934 O O . ALA B 1 252 ? 4.648 17.781 -7.406 1 97.44 252 ALA B O 1
ATOM 4935 N N . ARG B 1 253 ? 3.42 19.078 -8.82 1 98.19 253 ARG B N 1
ATOM 4936 C CA . ARG B 1 253 ? 2.221 18.953 -7.996 1 98.19 253 ARG B CA 1
ATOM 4937 C C . ARG B 1 253 ? 1.736 17.5 -7.957 1 98.19 253 ARG B C 1
ATOM 4939 O O . ARG B 1 253 ? 1.33 17.016 -6.906 1 98.19 253 ARG B O 1
ATOM 4946 N N . TYR B 1 254 ? 1.813 16.844 -9.078 1 97.69 254 TYR B N 1
ATOM 4947 C CA . TYR B 1 254 ? 1.479 15.422 -9.133 1 97.69 254 TYR B CA 1
ATOM 4948 C C . TYR B 1 254 ? 2.387 14.609 -8.211 1 97.69 254 TYR B C 1
ATOM 4950 O O . TYR B 1 254 ? 1.908 13.828 -7.387 1 97.69 254 TYR B O 1
ATOM 4958 N N . GLY B 1 255 ? 3.66 14.828 -8.367 1 97.69 255 GLY B N 1
ATOM 4959 C CA . GLY B 1 255 ? 4.621 14.109 -7.551 1 97.69 255 GLY B CA 1
ATOM 4960 C C . GLY B 1 255 ? 4.422 14.328 -6.062 1 97.69 255 GLY B C 1
ATOM 4961 O O . GLY B 1 255 ? 4.453 13.375 -5.281 1 97.69 255 GLY B O 1
ATOM 4962 N N . MET B 1 256 ? 4.16 15.539 -5.66 1 98.44 256 MET B N 1
ATOM 4963 C CA . MET B 1 256 ? 3.963 15.852 -4.246 1 98.44 256 MET B CA 1
ATOM 4964 C C . MET B 1 256 ? 2.662 15.25 -3.73 1 98.44 256 MET B C 1
ATOM 4966 O O . MET B 1 256 ? 2.584 14.812 -2.58 1 98.44 256 MET B O 1
ATOM 4970 N N . ALA B 1 257 ? 1.636 15.266 -4.551 1 98.5 257 ALA B N 1
ATOM 4971 C CA . ALA B 1 257 ? 0.373 14.648 -4.156 1 98.5 257 ALA B CA 1
ATOM 4972 C C . ALA B 1 257 ? 0.554 13.156 -3.893 1 98.5 257 ALA B C 1
ATOM 4974 O O . ALA B 1 257 ? 0.023 12.625 -2.916 1 98.5 257 ALA B O 1
ATOM 4975 N N . GLN B 1 258 ? 1.303 12.523 -4.754 1 98.19 258 GLN B N 1
ATOM 4976 C CA . GLN B 1 258 ? 1.586 11.102 -4.566 1 98.19 258 GLN B CA 1
ATOM 4977 C C . GLN B 1 258 ? 2.418 10.867 -3.309 1 98.19 258 GLN B C 1
ATOM 4979 O O . GLN B 1 258 ? 2.176 9.914 -2.568 1 98.19 258 GLN B O 1
ATOM 4984 N N . ALA B 1 259 ? 3.385 11.719 -3.076 1 98.44 259 ALA B N 1
ATOM 4985 C CA . ALA B 1 259 ? 4.207 11.609 -1.873 1 98.44 259 ALA B CA 1
ATOM 4986 C C . ALA B 1 259 ? 3.346 11.672 -0.614 1 98.44 259 ALA B C 1
ATOM 4988 O O . ALA B 1 259 ? 3.518 10.867 0.303 1 98.44 259 ALA B O 1
ATOM 4989 N N . ALA B 1 260 ? 2.451 12.625 -0.607 1 98.44 260 ALA B N 1
ATOM 4990 C CA . ALA B 1 260 ? 1.583 12.805 0.554 1 98.44 260 ALA B CA 1
ATOM 4991 C C . ALA B 1 260 ? 0.688 11.586 0.758 1 98.44 260 ALA B C 1
ATOM 4993 O O . ALA B 1 260 ? 0.504 11.125 1.887 1 98.44 260 ALA B O 1
ATOM 4994 N N . MET B 1 261 ? 0.126 11.07 -0.281 1 98.44 261 MET B N 1
ATOM 4995 C CA . MET B 1 261 ? -0.732 9.891 -0.212 1 98.44 261 MET B CA 1
ATOM 4996 C C . MET B 1 261 ? 0.048 8.68 0.283 1 98.44 261 MET B C 1
ATOM 4998 O O . MET B 1 261 ? -0.399 7.977 1.192 1 98.44 261 MET B O 1
ATOM 5002 N N . LEU B 1 262 ? 1.215 8.43 -0.275 1 98.44 262 LEU B N 1
ATOM 5003 C CA . LEU B 1 262 ? 2.057 7.312 0.129 1 98.44 262 LEU B CA 1
ATOM 5004 C C . LEU B 1 262 ? 2.449 7.43 1.599 1 98.44 262 LEU B C 1
ATOM 5006 O O . LEU B 1 262 ? 2.379 6.449 2.344 1 98.44 262 LEU B O 1
ATOM 5010 N N . ALA B 1 263 ? 2.855 8.617 1.984 1 98.31 263 ALA B N 1
ATOM 5011 C CA . ALA B 1 263 ? 3.189 8.852 3.387 1 98.31 263 ALA B CA 1
ATOM 5012 C C . ALA B 1 263 ? 1.976 8.633 4.285 1 98.31 263 ALA B C 1
ATOM 5014 O O . ALA B 1 263 ? 2.104 8.125 5.398 1 98.31 263 ALA B O 1
ATOM 5015 N N . GLY B 1 264 ? 0.86 9.055 3.799 1 97.56 264 GLY B N 1
ATOM 5016 C CA . GLY B 1 264 ? -0.38 8.844 4.531 1 97.56 264 GLY B CA 1
ATOM 5017 C C . GLY B 1 264 ? -0.709 7.379 4.738 1 97.56 264 GLY B C 1
ATOM 5018 O O . GLY B 1 264 ? -1.221 6.996 5.793 1 97.56 264 GLY B O 1
ATOM 5019 N N . LEU B 1 265 ? -0.448 6.566 3.746 1 97.31 265 LEU B N 1
ATOM 5020 C CA . LEU B 1 265 ? -0.663 5.129 3.867 1 97.31 265 LEU B CA 1
ATOM 5021 C C . LEU B 1 265 ? 0.228 4.539 4.957 1 97.31 265 LEU B C 1
ATOM 5023 O O . LEU B 1 265 ? -0.199 3.65 5.699 1 97.31 265 LEU B O 1
ATOM 5027 N N . SER B 1 266 ? 1.409 5.012 4.992 1 96 266 SER B N 1
ATOM 5028 C CA . SER B 1 266 ? 2.338 4.543 6.016 1 96 266 SER B CA 1
ATOM 5029 C C . SER B 1 266 ? 1.896 4.984 7.406 1 96 266 SER B C 1
ATOM 5031 O O . SER B 1 266 ? 1.778 4.164 8.32 1 96 266 SER B O 1
ATOM 5033 N N . TYR B 1 267 ? 1.567 6.223 7.535 1 90.31 267 TYR B N 1
ATOM 5034 C CA . TYR B 1 267 ? 1.177 6.844 8.797 1 90.31 267 TYR B CA 1
ATOM 5035 C C . TYR B 1 267 ? -0.181 6.328 9.258 1 90.31 267 TYR B C 1
ATOM 5037 O O . TYR B 1 267 ? -0.418 6.18 10.461 1 90.31 267 TYR B O 1
ATOM 5045 N N . GLY B 1 268 ? -1.046 6.086 8.398 1 82.5 268 GLY B N 1
ATOM 5046 C CA . GLY B 1 268 ? -2.393 5.641 8.719 1 82.5 268 GLY B CA 1
ATOM 5047 C C . GLY B 1 268 ? -2.434 4.27 9.367 1 82.5 268 GLY B C 1
ATOM 5048 O O . GLY B 1 268 ? -3.381 3.939 10.078 1 82.5 268 GLY B O 1
ATOM 5049 N N . SER B 1 269 ? -1.414 3.557 9.141 1 78.06 269 SER B N 1
ATOM 5050 C CA . SER B 1 269 ? -1.373 2.193 9.656 1 78.06 269 SER B CA 1
ATOM 5051 C C . SER B 1 269 ? -0.461 2.094 10.875 1 78.06 269 SER B C 1
ATOM 5053 O O . SER B 1 269 ? -0.522 1.115 11.625 1 78.06 269 SER B O 1
ATOM 5055 N N . GLU B 1 270 ? 0.325 3.068 10.922 1 79.44 270 GLU B N 1
ATOM 5056 C CA . GLU B 1 270 ? 1.271 3.072 12.031 1 79.44 270 GLU B CA 1
ATOM 5057 C C . GLU B 1 270 ? 1.31 4.434 12.719 1 79.44 270 GLU B C 1
ATOM 5059 O O . GLU B 1 270 ? 0.462 5.289 12.461 1 79.44 270 GLU B O 1
ATOM 5064 N N . SER B 1 271 ? 2.211 4.578 13.602 1 78 271 SER B N 1
ATOM 5065 C CA . SER B 1 271 ? 2.4 5.824 14.344 1 78 271 SER B CA 1
ATOM 5066 C C . SER B 1 271 ? 3.572 6.625 13.781 1 78 271 SER B C 1
ATOM 5068 O O . SER B 1 271 ? 4.312 6.133 12.93 1 78 271 SER B O 1
ATOM 5070 N N . ALA B 1 272 ? 3.449 7.836 14.094 1 87.56 272 ALA B N 1
ATOM 5071 C CA . ALA B 1 272 ? 4.613 8.664 13.789 1 87.56 272 ALA B CA 1
ATOM 5072 C C . ALA B 1 272 ? 5.625 8.625 14.93 1 87.56 272 ALA B C 1
ATOM 5074 O O . ALA B 1 272 ? 5.863 7.57 15.523 1 87.56 272 ALA B O 1
ATOM 5075 N N . GLY B 1 273 ? 6.355 9.781 15.211 1 93.81 273 GLY B N 1
ATOM 5076 C CA . GLY B 1 273 ? 7.406 9.82 16.203 1 93.81 273 GLY B CA 1
ATOM 5077 C C . GLY B 1 273 ? 7.52 11.156 16.906 1 93.81 273 GLY B C 1
ATOM 5078 O O . GLY B 1 273 ? 6.504 11.805 17.188 1 93.81 273 GLY B O 1
ATOM 5079 N N . ALA B 1 274 ? 8.648 11.492 17.297 1 96.94 274 ALA B N 1
ATOM 5080 C CA . ALA B 1 274 ? 8.953 12.617 18.172 1 96.94 274 ALA B CA 1
ATOM 5081 C C . ALA B 1 274 ? 8.484 13.93 17.547 1 96.94 274 ALA B C 1
ATOM 5083 O O . ALA B 1 274 ? 7.961 14.805 18.25 1 96.94 274 ALA B O 1
ATOM 5084 N N . ALA B 1 275 ? 8.68 14.109 16.266 1 96.94 275 ALA B N 1
ATOM 5085 C CA . ALA B 1 275 ? 8.289 15.375 15.633 1 96.94 275 ALA B CA 1
ATOM 5086 C C . ALA B 1 275 ? 6.789 15.609 15.758 1 96.94 275 ALA B C 1
ATOM 5088 O O . ALA B 1 275 ? 6.355 16.719 16.078 1 96.94 275 ALA B O 1
ATOM 5089 N N . HIS B 1 276 ? 6.055 14.578 15.523 1 95.5 276 HIS B N 1
ATOM 5090 C CA . HIS B 1 276 ? 4.605 14.711 15.602 1 95.5 276 HIS B CA 1
ATOM 5091 C C . HIS B 1 276 ? 4.133 14.789 17.047 1 95.5 276 HIS B C 1
ATOM 5093 O O . HIS B 1 276 ? 3.184 15.508 17.359 1 95.5 276 HIS B O 1
ATOM 5099 N N . ALA B 1 277 ? 4.762 14.008 17.938 1 94.69 277 ALA B N 1
AT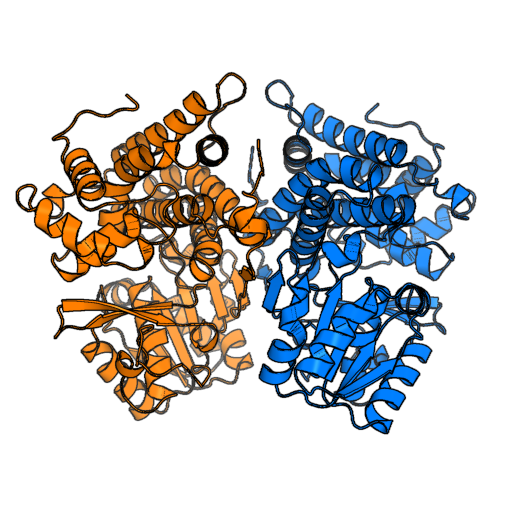OM 5100 C CA . ALA B 1 277 ? 4.461 14.141 19.359 1 94.69 277 ALA B CA 1
ATOM 5101 C C . ALA B 1 277 ? 4.676 15.57 19.828 1 94.69 277 ALA B C 1
ATOM 5103 O O . ALA B 1 277 ? 3.836 16.125 20.547 1 94.69 277 ALA B O 1
ATOM 5104 N N . MET B 1 278 ? 5.762 16.156 19.453 1 96.5 278 MET B N 1
ATOM 5105 C CA . MET B 1 278 ? 6.113 17.531 19.828 1 96.5 278 MET B CA 1
ATOM 5106 C C . MET B 1 278 ? 5.137 18.531 19.219 1 96.5 278 MET B C 1
ATOM 5108 O O . MET B 1 278 ? 4.652 19.422 19.906 1 96.5 278 MET B O 1
ATOM 5112 N N . SER B 1 279 ? 4.848 18.391 17.938 1 93.75 279 SER B N 1
ATOM 5113 C CA . SER B 1 279 ? 3.992 19.344 17.234 1 93.75 279 SER B CA 1
ATOM 5114 C C . SER B 1 279 ? 2.559 19.281 17.75 1 93.75 279 SER B C 1
ATOM 5116 O O . SER B 1 279 ? 1.918 20.312 17.938 1 93.75 279 SER B O 1
ATOM 5118 N N . GLN B 1 280 ? 2.049 18.078 17.938 1 90.12 280 GLN B N 1
ATOM 5119 C CA . GLN B 1 280 ? 0.678 17.922 18.406 1 90.12 280 GLN B CA 1
ATOM 5120 C C . GLN B 1 280 ? 0.504 18.5 19.812 1 90.12 280 GLN B C 1
ATOM 5122 O O . GLN B 1 280 ? -0.489 19.172 20.078 1 90.12 280 GLN B O 1
ATOM 5127 N N . SER B 1 281 ? 1.438 18.188 20.672 1 90.44 281 SER B N 1
ATOM 5128 C CA . SER B 1 281 ? 1.367 18.703 22.031 1 90.44 281 SER B CA 1
ATOM 5129 C C . SER B 1 281 ? 1.492 20.234 22.062 1 90.44 281 SER B C 1
ATOM 5131 O O . SER B 1 281 ? 0.757 20.906 22.781 1 90.44 281 SER B O 1
ATOM 5133 N N . LEU B 1 282 ? 2.373 20.766 21.266 1 91.12 282 LEU B N 1
ATOM 5134 C CA . LEU B 1 282 ? 2.566 22.219 21.188 1 91.12 282 LEU B CA 1
ATOM 5135 C C . LEU B 1 282 ? 1.326 22.891 20.625 1 91.12 282 LEU B C 1
ATOM 5137 O O . LEU B 1 282 ? 0.94 23.969 21.078 1 91.12 282 LEU B O 1
ATOM 5141 N N . GLY B 1 283 ? 0.758 22.297 19.578 1 85.62 283 GLY B N 1
ATOM 5142 C CA . GLY B 1 283 ? -0.399 22.844 18.906 1 85.62 283 GLY B CA 1
ATOM 5143 C C . GLY B 1 283 ? -1.614 22.984 19.797 1 85.62 283 GLY B C 1
ATOM 5144 O O . GLY B 1 283 ? -2.508 23.781 19.531 1 85.62 283 GLY B O 1
ATOM 5145 N N . GLY B 1 284 ? -1.619 22.188 20.844 1 83.5 284 GLY B N 1
ATOM 5146 C CA . GLY B 1 284 ? -2.699 22.297 21.812 1 83.5 284 GLY B CA 1
ATOM 5147 C C . GLY B 1 284 ? -2.537 23.469 22.766 1 83.5 284 GLY B C 1
ATOM 5148 O O . GLY B 1 284 ? -3.494 23.875 23.438 1 83.5 284 GLY B O 1
ATOM 5149 N N . ILE B 1 285 ? -1.292 24.047 22.781 1 85.56 285 ILE B N 1
ATOM 5150 C CA . ILE B 1 285 ? -0.955 25.062 23.781 1 85.56 285 ILE B CA 1
ATOM 5151 C C . ILE B 1 285 ? -0.738 26.406 23.094 1 85.56 285 ILE B C 1
ATOM 5153 O O . ILE B 1 285 ? -1.139 27.453 23.609 1 85.56 285 ILE B O 1
ATOM 5157 N N . VAL B 1 286 ? -0.011 26.375 22 1 88.06 286 VAL B N 1
ATOM 5158 C CA . VAL B 1 286 ? 0.341 27.562 21.219 1 88.06 286 VAL B CA 1
ATOM 5159 C C . VAL B 1 286 ? -0.329 27.484 19.859 1 88.06 286 VAL B C 1
ATOM 5161 O O . VAL B 1 286 ? -0.46 26.406 19.281 1 88.06 286 VAL B O 1
ATOM 5164 N N . PRO B 1 287 ? -0.797 28.578 19.359 1 84.44 287 PRO B N 1
ATOM 5165 C CA . PRO B 1 287 ? -1.437 28.594 18.047 1 84.44 287 PRO B CA 1
ATOM 5166 C C . PRO B 1 287 ? -0.434 28.453 16.906 1 84.44 287 PRO B C 1
ATOM 5168 O O . PRO B 1 287 ? -0.239 29.391 16.125 1 84.44 287 PRO B O 1
ATOM 5171 N N . VAL B 1 288 ? 0.131 27.375 16.75 1 87.06 288 VAL B N 1
ATOM 5172 C CA . VAL B 1 288 ? 1.076 27.094 15.68 1 87.06 288 VAL B CA 1
ATOM 5173 C C . VAL B 1 288 ? 0.417 26.188 14.633 1 87.06 288 VAL B C 1
ATOM 5175 O O . VAL B 1 288 ? -0.437 25.359 14.969 1 87.06 288 VAL B O 1
ATOM 5178 N N . ALA B 1 289 ? 0.739 26.422 13.406 1 84.44 289 ALA B N 1
ATOM 5179 C CA . ALA B 1 289 ? 0.3 25.5 12.359 1 84.44 289 ALA B CA 1
ATOM 5180 C C . ALA B 1 289 ? 1.074 24.188 12.43 1 84.44 289 ALA B C 1
ATOM 5182 O O . ALA B 1 289 ? 2.303 24.188 12.523 1 84.44 289 ALA B O 1
ATOM 5183 N N . HIS B 1 290 ? 0.341 23.109 12.375 1 87.31 290 HIS B N 1
ATOM 5184 C CA . HIS B 1 290 ? 0.91 21.781 12.555 1 87.31 290 HIS B CA 1
ATOM 5185 C C . HIS B 1 290 ? 2.08 21.547 11.609 1 87.31 290 HIS B C 1
ATOM 5187 O O . HIS B 1 290 ? 3.195 21.266 12.047 1 87.31 290 HIS B O 1
ATOM 5193 N N . GLY B 1 291 ? 1.872 21.672 10.273 1 89.44 291 GLY B N 1
ATOM 5194 C CA . GLY B 1 291 ? 2.887 21.406 9.273 1 89.44 291 GLY B CA 1
ATOM 5195 C C . GLY B 1 291 ? 4.133 22.25 9.43 1 89.44 291 GLY B C 1
ATOM 5196 O O . GLY B 1 291 ? 5.25 21.766 9.203 1 89.44 291 GLY B O 1
ATOM 5197 N N . GLN B 1 292 ? 3.951 23.484 9.812 1 92.44 292 GLN B N 1
ATOM 5198 C CA . GLN B 1 292 ? 5.07 24.406 10 1 92.44 292 GLN B CA 1
ATOM 5199 C C . GLN B 1 292 ? 5.91 24.016 11.211 1 92.44 292 GLN B C 1
ATOM 5201 O O . GLN B 1 292 ? 7.141 24.078 11.172 1 92.44 292 GLN B O 1
ATOM 5206 N N . CYS B 1 293 ? 5.18 23.688 12.203 1 94.38 293 CYS B N 1
ATOM 5207 C CA . CYS B 1 293 ? 5.848 23.25 13.43 1 94.38 293 CYS B CA 1
ATOM 5208 C C . CYS B 1 293 ? 6.66 21.984 13.195 1 94.38 293 CYS B C 1
ATOM 5210 O O . CYS B 1 293 ? 7.824 21.906 13.586 1 94.38 293 CYS B O 1
ATOM 5212 N N . VAL B 1 294 ? 6.098 21 12.562 1 96.38 294 VAL B N 1
ATOM 5213 C CA . VAL B 1 294 ? 6.777 19.75 12.234 1 96.38 294 VAL B CA 1
ATOM 5214 C C . VAL B 1 294 ? 8.023 20.047 11.398 1 96.38 294 VAL B C 1
ATOM 5216 O O . VAL B 1 294 ? 9.102 19.516 11.672 1 96.38 294 VAL B O 1
ATOM 5219 N N . ALA B 1 295 ? 7.816 20.891 10.43 1 96.56 295 ALA B N 1
ATOM 5220 C CA . ALA B 1 295 ? 8.914 21.219 9.523 1 96.56 295 ALA B CA 1
ATOM 5221 C C . ALA B 1 295 ? 10.094 21.812 10.281 1 96.56 295 ALA B C 1
ATOM 5223 O O . ALA B 1 295 ? 11.242 21.438 10.047 1 96.56 295 ALA B O 1
ATOM 5224 N N . ALA B 1 296 ? 9.805 22.688 11.211 1 96.44 296 ALA B N 1
ATOM 5225 C CA . ALA B 1 296 ? 10.852 23.375 11.961 1 96.44 296 ALA B CA 1
ATOM 5226 C C . ALA B 1 296 ? 11.594 22.422 12.891 1 96.44 296 ALA B C 1
ATOM 5228 O O . ALA B 1 296 ? 12.758 22.641 13.227 1 96.44 296 ALA B O 1
ATOM 5229 N N . MET B 1 297 ? 10.969 21.375 13.242 1 97.81 297 MET B N 1
ATOM 5230 C CA . MET B 1 297 ? 11.516 20.5 14.273 1 97.81 297 MET B CA 1
ATOM 5231 C C . MET B 1 297 ? 12.18 19.266 13.656 1 97.81 297 MET B C 1
ATOM 5233 O O . MET B 1 297 ? 12.938 18.562 14.32 1 97.81 297 MET B O 1
ATOM 5237 N N . MET B 1 298 ? 11.969 18.953 12.398 1 98.19 298 MET B N 1
ATOM 5238 C CA . MET B 1 298 ? 12.305 17.656 11.812 1 98.19 298 MET B CA 1
ATOM 5239 C C . MET B 1 298 ? 13.82 17.438 11.805 1 98.19 298 MET B C 1
ATOM 5241 O O . MET B 1 298 ? 14.297 16.328 12.055 1 98.19 298 MET B O 1
ATOM 5245 N N . GLY B 1 299 ? 14.633 18.484 11.453 1 98.12 299 GLY B N 1
ATOM 5246 C CA . GLY B 1 299 ? 16.078 18.359 11.5 1 98.12 299 GLY B CA 1
ATOM 5247 C C . GLY B 1 299 ? 16.594 17.875 12.852 1 98.12 299 GLY B C 1
ATOM 5248 O O . GLY B 1 299 ? 17.203 16.797 12.945 1 98.12 299 GLY B O 1
ATOM 5249 N N . PRO B 1 300 ? 16.281 18.625 13.914 1 98.56 300 PRO B N 1
ATOM 5250 C CA . PRO B 1 300 ? 16.703 18.234 15.266 1 98.56 300 PRO B CA 1
ATOM 5251 C C . PRO B 1 300 ? 16.203 16.859 15.672 1 98.56 300 PRO B C 1
ATOM 5253 O O . PRO B 1 300 ? 16.938 16.094 16.328 1 98.56 300 PRO B O 1
ATOM 5256 N N . VAL B 1 301 ? 14.984 16.516 15.328 1 98.69 301 VAL B N 1
ATOM 5257 C CA . VAL B 1 301 ? 14.422 15.211 15.664 1 98.69 301 VAL B CA 1
ATOM 5258 C C . VAL B 1 301 ? 15.227 14.109 14.984 1 98.69 301 VAL B C 1
ATOM 5260 O O . VAL B 1 301 ? 15.594 13.117 15.609 1 98.69 301 VAL B O 1
ATOM 5263 N N . MET B 1 302 ? 15.508 14.281 13.703 1 98.75 302 MET B N 1
ATOM 5264 C CA . MET B 1 302 ? 16.312 13.305 12.977 1 98.75 302 MET B CA 1
ATOM 5265 C C . MET B 1 302 ? 17.719 13.211 13.562 1 98.75 302 MET B C 1
ATOM 5267 O O . MET B 1 302 ? 18.281 12.117 13.633 1 98.75 302 MET B O 1
ATOM 5271 N N . GLU B 1 303 ? 18.219 14.367 13.953 1 98.69 303 GLU B N 1
ATOM 5272 C CA . GLU B 1 303 ? 19.547 14.414 14.547 1 98.69 303 GLU B CA 1
ATOM 5273 C C . GLU B 1 303 ? 19.609 13.578 15.82 1 98.69 303 GLU B C 1
ATOM 5275 O O . GLU B 1 303 ? 20.609 12.898 16.078 1 98.69 303 GLU B O 1
ATOM 5280 N N . PHE B 1 304 ? 18.625 13.633 16.578 1 98.44 304 PHE B N 1
ATOM 5281 C CA . PHE B 1 304 ? 18.547 12.812 17.781 1 98.44 304 PHE B CA 1
ATOM 5282 C C . PHE B 1 304 ? 18.359 11.344 17.422 1 98.44 304 PHE B C 1
ATOM 5284 O O . PHE B 1 304 ? 19.016 10.469 18 1 98.44 304 PHE B O 1
ATOM 5291 N N . ASN B 1 305 ? 17.562 11.016 16.453 1 98.31 305 ASN B N 1
ATOM 5292 C CA . ASN B 1 305 ? 16.984 9.695 16.234 1 98.31 305 ASN B CA 1
ATOM 5293 C C . ASN B 1 305 ? 17.922 8.797 15.445 1 98.31 305 ASN B C 1
ATOM 5295 O O . ASN B 1 305 ? 17.844 7.57 15.547 1 98.31 305 ASN B O 1
ATOM 5299 N N . TRP B 1 306 ? 18.812 9.367 14.594 1 98 306 TRP B N 1
ATOM 5300 C CA . TRP B 1 306 ? 19.531 8.531 13.641 1 98 306 TRP B CA 1
ATOM 5301 C C . TRP B 1 306 ? 20.344 7.449 14.352 1 98 306 TRP B C 1
ATOM 5303 O O . TRP B 1 306 ? 20.5 6.344 13.828 1 98 306 TRP B O 1
ATOM 5313 N N . LYS B 1 307 ? 20.75 7.656 15.578 1 96.81 307 LYS B N 1
ATOM 5314 C CA . LYS B 1 307 ? 21.531 6.688 16.344 1 96.81 307 LYS B CA 1
ATOM 5315 C C . LYS B 1 307 ? 20.703 5.465 16.703 1 96.81 307 LYS B C 1
ATOM 5317 O O . LYS B 1 307 ? 21.25 4.379 16.922 1 96.81 307 LYS B O 1
ATOM 5322 N N . GLY B 1 308 ? 19.406 5.68 16.75 1 95.5 308 GLY B N 1
ATOM 5323 C CA . GLY B 1 308 ? 18.516 4.582 17.094 1 95.5 308 GLY B CA 1
ATOM 5324 C C . GLY B 1 308 ? 18.281 3.625 15.945 1 95.5 308 GLY B C 1
ATOM 5325 O O . GLY B 1 308 ? 17.891 2.477 16.156 1 95.5 308 GLY B O 1
ATOM 5326 N N . ALA B 1 309 ? 18.531 4.059 14.727 1 95.69 309 ALA B N 1
ATOM 5327 C CA . ALA B 1 309 ? 18.328 3.242 13.539 1 95.69 309 ALA B CA 1
ATOM 5328 C C . ALA B 1 309 ? 19.234 3.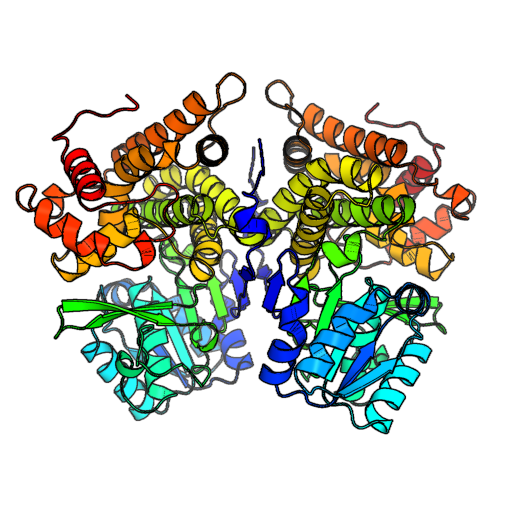693 12.398 1 95.69 309 ALA B C 1
ATOM 5330 O O . ALA B 1 309 ? 18.766 4.086 11.328 1 95.69 309 ALA B O 1
ATOM 5331 N N . PRO B 1 310 ? 20.531 3.578 12.562 1 96.62 310 PRO B N 1
ATOM 5332 C CA . PRO B 1 310 ? 21.469 4.145 11.602 1 96.62 310 PRO B CA 1
ATOM 5333 C C . PRO B 1 310 ? 21.281 3.588 10.188 1 96.62 310 PRO B C 1
ATOM 5335 O O . PRO B 1 310 ? 21.359 4.336 9.211 1 96.62 310 PRO B O 1
ATOM 5338 N N . GLY B 1 311 ? 21.078 2.279 10.062 1 96.25 311 GLY B N 1
ATOM 5339 C CA . GLY B 1 311 ? 20.859 1.68 8.758 1 96.25 311 GLY B CA 1
ATOM 5340 C C . GLY B 1 311 ? 19.656 2.264 8.031 1 96.25 311 GLY B C 1
ATOM 5341 O O . GLY B 1 311 ? 19.719 2.512 6.82 1 96.25 311 GLY B O 1
ATOM 5342 N N . ARG B 1 312 ? 18.562 2.475 8.703 1 97 312 ARG B N 1
ATOM 5343 C CA . ARG B 1 312 ? 17.359 3.023 8.094 1 97 312 ARG B CA 1
ATOM 5344 C C . ARG B 1 312 ? 17.562 4.48 7.695 1 97 312 ARG B C 1
ATOM 5346 O O . ARG B 1 312 ? 17.062 4.922 6.66 1 97 312 ARG B O 1
ATOM 5353 N N . PHE B 1 313 ? 18.281 5.246 8.492 1 98.06 313 PHE B N 1
ATOM 5354 C CA . PHE B 1 313 ? 18.562 6.629 8.133 1 98.06 313 PHE B CA 1
ATOM 5355 C C . PHE B 1 313 ? 19.484 6.691 6.914 1 98.06 313 PHE B C 1
ATOM 5357 O O . PHE B 1 313 ? 19.359 7.602 6.09 1 98.06 313 PHE B O 1
ATOM 5364 N N . ALA B 1 314 ? 20.422 5.742 6.852 1 97.94 314 ALA B N 1
ATOM 5365 C CA . ALA B 1 314 ? 21.266 5.66 5.652 1 97.94 314 ALA B CA 1
ATOM 5366 C C . ALA B 1 314 ? 20.406 5.41 4.41 1 97.94 314 ALA B C 1
ATOM 5368 O O . ALA B 1 314 ? 20.672 5.98 3.348 1 97.94 314 ALA B O 1
ATOM 5369 N N . ARG B 1 315 ? 19.438 4.559 4.508 1 97.19 315 ARG B N 1
ATOM 5370 C CA . ARG B 1 315 ? 18.516 4.289 3.414 1 97.19 315 ARG B CA 1
ATOM 5371 C C . ARG B 1 315 ? 17.719 5.539 3.057 1 97.19 315 ARG B C 1
ATOM 5373 O O . ARG B 1 315 ? 17.422 5.777 1.884 1 97.19 315 ARG B O 1
ATOM 5380 N N . ILE B 1 316 ? 17.344 6.309 4.039 1 98.38 316 ILE B N 1
ATOM 5381 C CA . ILE B 1 316 ? 16.641 7.574 3.816 1 98.38 316 ILE B CA 1
ATOM 5382 C C . ILE B 1 316 ? 17.531 8.508 3 1 98.38 316 ILE B C 1
ATOM 5384 O O . ILE B 1 316 ? 17.047 9.211 2.109 1 98.38 316 ILE B O 1
ATOM 5388 N N . ALA B 1 317 ? 18.812 8.531 3.322 1 98.44 317 ALA B N 1
ATOM 5389 C CA . ALA B 1 317 ? 19.75 9.336 2.527 1 98.44 317 ALA B CA 1
ATOM 5390 C C . ALA B 1 317 ? 19.672 8.961 1.05 1 98.44 317 ALA B C 1
ATOM 5392 O O . ALA B 1 317 ? 19.609 9.828 0.182 1 98.44 317 ALA B O 1
ATOM 5393 N N . GLN B 1 318 ? 19.641 7.703 0.781 1 96.25 318 GLN B N 1
ATOM 5394 C CA . GLN B 1 318 ? 19.5 7.23 -0.593 1 96.25 318 GLN B CA 1
ATOM 5395 C C . GLN B 1 318 ? 18.188 7.703 -1.208 1 96.25 318 GLN B C 1
ATOM 5397 O O . GLN B 1 318 ? 18.156 8.148 -2.359 1 96.25 318 GLN B O 1
ATOM 5402 N N . ALA B 1 319 ? 17.156 7.617 -0.452 1 97.31 319 ALA B N 1
ATOM 5403 C CA . ALA B 1 319 ? 15.844 8.039 -0.931 1 97.31 319 ALA B CA 1
ATOM 5404 C C . ALA B 1 319 ? 15.82 9.539 -1.212 1 97.31 319 ALA B C 1
ATOM 5406 O O . ALA B 1 319 ? 15.094 10 -2.098 1 97.31 319 ALA B O 1
ATOM 5407 N N . PHE B 1 320 ? 16.609 10.281 -0.467 1 98.19 320 PHE B N 1
ATOM 5408 C CA . PHE B 1 320 ? 16.734 11.719 -0.682 1 98.19 320 PHE B CA 1
ATOM 5409 C C . PHE B 1 320 ? 17.531 12.016 -1.947 1 98.19 320 PHE B C 1
ATOM 5411 O O . PHE B 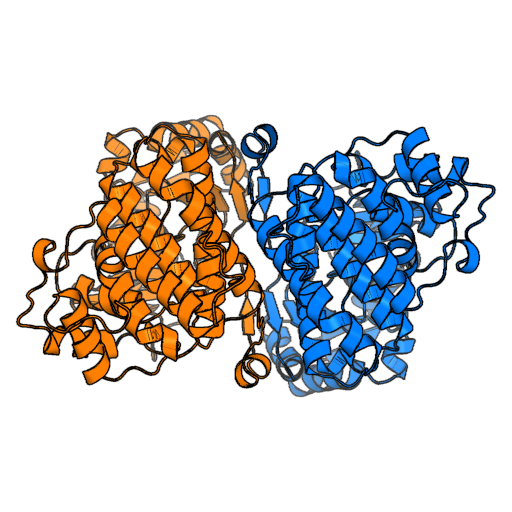1 320 ? 17.625 13.172 -2.365 1 98.19 320 PHE B O 1
ATOM 5418 N N . GLY B 1 321 ? 18.062 10.992 -2.555 1 95.12 321 GLY B N 1
ATOM 5419 C CA . GLY B 1 321 ? 18.828 11.156 -3.781 1 95.12 321 GLY B CA 1
ATOM 5420 C C . GLY B 1 321 ? 20.312 11.367 -3.539 1 95.12 321 GLY B C 1
ATOM 5421 O O . GLY B 1 321 ? 21.047 11.758 -4.445 1 95.12 321 GLY B O 1
ATOM 5422 N N . ILE B 1 322 ? 20.766 11.094 -2.324 1 96.19 322 ILE B N 1
ATOM 5423 C CA . ILE B 1 322 ? 22.172 11.25 -1.988 1 96.19 322 ILE B CA 1
ATOM 5424 C C . ILE B 1 322 ? 22.953 10.016 -2.447 1 96.19 322 ILE B C 1
ATOM 5426 O O . ILE B 1 322 ? 22.5 8.883 -2.254 1 96.19 322 ILE B O 1
ATOM 5430 N N . ASN B 1 323 ? 24.062 10.203 -3.131 1 93.88 323 ASN B N 1
ATOM 5431 C CA . ASN B 1 323 ? 24.953 9.094 -3.469 1 93.88 323 ASN B CA 1
ATOM 5432 C C . ASN B 1 323 ? 25.719 8.602 -2.246 1 93.88 323 ASN B C 1
ATOM 5434 O O . ASN B 1 323 ? 26.688 9.227 -1.815 1 93.88 323 ASN B O 1
ATOM 5438 N N . THR B 1 324 ? 25.359 7.477 -1.723 1 94.38 324 THR B N 1
ATOM 5439 C CA . THR B 1 324 ? 25.922 6.977 -0.473 1 94.38 324 THR B CA 1
ATOM 5440 C C . THR B 1 324 ? 26.906 5.844 -0.74 1 94.38 324 THR B C 1
ATOM 5442 O O . THR B 1 324 ? 27.328 5.152 0.187 1 94.38 324 THR B O 1
ATOM 5445 N N . ALA B 1 325 ? 27.297 5.574 -1.988 1 90.88 325 ALA B N 1
ATOM 5446 C CA . ALA B 1 325 ? 28.078 4.41 -2.373 1 90.88 325 ALA B CA 1
ATOM 5447 C C . ALA B 1 325 ? 29.406 4.371 -1.618 1 90.88 325 ALA B C 1
ATOM 5449 O O . ALA B 1 325 ? 29.906 3.293 -1.278 1 90.88 325 ALA B O 1
ATOM 5450 N N . ASP B 1 326 ? 30 5.5 -1.316 1 93.31 326 ASP B N 1
ATOM 5451 C CA . ASP B 1 326 ? 31.312 5.547 -0.675 1 93.31 326 ASP B CA 1
ATOM 5452 C C . ASP B 1 326 ? 31.203 6.055 0.761 1 93.31 326 ASP B C 1
ATOM 5454 O O . ASP B 1 326 ? 32.188 6.547 1.328 1 93.31 326 ASP B O 1
ATOM 5458 N N . MET B 1 327 ? 30.031 5.938 1.341 1 95.81 327 MET B N 1
ATOM 5459 C CA . MET B 1 327 ? 29.828 6.395 2.711 1 95.81 327 MET B CA 1
ATOM 5460 C C . MET B 1 327 ? 29.625 5.211 3.654 1 95.81 327 MET B C 1
ATOM 5462 O O . MET B 1 327 ? 29.094 4.18 3.262 1 95.81 327 MET B O 1
ATOM 5466 N N . THR B 1 328 ? 30.172 5.398 4.852 1 97.25 328 THR B N 1
ATOM 5467 C CA . THR B 1 328 ? 29.781 4.461 5.895 1 97.25 328 THR B CA 1
ATOM 5468 C C . THR B 1 328 ? 28.297 4.652 6.254 1 97.25 328 THR B C 1
ATOM 5470 O O . THR B 1 328 ? 27.703 5.66 5.887 1 97.25 328 THR B O 1
ATOM 5473 N N . THR B 1 329 ? 27.703 3.697 6.949 1 96.81 329 THR B N 1
ATOM 5474 C CA . THR B 1 329 ? 26.328 3.795 7.402 1 96.81 329 THR B CA 1
ATOM 5475 C C . THR B 1 329 ? 26.109 5.062 8.227 1 96.81 329 THR B C 1
ATOM 5477 O O . THR B 1 329 ? 25.125 5.773 8.039 1 96.81 329 THR B O 1
ATOM 5480 N N . GLU B 1 330 ? 27.016 5.34 9.102 1 97.5 330 GLU B N 1
ATOM 5481 C CA . GLU B 1 330 ? 26.906 6.512 9.969 1 97.5 330 GLU B CA 1
ATOM 5482 C C . GLU B 1 330 ? 26.984 7.805 9.164 1 97.5 330 GLU B C 1
ATOM 5484 O O . GLU B 1 330 ? 26.219 8.742 9.398 1 97.5 330 GLU B O 1
ATOM 5489 N N . GLU B 1 331 ? 27.906 7.867 8.195 1 98.06 331 GLU B N 1
ATOM 5490 C CA . GLU B 1 331 ? 28.047 9.047 7.348 1 98.06 331 GLU B CA 1
ATOM 5491 C C . GLU B 1 331 ? 26.781 9.305 6.547 1 98.06 331 GLU B C 1
ATOM 5493 O O . GLU B 1 331 ? 26.312 10.445 6.441 1 98.06 331 GLU B O 1
ATOM 5498 N N . ALA B 1 332 ? 26.219 8.219 6 1 98.06 332 ALA B N 1
ATOM 5499 C CA . ALA B 1 332 ? 25 8.328 5.215 1 98.06 332 ALA B CA 1
ATOM 5500 C C . ALA B 1 332 ? 23.828 8.789 6.082 1 98.06 332 ALA B C 1
ATOM 5502 O O . ALA B 1 332 ? 23.031 9.625 5.664 1 98.06 332 ALA B O 1
ATOM 5503 N N . ALA B 1 333 ? 23.75 8.195 7.285 1 98.19 333 ALA B N 1
ATOM 5504 C CA . ALA B 1 333 ? 22.688 8.594 8.211 1 98.19 333 ALA B CA 1
ATOM 5505 C C . ALA B 1 333 ? 22.766 10.078 8.539 1 98.19 333 ALA B C 1
ATOM 5507 O O . ALA B 1 333 ? 21.766 10.781 8.523 1 98.19 333 ALA B O 1
ATOM 5508 N N . LYS B 1 334 ? 23.938 10.586 8.789 1 98.5 334 LYS B N 1
ATOM 5509 C CA . LYS B 1 334 ? 24.141 12 9.102 1 98.5 334 LYS B CA 1
ATOM 5510 C C . LYS B 1 334 ? 23.875 12.883 7.891 1 98.5 334 LYS B C 1
ATOM 5512 O O . LYS B 1 334 ? 23.391 14.008 8.031 1 98.5 334 LYS B O 1
ATOM 5517 N N . ALA B 1 335 ? 24.188 12.336 6.711 1 98.56 335 ALA B N 1
ATOM 5518 C CA . ALA B 1 335 ? 23.891 13.07 5.488 1 98.56 335 ALA B CA 1
ATOM 5519 C C . ALA B 1 335 ? 22.391 13.273 5.336 1 98.56 335 ALA B C 1
ATOM 5521 O O . ALA B 1 335 ? 21.938 14.32 4.848 1 98.56 335 ALA B O 1
ATOM 5522 N N . ALA B 1 336 ? 21.625 12.273 5.715 1 98.69 336 ALA B N 1
ATOM 5523 C CA . ALA B 1 336 ? 20.156 12.406 5.684 1 98.69 336 ALA B CA 1
ATOM 5524 C C . ALA B 1 336 ? 19.688 13.516 6.617 1 98.69 336 ALA B C 1
ATOM 5526 O O . ALA B 1 336 ? 18.797 14.297 6.266 1 98.69 336 ALA B O 1
ATOM 5527 N N . VAL B 1 337 ? 20.266 13.586 7.793 1 98.75 337 VAL B N 1
ATOM 5528 C CA . VAL B 1 337 ? 19.938 14.617 8.766 1 98.75 337 VAL B CA 1
ATOM 5529 C C . VAL B 1 337 ? 20.266 15.992 8.195 1 98.75 337 VAL B C 1
ATOM 5531 O O . VAL B 1 337 ? 19.438 16.906 8.25 1 98.75 337 VAL B O 1
ATOM 5534 N N . GLN B 1 338 ? 21.422 16.141 7.629 1 98.44 338 GLN B N 1
ATOM 5535 C CA . GLN B 1 338 ? 21.844 17.422 7.055 1 98.44 338 GLN B CA 1
ATOM 5536 C C . GLN B 1 338 ? 20.922 17.828 5.91 1 98.44 338 GLN B C 1
ATOM 5538 O O . GLN B 1 338 ? 20.609 19.016 5.762 1 98.44 338 GLN B O 1
ATOM 5543 N N . TYR B 1 339 ? 20.594 16.828 5.129 1 98.62 339 TYR B N 1
ATOM 5544 C CA . TYR B 1 339 ? 19.656 17.094 4.047 1 98.62 339 TYR B CA 1
ATOM 5545 C C . TYR B 1 339 ? 18.391 17.766 4.57 1 98.62 339 TYR B C 1
ATOM 5547 O O . TYR B 1 339 ? 17.891 18.719 3.979 1 98.62 339 TYR B O 1
ATOM 5555 N N . MET B 1 340 ? 17.859 17.281 5.656 1 98.62 340 MET B N 1
ATOM 5556 C CA . MET B 1 340 ? 16.625 17.812 6.219 1 98.62 340 MET B CA 1
ATOM 5557 C C . MET B 1 340 ? 16.812 19.234 6.707 1 98.62 340 MET B C 1
ATOM 5559 O O . MET B 1 340 ? 15.961 20.094 6.477 1 98.62 340 MET B O 1
ATOM 5563 N N . TYR B 1 341 ? 17.922 19.516 7.379 1 98.19 341 TYR B N 1
ATOM 5564 C CA . TYR B 1 341 ? 18.234 20.875 7.801 1 98.19 341 TYR B CA 1
ATOM 5565 C C . TYR B 1 341 ? 18.281 21.812 6.602 1 98.19 341 TYR B C 1
ATOM 5567 O O . TYR B 1 341 ? 17.688 22.906 6.629 1 98.19 341 TYR B O 1
ATOM 5575 N N . ASP B 1 342 ? 18.969 21.391 5.578 1 98.25 342 ASP B N 1
ATOM 5576 C CA . ASP B 1 342 ? 19.141 22.219 4.383 1 98.25 342 ASP B CA 1
ATOM 5577 C C . ASP B 1 342 ? 17.797 22.469 3.705 1 98.25 342 ASP B C 1
ATOM 5579 O O . ASP B 1 342 ? 17.516 23.578 3.256 1 98.25 342 ASP B O 1
ATOM 5583 N N . LEU B 1 343 ? 17.016 21.438 3.625 1 98.56 343 LEU B N 1
ATOM 5584 C CA . LEU B 1 343 ? 15.727 21.547 2.967 1 98.56 343 LEU B CA 1
ATOM 5585 C C . LEU B 1 343 ? 14.836 22.547 3.684 1 98.56 343 LEU B C 1
ATOM 5587 O O . LEU B 1 343 ? 14.195 23.391 3.041 1 98.56 343 LEU B O 1
ATOM 5591 N N . VAL B 1 344 ? 14.75 22.469 4.961 1 98.12 344 VAL B N 1
ATOM 5592 C CA . VAL B 1 344 ? 13.922 23.359 5.777 1 98.12 344 VAL B CA 1
ATOM 5593 C C . VAL B 1 344 ? 14.352 24.797 5.574 1 98.12 344 VAL B C 1
ATOM 5595 O O . VAL B 1 344 ? 13.508 25.703 5.453 1 98.12 344 VAL B O 1
ATOM 5598 N N . GLU B 1 345 ? 15.594 25 5.535 1 97.06 345 GLU B N 1
ATOM 5599 C CA . GLU B 1 345 ? 16.141 26.344 5.309 1 97.06 345 GLU B CA 1
ATOM 5600 C C . GLU B 1 345 ? 15.82 26.828 3.896 1 97.06 345 GLU B C 1
ATOM 5602 O O . GLU B 1 345 ? 15.359 27.953 3.715 1 97.06 345 GLU B O 1
ATOM 5607 N N . GLU B 1 346 ? 16.031 25.984 2.939 1 97.94 346 GLU B N 1
ATOM 5608 C CA . GLU B 1 346 ? 15.82 26.344 1.538 1 97.94 346 GLU B CA 1
ATOM 5609 C C . GLU B 1 346 ? 14.359 26.703 1.269 1 97.94 346 GLU B C 1
ATOM 5611 O O . GLU B 1 346 ? 14.07 27.562 0.44 1 97.94 346 GLU B O 1
ATOM 5616 N N . LEU B 1 347 ? 13.484 26.047 1.979 1 98.12 347 LEU B N 1
ATOM 5617 C CA . LEU B 1 347 ? 12.062 26.25 1.747 1 98.12 347 LEU B CA 1
ATOM 5618 C C . LEU B 1 347 ? 11.508 27.344 2.645 1 98.12 347 LEU B C 1
ATOM 5620 O O . LEU B 1 347 ? 10.289 27.531 2.744 1 98.12 347 LEU B O 1
ATOM 5624 N N . GLU B 1 348 ? 12.359 28 3.359 1 97.81 348 GLU B N 1
ATOM 5625 C CA . GLU B 1 348 ? 12.055 29.219 4.098 1 97.81 348 GLU B CA 1
ATOM 5626 C C . GLU B 1 348 ? 11.039 28.953 5.203 1 97.81 348 GLU B C 1
ATOM 5628 O O . GLU B 1 348 ? 10.109 29.75 5.398 1 97.81 348 GLU B O 1
ATOM 5633 N N . VAL B 1 349 ? 11.188 27.875 5.863 1 97.62 349 VAL B N 1
ATOM 5634 C CA . VAL B 1 349 ? 10.32 27.562 6.992 1 97.62 349 VAL B CA 1
ATOM 5635 C C . VAL B 1 349 ? 10.68 28.438 8.188 1 97.62 349 VAL B C 1
ATOM 5637 O O . VAL B 1 349 ? 11.844 28.516 8.586 1 97.62 349 VAL B O 1
ATOM 5640 N N . PRO B 1 350 ? 9.711 29.125 8.773 1 97.06 350 PRO B N 1
ATOM 5641 C CA . PRO B 1 3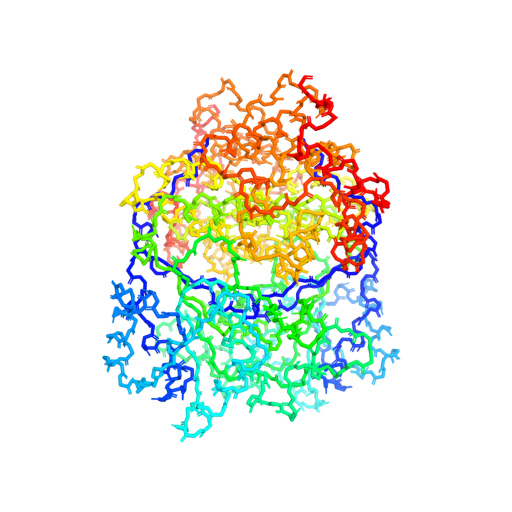50 ? 10.016 29.922 9.969 1 97.06 350 PRO B CA 1
ATOM 5642 C C . PRO B 1 350 ? 10.492 29.062 11.141 1 97.06 350 PRO B C 1
ATOM 5644 O O . PRO B 1 350 ? 10.055 27.922 11.297 1 97.06 350 PRO B O 1
ATOM 5647 N N . THR B 1 351 ? 11.367 29.609 11.93 1 96.44 351 THR B N 1
ATOM 5648 C CA . THR B 1 351 ? 11.828 28.922 13.133 1 96.44 351 THR B CA 1
ATOM 5649 C C . THR B 1 351 ? 10.695 28.781 14.141 1 96.44 351 THR B C 1
ATOM 5651 O O . THR B 1 351 ? 9.648 29.422 14 1 96.44 351 THR B O 1
ATOM 5654 N N . LEU B 1 352 ? 10.906 27.938 15.148 1 96.31 352 LEU B N 1
ATOM 5655 C CA . LEU B 1 352 ? 9.898 27.766 16.188 1 96.31 352 LEU B CA 1
ATOM 5656 C C . LEU B 1 352 ? 9.617 29.078 16.906 1 96.31 352 LEU B C 1
ATOM 5658 O O . LEU B 1 352 ? 8.469 29.391 17.219 1 96.31 352 LEU B O 1
ATOM 5662 N N . GLU B 1 353 ? 10.664 29.828 17.094 1 95.69 353 GLU B N 1
ATOM 5663 C CA . GLU B 1 353 ? 10.516 31.125 17.75 1 95.69 353 GLU B CA 1
ATOM 5664 C C . GLU B 1 353 ? 9.68 32.062 16.891 1 95.69 353 GLU B C 1
ATOM 5666 O O . GLU B 1 353 ? 8.828 32.812 17.406 1 95.69 353 GLU B O 1
ATOM 5671 N N . GLU B 1 354 ? 9.953 32.062 15.648 1 96 354 GLU B N 1
ATOM 5672 C CA . GLU B 1 354 ? 9.203 32.906 14.727 1 96 354 GLU B CA 1
ATOM 5673 C C . GLU B 1 354 ? 7.738 32.5 14.664 1 96 354 GLU B C 1
ATOM 5675 O O . GLU B 1 354 ? 6.875 33.281 14.273 1 96 354 GLU B O 1
ATOM 5680 N N . GLN B 1 355 ? 7.5 31.25 15.078 1 95 355 GLN B N 1
ATOM 5681 C CA . GLN B 1 355 ? 6.133 30.75 15.062 1 95 355 GLN B CA 1
ATOM 5682 C C . GLN B 1 355 ? 5.434 31.016 16.391 1 95 355 GLN B C 1
ATOM 5684 O O . GLN B 1 355 ? 4.273 30.641 16.578 1 95 355 GLN B O 1
ATOM 5689 N N . GLY B 1 356 ? 6.168 31.625 17.312 1 94.56 356 GLY B N 1
ATOM 5690 C CA . GLY B 1 356 ? 5.551 32.031 18.562 1 94.56 356 GLY B CA 1
ATOM 5691 C C . GLY B 1 356 ? 5.848 31.094 19.719 1 94.56 356 GLY B C 1
ATOM 5692 O O . GLY B 1 356 ? 5.25 31.219 20.797 1 94.56 356 GLY B O 1
ATOM 5693 N N . VAL B 1 357 ? 6.699 30.156 19.531 1 96.25 357 VAL B N 1
ATOM 5694 C CA . VAL B 1 357 ? 7.059 29.219 20.594 1 96.25 357 VAL B CA 1
ATOM 5695 C C . VAL B 1 357 ? 8.148 29.828 21.469 1 96.25 357 VAL B C 1
ATOM 5697 O O . VAL B 1 357 ? 9.234 30.172 20.984 1 96.25 357 VAL B O 1
ATOM 5700 N N . ASP B 1 358 ? 7.926 29.938 22.75 1 96.38 358 ASP B N 1
ATOM 5701 C CA . ASP B 1 358 ? 8.82 30.594 23.703 1 96.38 358 ASP B CA 1
ATOM 5702 C C . ASP B 1 358 ? 9.992 29.672 24.062 1 96.38 358 ASP B C 1
ATOM 5704 O O . ASP B 1 358 ? 9.805 28.641 24.703 1 96.38 358 ASP B O 1
ATOM 5708 N N . PRO B 1 359 ? 11.195 30.078 23.766 1 96.81 359 PRO B N 1
ATOM 5709 C CA . PRO B 1 359 ? 12.359 29.234 24.062 1 96.81 359 PRO B CA 1
ATOM 5710 C C . PRO B 1 359 ? 12.594 29.078 25.562 1 96.81 359 PRO B C 1
ATOM 5712 O O . PRO B 1 359 ? 13.367 28.203 25.984 1 96.81 359 PRO B O 1
ATOM 5715 N N . LYS B 1 360 ? 11.992 29.859 26.375 1 97 360 LYS B N 1
ATOM 5716 C CA . LYS B 1 360 ? 12.195 29.812 27.812 1 97 360 LYS B CA 1
ATOM 5717 C C . LYS B 1 360 ? 11.312 28.734 28.453 1 97 360 LYS B C 1
ATOM 5719 O O . LYS B 1 360 ? 11.484 28.391 29.625 1 97 360 LYS B O 1
ATOM 5724 N N . GLN B 1 361 ? 10.422 28.125 27.672 1 96.88 361 GLN B N 1
ATOM 5725 C CA . GLN B 1 361 ? 9.469 27.172 28.234 1 96.88 361 GLN B CA 1
ATOM 5726 C C . GLN B 1 361 ? 9.781 25.75 27.75 1 96.88 361 GLN B C 1
ATOM 5728 O O . GLN B 1 361 ? 8.875 24.922 27.641 1 96.88 361 GLN B O 1
ATOM 5733 N N . VAL B 1 362 ? 10.914 25.469 27.484 1 97.25 362 VAL B N 1
ATOM 5734 C CA . VAL B 1 362 ? 11.359 24.203 26.891 1 97.25 362 VAL B CA 1
ATOM 5735 C C . VAL B 1 362 ? 10.977 23.047 27.812 1 97.25 362 VAL B C 1
ATOM 5737 O O . VAL B 1 362 ? 10.516 22 27.344 1 97.25 362 VAL B O 1
ATOM 5740 N N . ASP B 1 363 ? 11.156 23.234 29.094 1 97.38 363 ASP B N 1
ATOM 5741 C CA . ASP B 1 363 ? 10.836 22.172 30.047 1 97.38 363 ASP B CA 1
ATOM 5742 C C . ASP B 1 363 ? 9.352 21.812 29.969 1 97.38 363 ASP B C 1
ATOM 5744 O O . ASP B 1 363 ? 9 20.625 30.016 1 97.38 363 ASP B O 1
ATOM 5748 N N . ARG B 1 364 ? 8.578 22.781 29.859 1 96.25 364 ARG B N 1
ATOM 5749 C CA . ARG B 1 364 ? 7.133 22.562 29.766 1 96.25 364 ARG B CA 1
ATOM 5750 C C . ARG B 1 364 ? 6.773 21.844 28.469 1 96.25 364 ARG B C 1
ATOM 5752 O O . ARG B 1 364 ? 5.98 20.906 28.469 1 96.25 364 ARG B O 1
ATOM 5759 N N . TRP B 1 365 ? 7.332 22.328 27.375 1 96.25 365 TRP B N 1
ATOM 5760 C CA . TRP B 1 365 ? 7.062 21.703 26.078 1 96.25 365 TRP B CA 1
ATOM 5761 C C . TRP B 1 365 ? 7.473 20.234 26.094 1 96.25 365 TRP B C 1
ATOM 5763 O O . TRP B 1 365 ? 6.738 19.375 25.594 1 96.25 365 TRP B O 1
ATOM 5773 N N . ALA B 1 366 ? 8.625 19.984 26.641 1 97.56 366 ALA B N 1
ATOM 5774 C CA . ALA B 1 366 ? 9.164 18.641 26.703 1 97.56 366 ALA B CA 1
ATOM 5775 C C . ALA B 1 366 ? 8.258 17.719 27.516 1 97.56 366 ALA B C 1
ATOM 5777 O O . ALA B 1 366 ? 8.031 16.562 27.141 1 97.56 366 ALA B O 1
ATOM 5778 N N . GLU B 1 367 ? 7.785 18.188 28.594 1 96.75 367 GLU B N 1
ATOM 5779 C CA . GLU B 1 367 ? 6.898 17.422 29.453 1 96.75 367 GLU B CA 1
ATOM 5780 C C . GLU B 1 367 ? 5.621 17.016 28.719 1 96.75 367 GLU B C 1
ATOM 5782 O O . GLU B 1 367 ? 5.172 15.875 28.812 1 96.75 367 GLU B O 1
ATOM 5787 N N . GLU B 1 368 ? 5.047 17.938 28.031 1 94.19 368 GLU B N 1
ATOM 5788 C CA . GLU B 1 368 ? 3.807 17.672 27.312 1 94.19 368 GLU B CA 1
ATOM 5789 C C . GLU B 1 368 ? 4.043 16.703 26.156 1 94.19 368 GLU B C 1
ATOM 5791 O O . GLU B 1 368 ? 3.211 15.836 25.875 1 94.19 368 GLU B O 1
ATOM 5796 N N . ALA B 1 369 ? 5.133 16.891 25.438 1 95.44 369 ALA B N 1
ATOM 5797 C CA . ALA B 1 369 ? 5.461 16 24.328 1 95.44 369 ALA B CA 1
ATOM 5798 C C . ALA B 1 369 ? 5.625 14.555 24.797 1 95.44 369 ALA B C 1
ATOM 5800 O O . ALA B 1 369 ? 5.203 13.617 24.125 1 95.44 369 ALA B O 1
ATOM 5801 N N . LEU B 1 370 ? 6.23 14.43 25.969 1 96.25 370 LEU B N 1
ATOM 5802 C CA . LEU B 1 370 ? 6.5 13.102 26.516 1 96.25 370 LEU B CA 1
ATOM 5803 C C . LEU B 1 370 ? 5.203 12.344 26.766 1 96.25 370 LEU B C 1
ATOM 5805 O O . LEU B 1 370 ? 5.172 11.117 26.656 1 96.25 370 LEU B O 1
ATOM 5809 N N . LYS B 1 371 ? 4.16 13.055 27 1 91.62 371 LYS B N 1
ATOM 5810 C CA . LYS B 1 371 ? 2.871 12.445 27.312 1 91.62 371 LYS B CA 1
ATOM 5811 C C . LYS B 1 371 ? 2.17 11.961 26.047 1 91.62 371 LYS B C 1
ATOM 5813 O O . LYS B 1 371 ? 1.237 11.156 26.109 1 91.62 371 LYS B O 1
ATOM 5818 N N . ASP B 1 372 ? 2.553 12.469 24.938 1 90.94 372 ASP B N 1
ATOM 5819 C CA . ASP B 1 372 ? 1.911 12.094 23.672 1 90.94 372 ASP B CA 1
ATOM 5820 C C . ASP B 1 372 ? 2.195 10.633 23.328 1 90.94 372 ASP B C 1
ATOM 5822 O O . ASP B 1 372 ? 3.344 10.188 23.375 1 90.94 372 ASP B O 1
ATOM 5826 N N . PRO B 1 373 ? 1.192 9.891 22.906 1 87.94 373 PRO B N 1
ATOM 5827 C CA . PRO B 1 373 ? 1.359 8.461 22.625 1 87.94 373 PRO B CA 1
ATOM 5828 C C . PRO B 1 373 ? 2.336 8.195 21.484 1 87.94 373 PRO B C 1
ATOM 5830 O O . PRO B 1 373 ? 2.906 7.105 21.391 1 87.94 373 PRO B O 1
ATOM 5833 N N . GLN B 1 374 ? 2.533 9.094 20.609 1 90.06 374 GLN B N 1
ATOM 5834 C CA . GLN B 1 374 ? 3.408 8.906 19.453 1 90.06 374 GLN B CA 1
ATOM 5835 C C . GLN B 1 374 ? 4.875 8.891 19.875 1 90.06 374 GLN B C 1
ATOM 5837 O O . GLN B 1 374 ? 5.758 8.625 19.062 1 90.06 374 GLN B O 1
ATOM 5842 N N . THR B 1 375 ? 5.07 9.188 21.172 1 92.75 375 THR B N 1
ATOM 5843 C CA . THR B 1 375 ? 6.414 9.102 21.734 1 92.75 375 THR B CA 1
ATOM 5844 C C . THR B 1 375 ? 6.887 7.648 21.766 1 92.75 375 THR B C 1
ATOM 5846 O O . THR B 1 375 ? 8.07 7.371 21.594 1 92.75 375 THR B O 1
ATOM 5849 N N . ILE B 1 376 ? 5.723 6.855 21.844 1 87 376 ILE B N 1
ATOM 5850 C CA . ILE B 1 376 ? 6.02 5.438 22 1 87 376 ILE B CA 1
ATOM 5851 C C . ILE B 1 376 ? 6.422 4.844 20.656 1 87 376 ILE B C 1
ATOM 5853 O O . ILE B 1 376 ? 5.742 5.062 19.641 1 87 376 ILE B O 1
ATOM 5857 N N . GLY B 1 377 ? 7.465 4.344 20.391 1 91 377 GLY B N 1
ATOM 5858 C CA . GLY B 1 377 ? 7.906 3.67 19.172 1 91 377 GLY B CA 1
ATOM 5859 C C . GLY B 1 377 ? 9.031 4.398 18.453 1 91 377 GLY B C 1
ATOM 5860 O O . GLY B 1 377 ? 9.562 3.908 17.453 1 91 377 GLY B O 1
ATOM 5861 N N . ASN B 1 378 ? 9.211 5.723 18.938 1 96.19 378 ASN B N 1
ATOM 5862 C CA . ASN B 1 378 ? 10.344 6.441 18.359 1 96.19 378 ASN B CA 1
ATOM 5863 C C . ASN B 1 378 ? 11.586 5.559 18.281 1 96.19 378 ASN B C 1
ATOM 5865 O O . ASN B 1 378 ? 11.805 4.719 19.156 1 96.19 378 ASN B O 1
ATOM 5869 N N . PRO B 1 379 ? 12.352 5.648 17.203 1 95.5 379 PRO B N 1
ATOM 5870 C CA . PRO B 1 379 ? 13.453 4.703 17.016 1 95.5 379 PRO B CA 1
ATOM 5871 C C . PRO B 1 379 ? 14.477 4.75 18.141 1 95.5 379 PRO B C 1
ATOM 5873 O O . PRO B 1 379 ? 15.141 3.752 18.422 1 95.5 379 PRO B O 1
ATOM 5876 N N . ARG B 1 380 ? 14.641 5.887 18.734 1 96.69 380 ARG B N 1
ATOM 5877 C CA . ARG B 1 380 ? 15.438 6.062 19.938 1 96.69 380 ARG B CA 1
ATOM 5878 C C . ARG B 1 380 ? 14.555 6.426 21.125 1 96.69 380 ARG B C 1
ATOM 5880 O O . ARG B 1 380 ? 13.711 7.32 21.031 1 96.69 380 ARG B O 1
ATOM 5887 N N . ASP B 1 381 ? 14.734 5.703 22.25 1 96.12 381 ASP B N 1
ATOM 5888 C CA . ASP B 1 381 ? 13.906 5.969 23.422 1 96.12 381 ASP B CA 1
ATOM 5889 C C . ASP B 1 381 ? 14.016 7.43 23.859 1 96.12 381 ASP B C 1
ATOM 5891 O O . ASP B 1 381 ? 15.102 8.016 23.812 1 96.12 381 ASP B O 1
ATOM 5895 N N . LEU B 1 382 ? 12.906 7.957 24.312 1 97.44 382 LEU B N 1
ATOM 5896 C CA . LEU B 1 382 ? 12.836 9.375 24.641 1 97.44 382 LEU B CA 1
ATOM 5897 C C . LEU B 1 382 ? 12.492 9.586 26.109 1 97.44 382 LEU B C 1
ATOM 5899 O O . LEU B 1 382 ? 11.539 8.984 26.625 1 97.44 382 LEU B O 1
ATOM 5903 N N . THR B 1 383 ? 13.289 10.289 26.766 1 97.31 383 THR B N 1
ATOM 5904 C CA . THR B 1 383 ? 12.992 10.82 28.094 1 97.31 383 THR B CA 1
ATOM 5905 C C . THR B 1 383 ? 12.695 12.312 28.031 1 97.31 383 THR B C 1
ATOM 5907 O O . THR B 1 383 ? 12.789 12.922 26.953 1 97.31 383 THR B O 1
ATOM 5910 N N . LYS B 1 384 ? 12.273 12.836 29.172 1 97.81 384 LYS B N 1
ATOM 5911 C CA . LYS B 1 384 ? 12.055 14.281 29.219 1 97.81 384 LYS B CA 1
ATOM 5912 C C . LYS B 1 384 ? 13.328 15.031 28.844 1 97.81 384 LYS B C 1
ATOM 5914 O O . LYS B 1 384 ? 13.281 16.016 28.094 1 97.81 384 LYS B O 1
ATOM 5919 N N . LYS B 1 385 ? 14.438 14.594 29.359 1 98.12 385 LYS B N 1
ATOM 5920 C CA . LYS B 1 385 ? 15.719 15.219 29.078 1 98.12 385 LYS B CA 1
ATOM 5921 C C . LYS B 1 385 ? 16.016 15.203 27.578 1 98.12 385 LYS B C 1
ATOM 5923 O O . LYS B 1 385 ? 16.594 16.156 27.047 1 98.12 385 LYS B O 1
ATOM 5928 N N . ASP B 1 386 ? 15.695 14.141 26.938 1 98.19 386 ASP B N 1
ATOM 5929 C CA . ASP B 1 386 ? 15.922 14.023 25.5 1 98.19 386 ASP B CA 1
ATOM 5930 C C . ASP B 1 386 ? 15.062 15.016 24.719 1 98.19 386 ASP B C 1
ATOM 5932 O O . ASP B 1 386 ? 15.531 15.633 23.766 1 98.19 386 ASP B O 1
ATOM 5936 N N . TYR B 1 387 ? 13.781 15.125 25.078 1 98.44 387 TYR B N 1
ATOM 5937 C CA . TYR B 1 387 ? 12.914 16.125 24.438 1 98.44 387 TYR B CA 1
ATOM 5938 C C . TYR B 1 387 ? 13.438 17.531 24.672 1 98.44 387 TYR B C 1
ATOM 5940 O O . TYR B 1 387 ? 13.352 18.391 23.797 1 98.44 387 TYR B O 1
ATOM 5948 N N . VAL B 1 388 ? 13.922 17.75 25.922 1 98.44 388 VAL B N 1
ATOM 5949 C CA . VAL B 1 388 ? 14.531 19.031 26.203 1 98.44 388 VAL B CA 1
ATOM 5950 C C . VAL B 1 388 ? 15.68 19.297 25.234 1 98.44 388 VAL B C 1
ATOM 5952 O O . VAL B 1 388 ? 15.797 20.391 24.672 1 98.44 388 VAL B O 1
ATOM 5955 N N . TRP B 1 389 ? 16.484 18.328 25.062 1 98.44 389 TRP B N 1
ATOM 5956 C CA . TRP B 1 389 ? 17.609 18.5 24.141 1 98.44 389 TRP B CA 1
ATOM 5957 C C . TRP B 1 389 ? 17.109 18.828 22.734 1 98.44 389 TRP B C 1
ATOM 5959 O O . TRP B 1 389 ? 17.672 19.703 22.078 1 98.44 389 TRP B O 1
ATOM 5969 N N . ILE B 1 390 ? 16.125 18.094 22.219 1 98.5 390 ILE B N 1
ATOM 5970 C CA . ILE B 1 390 ? 15.609 18.312 20.875 1 98.5 390 ILE B CA 1
ATOM 5971 C C . ILE B 1 390 ? 15.086 19.75 20.75 1 98.5 390 ILE B C 1
ATOM 5973 O O . ILE B 1 390 ? 15.375 20.438 19.766 1 98.5 390 ILE B O 1
ATOM 5977 N N . TYR B 1 391 ? 14.297 20.203 21.766 1 98.19 391 TYR B N 1
ATOM 5978 C CA . TYR B 1 391 ? 13.789 21.578 21.734 1 98.19 391 TYR B CA 1
ATOM 5979 C C . TYR B 1 391 ? 14.93 22.578 21.766 1 98.19 391 TYR B C 1
ATOM 5981 O O . TYR B 1 391 ? 14.898 23.578 21.047 1 98.19 391 TYR B O 1
ATOM 5989 N N . GLU B 1 392 ? 15.914 22.312 22.625 1 98.25 392 GLU B N 1
ATOM 5990 C CA . GLU B 1 392 ? 17.062 23.203 22.688 1 98.25 392 GLU B CA 1
ATOM 5991 C C . GLU B 1 392 ? 17.781 23.266 21.344 1 98.25 392 GLU B C 1
ATOM 5993 O O . GLU B 1 392 ? 18.281 24.312 20.938 1 98.25 392 GLU B O 1
ATOM 5998 N N . ARG B 1 393 ? 17.875 22.125 20.688 1 97.88 393 ARG B N 1
ATOM 5999 C CA . ARG B 1 393 ? 18.469 22.078 19.359 1 97.88 393 ARG B CA 1
ATOM 6000 C C . ARG B 1 393 ? 17.641 22.906 18.359 1 97.88 393 ARG B C 1
ATOM 6002 O O . ARG B 1 393 ? 18.203 23.578 17.5 1 97.88 393 ARG B O 1
ATOM 6009 N N . CYS B 1 394 ? 16.344 22.844 18.438 1 97.62 394 CYS B N 1
ATOM 6010 C CA . CYS B 1 394 ? 15.453 23.625 17.578 1 97.62 394 CYS B CA 1
ATOM 6011 C C . CYS B 1 394 ? 15.711 25.109 17.75 1 97.62 394 CYS B C 1
ATOM 6013 O O . CYS B 1 394 ? 15.57 25.875 16.781 1 97.62 394 CYS B O 1
ATOM 6015 N N . PHE B 1 395 ? 16.125 25.516 18.969 1 97.5 395 PHE B N 1
ATOM 6016 C CA . PHE B 1 395 ? 16.328 26.938 19.281 1 97.5 395 PHE B CA 1
ATOM 6017 C C . PHE B 1 395 ? 17.797 27.312 19.094 1 97.5 395 PHE B C 1
ATOM 6019 O O . PHE B 1 395 ? 18.188 28.438 19.391 1 97.5 395 PHE B O 1
ATOM 6026 N N . ASN B 1 396 ? 18.594 26.391 18.703 1 95.94 396 ASN B N 1
ATOM 6027 C CA . ASN B 1 396 ? 20.031 26.562 18.516 1 95.94 396 ASN B CA 1
ATOM 6028 C C . ASN B 1 396 ? 20.734 26.906 19.828 1 95.94 396 ASN B C 1
ATOM 6030 O O . ASN B 1 396 ? 21.672 27.688 19.844 1 95.94 396 ASN B O 1
ATOM 6034 N N . ASN B 1 397 ? 20.219 26.406 20.844 1 96.44 397 ASN B N 1
ATOM 6035 C CA . ASN B 1 397 ? 20.812 26.641 22.172 1 96.44 397 ASN B CA 1
ATOM 6036 C C . ASN B 1 397 ? 21.859 25.594 22.5 1 96.44 397 ASN B C 1
ATOM 6038 O O . ASN B 1 397 ? 22.594 25.719 23.484 1 96.44 397 ASN B O 1
ATOM 6042 N N . VAL B 1 398 ? 21.906 24.516 21.766 1 96.31 398 VAL B N 1
ATOM 6043 C CA . VAL B 1 398 ? 22.938 23.484 21.859 1 96.31 398 VAL B CA 1
ATOM 6044 C C . VAL B 1 398 ? 23.547 23.234 20.484 1 96.31 398 VAL B C 1
ATOM 6046 O O . VAL B 1 398 ? 22.891 23.391 19.469 1 96.31 398 VAL B O 1
ATOM 6049 N N . PRO B 1 399 ? 24.766 22.891 20.438 1 95.38 399 PRO B N 1
ATOM 6050 C CA . PRO B 1 399 ? 25.422 22.672 19.141 1 95.38 399 PRO B CA 1
ATOM 6051 C C . PRO B 1 399 ? 24.906 21.422 18.438 1 95.38 399 PRO B C 1
ATOM 6053 O O . PRO B 1 399 ? 24.5 20.453 19.094 1 95.38 399 PRO B O 1
ATOM 6056 N N . SER B 1 400 ? 24.969 21.453 17.141 1 95.56 400 SER B N 1
ATOM 6057 C CA . SER B 1 400 ? 24.641 20.281 16.344 1 95.56 400 SER B CA 1
ATOM 6058 C C . SER B 1 400 ? 25.672 19.172 16.562 1 95.56 400 SER B C 1
ATOM 6060 O O . SER B 1 400 ? 26.875 19.438 16.703 1 95.56 400 SER B O 1
ATOM 6062 N N . THR B 1 401 ? 25.234 17.969 16.516 1 93.56 401 THR B N 1
ATOM 6063 C CA . THR B 1 401 ? 26.125 16.812 16.672 1 93.56 401 THR B CA 1
ATOM 6064 C C . THR B 1 401 ? 26.453 16.203 15.32 1 93.56 401 THR B C 1
ATOM 6066 O O . THR B 1 401 ? 27.188 15.203 15.25 1 93.56 401 THR B O 1
ATOM 6069 N N . VAL B 1 402 ? 25.906 16.609 14.203 1 91 402 VAL B N 1
ATOM 6070 C CA . VAL B 1 402 ? 26.141 16.016 12.891 1 91 402 VAL B CA 1
ATOM 6071 C C . VAL B 1 402 ? 26.922 17 12.016 1 91 402 VAL B C 1
ATOM 6073 O O . VAL B 1 402 ? 27.438 16.625 10.961 1 91 402 VAL B O 1
ATOM 6076 N N . ARG B 1 403 ? 26.969 18.281 12.367 1 77.94 403 ARG B N 1
ATOM 6077 C CA . ARG B 1 403 ? 27.75 19.25 11.633 1 77.94 403 ARG B CA 1
ATOM 6078 C C . ARG B 1 403 ? 29.125 19.438 12.273 1 77.94 403 ARG B C 1
ATOM 6080 O O . ARG B 1 403 ? 29.281 19.266 13.484 1 77.94 403 ARG B O 1
#

pLDDT: mean 95.43, std 5.75, range [39.62, 98.94]

Sequence (806 aa):
MSMHMKVESMLSYHTFEVPTAIKHGIGAIKHLGEEIKAFGSKKVLLVTDPGIYQAGVTKPVEDSLKEAGVKVVLFNEVEPNPPTKLIARGSAFYLENDCDGLVAVGGGSSMDTAKAIGVEVSHEGSVLDYEAADGKKPLENRIPTLATIPTTAGTGSEVTQWAVITDEKREYKFNTGGPLIAAHLTIIDPELHTSMPPHVTAMTGIDAIAHAVECYTMKYAQPVTDAVALLAIEYAATYIRRAFSDGDDLEARYGMAQAAMLAGLSYGSESAGAAHAMSQSLGGIVPVAHGQCVAAMMGPVMEFNWKGAPGRFARIAQAFGINTADMTTEEAAKAAVQYMYDLVEELEVPTLEEQGVDPKQVDRWAEEALKDPQTIGNPRDLTKKDYVWIYERCFNNVPSTVRMSMHMKVESMLSYHTFEVPTAIKHGIGAIKHLGEEIKAFGSKKVLLVTDPGIYQAGVTKPVEDSLKEAGVKVVLFNEVEPNPPTKLIARGSAFYLENDCDGLVAVGGGSSMDTAKAIGVEVSHEGSVLDYEAADGKKPLENRIPTLATIPTTAGTGSEVTQWAVITDEKREYKFNTGGPLIAAHLTIIDPELHTSMPPHVTAMTGIDAIAHAVECYTMKYAQPVTDAVALLAIEYAATYIRRAFSDGDDLEARYGMAQAAMLAGLSYGSESAGAAHAMSQSLGGIVPVAHGQCVAAMMGPVMEFNWKGAPGRFARIAQAFGINTADMTTEEAAKAAVQYMYDLVEELEVPTLEEQGVDPKQVDRWAEEALKDPQTIGNPRDLTKKDYVWIYERCFNNVPSTVR

Radius of gyration: 26.07 Å; Cα contacts (8 Å, |Δi|>4): 1838; chains: 2; bounding box: 62×68×64 Å

Secondary structure (DSSP, 8-state):
------HHHHHS-EEEEEEEEEEE-TTGGGGHHHHHHHTT-SEEEEE--HHHHHTTTTHHHHHHHHHTT-EEEEE----SS-BHHHHHHHHHHHHHTT--EEEEEESHHHHHHHHHHHHHHHSSS-GGGG-SSTTSPPP-SPPSEEEEEESSSSS-TTT-SEEEEEETTTTEEEEEESGGGS-SEEEE-GGGGTT--HHHHHHHHHHHHHHHHHHHHSTT--HHHHHHHHHHHHHHHHHHHHHHH-TT-HHHHHHHHHHHHHHHHHHHHS---HHHHHHHHHHTTS---HHHHHHHHHHHHHHHHGGG-HHHHHHHHHHTT---TT--HHHHHHHHHHHHHHHHHHTTPPPTTTTT--GGGHHHHHHHHHHSGGGTT-SS---HHHHHHHHHHHTT-S--S--/------HHHHHS-EEEEEEEEEEE-TTGGGGHHHHHHHTT-SEEEEE--HHHHHTTTTHHHHHHHHHTT-EEEEE----SS-BHHHHHHHHHHHHHTT--EEEEEESHHHHHHHHHHHHHHHSSS-GGGG-SSTTSPPP-SPPSPEEEEESSSSS-TTT-SEEEEEETTTTEEEEEESGGGS-SEEEE-GGGGTT--HHHHHHHHHHHHHHHHHHHHSTT--HHHHHHHHHHHHHHHHHHHHHHH-TT-HHHHHHHHHHHHHHHHHHHHS---HHHHHHHHHHTTS---HHHHHHHHHHHHHHHHGGG-HHHHHHHHHHTT---TT--HHHHHHHHHHHHHHHHHHTTPPPTTTTT--GGGHHHHHHHHHHSGGGTT-SS---HHHHHHHHHHHTT-S--S--

Organism: NCBI:txid1246626

Solvent-accessible surface area (backbone atoms only — not comparable to full-atom values): 38424 Å² total; per-residue (Å²): 128,77,80,70,69,52,69,71,48,47,54,35,79,45,64,44,69,41,70,31,38,41,29,33,18,53,66,37,50,66,51,47,16,56,54,44,44,72,74,65,34,50,30,28,35,36,27,18,28,49,66,52,51,73,70,49,68,48,49,61,52,52,50,20,22,47,75,57,65,31,44,78,42,83,43,54,75,46,43,80,69,28,38,54,67,57,32,52,50,48,29,50,52,36,60,75,67,64,42,55,26,37,35,16,39,33,47,45,37,16,39,22,42,43,36,42,20,25,44,31,71,57,43,87,69,55,56,74,50,34,31,75,51,89,93,43,46,76,83,86,53,63,35,58,55,25,37,24,33,45,36,56,33,16,70,16,45,52,54,16,23,58,24,65,35,23,38,74,89,78,44,37,64,46,43,30,59,40,74,46,48,30,25,49,29,22,45,41,23,33,72,58,36,37,80,46,49,44,66,56,42,34,19,22,36,42,29,12,40,47,34,11,54,27,20,49,46,17,61,78,42,46,70,72,36,38,18,26,7,48,46,14,32,29,32,31,56,70,15,46,66,52,28,39,74,34,40,74,40,56,69,25,32,40,34,28,40,50,12,5,46,29,7,8,52,20,32,41,50,45,53,42,14,56,39,54,15,40,26,51,43,44,44,37,74,41,93,45,58,58,36,46,47,26,37,45,34,40,28,38,42,41,60,66,31,33,80,45,37,32,62,57,28,22,52,46,15,44,33,58,68,47,87,48,89,92,45,55,52,64,55,22,17,42,46,31,27,50,49,43,44,50,50,38,58,75,50,64,58,58,47,52,57,77,55,68,47,61,81,86,43,39,68,60,54,17,53,47,17,63,68,29,75,32,34,78,33,25,43,37,88,72,51,53,68,51,39,34,49,35,49,33,39,53,69,63,74,44,81,69,88,78,110,130,72,81,69,70,55,69,70,46,48,54,34,79,45,64,44,68,43,69,30,37,41,28,32,17,52,66,37,49,66,51,47,16,58,54,44,45,74,75,66,34,52,29,28,35,35,26,18,27,49,68,51,52,73,72,48,67,49,48,62,52,51,51,20,20,47,75,56,66,31,44,79,41,85,42,53,73,47,42,80,69,28,39,54,67,57,31,52,51,48,28,51,52,38,59,75,67,64,42,57,25,37,35,18,41,32,48,47,36,17,39,21,42,43,36,42,21,26,44,30,72,55,44,88,68,54,56,73,50,33,29,76,51,89,93,44,45,78,83,85,52,62,33,59,54,26,36,25,34,48,37,56,33,16,71,16,44,52,54,16,24,58,24,63,37,23,37,72,88,76,46,36,64,44,44,31,60,41,76,45,48,29,27,50,28,23,45,42,23,33,72,56,35,36,81,46,50,45,68,55,41,33,19,23,38,40,29,13,39,47,33,11,53,28,22,49,48,19,59,79,42,46,69,72,37,37,20,26,8,48,44,12,32,29,32,31,56,71,16,45,68,52,28,38,75,34,39,74,39,56,68,25,33,39,35,28,41,50,12,5,46,29,6,8,50,20,31,42,52,46,54,42,14,58,39,55,14,40,28,50,43,44,44,37,75,40,93,46,58,58,36,46,44,28,37,46,34,42,28,38,43,42,60,66,31,32,80,47,36,32,58,54,29,22,52,47,15,45,34,57,68,46,88,50,88,90,44,55,52,64,55,22,18,42,48,31,29,50,49,43,45,50,49,37,57,73,49,64,58,60,48,51,58,77,55,68,47,62,82,88,45,38,68,59,53,17,52,48,17,63,68,29,71,30,40,60,40,26,43,37,88,75,50,54,69,51,39,32,48,37,50,34,39,54,69,62,73,44,81,69,89,78,112

InterPro domains:
  IPR001670 Alcohol dehydrogenase, iron-type/glycerol dehydrogenase GldA [PF00465] (19-190)
  IPR018211 Alcohol dehydrogenase, iron-type, conserved site [PS00060] (273-293)
  IPR018211 Alcohol dehydrogenase, iron-type, conserved site [PS00913] (186-214)
  IPR039697 Iron-type alcohol dehydrogenase-like [PTHR11496] (14-395)
  IPR056798 Fe-containing alcohol dehydrogenase-like, C-terminal [PF25137] (201-393)